Protein 7SSX (pdb70)

B-factor: mean 29.66, std 14.67, range [0.82, 51.42]

Secondary structure (DSSP, 8-state):
--EEEEEETTEEEEEEHHHHHT-SSSTTTSTTTTTTTEETTTTEEEE-S-HHHHHHHHHHHHTTS-----TTS-HHHHHHHHHHHT--HHHHHHHHHHHT----------SSHHHHHHHHHHH-TTS-HHHHHHHHHHHHHHHHHHHHHHHHH-TTT--HHHHHHHHHHHHHHHHHHHHHHT-S-GGGTTT-HHHHHHHHHHHHHHHHHHHHH--HHHHHHHHHTTTTGGGGGTT-HHHHHHHHHHHHTHHHHHHHHHHHHHHHHHHHHHHHHHHTT-TT----STGGGHHHHHHHHHS----SS---SHHHHHHHHHHHHHHHHHHHTTHHHHHHHHHHHHHT--/--EEEEEETTEEEEEEHHHHHT-SSSTTTSTTTTTTTEETTTTEEEE-S-HHHHHHHHHHHHTTS-----TTS-HHHHHHHHHHHT--HHHHHHHHHHHT----------SSHHHHHHHHHHH-TTS-HHHHHHHHHHHHHHHHHHHHHHHHH-TTT--HHHHHHHHHHHHHHHHHHHHHHT-S-GGGTTT-HHHHHHHHHHHHHHHHHHHHH--HHHHHHHHHTTTTGGGGGTT-HHHHHHHHHHHHTHHHHHHHHHHHHHHHHHHHHHHHHHHTT-TT----STGGGHHHHHHHHHS----SS---SHHHHHHHHHHHHHHHHHHHTTHHHHHHHHHHHHHT--/--EEEEEETTEEEEEEHHHHHT-SSSTTTSTTTTTTTEETTTTEEEE-S-HHHHHHHHHHHHTTS-----TTS-HHHHHHHHHHHT--HHHHHHHHHHHT----------SSHHHHHHHHHHH-TTS-HHHHHHHHHHHHHHHHHHHHHHHHH-TTT--HHHHHHHHHHHHHHHHHHHHHHT-S-GGGTTT-HHHHHHHHHHHHHHHHHHHHH--HHHHHHHHHTTTTGGGGGTT-HHHHHHHHHHHHTHHHHHHHHHHHHHHHHHHHHHHHHHHTT-TT----STGGGHHHHHHHHHS----SS---SHHHHHHHHHHHHHHHHHHHTTHHHHHHHHHHHHHT--/--EEEEEETTEEEEEEHHHHHT-SSSTTTSTTTTTTTEETTTTEEEE-S-HHHHHHHHHHHHTTS-----TTS-HHHHHHHHHHHT--HHHHHHHHHHHT----------SSHHHHHHHHHHH-TTS-HHHHHHHHHHHHHHHHHHHHHHHHH-TTT--HHHHHHHHHHHHHHHHHHHHHHT-S-GGGTTT-HHHHHHHHHHHHHHHHHHHHH--HHHHHHHHHTTTTGGGGGTT-HHHHHHHHHHHHTHHHHHHHHHHHHHHHHHHHHHHHHHHTT-TT----STGGGHHHHHHHHHS----SS---SHHHHHHHHHHHHHHHHHHHTTHHHHHHHHHHHHHT--

Organism: Aequorea victoria (NCBI:txid6100)

Nearest PDB structures (foldseek):
  7ssx-assembly1_A  TM=1.003E+00  e=5.949E-48  Homo sapiens
  7ej1-assembly1_B  TM=9.683E-01  e=1.414E-39  Homo sapiens
  7siz-assembly1_B  TM=9.405E-01  e=3.227E-36  Rattus norvegicus
  8vc3-assembly1_E  TM=9.563E-01  e=2.299E-24  Rattus norvegicus
  8sd3-assembly1_A  TM=9.510E-01  e=2.102E-16  Rattus norvegicus

Foldseek 3Di:
DDWAWEQAQNNIDIDDLVLLCLDLQWCSNPCPSQVVQADPPVSYGYHPADVVLVVQVSVCSVVVHDGEDPPPDDPVSNLVVCVVRRPDPVSSLNHVVVVPQNPPDDDDAAPDDPLRVLLCLDQPLVPDDSSVVVVVVLVVLLVVLVVLLVVVPDDVPCPVSVVSNVVSLVVLVVVLVSNQVSDRDNVCQVPDPLNVLSCLQNPLVVVCVCVVVVVVVVVVSSVSNPSSVCNCCSVDPLVVLVVQLCVVQVVLVVQLVVLLVVLLLVLLVQLCVQCVVPPPFPDDDSVRCSVVLNCLLVVVRPHPDDRDGDSNVVSSVVSNVVSCVSNPPSVVVSVVSSVCSVVSVD/DDWAWEQAQNNIDIDDLVLLCLDLQWCSNPCPSQVVQADPPVSYGYHPADVVLVVQVSVCSVVVHDGEDPPPDDPVSNLVVCVVRRPDPVSSLNHVVVVPQNPPDDDDAAPDDPLRVLLCLDQPLVPDDSSVVVVVVLVVLLVVLVVLLVVVPDDVPCPVSVVSNVVSLVVLVVVLVSNQVSDRDNVCQVPDPLNVLSCLQNPLVVVCVCVVVVVVVVVVSSVSNPSSVCNCCSVDPLVVLVVQLCVVQVVLVVQLVVLLVVLLLVLLVQLCVQCVVPPPFPDDDSVRCSVVLNCLLVVVRPHPDDRDDDSNVVSSVVSNVVSCVSNPPSVVVSVVSSVCSVVSVD/DDWAWEQAQNNIDIDDLVLLCLDLQWCSNPCPSQVVQADPPVSYGYHPADVVLVVQVSVCSVVVHDGEDPPPDDPVSNLVVCVVRRPDPVSSLNHVVVVPQNPPDDDDAAPDDPLRVLLCLDQPLVPDDSSVVVVVVLVVLLVVLVVLLVVVPDDVPCPVSVVSNVVSLVVLVVVLVSNQVSDRDNVCQVPDPLNVLSCLQNPLVVVCVCVVVVVVVVVVSSVSNPSSVCNCCSVDPLVVLVVQLCVVQVVLVVQLVVLLVVLLLVLLVQLCVQCVVPPPFPDDDSVRCSVVLNCLLVVVRPHPDDRDGDSNVVSSVVSNVVSCVSNPPSVVVSVVSSVCSVVSVD/DDWAWEQAQNNIDIDDLVLLCLDLQWCSNPCPSQVVQADPPVSYGYHPADVVLVVQVSVCSVVVHDGEDPPPDDPVSNLVVCVVRRPDPVSSLNHVVVVPQNPPDDDDAAPDDPLRVLLCLDQPLVPDDSSVVVVVVLVVLLVVLVVLLVVVPDDVPCPVSVVSNVVSLVVLVVVLVSNQVSDRDNVCQVPDPLNVLSCLQNPLVVVCVCVVVVVVVVVVSSVSNPSSVCNCCSVDPLVVLVVQLCVVQVVLVVQLVVLLVVLLLVLLVQLCVQCVVPPPFPDDDSVRCSVVLNCLLVVVRPHPDDRDDDSNVVSSVVSNVVSCVSNPPSVVVSVVSSVCSVVSVD

Radius of gyration: 39.03 Å; Cα contacts (8 Å, |Δi|>4): 1611; chains: 4; bounding box: 91×91×101 Å

Structure (mmCIF, N/CA/C/O backbone):
data_7SSX
#
_entry.id   7SSX
#
loop_
_entity.id
_entity.type
_entity.pdbx_description
1 polymer 'Potassium voltage-gated channel subfamily A member 3, Green fluorescent protein fusion'
2 non-polymer 'POTASSIUM ION'
#
loop_
_atom_site.group_PDB
_atom_site.id
_atom_site.type_symbol
_atom_site.label_atom_id
_atom_site.label_alt_id
_atom_site.label_comp_id
_atom_site.label_asym_id
_atom_site.label_entity_id
_atom_site.label_seq_id
_atom_site.pdbx_PDB_ins_code
_atom_site.Cartn_x
_atom_site.Cartn_y
_atom_site.Cartn_z
_atom_site.occupancy
_atom_site.B_iso_or_equiv
_atom_site.auth_seq_id
_atom_site.auth_comp_id
_atom_site.auth_asym_id
_atom_site.auth_atom_id
_atom_site.pdbx_PDB_model_num
ATOM 1 N N . GLY A 1 103 ? 130.970 160.086 193.329 1.00 43.45 103 GLY A N 1
ATOM 2 C CA . GLY A 1 103 ? 131.289 158.987 192.396 1.00 43.45 103 GLY A CA 1
ATOM 3 C C . GLY A 1 103 ? 131.511 157.679 193.132 1.00 43.45 103 GLY A C 1
ATOM 4 O O . GLY A 1 103 ? 132.595 157.511 193.723 1.00 43.45 103 GLY A O 1
ATOM 5 N N . GLU A 1 104 ? 130.520 156.784 193.097 1.00 49.79 104 GLU A N 1
ATOM 6 C CA . GLU A 1 104 ? 130.632 155.477 193.799 1.00 49.79 104 GLU A CA 1
ATOM 7 C C . GLU A 1 104 ? 130.599 154.352 192.761 1.00 49.79 104 GLU A C 1
ATOM 8 O O . GLU A 1 104 ? 129.722 154.383 191.881 1.00 49.79 104 GLU A O 1
ATOM 14 N N . ARG A 1 105 ? 131.531 153.403 192.863 1.00 47.11 105 ARG A N 1
ATOM 15 C CA . ARG A 1 105 ? 131.570 152.272 191.903 1.00 47.11 105 ARG A CA 1
ATOM 16 C C . ARG A 1 105 ? 130.288 151.446 192.063 1.00 47.11 105 ARG A C 1
ATOM 17 O O . ARG A 1 105 ? 129.918 151.153 193.214 1.00 47.11 105 ARG A O 1
ATOM 25 N N . VAL A 1 106 ? 129.654 151.072 190.949 1.00 36.90 106 VAL A N 1
ATOM 26 C CA . VAL A 1 106 ? 128.415 150.242 190.994 1.00 36.90 106 VAL A CA 1
ATOM 27 C C . VAL A 1 106 ? 128.708 148.913 190.290 1.00 36.90 106 VAL A C 1
ATOM 28 O O . VAL A 1 106 ? 129.321 148.947 189.207 1.00 36.90 106 VAL A O 1
ATOM 32 N N . VAL A 1 107 ? 128.312 147.788 190.896 1.00 35.17 107 VAL A N 1
ATOM 33 C CA . VAL A 1 107 ? 128.636 146.445 190.325 1.00 35.17 107 VAL A CA 1
ATOM 34 C C . VAL A 1 107 ? 127.421 145.876 189.584 1.00 35.17 107 VAL A C 1
ATOM 35 O O . VAL A 1 107 ? 126.335 145.825 190.189 1.00 35.17 107 VAL A O 1
ATOM 39 N N . ILE A 1 108 ? 127.599 145.475 188.321 1.00 29.75 108 ILE A N 1
ATOM 40 C CA . ILE A 1 108 ? 126.504 144.847 187.529 1.00 29.75 108 ILE A CA 1
ATOM 41 C C . ILE A 1 108 ? 126.945 143.421 187.196 1.00 29.75 108 ILE A C 1
ATOM 42 O O . ILE A 1 108 ? 128.069 143.261 186.700 1.00 29.75 108 ILE A O 1
ATOM 47 N N . ASN A 1 109 ? 126.092 142.429 187.455 1.00 28.89 109 ASN A N 1
ATOM 48 C CA . ASN A 1 109 ? 126.435 141.027 187.106 1.00 28.89 109 ASN A CA 1
ATOM 49 C C . ASN A 1 109 ? 125.609 140.612 185.888 1.00 28.89 109 ASN A C 1
ATOM 50 O O . ASN A 1 109 ? 124.370 140.616 185.991 1.00 28.89 109 ASN A O 1
ATOM 55 N N . ILE A 1 110 ? 126.253 140.267 184.777 1.00 23.58 110 ILE A N 1
ATOM 56 C CA . ILE A 1 110 ? 125.462 139.758 183.619 1.00 23.58 110 ILE A CA 1
ATOM 57 C C . ILE A 1 110 ? 125.583 138.235 183.602 1.00 23.58 110 ILE A C 1
ATOM 58 O O . ILE A 1 110 ? 126.469 137.727 182.895 1.00 23.58 110 ILE A O 1
ATOM 63 N N . SER A 1 111 ? 124.764 137.550 184.401 1.00 25.68 111 SER A N 1
ATOM 64 C CA . SER A 1 111 ? 124.757 136.064 184.450 1.00 25.68 111 SER A CA 1
ATOM 65 C C . SER A 1 111 ? 126.135 135.505 184.821 1.00 25.68 111 SER A C 1
ATOM 66 O O . SER A 1 111 ? 126.504 134.456 184.266 1.00 25.68 111 SER A O 1
ATOM 69 N N . GLY A 1 112 ? 126.865 136.171 185.721 1.00 25.38 112 GLY A N 1
ATOM 70 C CA . GLY A 1 112 ? 128.157 135.621 186.174 1.00 25.38 112 GLY A CA 1
ATOM 71 C C . GLY A 1 112 ? 129.299 136.535 185.788 1.00 25.38 112 GLY A C 1
ATOM 72 O O . GLY A 1 112 ? 130.263 136.635 186.568 1.00 25.38 112 GLY A O 1
ATOM 73 N N . LEU A 1 113 ? 129.188 137.185 184.629 1.00 21.87 113 LEU A N 1
ATOM 74 C CA . LEU A 1 113 ? 130.251 138.038 184.116 1.00 21.87 113 LEU A CA 1
ATOM 75 C C . LEU A 1 113 ? 130.096 139.425 184.716 1.00 21.87 113 LEU A C 1
ATOM 76 O O . LEU A 1 113 ? 129.233 140.192 184.297 1.00 21.87 113 LEU A O 1
ATOM 81 N N . ARG A 1 114 ? 130.932 139.723 185.720 1.00 26.93 114 ARG A N 1
ATOM 82 C CA . ARG A 1 114 ? 130.804 140.983 186.501 1.00 26.93 114 ARG A CA 1
ATOM 83 C C . ARG A 1 114 ? 131.416 142.200 185.802 1.00 26.93 114 ARG A C 1
ATOM 84 O O . ARG A 1 114 ? 132.536 142.078 185.277 1.00 26.93 114 ARG A O 1
ATOM 92 N N . PHE A 1 115 ? 130.706 143.333 185.824 1.00 23.90 115 PHE A N 1
ATOM 93 C CA . PHE A 1 115 ? 131.215 144.599 185.238 1.00 23.90 115 PHE A CA 1
ATOM 94 C C . PHE A 1 115 ? 131.141 145.676 186.324 1.00 23.90 115 PHE A C 1
ATOM 95 O O . PHE A 1 115 ? 130.107 145.749 187.006 1.00 23.90 115 PHE A O 1
ATOM 103 N N . GLU A 1 116 ? 132.196 146.476 186.486 1.00 36.17 116 GLU A N 1
ATOM 104 C CA . GLU A 1 116 ? 132.227 147.542 187.525 1.00 36.17 116 GLU A CA 1
ATOM 105 C C . GLU A 1 116 ? 132.406 148.901 186.842 1.00 36.17 116 GLU A C 1
ATOM 106 O O . GLU A 1 116 ? 133.325 149.015 186.018 1.00 36.17 116 GLU A O 1
ATOM 112 N N . THR A 1 117 ? 131.560 149.885 187.167 1.00 36.67 117 THR A N 1
ATOM 113 C CA . THR A 1 117 ? 131.724 151.254 186.601 1.00 36.67 117 THR A CA 1
ATOM 114 C C . THR A 1 117 ? 131.364 152.300 187.662 1.00 36.67 117 THR A C 1
ATOM 115 O O . THR A 1 117 ? 130.670 151.933 188.617 1.00 36.67 117 THR A O 1
ATOM 119 N N . GLN A 1 118 ? 131.843 153.540 187.518 1.00 43.92 118 GLN A N 1
ATOM 120 C CA . GLN A 1 118 ? 131.491 154.639 188.463 1.00 43.92 118 GLN A CA 1
ATOM 121 C C . GLN A 1 118 ? 130.074 155.156 188.183 1.00 43.92 118 GLN A C 1
ATOM 122 O O . GLN A 1 118 ? 129.596 154.968 187.049 1.00 43.92 118 GLN A O 1
ATOM 128 N N . LEU A 1 119 ? 129.437 155.793 189.172 1.00 42.06 119 LEU A N 1
ATOM 129 C CA . LEU A 1 119 ? 128.038 156.288 189.024 1.00 42.06 119 LEU A CA 1
ATOM 130 C C . LEU A 1 119 ? 127.941 157.363 187.938 1.00 42.06 119 LEU A C 1
ATOM 131 O O . LEU A 1 119 ? 126.918 157.384 187.222 1.00 42.06 119 LEU A O 1
ATOM 136 N N . LYS A 1 120 ? 128.957 158.219 187.815 1.00 44.14 120 LYS A N 1
ATOM 137 C CA . LYS A 1 120 ? 128.898 159.351 186.852 1.00 44.14 120 LYS A CA 1
ATOM 138 C C . LYS A 1 120 ? 128.709 158.821 185.429 1.00 44.14 120 LYS A C 1
ATOM 139 O O . LYS A 1 120 ? 127.953 159.452 184.666 1.00 44.14 120 LYS A O 1
ATOM 145 N N . THR A 1 121 ? 129.360 157.709 185.081 1.00 45.49 121 THR A N 1
ATOM 146 C CA . THR A 1 121 ? 129.290 157.203 183.686 1.00 45.49 121 THR A CA 1
ATOM 147 C C . THR A 1 121 ? 127.837 156.865 183.332 1.00 45.49 121 THR A C 1
ATOM 148 O O . THR A 1 121 ? 127.405 157.218 182.217 1.00 45.49 121 THR A O 1
ATOM 152 N N . LEU A 1 122 ? 127.110 156.223 184.249 1.00 44.17 122 LEU A N 1
ATOM 153 C CA . LEU A 1 122 ? 125.691 155.848 183.998 1.00 44.17 122 LEU A CA 1
ATOM 154 C C . LEU A 1 122 ? 124.834 157.108 183.846 1.00 44.17 122 LEU A C 1
ATOM 155 O O . LEU A 1 122 ? 123.917 157.091 183.005 1.00 44.17 122 LEU A O 1
ATOM 160 N N . CYS A 1 123 ? 125.121 158.154 184.623 1.00 45.65 123 CYS A N 1
ATOM 161 C CA . CYS A 1 123 ? 124.287 159.389 184.623 1.00 45.65 123 CYS A CA 1
ATOM 162 C C . CYS A 1 123 ? 124.254 160.081 183.254 1.00 45.65 123 CYS A C 1
ATOM 163 O O . CYS A 1 123 ? 123.179 160.613 182.908 1.00 45.65 123 CYS A O 1
ATOM 166 N N . GLN A 1 124 ? 125.402 160.148 182.571 1.00 47.78 124 GLN A N 1
ATOM 167 C CA . GLN A 1 124 ? 125.508 160.876 181.275 1.00 47.78 124 GLN A CA 1
ATOM 168 C C . GLN A 1 124 ? 124.245 160.669 180.438 1.00 47.78 124 GLN A C 1
ATOM 169 O O . GLN A 1 124 ? 123.754 161.660 179.868 1.00 47.78 124 GLN A O 1
ATOM 175 N N . PHE A 1 125 ? 123.745 159.435 180.363 1.00 47.93 125 PHE A N 1
ATOM 176 C CA . PHE A 1 125 ? 122.469 159.204 179.642 1.00 47.93 125 PHE A CA 1
ATOM 177 C C . PHE A 1 125 ? 121.393 158.857 180.673 1.00 47.93 125 PHE A C 1
ATOM 178 O O . PHE A 1 125 ? 121.514 157.811 181.329 1.00 47.93 125 PHE A O 1
ATOM 186 N N . PRO A 1 126 ? 120.336 159.683 180.834 1.00 48.25 126 PRO A N 1
ATOM 187 C CA . PRO A 1 126 ? 119.263 159.373 181.775 1.00 48.25 126 PRO A CA 1
ATOM 188 C C . PRO A 1 126 ? 118.151 158.476 181.209 1.00 48.25 126 PRO A C 1
ATOM 189 O O . PRO A 1 126 ? 117.565 157.736 181.978 1.00 48.25 126 PRO A O 1
ATOM 193 N N . GLU A 1 127 ? 117.894 158.538 179.899 1.00 48.76 127 GLU A N 1
ATOM 194 C CA . GLU A 1 127 ? 116.768 157.774 179.292 1.00 48.76 127 GLU A CA 1
ATOM 195 C C . GLU A 1 127 ? 117.000 156.264 179.411 1.00 48.76 127 GLU A C 1
ATOM 196 O O . GLU A 1 127 ? 116.015 155.514 179.286 1.00 48.76 127 GLU A O 1
ATOM 202 N N . THR A 1 128 ? 118.242 155.834 179.639 1.00 43.72 128 THR A N 1
ATOM 203 C CA . THR A 1 128 ? 118.554 154.379 179.672 1.00 43.72 128 THR A CA 1
ATOM 204 C C . THR A 1 128 ? 118.020 153.748 180.961 1.00 43.72 128 THR A C 1
ATOM 205 O O . THR A 1 128 ? 117.792 154.496 181.927 1.00 43.72 128 THR A O 1
ATOM 209 N N . LEU A 1 129 ? 117.841 152.423 180.968 1.00 42.49 129 LEU A N 1
ATOM 210 C CA . LEU A 1 129 ? 117.321 151.712 182.166 1.00 42.49 129 LEU A CA 1
ATOM 211 C C . LEU A 1 129 ? 118.284 151.982 183.323 1.00 42.49 129 LEU A C 1
ATOM 212 O O . LEU A 1 129 ? 117.802 152.221 184.443 1.00 42.49 129 LEU A O 1
ATOM 217 N N . LEU A 1 130 ? 119.587 151.964 183.050 1.00 42.73 130 LEU A N 1
ATOM 218 C CA . LEU A 1 130 ? 120.618 152.273 184.077 1.00 42.73 130 LEU A CA 1
ATOM 219 C C . LEU A 1 130 ? 120.582 153.765 184.437 1.00 42.73 130 LEU A C 1
ATOM 220 O O . LEU A 1 130 ? 120.895 154.095 185.590 1.00 42.73 130 LEU A O 1
ATOM 225 N N . GLY A 1 131 ? 120.281 154.641 183.473 1.00 45.31 131 GLY A N 1
ATOM 226 C CA . GLY A 1 131 ? 120.308 156.098 183.722 1.00 45.31 131 GLY A CA 1
ATOM 227 C C . GLY A 1 131 ? 119.315 156.585 184.769 1.00 45.31 131 GLY A C 1
ATOM 228 O O . GLY A 1 131 ? 119.719 157.433 185.588 1.00 45.31 131 GLY A O 1
ATOM 229 N N . ASP A 1 132 ? 118.074 156.085 184.768 1.00 48.37 132 ASP A N 1
ATOM 230 C CA . ASP A 1 132 ? 117.047 156.610 185.715 1.00 48.37 132 ASP A CA 1
ATOM 231 C C . ASP A 1 132 ? 117.142 155.833 187.037 1.00 48.37 132 ASP A C 1
ATOM 232 O O . ASP A 1 132 ? 117.242 154.594 186.959 1.00 48.37 132 ASP A O 1
ATOM 237 N N . PRO A 1 133 ? 117.126 156.460 188.246 1.00 46.59 133 PRO A N 1
ATOM 238 C CA . PRO A 1 133 ? 117.391 155.695 189.475 1.00 46.59 133 PRO A CA 1
ATOM 239 C C . PRO A 1 133 ? 116.224 154.861 189.971 1.00 46.59 133 PRO A C 1
ATOM 240 O O . PRO A 1 133 ? 116.347 154.260 191.043 1.00 46.59 133 PRO A O 1
ATOM 244 N N . LYS A 1 134 ? 115.103 154.808 189.258 1.00 47.17 134 LYS A N 1
ATOM 245 C CA . LYS A 1 134 ? 113.968 154.007 189.699 1.00 47.17 134 LYS A CA 1
ATOM 246 C C . LYS A 1 134 ? 113.615 152.853 188.778 1.00 47.17 134 LYS A C 1
ATOM 247 O O . LYS A 1 134 ? 113.110 151.839 189.271 1.00 47.17 134 LYS A O 1
ATOM 253 N N . ARG A 1 135 ? 114.055 152.901 187.517 1.00 49.25 135 ARG A N 1
ATOM 254 C CA . ARG A 1 135 ? 113.835 151.735 186.616 1.00 49.25 135 ARG A CA 1
ATOM 255 C C . ARG A 1 135 ? 114.884 150.656 186.928 1.00 49.25 135 ARG A C 1
ATOM 256 O O . ARG A 1 135 ? 114.499 149.472 186.998 1.00 49.25 135 ARG A O 1
ATOM 264 N N . ARG A 1 136 ? 116.148 151.043 187.120 1.00 50.88 136 ARG A N 1
ATOM 265 C CA . ARG A 1 136 ? 117.233 150.084 187.471 1.00 50.88 136 ARG A CA 1
ATOM 266 C C . ARG A 1 136 ? 117.166 149.686 188.947 1.00 50.88 136 ARG A C 1
ATOM 267 O O . ARG A 1 136 ? 117.789 148.670 189.301 1.00 50.88 136 ARG A O 1
ATOM 275 N N . MET A 1 137 ? 116.446 150.444 189.775 1.00 49.94 137 MET A N 1
ATOM 276 C CA . MET A 1 137 ? 116.438 150.168 191.237 1.00 49.94 137 MET A CA 1
ATOM 277 C C . MET A 1 137 ? 115.910 148.751 191.491 1.00 49.94 137 MET A C 1
ATOM 278 O O . MET A 1 137 ? 116.451 148.075 192.387 1.00 49.94 137 MET A O 1
ATOM 283 N N . ARG A 1 138 ? 114.904 148.316 190.728 1.00 48.59 138 ARG A N 1
ATOM 284 C CA . ARG A 1 138 ? 114.311 146.961 190.907 1.00 48.59 138 ARG A CA 1
ATOM 285 C C . ARG A 1 138 ? 115.371 145.884 190.640 1.00 48.59 138 ARG A C 1
ATOM 286 O O . ARG A 1 138 ? 115.427 144.911 191.419 1.00 48.59 138 ARG A O 1
ATOM 294 N N . TYR A 1 139 ? 116.215 146.057 189.617 1.00 44.40 139 TYR A N 1
ATOM 295 C CA . TYR A 1 139 ? 117.217 145.015 189.255 1.00 44.40 139 TYR A CA 1
ATOM 296 C C . TYR A 1 139 ? 118.286 144.886 190.346 1.00 44.40 139 TYR A C 1
ATOM 297 O O . TYR A 1 139 ? 118.939 143.828 190.413 1.00 44.40 139 TYR A O 1
ATOM 306 N N . PHE A 1 140 ? 118.452 145.919 191.172 1.00 44.73 140 PHE A N 1
ATOM 307 C CA . PHE A 1 140 ? 119.447 145.896 192.282 1.00 44.73 140 PHE A CA 1
ATOM 308 C C . PHE A 1 140 ? 119.131 144.835 193.340 1.00 44.73 140 PHE A C 1
ATOM 309 O O . PHE A 1 140 ? 117.942 144.627 193.643 1.00 44.73 140 PHE A O 1
ATOM 317 N N . ASP A 1 141 ? 120.169 144.199 193.896 1.00 43.37 141 ASP A N 1
ATOM 318 C CA . ASP A 1 141 ? 119.979 143.220 194.999 1.00 43.37 141 ASP A CA 1
ATOM 319 C C . ASP A 1 141 ? 120.704 143.767 196.231 1.00 43.37 141 ASP A C 1
ATOM 320 O O . ASP A 1 141 ? 121.924 143.995 196.139 1.00 43.37 141 ASP A O 1
ATOM 325 N N . PRO A 1 142 ? 120.020 143.977 197.375 1.00 43.37 142 PRO A N 1
ATOM 326 C CA . PRO A 1 142 ? 120.645 144.580 198.561 1.00 43.37 142 PRO A CA 1
ATOM 327 C C . PRO A 1 142 ? 121.768 143.789 199.249 1.00 43.37 142 PRO A C 1
ATOM 328 O O . PRO A 1 142 ? 122.730 144.405 199.661 1.00 43.37 142 PRO A O 1
ATOM 332 N N . LEU A 1 143 ? 121.625 142.469 199.370 1.00 43.92 143 LEU A N 1
ATOM 333 C CA . LEU A 1 143 ? 122.623 141.674 200.137 1.00 43.92 143 LEU A CA 1
ATOM 334 C C . LEU A 1 143 ? 124.011 141.755 199.491 1.00 43.92 143 LEU A C 1
ATOM 335 O O . LEU A 1 143 ? 124.988 141.962 200.236 1.00 43.92 143 LEU A O 1
ATOM 340 N N . ARG A 1 144 ? 124.097 141.615 198.166 1.00 48.10 144 ARG A N 1
ATOM 341 C CA . ARG A 1 144 ? 125.429 141.580 197.505 1.00 48.10 144 ARG A CA 1
ATOM 342 C C . ARG A 1 144 ? 125.798 142.965 196.966 1.00 48.10 144 ARG A C 1
ATOM 343 O O . ARG A 1 144 ? 126.913 143.097 196.423 1.00 48.10 144 ARG A O 1
ATOM 351 N N . ASN A 1 145 ? 124.899 143.946 197.098 1.00 45.95 145 ASN A N 1
ATOM 352 C CA . ASN A 1 145 ? 125.148 145.303 196.538 1.00 45.95 145 ASN A CA 1
ATOM 353 C C . ASN A 1 145 ? 125.457 145.177 195.042 1.00 45.95 145 ASN A C 1
ATOM 354 O O . ASN A 1 145 ? 126.374 145.874 194.571 1.00 45.95 145 ASN A O 1
ATOM 359 N N . GLU A 1 146 ? 124.718 144.321 194.329 1.00 44.29 146 GLU A N 1
ATOM 360 C CA . GLU A 1 146 ? 124.970 144.099 192.881 1.00 44.29 146 GLU A CA 1
ATOM 361 C C . GLU A 1 146 ? 123.637 144.079 192.131 1.00 44.29 146 GLU A C 1
ATOM 362 O O . GLU A 1 146 ? 122.604 143.873 192.783 1.00 44.29 146 GLU A O 1
ATOM 368 N N . TYR A 1 147 ? 123.672 144.366 190.830 1.00 42.46 147 TYR A N 1
ATOM 369 C CA . TYR A 1 147 ? 122.454 144.322 189.983 1.00 42.46 147 TYR A CA 1
ATOM 370 C C . TYR A 1 147 ? 122.523 143.000 189.221 1.00 42.46 147 TYR A C 1
ATOM 371 O O . TYR A 1 147 ? 123.616 142.699 188.716 1.00 42.46 147 TYR A O 1
ATOM 380 N N . PHE A 1 148 ? 121.442 142.228 189.135 1.00 38.10 148 PHE A N 1
ATOM 381 C CA . PHE A 1 148 ? 121.602 140.962 188.375 1.00 38.10 148 PHE A CA 1
ATOM 382 C C . PHE A 1 148 ? 120.725 140.969 187.126 1.00 38.10 148 PHE A C 1
ATOM 383 O O . PHE A 1 148 ? 119.509 141.195 187.243 1.00 38.10 148 PHE A O 1
ATOM 391 N N . PHE A 1 149 ? 121.326 140.687 185.972 1.00 35.50 149 PHE A N 1
ATOM 392 C CA . PHE A 1 149 ? 120.583 140.638 184.689 1.00 35.50 149 PHE A CA 1
ATOM 393 C C . PHE A 1 149 ? 120.891 139.283 184.050 1.00 35.50 149 PHE A C 1
ATOM 394 O O . PHE A 1 149 ? 122.072 139.021 183.772 1.00 35.50 149 PHE A O 1
ATOM 402 N N . ASP A 1 150 ? 119.866 138.448 183.830 1.00 36.75 150 ASP A N 1
ATOM 403 C CA . ASP A 1 150 ? 120.120 137.161 183.130 1.00 36.75 150 ASP A CA 1
ATOM 404 C C . ASP A 1 150 ? 120.080 137.446 181.627 1.00 36.75 150 ASP A C 1
ATOM 405 O O . ASP A 1 150 ? 119.115 137.009 180.973 1.00 36.75 150 ASP A O 1
ATOM 410 N N . ARG A 1 151 ? 121.046 138.208 181.102 1.00 37.22 151 ARG A N 1
ATOM 411 C CA . ARG A 1 151 ? 121.068 138.591 179.659 1.00 37.22 151 ARG A CA 1
ATOM 412 C C . ARG A 1 151 ? 122.320 138.013 178.988 1.00 37.22 151 ARG A C 1
ATOM 413 O O . ARG A 1 151 ? 122.997 137.195 179.639 1.00 37.22 151 ARG A O 1
ATOM 421 N N . ASN A 1 152 ? 122.621 138.409 177.740 1.00 31.03 152 ASN A N 1
ATOM 422 C CA . ASN A 1 152 ? 123.776 137.769 177.056 1.00 31.03 152 ASN A CA 1
ATOM 423 C C . ASN A 1 152 ? 125.054 138.514 177.438 1.00 31.03 152 ASN A C 1
ATOM 424 O O . ASN A 1 152 ? 125.075 139.752 177.320 1.00 31.03 152 ASN A O 1
ATOM 429 N N . ARG A 1 153 ? 126.075 137.773 177.885 1.00 25.85 153 ARG A N 1
ATOM 430 C CA . ARG A 1 153 ? 127.338 138.388 178.382 1.00 25.85 153 ARG A CA 1
ATOM 431 C C . ARG A 1 153 ? 128.097 139.176 177.302 1.00 25.85 153 ARG A C 1
ATOM 432 O O . ARG A 1 153 ? 128.512 140.316 177.613 1.00 25.85 153 ARG A O 1
ATOM 440 N N . PRO A 1 154 ? 128.294 138.690 176.055 1.00 27.24 154 PRO A N 1
ATOM 441 C CA . PRO A 1 154 ? 129.067 139.451 175.077 1.00 27.24 154 PRO A CA 1
ATOM 442 C C . PRO A 1 154 ? 128.411 140.804 174.782 1.00 27.24 154 PRO A C 1
ATOM 443 O O . PRO A 1 154 ? 129.121 141.790 174.659 1.00 27.24 154 PRO A O 1
ATOM 447 N N . SER A 1 155 ? 127.082 140.829 174.708 1.00 28.63 155 SER A N 1
ATOM 448 C CA . SER A 1 155 ? 126.372 142.077 174.337 1.00 28.63 155 SER A CA 1
ATOM 449 C C . SER A 1 155 ? 126.638 143.182 175.360 1.00 28.63 155 SER A C 1
ATOM 450 O O . SER A 1 155 ? 126.836 144.330 174.929 1.00 28.63 155 SER A O 1
ATOM 453 N N . PHE A 1 156 ? 126.670 142.856 176.653 1.00 25.74 156 PHE A N 1
ATOM 454 C CA . PHE A 1 156 ? 126.799 143.929 177.675 1.00 25.74 156 PHE A CA 1
ATOM 455 C C . PHE A 1 156 ? 128.117 144.683 177.507 1.00 25.74 156 PHE A C 1
ATOM 456 O O . PHE A 1 156 ? 128.130 145.892 177.769 1.00 25.74 156 PHE A O 1
ATOM 464 N N . ASP A 1 157 ? 129.194 143.999 177.124 1.00 26.67 157 ASP A N 1
ATOM 465 C CA . ASP A 1 157 ? 130.491 144.720 177.047 1.00 26.67 157 ASP A CA 1
ATOM 466 C C . ASP A 1 157 ? 130.340 145.865 176.040 1.00 26.67 157 ASP A C 1
ATOM 467 O O . ASP A 1 157 ? 130.794 146.985 176.348 1.00 26.67 157 ASP A O 1
ATOM 472 N N . ALA A 1 158 ? 129.687 145.608 174.904 1.00 26.68 158 ALA A N 1
ATOM 473 C CA . ALA A 1 158 ? 129.442 146.684 173.915 1.00 26.68 158 ALA A CA 1
ATOM 474 C C . ALA A 1 158 ? 128.530 147.760 174.515 1.00 26.68 158 ALA A C 1
ATOM 475 O O . ALA A 1 158 ? 128.799 148.954 174.284 1.00 26.68 158 ALA A O 1
ATOM 477 N N . ILE A 1 159 ? 127.497 147.354 175.258 1.00 27.84 159 ILE A N 1
ATOM 478 C CA . ILE A 1 159 ? 126.525 148.334 175.830 1.00 27.84 159 ILE A CA 1
ATOM 479 C C . ILE A 1 159 ? 127.274 149.258 176.794 1.00 27.84 159 ILE A C 1
ATOM 480 O O . ILE A 1 159 ? 127.056 150.477 176.716 1.00 27.84 159 ILE A O 1
ATOM 485 N N . LEU A 1 160 ? 128.166 148.707 177.623 1.00 28.47 160 LEU A N 1
ATOM 486 C CA . LEU A 1 160 ? 128.890 149.525 178.632 1.00 28.47 160 LEU A CA 1
ATOM 487 C C . LEU A 1 160 ? 129.745 150.561 177.903 1.00 28.47 160 LEU A C 1
ATOM 488 O O . LEU A 1 160 ? 129.807 151.707 178.371 1.00 28.47 160 LEU A O 1
ATOM 493 N N . TYR A 1 161 ? 130.375 150.191 176.791 1.00 33.93 161 TYR A N 1
ATOM 494 C CA . TYR A 1 161 ? 131.298 151.155 176.139 1.00 33.93 161 TYR A CA 1
ATOM 495 C C . TYR A 1 161 ? 130.491 152.319 175.558 1.00 33.93 161 TYR A C 1
ATOM 496 O O . TYR A 1 161 ? 131.070 153.394 175.377 1.00 33.93 161 TYR A O 1
ATOM 505 N N . TYR A 1 162 ? 129.189 152.130 175.334 1.00 40.70 162 TYR A N 1
ATOM 506 C CA . TYR A 1 162 ? 128.344 153.244 174.830 1.00 40.70 162 TYR A CA 1
ATOM 507 C C . TYR A 1 162 ? 128.350 154.399 175.837 1.00 40.70 162 TYR A C 1
ATOM 508 O O . TYR A 1 162 ? 128.527 155.551 175.409 1.00 40.70 162 TYR A O 1
ATOM 517 N N . TYR A 1 163 ? 128.184 154.101 177.129 1.00 40.67 163 TYR A N 1
ATOM 518 C CA . TYR A 1 163 ? 128.239 155.161 178.170 1.00 40.67 163 TYR A CA 1
ATOM 519 C C . TYR A 1 163 ? 129.651 155.742 178.255 1.00 40.67 163 TYR A C 1
ATOM 520 O O . TYR A 1 163 ? 129.786 156.974 178.319 1.00 40.67 163 TYR A O 1
ATOM 529 N N . GLN A 1 164 ? 130.669 154.881 178.234 1.00 37.22 164 GLN A N 1
ATOM 530 C CA . GLN A 1 164 ? 132.076 155.340 178.380 1.00 37.22 164 GLN A CA 1
ATOM 531 C C . GLN A 1 164 ? 132.475 156.222 177.195 1.00 37.22 164 GLN A C 1
ATOM 532 O O . GLN A 1 164 ? 133.210 157.201 177.417 1.00 37.22 164 GLN A O 1
ATOM 538 N N . SER A 1 165 ? 132.019 155.886 175.987 1.00 39.17 165 SER A N 1
ATOM 539 C CA . SER A 1 165 ? 132.437 156.624 174.766 1.00 39.17 165 SER A CA 1
ATOM 540 C C . SER A 1 165 ? 131.510 157.809 174.488 1.00 39.17 165 SER A C 1
ATOM 541 O O . SER A 1 165 ? 131.717 158.481 173.461 1.00 39.17 165 SER A O 1
ATOM 544 N N . GLY A 1 166 ? 130.529 158.052 175.356 1.00 37.65 166 GLY A N 1
ATOM 545 C CA . GLY A 1 166 ? 129.560 159.133 175.105 1.00 37.65 166 GLY A CA 1
ATOM 546 C C . GLY A 1 166 ? 128.755 158.935 173.834 1.00 37.65 166 GLY A C 1
ATOM 547 O O . GLY A 1 166 ? 128.559 159.930 173.112 1.00 37.65 166 GLY A O 1
ATOM 548 N N . GLY A 1 167 ? 128.317 157.709 173.534 1.00 40.22 167 GLY A N 1
ATOM 549 C CA . GLY A 1 167 ? 127.405 157.526 172.386 1.00 40.22 167 GLY A CA 1
ATOM 550 C C . GLY A 1 167 ? 127.922 156.639 171.266 1.00 40.22 167 GLY A C 1
ATOM 551 O O . GLY A 1 167 ? 127.129 156.377 170.343 1.00 40.22 167 GLY A O 1
ATOM 552 N N . ARG A 1 168 ? 129.170 156.169 171.317 1.00 41.95 168 ARG A N 1
ATOM 553 C CA . ARG A 1 168 ? 129.614 155.246 170.234 1.00 41.95 168 ARG A CA 1
ATOM 554 C C . ARG A 1 168 ? 128.917 153.896 170.433 1.00 41.95 168 ARG A C 1
ATOM 555 O O . ARG A 1 168 ? 128.925 153.398 171.572 1.00 41.95 168 ARG A O 1
ATOM 563 N N . ILE A 1 169 ? 128.367 153.317 169.362 1.00 39.78 169 ILE A N 1
ATOM 564 C CA . ILE A 1 169 ? 127.709 151.980 169.463 1.00 39.78 169 ILE A CA 1
ATOM 565 C C . ILE A 1 169 ? 128.292 151.046 168.395 1.00 39.78 169 ILE A C 1
ATOM 566 O O . ILE A 1 169 ? 128.318 151.448 167.219 1.00 39.78 169 ILE A O 1
ATOM 571 N N . ARG A 1 170 ? 128.782 149.865 168.793 1.00 41.39 170 ARG A N 1
ATOM 572 C CA . ARG A 1 170 ? 129.283 148.877 167.797 1.00 41.39 170 ARG A CA 1
ATOM 573 C C . ARG A 1 170 ? 128.728 147.490 168.140 1.00 41.39 170 ARG A C 1
ATOM 574 O O . ARG A 1 170 ? 128.367 147.285 169.309 1.00 41.39 170 ARG A O 1
ATOM 582 N N . ARG A 1 171 ? 128.689 146.573 167.170 1.00 38.44 171 ARG A N 1
ATOM 583 C CA . ARG A 1 171 ? 128.227 145.187 167.434 1.00 38.44 171 ARG A CA 1
ATOM 584 C C . ARG A 1 171 ? 129.439 144.253 167.415 1.00 38.44 171 ARG A C 1
ATOM 585 O O . ARG A 1 171 ? 130.186 144.298 166.419 1.00 38.44 171 ARG A O 1
ATOM 593 N N . PRO A 1 172 ? 129.697 143.431 168.456 1.00 38.41 172 PRO A N 1
ATOM 594 C CA . PRO A 1 172 ? 130.878 142.580 168.427 1.00 38.41 172 PRO A CA 1
ATOM 595 C C . PRO A 1 172 ? 130.800 141.565 167.279 1.00 38.41 172 PRO A C 1
ATOM 596 O O . PRO A 1 172 ? 129.731 141.025 167.071 1.00 38.41 172 PRO A O 1
ATOM 600 N N . VAL A 1 173 ? 131.899 141.344 166.556 1.00 38.57 173 VAL A N 1
ATOM 601 C CA . VAL A 1 173 ? 131.911 140.501 165.367 1.00 38.57 173 VAL A CA 1
ATOM 602 C C . VAL A 1 173 ? 131.389 139.105 165.680 1.00 38.57 173 VAL A C 1
ATOM 603 O O . VAL A 1 173 ? 131.049 138.342 164.769 1.00 38.57 173 VAL A O 1
ATOM 607 N N . ASN A 1 174 ? 131.319 138.743 166.960 1.00 38.70 174 ASN A N 1
ATOM 608 C CA . ASN A 1 174 ? 130.841 137.433 167.371 1.00 38.70 174 ASN A CA 1
ATOM 609 C C . ASN A 1 174 ? 129.397 137.439 167.873 1.00 38.70 174 ASN A C 1
ATOM 610 O O . ASN A 1 174 ? 128.992 136.494 168.553 1.00 38.70 174 ASN A O 1
ATOM 615 N N . VAL A 1 175 ? 128.616 138.472 167.576 1.00 37.03 175 VAL A N 1
ATOM 616 C CA . VAL A 1 175 ? 127.232 138.578 168.028 1.00 37.03 175 VAL A CA 1
ATOM 617 C C . VAL A 1 175 ? 126.342 138.787 166.811 1.00 37.03 175 VAL A C 1
ATOM 618 O O . VAL A 1 175 ? 126.579 139.716 166.038 1.00 37.03 175 VAL A O 1
ATOM 622 N N . PRO A 1 176 ? 125.301 137.950 166.549 1.00 39.19 176 PRO A N 1
ATOM 623 C CA . PRO A 1 176 ? 124.370 138.205 165.439 1.00 39.19 176 PRO A CA 1
ATOM 624 C C . PRO A 1 176 ? 123.659 139.557 165.575 1.00 39.19 176 PRO A C 1
ATOM 625 O O . PRO A 1 176 ? 123.446 139.994 166.690 1.00 39.19 176 PRO A O 1
ATOM 629 N N . ILE A 1 177 ? 123.286 140.167 164.447 1.00 39.73 177 ILE A N 1
ATOM 630 C CA . ILE A 1 177 ? 122.668 141.526 164.477 1.00 39.73 177 ILE A CA 1
ATOM 631 C C . ILE A 1 177 ? 121.361 141.479 165.274 1.00 39.73 177 ILE A C 1
ATOM 632 O O . ILE A 1 177 ? 121.140 142.394 166.085 1.00 39.73 177 ILE A O 1
ATOM 637 N N . ASP A 1 178 ? 120.543 140.444 165.070 1.00 40.54 178 ASP A N 1
ATOM 638 C CA . ASP A 1 178 ? 119.218 140.390 165.745 1.00 40.54 178 ASP A CA 1
ATOM 639 C C . ASP A 1 178 ? 119.392 140.313 167.267 1.00 40.54 178 ASP A C 1
ATOM 640 O O . ASP A 1 178 ? 118.647 141.014 167.976 1.00 40.54 178 ASP A O 1
ATOM 645 N N . ILE A 1 179 ? 120.331 139.493 167.746 1.00 38.31 179 ILE A N 1
ATOM 646 C CA . ILE A 1 179 ? 120.502 139.319 169.218 1.00 38.31 179 ILE A CA 1
ATOM 647 C C . ILE A 1 179 ? 120.937 140.659 169.810 1.00 38.31 179 ILE A C 1
ATOM 648 O O . ILE A 1 179 ? 120.377 141.064 170.842 1.00 38.31 179 ILE A O 1
ATOM 653 N N . PHE A 1 180 ? 121.873 141.333 169.142 1.00 35.76 180 PHE A N 1
ATOM 654 C CA . PHE A 1 180 ? 122.363 142.641 169.642 1.00 35.76 180 PHE A CA 1
ATOM 655 C C . PHE A 1 180 ? 121.212 143.647 169.615 1.00 35.76 180 PHE A C 1
ATOM 656 O O . PHE A 1 180 ? 121.088 144.431 170.565 1.00 35.76 180 PHE A O 1
ATOM 664 N N . SER A 1 181 ? 120.394 143.610 168.560 1.00 37.07 181 SER A N 1
ATOM 665 C CA . SER A 1 181 ? 119.265 144.567 168.429 1.00 37.07 181 SER A CA 1
ATOM 666 C C . SER A 1 181 ? 118.296 144.353 169.591 1.00 37.07 181 SER A C 1
ATOM 667 O O . SER A 1 181 ? 117.789 145.351 170.128 1.00 37.07 181 SER A O 1
ATOM 670 N N . GLU A 1 182 ? 118.039 143.111 170.005 1.00 37.89 182 GLU A N 1
ATOM 671 C CA . GLU A 1 182 ? 117.020 142.952 171.078 1.00 37.89 182 GLU A CA 1
ATOM 672 C C . GLU A 1 182 ? 117.628 143.379 172.417 1.00 37.89 182 GLU A C 1
ATOM 673 O O . GLU A 1 182 ? 116.895 143.977 173.237 1.00 37.89 182 GLU A O 1
ATOM 679 N N . GLU A 1 183 ? 118.934 143.159 172.595 1.00 37.24 183 GLU A N 1
ATOM 680 C CA . GLU A 1 183 ? 119.612 143.615 173.835 1.00 37.24 183 GLU A CA 1
ATOM 681 C C . GLU A 1 183 ? 119.559 145.140 173.865 1.00 37.24 183 GLU A C 1
ATOM 682 O O . GLU A 1 183 ? 119.274 145.706 174.942 1.00 37.24 183 GLU A O 1
ATOM 688 N N . ILE A 1 184 ? 119.801 145.812 172.735 1.00 38.52 184 ILE A N 1
ATOM 689 C CA . ILE A 1 184 ? 119.723 147.305 172.699 1.00 38.52 184 ILE A CA 1
ATOM 690 C C . ILE A 1 184 ? 118.321 147.753 173.122 1.00 38.52 184 ILE A C 1
ATOM 691 O O . ILE A 1 184 ? 118.222 148.679 173.954 1.00 38.52 184 ILE A O 1
ATOM 696 N N . ARG A 1 185 ? 117.284 147.089 172.616 1.00 41.82 185 ARG A N 1
ATOM 697 C CA . ARG A 1 185 ? 115.891 147.469 172.968 1.00 41.82 185 ARG A CA 1
ATOM 698 C C . ARG A 1 185 ? 115.663 147.257 174.470 1.00 41.82 185 ARG A C 1
ATOM 699 O O . ARG A 1 185 ? 115.007 148.114 175.084 1.00 41.82 185 ARG A O 1
ATOM 707 N N . PHE A 1 186 ? 116.196 146.169 175.033 1.00 40.31 186 PHE A N 1
ATOM 708 C CA . PHE A 1 186 ? 116.007 145.865 176.477 1.00 40.31 186 PHE A CA 1
ATOM 709 C C . PHE A 1 186 ? 116.643 146.962 177.335 1.00 40.31 186 PHE A C 1
ATOM 710 O O . PHE A 1 186 ? 116.037 147.351 178.350 1.00 40.31 186 PHE A O 1
ATOM 718 N N . TYR A 1 187 ? 117.822 147.447 176.940 1.00 39.56 187 TYR A N 1
ATOM 719 C CA . TYR A 1 187 ? 118.537 148.459 177.764 1.00 39.56 187 TYR A CA 1
ATOM 720 C C . TYR A 1 187 ? 117.938 149.844 177.506 1.00 39.56 187 TYR A C 1
ATOM 721 O O . TYR A 1 187 ? 118.362 150.801 178.184 1.00 39.56 187 TYR A O 1
ATOM 730 N N . GLN A 1 188 ? 116.999 149.942 176.557 1.00 40.55 188 GLN A N 1
ATOM 731 C CA . GLN A 1 188 ? 116.291 151.225 176.293 1.00 40.55 188 GLN A CA 1
ATOM 732 C C . GLN A 1 188 ? 117.293 152.334 175.966 1.00 40.55 188 GLN A C 1
ATOM 733 O O . GLN A 1 188 ? 117.137 153.445 176.506 1.00 40.55 188 GLN A O 1
ATOM 739 N N . LEU A 1 189 ? 118.284 152.036 175.123 1.00 39.03 189 LEU A N 1
ATOM 740 C CA . LEU A 1 189 ? 119.262 153.076 174.714 1.00 39.03 189 LEU A CA 1
ATOM 741 C C . LEU A 1 189 ? 118.528 154.197 173.967 1.00 39.03 189 LEU A C 1
ATOM 742 O O . LEU A 1 189 ? 118.848 155.371 174.229 1.00 39.03 189 LEU A O 1
ATOM 747 N N . GLY A 1 190 ? 117.575 153.858 173.090 1.00 39.49 190 GLY A N 1
ATOM 748 C CA . GLY A 1 190 ? 116.771 154.896 172.411 1.00 39.49 190 GLY A CA 1
ATOM 749 C C . GLY A 1 190 ? 116.719 154.717 170.903 1.00 39.49 190 GLY A C 1
ATOM 750 O O . GLY A 1 190 ? 117.597 154.013 170.371 1.00 39.49 190 GLY A O 1
ATOM 751 N N . GLU A 1 191 ? 115.734 155.335 170.236 1.00 47.57 191 GLU A N 1
ATOM 752 C CA . GLU A 1 191 ? 115.624 155.248 168.785 1.00 47.57 191 GLU A CA 1
ATOM 753 C C . GLU A 1 191 ? 116.787 155.954 168.109 1.00 47.57 191 GLU A C 1
ATOM 754 O O . GLU A 1 191 ? 117.185 155.582 166.999 1.00 47.57 191 GLU A O 1
ATOM 760 N N . GLU A 1 192 ? 117.465 156.849 168.833 1.00 49.24 192 GLU A N 1
ATOM 761 C CA . GLU A 1 192 ? 118.676 157.532 168.289 1.00 49.24 192 GLU A CA 1
ATOM 762 C C . GLU A 1 192 ? 119.883 156.580 168.299 1.00 49.24 192 GLU A C 1
ATOM 763 O O . GLU A 1 192 ? 120.566 156.476 167.249 1.00 49.24 192 GLU A O 1
ATOM 769 N N . ALA A 1 193 ? 120.160 155.922 169.426 1.00 44.18 193 ALA A N 1
ATOM 770 C CA . ALA A 1 193 ? 121.265 154.936 169.474 1.00 44.18 193 ALA A CA 1
ATOM 771 C C . ALA A 1 193 ? 120.968 153.793 168.498 1.00 44.18 193 ALA A C 1
ATOM 772 O O . ALA A 1 193 ? 121.910 153.318 167.821 1.00 44.18 193 ALA A O 1
ATOM 774 N N . MET A 1 194 ? 119.706 153.363 168.439 1.00 46.70 194 MET A N 1
ATOM 775 C CA . MET A 1 194 ? 119.313 152.266 167.518 1.00 46.70 194 MET A CA 1
ATOM 776 C C . MET A 1 194 ? 119.568 152.730 166.084 1.00 46.70 194 MET A C 1
ATOM 777 O O . MET A 1 194 ? 120.067 151.924 165.284 1.00 46.70 194 MET A O 1
ATOM 782 N N . GLU A 1 195 ? 119.249 153.991 165.784 1.00 45.89 195 GLU A N 1
ATOM 783 C CA . GLU A 1 195 ? 119.478 154.547 164.424 1.00 45.89 195 GLU A CA 1
ATOM 784 C C . GLU A 1 195 ? 120.978 154.556 164.113 1.00 45.89 195 GLU A C 1
ATOM 785 O O . GLU A 1 195 ? 121.341 154.196 162.980 1.00 45.89 195 GLU A O 1
ATOM 791 N N . LYS A 1 196 ? 121.810 154.930 165.090 1.00 44.78 196 LYS A N 1
ATOM 792 C CA . LYS A 1 196 ? 123.281 154.915 164.869 1.00 44.78 196 LYS A CA 1
ATOM 793 C C . LYS A 1 196 ? 123.729 153.480 164.567 1.00 44.78 196 LYS A C 1
ATOM 794 O O . LYS A 1 196 ? 124.531 153.286 163.620 1.00 44.78 196 LYS A O 1
ATOM 800 N N . PHE A 1 197 ? 123.230 152.507 165.333 1.00 44.40 197 PHE A N 1
ATOM 801 C CA . PHE A 1 197 ? 123.586 151.083 165.099 1.00 44.40 197 PHE A CA 1
ATOM 802 C C . PHE A 1 197 ? 123.178 150.685 163.678 1.00 44.40 197 PHE A C 1
ATOM 803 O O . PHE A 1 197 ? 123.973 150.015 162.993 1.00 44.40 197 PHE A O 1
ATOM 811 N N . ARG A 1 198 ? 121.978 151.088 163.250 1.00 48.19 198 ARG A N 1
ATOM 812 C CA . ARG A 1 198 ? 121.470 150.720 161.902 1.00 48.19 198 ARG A CA 1
ATOM 813 C C . ARG A 1 198 ? 122.373 151.338 160.832 1.00 48.19 198 ARG A C 1
ATOM 814 O O . ARG A 1 198 ? 122.652 150.657 159.828 1.00 48.19 198 ARG A O 1
ATOM 822 N N . GLU A 1 199 ? 122.805 152.581 161.045 1.00 43.61 199 GLU A N 1
ATOM 823 C CA . GLU A 1 199 ? 123.710 153.260 160.084 1.00 43.61 199 GLU A CA 1
ATOM 824 C C . GLU A 1 199 ? 125.025 152.480 160.012 1.00 43.61 199 GLU A C 1
ATOM 825 O O . GLU A 1 199 ? 125.548 152.308 158.895 1.00 43.61 199 GLU A O 1
ATOM 831 N N . ASP A 1 200 ? 125.528 152.019 161.163 1.00 44.76 200 ASP A N 1
ATOM 832 C CA . ASP A 1 200 ? 126.796 151.239 161.179 1.00 44.76 200 ASP A CA 1
ATOM 833 C C . ASP A 1 200 ? 126.623 149.949 160.368 1.00 44.76 200 ASP A C 1
ATOM 834 O O . ASP A 1 200 ? 127.583 149.564 159.685 1.00 44.76 200 ASP A O 1
ATOM 839 N N . GLU A 1 201 ? 125.457 149.307 160.449 1.00 45.33 201 GLU A N 1
ATOM 840 C CA . GLU A 1 201 ? 125.161 148.066 159.686 1.00 45.33 201 GLU A CA 1
ATOM 841 C C . GLU A 1 201 ? 125.142 148.386 158.189 1.00 45.33 201 GLU A C 1
ATOM 842 O O . GLU A 1 201 ? 125.677 147.574 157.410 1.00 45.33 201 GLU A O 1
ATOM 848 N N . GLY A 1 202 ? 124.646 149.569 157.823 1.00 42.64 202 GLY A N 1
ATOM 849 C CA . GLY A 1 202 ? 124.615 149.973 156.405 1.00 42.64 202 GLY A CA 1
ATOM 850 C C . GLY A 1 202 ? 123.248 149.708 155.811 1.00 42.64 202 GLY A C 1
ATOM 851 O O . GLY A 1 202 ? 123.170 148.980 154.803 1.00 42.64 202 GLY A O 1
ATOM 852 N N . PHE A 1 203 ? 122.206 150.257 156.446 1.00 49.37 203 PHE A N 1
ATOM 853 C CA . PHE A 1 203 ? 120.818 150.148 155.928 1.00 49.37 203 PHE A CA 1
ATOM 854 C C . PHE A 1 203 ? 120.157 151.504 156.185 1.00 49.37 203 PHE A C 1
ATOM 855 O O . PHE A 1 203 ? 119.260 151.571 157.045 1.00 49.37 203 PHE A O 1
ATOM 863 N N . LEU A 1 204 ? 120.588 152.546 155.469 1.00 47.28 204 LEU A N 1
ATOM 864 C CA . LEU A 1 204 ? 120.080 153.922 155.729 1.00 47.28 204 LEU A CA 1
ATOM 865 C C . LEU A 1 204 ? 118.831 154.215 154.894 1.00 47.28 204 LEU A C 1
ATOM 866 O O . LEU A 1 204 ? 118.327 155.351 154.982 1.00 47.28 204 LEU A O 1
ATOM 871 N N . ARG A 1 205 ? 118.355 153.241 154.114 1.00 49.44 205 ARG A N 1
ATOM 872 C CA . ARG A 1 205 ? 117.198 153.484 153.210 1.00 49.44 205 ARG A CA 1
ATOM 873 C C . ARG A 1 205 ? 115.885 153.340 153.989 1.00 49.44 205 ARG A C 1
ATOM 874 O O . ARG A 1 205 ? 115.143 152.376 153.721 1.00 49.44 205 ARG A O 1
ATOM 882 N N . GLU A 1 206 ? 115.609 154.271 154.910 1.00 49.81 206 GLU A N 1
ATOM 883 C CA . GLU A 1 206 ? 114.350 154.236 155.705 1.00 49.81 206 GLU A CA 1
ATOM 884 C C . GLU A 1 206 ? 113.381 155.310 155.196 1.00 49.81 206 GLU A C 1
ATOM 885 O O . GLU A 1 206 ? 112.322 155.484 155.830 1.00 49.81 206 GLU A O 1
ATOM 891 N N . GLU A 1 207 ? 113.725 156.002 154.105 1.00 48.82 207 GLU A N 1
ATOM 892 C CA . GLU A 1 207 ? 112.882 157.124 153.601 1.00 48.82 207 GLU A CA 1
ATOM 893 C C . GLU A 1 207 ? 111.498 156.620 153.172 1.00 48.82 207 GLU A C 1
ATOM 894 O O . GLU A 1 207 ? 111.418 155.494 152.639 1.00 48.82 207 GLU A O 1
ATOM 900 N N . GLU A 1 208 ? 110.451 157.424 153.399 1.00 51.42 208 GLU A N 1
ATOM 901 C CA . GLU A 1 208 ? 109.102 157.048 153.003 1.00 51.42 208 GLU A CA 1
ATOM 902 C C . GLU A 1 208 ? 108.487 158.204 152.226 1.00 51.42 208 GLU A C 1
ATOM 903 O O . GLU A 1 208 ? 108.225 159.274 152.784 1.00 51.42 208 GLU A O 1
ATOM 909 N N . ARG A 1 209 ? 108.252 157.978 150.921 1.00 48.52 209 ARG A N 1
ATOM 910 C CA . ARG A 1 209 ? 107.859 159.076 150.037 1.00 48.52 209 ARG A CA 1
ATOM 911 C C . ARG A 1 209 ? 106.378 159.415 150.217 1.00 48.52 209 ARG A C 1
ATOM 912 O O . ARG A 1 209 ? 105.562 158.508 150.425 1.00 48.52 209 ARG A O 1
ATOM 920 N N . PRO A 1 210 ? 106.011 160.696 150.168 1.00 44.01 210 PRO A N 1
ATOM 921 C CA . PRO A 1 210 ? 104.701 161.133 150.666 1.00 44.01 210 PRO A CA 1
ATOM 922 C C . PRO A 1 210 ? 103.539 160.770 149.750 1.00 44.01 210 PRO A C 1
ATOM 923 O O . PRO A 1 210 ? 103.656 159.994 148.804 1.00 44.01 210 PRO A O 1
ATOM 927 N N . LEU A 1 211 ? 102.394 161.418 149.990 1.00 43.32 211 LEU A N 1
ATOM 928 C CA . LEU A 1 211 ? 101.193 161.187 149.143 1.00 43.32 211 LEU A CA 1
ATOM 929 C C . LEU A 1 211 ? 100.475 162.533 148.987 1.00 43.32 211 LEU A C 1
ATOM 930 O O . LEU A 1 211 ? 100.694 163.408 149.846 1.00 43.32 211 LEU A O 1
ATOM 935 N N . PRO A 1 212 ? 99.641 162.759 147.946 1.00 43.41 212 PRO A N 1
ATOM 936 C CA . PRO A 1 212 ? 98.879 164.007 147.821 1.00 43.41 212 PRO A CA 1
ATOM 937 C C . PRO A 1 212 ? 97.864 164.231 148.954 1.00 43.41 212 PRO A C 1
ATOM 938 O O . PRO A 1 212 ? 97.192 163.284 149.322 1.00 43.41 212 PRO A O 1
ATOM 942 N N . ARG A 1 213 ? 97.777 165.462 149.468 1.00 45.53 213 ARG A N 1
ATOM 943 C CA . ARG A 1 213 ? 96.852 165.818 150.585 1.00 45.53 213 ARG A CA 1
ATOM 944 C C . ARG A 1 213 ? 95.428 166.109 150.092 1.00 45.53 213 ARG A C 1
ATOM 945 O O . ARG A 1 213 ? 94.972 167.245 150.309 1.00 45.53 213 ARG A O 1
ATOM 953 N N . ARG A 1 214 ? 94.748 165.136 149.475 1.00 47.68 214 ARG A N 1
ATOM 954 C CA . ARG A 1 214 ? 93.330 165.305 149.050 1.00 47.68 214 ARG A CA 1
ATOM 955 C C . ARG A 1 214 ? 92.769 163.909 148.774 1.00 47.68 214 ARG A C 1
ATOM 956 O O . ARG A 1 214 ? 93.586 162.990 148.643 1.00 47.68 214 ARG A O 1
ATOM 964 N N . ASP A 1 215 ? 91.445 163.734 148.762 1.00 45.00 215 ASP A N 1
ATOM 965 C CA . ASP A 1 215 ? 90.864 162.415 148.385 1.00 45.00 215 ASP A CA 1
ATOM 966 C C . ASP A 1 215 ? 91.071 162.115 146.896 1.00 45.00 215 ASP A C 1
ATOM 967 O O . ASP A 1 215 ? 91.497 160.988 146.579 1.00 45.00 215 ASP A O 1
ATOM 972 N N . PHE A 1 216 ? 90.774 163.076 146.016 1.00 46.29 216 PHE A N 1
ATOM 973 C CA . PHE A 1 216 ? 90.855 162.792 144.559 1.00 46.29 216 PHE A CA 1
ATOM 974 C C . PHE A 1 216 ? 92.305 162.590 144.121 1.00 46.29 216 PHE A C 1
ATOM 975 O O . PHE A 1 216 ? 92.583 161.593 143.430 1.00 46.29 216 PHE A O 1
ATOM 983 N N . GLN A 1 217 ? 93.165 163.579 144.404 1.00 45.24 217 GLN A N 1
ATOM 984 C CA . GLN A 1 217 ? 94.584 163.551 143.945 1.00 45.24 217 GLN A CA 1
ATOM 985 C C . GLN A 1 217 ? 95.300 162.281 144.400 1.00 45.24 217 GLN A C 1
ATOM 986 O O . GLN A 1 217 ? 96.057 161.715 143.590 1.00 45.24 217 GLN A O 1
ATOM 992 N N . ARG A 1 218 ? 95.084 161.865 145.650 1.00 46.15 218 ARG A N 1
ATOM 993 C CA . ARG A 1 218 ? 95.837 160.700 146.181 1.00 46.15 218 ARG A CA 1
ATOM 994 C C . ARG A 1 218 ? 95.537 159.486 145.300 1.00 46.15 218 ARG A C 1
ATOM 995 O O . ARG A 1 218 ? 96.490 158.777 144.945 1.00 46.15 218 ARG A O 1
ATOM 1003 N N . GLN A 1 219 ? 94.271 159.301 144.916 1.00 46.22 219 GLN A N 1
ATOM 1004 C CA . GLN A 1 219 ? 93.883 158.132 144.086 1.00 46.22 219 GLN A CA 1
ATOM 1005 C C . GLN A 1 219 ? 94.602 158.197 142.732 1.00 46.22 219 GLN A C 1
ATOM 1006 O O . GLN A 1 219 ? 95.134 157.156 142.302 1.00 46.22 219 GLN A O 1
ATOM 1012 N N . VAL A 1 220 ? 94.630 159.374 142.097 1.00 39.87 220 VAL A N 1
ATOM 1013 C CA . VAL A 1 220 ? 95.250 159.498 140.742 1.00 39.87 220 VAL A CA 1
ATOM 1014 C C . VAL A 1 220 ? 96.756 159.222 140.838 1.00 39.87 220 VAL A C 1
ATOM 1015 O O . VAL A 1 220 ? 97.269 158.437 140.010 1.00 39.87 220 VAL A O 1
ATOM 1019 N N . TRP A 1 221 ? 97.424 159.804 141.838 1.00 39.88 221 TRP A N 1
ATOM 1020 C CA . TRP A 1 221 ? 98.877 159.560 142.027 1.00 39.88 221 TRP A CA 1
ATOM 1021 C C . TRP A 1 221 ? 99.096 158.086 142.351 1.00 39.88 221 TRP A C 1
ATOM 1022 O O . TRP A 1 221 ? 100.023 157.492 141.784 1.00 39.88 221 TRP A O 1
ATOM 1033 N N . LEU A 1 222 ? 98.248 157.521 143.211 1.00 40.72 222 LEU A N 1
ATOM 1034 C CA . LEU A 1 222 ? 98.448 156.114 143.640 1.00 40.72 222 LEU A CA 1
ATOM 1035 C C . LEU A 1 222 ? 98.334 155.202 142.418 1.00 40.72 222 LEU A C 1
ATOM 1036 O O . LEU A 1 222 ? 99.163 154.292 142.293 1.00 40.72 222 LEU A O 1
ATOM 1041 N N . LEU A 1 223 ? 97.346 155.436 141.552 1.00 41.47 223 LEU A N 1
ATOM 1042 C CA . LEU A 1 223 ? 97.156 154.496 140.417 1.00 41.47 223 LEU A CA 1
ATOM 1043 C C . LEU A 1 223 ? 98.375 154.550 139.488 1.00 41.47 223 LEU A C 1
ATOM 1044 O O . LEU A 1 223 ? 98.892 153.471 139.136 1.00 41.47 223 LEU A O 1
ATOM 1049 N N . PHE A 1 224 ? 98.815 155.756 139.111 1.00 39.90 224 PHE A N 1
ATOM 1050 C CA . PHE A 1 224 ? 99.942 155.866 138.147 1.00 39.90 224 PHE A CA 1
ATOM 1051 C C . PHE A 1 224 ? 101.277 155.474 138.791 1.00 39.90 224 PHE A C 1
ATOM 1052 O O . PHE A 1 224 ? 102.013 154.665 138.197 1.00 39.90 224 PHE A O 1
ATOM 1060 N N . GLU A 1 225 ? 101.573 156.027 139.969 1.00 39.61 225 GLU A N 1
ATOM 1061 C CA . GLU A 1 225 ? 102.861 155.740 140.654 1.00 39.61 225 GLU A CA 1
ATOM 1062 C C . GLU A 1 225 ? 102.911 154.311 141.210 1.00 39.61 225 GLU A C 1
ATOM 1063 O O . GLU A 1 225 ? 103.964 153.667 141.052 1.00 39.61 225 GLU A O 1
ATOM 1069 N N . TYR A 1 226 ? 101.829 153.833 141.837 1.00 38.01 226 TYR A N 1
ATOM 1070 C CA . TYR A 1 226 ? 101.865 152.502 142.512 1.00 38.01 226 TYR A CA 1
ATOM 1071 C C . TYR A 1 226 ? 101.067 151.430 141.733 1.00 38.01 226 TYR A C 1
ATOM 1072 O O . TYR A 1 226 ? 99.828 151.422 141.876 1.00 38.01 226 TYR A O 1
ATOM 1081 N N . PRO A 1 227 ? 101.688 150.515 140.935 1.00 39.25 227 PRO A N 1
ATOM 1082 C CA . PRO A 1 227 ? 100.949 149.458 140.234 1.00 39.25 227 PRO A CA 1
ATOM 1083 C C . PRO A 1 227 ? 100.581 148.277 141.105 1.00 39.25 227 PRO A C 1
ATOM 1084 O O . PRO A 1 227 ? 99.752 147.464 140.683 1.00 39.25 227 PRO A O 1
ATOM 1088 N N . GLU A 1 228 ? 101.164 148.144 142.295 1.00 39.16 228 GLU A N 1
ATOM 1089 C CA . GLU A 1 228 ? 100.906 146.979 143.131 1.00 39.16 228 GLU A CA 1
ATOM 1090 C C . GLU A 1 228 ? 99.630 147.103 143.941 1.00 39.16 228 GLU A C 1
ATOM 1091 O O . GLU A 1 228 ? 99.297 146.178 144.686 1.00 39.16 228 GLU A O 1
ATOM 1097 N N . SER A 1 229 ? 98.912 148.214 143.811 1.00 39.22 229 SER A N 1
ATOM 1098 C CA . SER A 1 229 ? 97.740 148.459 144.639 1.00 39.22 229 SER A CA 1
ATOM 1099 C C . SER A 1 229 ? 96.528 147.676 144.157 1.00 39.22 229 SER A C 1
ATOM 1100 O O . SER A 1 229 ? 96.001 146.819 144.873 1.00 39.22 229 SER A O 1
ATOM 1103 N N . SER A 1 230 ? 96.088 147.947 142.938 1.00 39.35 230 SER A N 1
ATOM 1104 C CA . SER A 1 230 ? 94.749 147.613 142.488 1.00 39.35 230 SER A CA 1
ATOM 1105 C C . SER A 1 230 ? 94.825 146.785 141.213 1.00 39.35 230 SER A C 1
ATOM 1106 O O . SER A 1 230 ? 95.885 146.290 140.830 1.00 39.35 230 SER A O 1
ATOM 1109 N N . GLY A 1 231 ? 93.673 146.606 140.575 1.00 38.93 231 GLY A N 1
ATOM 1110 C CA . GLY A 1 231 ? 93.576 145.940 139.293 1.00 38.93 231 GLY A CA 1
ATOM 1111 C C . GLY A 1 231 ? 93.744 146.872 138.104 1.00 38.93 231 GLY A C 1
ATOM 1112 O O . GLY A 1 231 ? 94.505 146.585 137.170 1.00 38.93 231 GLY A O 1
ATOM 1113 N N . PRO A 1 232 ? 92.988 147.981 138.089 1.00 38.25 232 PRO A N 1
ATOM 1114 C CA . PRO A 1 232 ? 93.272 149.063 137.131 1.00 38.25 232 PRO A CA 1
ATOM 1115 C C . PRO A 1 232 ? 94.710 149.563 137.109 1.00 38.25 232 PRO A C 1
ATOM 1116 O O . PRO A 1 232 ? 95.178 149.979 136.044 1.00 38.25 232 PRO A O 1
ATOM 1120 N N . ALA A 1 233 ? 95.428 149.521 138.231 1.00 37.70 233 ALA A N 1
ATOM 1121 C CA . ALA A 1 233 ? 96.833 149.909 138.225 1.00 37.70 233 ALA A CA 1
ATOM 1122 C C . ALA A 1 233 ? 97.678 148.952 137.386 1.00 37.70 233 ALA A C 1
ATOM 1123 O O . ALA A 1 233 ? 98.517 149.391 136.589 1.00 37.70 233 ALA A O 1
ATOM 1125 N N . ARG A 1 234 ? 97.443 147.646 137.516 1.00 36.91 234 ARG A N 1
ATOM 1126 C CA . ARG A 1 234 ? 98.154 146.697 136.670 1.00 36.91 234 ARG A CA 1
ATOM 1127 C C . ARG A 1 234 ? 97.700 146.784 135.219 1.00 36.91 234 ARG A C 1
ATOM 1128 O O . ARG A 1 234 ? 98.495 146.519 134.305 1.00 36.91 234 ARG A O 1
ATOM 1136 N N . GLY A 1 235 ? 96.444 147.173 134.989 1.00 32.23 235 GLY A N 1
ATOM 1137 C CA . GLY A 1 235 ? 95.995 147.408 133.627 1.00 32.23 235 GLY A CA 1
ATOM 1138 C C . GLY A 1 235 ? 96.710 148.571 132.969 1.00 32.23 235 GLY A C 1
ATOM 1139 O O . GLY A 1 235 ? 97.114 148.485 131.806 1.00 32.23 235 GLY A O 1
ATOM 1140 N N . ILE A 1 236 ? 96.909 149.658 133.719 1.00 31.55 236 ILE A N 1
ATOM 1141 C CA . ILE A 1 236 ? 97.646 150.811 133.206 1.00 31.55 236 ILE A CA 1
ATOM 1142 C C . ILE A 1 236 ? 99.104 150.445 132.947 1.00 31.55 236 ILE A C 1
ATOM 1143 O O . ILE A 1 236 ? 99.685 150.843 131.929 1.00 31.55 236 ILE A O 1
ATOM 1148 N N . ALA A 1 237 ? 99.692 149.622 133.820 1.00 31.33 237 ALA A N 1
ATOM 1149 C CA . ALA A 1 237 ? 101.076 149.189 133.626 1.00 31.33 237 ALA A CA 1
ATOM 1150 C C . ALA A 1 237 ? 101.251 148.337 132.368 1.00 31.33 237 ALA A C 1
ATOM 1151 O O . ALA A 1 237 ? 102.188 148.561 131.587 1.00 31.33 237 ALA A O 1
ATOM 1153 N N . ILE A 1 238 ? 100.349 147.381 132.131 1.00 29.34 238 ILE A N 1
ATOM 1154 C CA . ILE A 1 238 ? 100.493 146.511 130.963 1.00 29.34 238 ILE A CA 1
ATOM 1155 C C . ILE A 1 238 ? 100.203 147.271 129.668 1.00 29.34 238 ILE A C 1
ATOM 1156 O O . ILE A 1 238 ? 100.906 147.090 128.659 1.00 29.34 238 ILE A O 1
ATOM 1161 N N . VAL A 1 239 ? 99.209 148.171 129.686 1.00 25.40 239 VAL A N 1
ATOM 1162 C CA . VAL A 1 239 ? 98.936 149.013 128.521 1.00 25.40 239 VAL A CA 1
ATOM 1163 C C . VAL A 1 239 ? 100.122 149.916 128.201 1.00 25.40 239 VAL A C 1
ATOM 1164 O O . VAL A 1 239 ? 100.495 150.060 127.028 1.00 25.40 239 VAL A O 1
ATOM 1168 N N . SER A 1 240 ? 100.786 150.454 129.224 1.00 25.38 240 SER A N 1
ATOM 1169 C CA . SER A 1 240 ? 101.945 151.310 129.005 1.00 25.38 240 SER A CA 1
ATOM 1170 C C . SER A 1 240 ? 103.119 150.556 128.394 1.00 25.38 240 SER A C 1
ATOM 1171 O O . SER A 1 240 ? 103.752 151.059 127.455 1.00 25.38 240 SER A O 1
ATOM 1174 N N . VAL A 1 241 ? 103.405 149.345 128.883 1.00 20.33 241 VAL A N 1
ATOM 1175 C CA . VAL A 1 241 ? 104.515 148.570 128.324 1.00 20.33 241 VAL A CA 1
ATOM 1176 C C . VAL A 1 241 ? 104.228 148.164 126.880 1.00 20.33 241 VAL A C 1
ATOM 1177 O O . VAL A 1 241 ? 105.124 148.193 126.023 1.00 20.33 241 VAL A O 1
ATOM 1181 N N . LEU A 1 242 ? 102.967 147.854 126.564 1.00 21.72 242 LEU A N 1
ATOM 1182 C CA . LEU A 1 242 ? 102.628 147.494 125.188 1.00 21.72 242 LEU A CA 1
ATOM 1183 C C . LEU A 1 242 ? 102.752 148.680 124.236 1.00 21.72 242 LEU A C 1
ATOM 1184 O O . LEU A 1 242 ? 103.185 148.515 123.086 1.00 21.72 242 LEU A O 1
ATOM 1189 N N . VAL A 1 243 ? 102.394 149.881 124.693 1.00 18.45 243 VAL A N 1
ATOM 1190 C CA . VAL A 1 243 ? 102.493 151.049 123.825 1.00 18.45 243 VAL A CA 1
ATOM 1191 C C . VAL A 1 243 ? 103.955 151.406 123.560 1.00 18.45 243 VAL A C 1
ATOM 1192 O O . VAL A 1 243 ? 104.326 151.749 122.425 1.00 18.45 243 VAL A O 1
ATOM 1196 N N . ILE A 1 244 ? 104.819 151.255 124.576 1.00 16.11 244 ILE A N 1
ATOM 1197 C CA . ILE A 1 244 ? 106.255 151.496 124.389 1.00 16.11 244 ILE A CA 1
ATOM 1198 C C . ILE A 1 244 ? 106.851 150.505 123.394 1.00 16.11 244 ILE A C 1
ATOM 1199 O O . ILE A 1 244 ? 107.623 150.889 122.498 1.00 16.11 244 ILE A O 1
ATOM 1204 N N . LEU A 1 245 ? 106.449 149.233 123.483 1.00 13.47 245 LEU A N 1
ATOM 1205 C CA . LEU A 1 245 ? 106.980 148.218 122.573 1.00 13.47 245 LEU A CA 1
ATOM 1206 C C . LEU A 1 245 ? 106.534 148.433 121.128 1.00 13.47 245 LEU A C 1
ATOM 1207 O O . LEU A 1 245 ? 107.333 148.247 120.196 1.00 13.47 245 LEU A O 1
ATOM 1212 N N . ILE A 1 246 ? 105.283 148.850 120.903 1.00 13.92 246 ILE A N 1
ATOM 1213 C CA . ILE A 1 246 ? 104.917 149.074 119.508 1.00 13.92 246 ILE A CA 1
ATOM 1214 C C . ILE A 1 246 ? 105.536 150.352 118.964 1.00 13.92 246 ILE A C 1
ATOM 1215 O O . ILE A 1 246 ? 105.744 150.446 117.756 1.00 13.92 246 ILE A O 1
ATOM 1220 N N . SER A 1 247 ? 105.897 151.323 119.811 1.00 13.48 247 SER A N 1
ATOM 1221 C CA . SER A 1 247 ? 106.607 152.486 119.283 1.00 13.48 247 SER A CA 1
ATOM 1222 C C . SER A 1 247 ? 108.027 152.131 118.852 1.00 13.48 247 SER A C 1
ATOM 1223 O O . SER A 1 247 ? 108.524 152.661 117.849 1.00 13.48 247 SER A O 1
ATOM 1226 N N . ILE A 1 248 ? 108.681 151.213 119.569 1.00 9.81 248 ILE A N 1
ATOM 1227 C CA . ILE A 1 248 ? 109.999 150.732 119.135 1.00 9.81 248 ILE A CA 1
ATOM 1228 C C . ILE A 1 248 ? 109.910 149.996 117.792 1.00 9.81 248 ILE A C 1
ATOM 1229 O O . ILE A 1 248 ? 110.742 150.205 116.884 1.00 9.81 248 ILE A O 1
ATOM 1234 N N . VAL A 1 249 ? 108.892 149.144 117.639 1.00 11.93 249 VAL A N 1
ATOM 1235 C CA . VAL A 1 249 ? 108.684 148.423 116.383 1.00 11.93 249 VAL A CA 1
ATOM 1236 C C . VAL A 1 249 ? 108.414 149.383 115.222 1.00 11.93 249 VAL A C 1
ATOM 1237 O O . VAL A 1 249 ? 108.936 149.195 114.119 1.00 11.93 249 VAL A O 1
ATOM 1241 N N . ILE A 1 250 ? 107.640 150.447 115.464 1.00 14.66 250 ILE A N 1
ATOM 1242 C CA . ILE A 1 250 ? 107.357 151.457 114.438 1.00 14.66 250 ILE A CA 1
ATOM 1243 C C . ILE A 1 250 ? 108.618 152.208 114.021 1.00 14.66 250 ILE A C 1
ATOM 1244 O O . ILE A 1 250 ? 108.811 152.489 112.838 1.00 14.66 250 ILE A O 1
ATOM 1249 N N . PHE A 1 251 ? 109.505 152.515 114.970 1.00 10.52 251 PHE A N 1
ATOM 1250 C CA . PHE A 1 251 ? 110.789 153.166 114.677 1.00 10.52 251 PHE A CA 1
ATOM 1251 C C . PHE A 1 251 ? 111.650 152.352 113.688 1.00 10.52 251 PHE A C 1
ATOM 1252 O O . PHE A 1 251 ? 112.057 152.840 112.610 1.00 10.52 251 PHE A O 1
ATOM 1260 N N . CYS A 1 252 ? 111.843 151.062 113.989 1.00 11.57 252 CYS A N 1
ATOM 1261 C CA . CYS A 1 252 ? 112.657 150.222 113.101 1.00 11.57 252 CYS A CA 1
ATOM 1262 C C . CYS A 1 252 ? 111.965 149.923 111.757 1.00 11.57 252 CYS A C 1
ATOM 1263 O O . CYS A 1 252 ? 112.609 149.928 110.690 1.00 11.57 252 CYS A O 1
ATOM 1266 N N . LEU A 1 253 ? 110.656 149.669 111.770 1.00 18.01 253 LEU A N 1
ATOM 1267 C CA . LEU A 1 253 ? 109.951 149.438 110.513 1.00 18.01 253 LEU A CA 1
ATOM 1268 C C . LEU A 1 253 ? 109.868 150.679 109.642 1.00 18.01 253 LEU A C 1
ATOM 1269 O O . LEU A 1 253 ? 109.786 150.542 108.421 1.00 18.01 253 LEU A O 1
ATOM 1274 N N . GLU A 1 254 ? 109.844 151.871 110.244 1.00 24.61 254 GLU A N 1
ATOM 1275 C CA . GLU A 1 254 ? 109.974 153.109 109.491 1.00 24.61 254 GLU A CA 1
ATOM 1276 C C . GLU A 1 254 ? 111.248 153.107 108.684 1.00 24.61 254 GLU A C 1
ATOM 1277 O O . GLU A 1 254 ? 111.246 153.482 107.510 1.00 24.61 254 GLU A O 1
ATOM 1283 N N . THR A 1 255 ? 112.345 152.668 109.289 1.00 21.81 255 THR A N 1
ATOM 1284 C CA . THR A 1 255 ? 113.585 152.800 108.529 1.00 21.81 255 THR A CA 1
ATOM 1285 C C . THR A 1 255 ? 113.869 151.664 107.543 1.00 21.81 255 THR A C 1
ATOM 1286 O O . THR A 1 255 ? 114.851 151.771 106.804 1.00 21.81 255 THR A O 1
ATOM 1290 N N . LEU A 1 256 ? 113.053 150.579 107.501 1.00 27.34 256 LEU A N 1
ATOM 1291 C CA . LEU A 1 256 ? 113.143 149.588 106.392 1.00 27.34 256 LEU A CA 1
ATOM 1292 C C . LEU A 1 256 ? 113.069 150.198 104.985 1.00 27.34 256 LEU A C 1
ATOM 1293 O O . LEU A 1 256 ? 112.456 151.254 104.822 1.00 27.34 256 LEU A O 1
ATOM 1298 N N . PRO A 1 257 ? 113.658 149.597 103.944 1.00 38.67 257 PRO A N 1
ATOM 1299 C CA . PRO A 1 257 ? 113.659 150.245 102.626 1.00 38.67 257 PRO A CA 1
ATOM 1300 C C . PRO A 1 257 ? 112.520 149.854 101.696 1.00 38.67 257 PRO A C 1
ATOM 1301 O O . PRO A 1 257 ? 112.353 150.501 100.657 1.00 38.67 257 PRO A O 1
ATOM 1305 N N . GLU A 1 258 ? 111.747 148.821 102.026 1.00 45.97 258 GLU A N 1
ATOM 1306 C CA . GLU A 1 258 ? 110.567 148.483 101.250 1.00 45.97 258 GLU A CA 1
ATOM 1307 C C . GLU A 1 258 ? 109.471 149.523 101.387 1.00 45.97 258 GLU A C 1
ATOM 1308 O O . GLU A 1 258 ? 108.675 149.689 100.462 1.00 45.97 258 GLU A O 1
ATOM 1314 N N . PHE A 1 259 ? 109.415 150.229 102.511 1.00 41.30 259 PHE A N 1
ATOM 1315 C CA . PHE A 1 259 ? 108.401 151.242 102.754 1.00 41.30 259 PHE A CA 1
ATOM 1316 C C . PHE A 1 259 ? 108.807 152.614 102.251 1.00 41.30 259 PHE A C 1
ATOM 1317 O O . PHE A 1 259 ? 107.993 153.314 101.646 1.00 41.30 259 PHE A O 1
ATOM 1325 N N . ARG A 1 260 ? 110.059 152.998 102.453 1.00 44.49 260 ARG A N 1
ATOM 1326 C CA . ARG A 1 260 ? 110.517 154.352 102.191 1.00 44.49 260 ARG A CA 1
ATOM 1327 C C . ARG A 1 260 ? 110.846 154.609 100.728 1.00 44.49 260 ARG A C 1
ATOM 1328 O O . ARG A 1 260 ? 111.343 155.692 100.400 1.00 44.49 260 ARG A O 1
ATOM 1336 N N . ASP A 1 293 ? 99.066 157.633 105.601 1.00 42.61 293 ASP A N 1
ATOM 1337 C CA . ASP A 1 293 ? 100.175 156.785 106.019 1.00 42.61 293 ASP A CA 1
ATOM 1338 C C . ASP A 1 293 ? 99.800 156.075 107.312 1.00 42.61 293 ASP A C 1
ATOM 1339 O O . ASP A 1 293 ? 99.369 156.736 108.261 1.00 42.61 293 ASP A O 1
ATOM 1344 N N . PRO A 1 294 ? 99.915 154.747 107.390 1.00 38.95 294 PRO A N 1
ATOM 1345 C CA . PRO A 1 294 ? 99.663 154.071 108.673 1.00 38.95 294 PRO A CA 1
ATOM 1346 C C . PRO A 1 294 ? 100.701 154.373 109.741 1.00 38.95 294 PRO A C 1
ATOM 1347 O O . PRO A 1 294 ? 100.351 154.375 110.929 1.00 38.95 294 PRO A O 1
ATOM 1351 N N . PHE A 1 295 ? 101.950 154.650 109.355 1.00 35.85 295 PHE A N 1
ATOM 1352 C CA . PHE A 1 295 ? 103.008 154.852 110.337 1.00 35.85 295 PHE A CA 1
ATOM 1353 C C . PHE A 1 295 ? 102.810 156.146 111.109 1.00 35.85 295 PHE A C 1
ATOM 1354 O O . PHE A 1 295 ? 103.032 156.185 112.323 1.00 35.85 295 PHE A O 1
ATOM 1362 N N . PHE A 1 296 ? 102.362 157.201 110.431 1.00 37.22 296 PHE A N 1
ATOM 1363 C CA . PHE A 1 296 ? 102.084 158.462 111.105 1.00 37.22 296 PHE A CA 1
ATOM 1364 C C . PHE A 1 296 ? 100.901 158.343 112.054 1.00 37.22 296 PHE A C 1
ATOM 1365 O O . PHE A 1 296 ? 100.907 158.963 113.120 1.00 37.22 296 PHE A O 1
ATOM 1373 N N . VAL A 1 297 ? 99.911 157.516 111.717 1.00 34.36 297 VAL A N 1
ATOM 1374 C CA . VAL A 1 297 ? 98.753 157.338 112.587 1.00 34.36 297 VAL A CA 1
ATOM 1375 C C . VAL A 1 297 ? 99.132 156.558 113.841 1.00 34.36 297 VAL A C 1
ATOM 1376 O O . VAL A 1 297 ? 98.746 156.933 114.957 1.00 34.36 297 VAL A O 1
ATOM 1380 N N . VAL A 1 298 ? 99.915 155.483 113.689 1.00 33.02 298 VAL A N 1
ATOM 1381 C CA . VAL A 1 298 ? 100.354 154.720 114.859 1.00 33.02 298 VAL A CA 1
ATOM 1382 C C . VAL A 1 298 ? 101.289 155.552 115.732 1.00 33.02 298 VAL A C 1
ATOM 1383 O O . VAL A 1 298 ? 101.185 155.538 116.968 1.00 33.02 298 VAL A O 1
ATOM 1387 N N . GLU A 1 299 ? 102.168 156.338 115.110 1.00 33.65 299 GLU A N 1
ATOM 1388 C CA . GLU A 1 299 ? 103.088 157.166 115.875 1.00 33.65 299 GLU A CA 1
ATOM 1389 C C . GLU A 1 299 ? 102.359 158.285 116.610 1.00 33.65 299 GLU A C 1
ATOM 1390 O O . GLU A 1 299 ? 102.672 158.574 117.771 1.00 33.65 299 GLU A O 1
ATOM 1396 N N . THR A 1 300 ? 101.342 158.884 115.985 1.00 32.23 300 THR A N 1
ATOM 1397 C CA . THR A 1 300 ? 100.610 159.930 116.683 1.00 32.23 300 THR A CA 1
ATOM 1398 C C . THR A 1 300 ? 99.703 159.367 117.772 1.00 32.23 300 THR A C 1
ATOM 1399 O O . THR A 1 300 ? 99.509 160.042 118.784 1.00 32.23 300 THR A O 1
ATOM 1403 N N . LEU A 1 301 ? 99.235 158.119 117.658 1.00 31.94 301 LEU A N 1
ATOM 1404 C CA . LEU A 1 301 ? 98.503 157.525 118.776 1.00 31.94 301 LEU A CA 1
ATOM 1405 C C . LEU A 1 301 ? 99.425 157.243 119.956 1.00 31.94 301 LEU A C 1
ATOM 1406 O O . LEU A 1 301 ? 99.042 157.460 121.118 1.00 31.94 301 LEU A O 1
ATOM 1411 N N . CYS A 1 302 ? 100.651 156.786 119.676 1.00 29.34 302 CYS A N 1
ATOM 1412 C CA . CYS A 1 302 ? 101.619 156.560 120.746 1.00 29.34 302 CYS A CA 1
ATOM 1413 C C . CYS A 1 302 ? 102.000 157.862 121.441 1.00 29.34 302 CYS A C 1
ATOM 1414 O O . CYS A 1 302 ? 102.131 157.905 122.671 1.00 29.34 302 CYS A O 1
ATOM 1417 N N . ILE A 1 303 ? 102.138 158.945 120.674 1.00 29.86 303 ILE A N 1
ATOM 1418 C CA . ILE A 1 303 ? 102.480 160.237 121.263 1.00 29.86 303 ILE A CA 1
ATOM 1419 C C . ILE A 1 303 ? 101.322 160.800 122.088 1.00 29.86 303 ILE A C 1
ATOM 1420 O O . ILE A 1 303 ? 101.550 161.408 123.148 1.00 29.86 303 ILE A O 1
ATOM 1425 N N . ILE A 1 304 ? 100.073 160.576 121.653 1.00 31.23 304 ILE A N 1
ATOM 1426 C CA . ILE A 1 304 ? 98.913 160.968 122.458 1.00 31.23 304 ILE A CA 1
ATOM 1427 C C . ILE A 1 304 ? 98.906 160.248 123.804 1.00 31.23 304 ILE A C 1
ATOM 1428 O O . ILE A 1 304 ? 98.695 160.881 124.847 1.00 31.23 304 ILE A O 1
ATOM 1433 N N . TRP A 1 305 ? 99.194 158.939 123.818 1.00 29.91 305 TRP A N 1
ATOM 1434 C CA . TRP A 1 305 ? 99.211 158.223 125.098 1.00 29.91 305 TRP A CA 1
ATOM 1435 C C . TRP A 1 305 ? 100.349 158.686 126.008 1.00 29.91 305 TRP A C 1
ATOM 1436 O O . TRP A 1 305 ? 100.157 158.818 127.229 1.00 29.91 305 TRP A O 1
ATOM 1447 N N . PHE A 1 306 ? 101.529 158.948 125.436 1.00 26.48 306 PHE A N 1
ATOM 1448 C CA . PHE A 1 306 ? 102.657 159.413 126.243 1.00 26.48 306 PHE A CA 1
ATOM 1449 C C . PHE A 1 306 ? 102.373 160.773 126.874 1.00 26.48 306 PHE A C 1
ATOM 1450 O O . PHE A 1 306 ? 102.607 160.970 128.074 1.00 26.48 306 PHE A O 1
ATOM 1458 N N . SER A 1 307 ? 101.827 161.711 126.092 1.00 30.09 307 SER A N 1
ATOM 1459 C CA . SER A 1 307 ? 101.528 163.041 126.617 1.00 30.09 307 SER A CA 1
ATOM 1460 C C . SER A 1 307 ? 100.387 163.007 127.621 1.00 30.09 307 SER A C 1
ATOM 1461 O O . SER A 1 307 ? 100.383 163.781 128.588 1.00 30.09 307 SER A O 1
ATOM 1464 N N . PHE A 1 308 ? 99.427 162.101 127.425 1.00 32.94 308 PHE A N 1
ATOM 1465 C CA . PHE A 1 308 ? 98.316 161.981 128.358 1.00 32.94 308 PHE A CA 1
ATOM 1466 C C . PHE A 1 308 ? 98.784 161.509 129.723 1.00 32.94 308 PHE A C 1
ATOM 1467 O O . PHE A 1 308 ? 98.420 162.106 130.746 1.00 32.94 308 PHE A O 1
ATOM 1475 N N . GLU A 1 309 ? 99.610 160.458 129.769 1.00 35.61 309 GLU A N 1
ATOM 1476 C CA . GLU A 1 309 ? 100.025 159.986 131.085 1.00 35.61 309 GLU A CA 1
ATOM 1477 C C . GLU A 1 309 ? 101.059 160.916 131.706 1.00 35.61 309 GLU A C 1
ATOM 1478 O O . GLU A 1 309 ? 101.160 160.988 132.934 1.00 35.61 309 GLU A O 1
ATOM 1484 N N . LEU A 1 310 ? 101.790 161.688 130.891 1.00 34.04 310 LEU A N 1
ATOM 1485 C CA . LEU A 1 310 ? 102.693 162.671 131.481 1.00 34.04 310 LEU A CA 1
ATOM 1486 C C . LEU A 1 310 ? 101.924 163.807 132.139 1.00 34.04 310 LEU A C 1
ATOM 1487 O O . LEU A 1 310 ? 102.288 164.249 133.235 1.00 34.04 310 LEU A O 1
ATOM 1492 N N . LEU A 1 311 ? 100.835 164.265 131.514 1.00 37.02 311 LEU A N 1
ATOM 1493 C CA . LEU A 1 311 ? 100.034 165.324 132.124 1.00 37.02 311 LEU A CA 1
ATOM 1494 C C . LEU A 1 311 ? 99.319 164.835 133.377 1.00 37.02 311 LEU A C 1
ATOM 1495 O O . LEU A 1 311 ? 99.275 165.547 134.389 1.00 37.02 311 LEU A O 1
ATOM 1500 N N . VAL A 1 312 ? 98.760 163.621 133.331 1.00 35.18 312 VAL A N 1
ATOM 1501 C CA . VAL A 1 312 ? 98.096 163.057 134.505 1.00 35.18 312 VAL A CA 1
ATOM 1502 C C . VAL A 1 312 ? 99.069 162.819 135.656 1.00 35.18 312 VAL A C 1
ATOM 1503 O O . VAL A 1 312 ? 98.736 163.103 136.809 1.00 35.18 312 VAL A O 1
ATOM 1507 N N . ARG A 1 313 ? 100.291 162.385 135.337 1.00 37.94 313 ARG A N 1
ATOM 1508 C CA . ARG A 1 313 ? 101.330 162.176 136.383 1.00 37.94 313 ARG A CA 1
ATOM 1509 C C . ARG A 1 313 ? 101.725 163.532 136.974 1.00 37.94 313 ARG A C 1
ATOM 1510 O O . ARG A 1 313 ? 101.915 163.603 138.204 1.00 37.94 313 ARG A O 1
ATOM 1518 N N . PHE A 1 314 ? 101.837 164.568 136.138 1.00 38.71 314 PHE A N 1
ATOM 1519 C CA . PHE A 1 314 ? 102.288 165.874 136.608 1.00 38.71 314 PHE A CA 1
ATOM 1520 C C . PHE A 1 314 ? 101.249 166.544 137.491 1.00 38.71 314 PHE A C 1
ATOM 1521 O O . PHE A 1 314 ? 101.588 167.086 138.546 1.00 38.71 314 PHE A O 1
ATOM 1529 N N . PHE A 1 315 ? 99.980 166.527 137.080 1.00 40.91 315 PHE A N 1
ATOM 1530 C CA . PHE A 1 315 ? 98.982 167.308 137.805 1.00 40.91 315 PHE A CA 1
ATOM 1531 C C . PHE A 1 315 ? 98.479 166.594 139.053 1.00 40.91 315 PHE A C 1
ATOM 1532 O O . PHE A 1 315 ? 97.761 167.197 139.854 1.00 40.91 315 PHE A O 1
ATOM 1540 N N . ALA A 1 316 ? 98.953 165.367 139.271 1.00 37.68 316 ALA A N 1
ATOM 1541 C CA . ALA A 1 316 ? 98.533 164.604 140.466 1.00 37.68 316 ALA A CA 1
ATOM 1542 C C . ALA A 1 316 ? 99.749 164.308 141.344 1.00 37.68 316 ALA A C 1
ATOM 1543 O O . ALA A 1 316 ? 99.736 163.272 142.017 1.00 37.68 316 ALA A O 1
ATOM 1545 N N . CYS A 1 317 ? 100.745 165.194 141.367 1.00 41.81 317 CYS A N 1
ATOM 1546 C CA . CYS A 1 317 ? 101.970 164.859 142.139 1.00 41.81 317 CYS A CA 1
ATOM 1547 C C . CYS A 1 317 ? 102.017 165.707 143.412 1.00 41.81 317 CYS A C 1
ATOM 1548 O O . CYS A 1 317 ? 101.784 166.927 143.321 1.00 41.81 317 CYS A O 1
ATOM 1551 N N . PRO A 1 318 ? 102.258 165.105 144.596 1.00 41.43 318 PRO A N 1
ATOM 1552 C CA . PRO A 1 318 ? 102.245 165.845 145.857 1.00 41.43 318 PRO A CA 1
ATOM 1553 C C . PRO A 1 318 ? 103.148 167.087 145.824 1.00 41.43 318 PRO A C 1
ATOM 1554 O O . PRO A 1 318 ? 102.718 168.121 146.296 1.00 41.43 318 PRO A O 1
ATOM 1558 N N . SER A 1 319 ? 104.358 166.963 145.273 1.00 39.96 319 SER A N 1
ATOM 1559 C CA . SER A 1 319 ? 105.276 168.096 145.267 1.00 39.96 319 SER A CA 1
ATOM 1560 C C . SER A 1 319 ? 105.771 168.319 143.848 1.00 39.96 319 SER A C 1
ATOM 1561 O O . SER A 1 319 ? 106.418 167.442 143.267 1.00 39.96 319 SER A O 1
ATOM 1564 N N . LYS A 1 320 ? 105.493 169.502 143.296 1.00 40.07 320 LYS A N 1
ATOM 1565 C CA . LYS A 1 320 ? 105.940 169.832 141.917 1.00 40.07 320 LYS A CA 1
ATOM 1566 C C . LYS A 1 320 ? 107.450 170.088 141.923 1.00 40.07 320 LYS A C 1
ATOM 1567 O O . LYS A 1 320 ? 108.077 169.944 140.856 1.00 40.07 320 LYS A O 1
ATOM 1573 N N . ALA A 1 321 ? 108.022 170.425 143.082 1.00 39.78 321 ALA A N 1
ATOM 1574 C CA . ALA A 1 321 ? 109.435 170.778 143.120 1.00 39.78 321 ALA A CA 1
ATOM 1575 C C . ALA A 1 321 ? 110.326 169.571 142.874 1.00 39.78 321 ALA A C 1
ATOM 1576 O O . ALA A 1 321 ? 111.477 169.725 142.454 1.00 39.78 321 ALA A O 1
ATOM 1578 N N . THR A 1 322 ? 109.809 168.376 143.134 1.00 39.46 322 THR A N 1
ATOM 1579 C CA . THR A 1 322 ? 110.519 167.123 142.939 1.00 39.46 322 THR A CA 1
ATOM 1580 C C . THR A 1 322 ? 110.373 166.604 141.511 1.00 39.46 322 THR A C 1
ATOM 1581 O O . THR A 1 322 ? 111.203 165.807 141.061 1.00 39.46 322 THR A O 1
ATOM 1585 N N . PHE A 1 323 ? 109.374 167.093 140.772 1.00 41.33 323 PHE A N 1
ATOM 1586 C CA . PHE A 1 323 ? 109.051 166.530 139.465 1.00 41.33 323 PHE A CA 1
ATOM 1587 C C . PHE A 1 323 ? 110.118 166.859 138.431 1.00 41.33 323 PHE A C 1
ATOM 1588 O O . PHE A 1 323 ? 110.405 166.045 137.549 1.00 41.33 323 PHE A O 1
ATOM 1596 N N . SER A 1 324 ? 110.723 168.037 138.514 1.00 42.15 324 SER A N 1
ATOM 1597 C CA . SER A 1 324 ? 111.851 168.317 137.631 1.00 42.15 324 SER A CA 1
ATOM 1598 C C . SER A 1 324 ? 113.184 167.984 138.295 1.00 42.15 324 SER A C 1
ATOM 1599 O O . SER A 1 324 ? 114.138 168.757 138.257 1.00 42.15 324 SER A O 1
ATOM 1602 N N . ARG A 1 325 ? 113.254 166.814 138.920 1.00 43.98 325 ARG A N 1
ATOM 1603 C CA . ARG A 1 325 ? 114.516 166.237 139.354 1.00 43.98 325 ARG A CA 1
ATOM 1604 C C . ARG A 1 325 ? 114.575 164.731 139.184 1.00 43.98 325 ARG A C 1
ATOM 1605 O O . ARG A 1 325 ? 115.667 164.162 139.291 1.00 43.98 325 ARG A O 1
ATOM 1613 N N . ASN A 1 326 ? 113.450 164.067 138.948 1.00 38.59 326 ASN A N 1
ATOM 1614 C CA . ASN A 1 326 ? 113.470 162.653 138.624 1.00 38.59 326 ASN A CA 1
ATOM 1615 C C . ASN A 1 326 ? 114.034 162.465 137.225 1.00 38.59 326 ASN A C 1
ATOM 1616 O O . ASN A 1 326 ? 113.795 163.277 136.332 1.00 38.59 326 ASN A O 1
ATOM 1621 N N . ILE A 1 327 ? 114.812 161.400 137.043 1.00 33.64 327 ILE A N 1
ATOM 1622 C CA . ILE A 1 327 ? 115.409 161.139 135.739 1.00 33.64 327 ILE A CA 1
ATOM 1623 C C . ILE A 1 327 ? 114.357 160.636 134.765 1.00 33.64 327 ILE A C 1
ATOM 1624 O O . ILE A 1 327 ? 114.413 160.944 133.570 1.00 33.64 327 ILE A O 1
ATOM 1629 N N . MET A 1 328 ? 113.362 159.905 135.265 1.00 34.24 328 MET A N 1
ATOM 1630 C CA . MET A 1 328 ? 112.375 159.282 134.397 1.00 34.24 328 MET A CA 1
ATOM 1631 C C . MET A 1 328 ? 111.399 160.289 133.808 1.00 34.24 328 MET A C 1
ATOM 1632 O O . MET A 1 328 ? 110.949 160.115 132.668 1.00 34.24 328 MET A O 1
ATOM 1637 N N . ASN A 1 329 ? 111.087 161.362 134.531 1.00 35.79 329 ASN A N 1
ATOM 1638 C CA . ASN A 1 329 ? 110.235 162.395 133.957 1.00 35.79 329 ASN A CA 1
ATOM 1639 C C . ASN A 1 329 ? 110.958 163.191 132.879 1.00 35.79 329 ASN A C 1
ATOM 1640 O O . ASN A 1 329 ? 110.343 163.582 131.875 1.00 35.79 329 ASN A O 1
ATOM 1645 N N . LEU A 1 330 ? 112.262 163.402 133.045 1.00 30.53 330 LEU A N 1
ATOM 1646 C CA . LEU A 1 330 ? 113.063 163.981 131.974 1.00 30.53 330 LEU A CA 1
ATOM 1647 C C . LEU A 1 330 ? 113.114 163.068 130.755 1.00 30.53 330 LEU A C 1
ATOM 1648 O O . LEU A 1 330 ? 113.065 163.551 129.619 1.00 30.53 330 LEU A O 1
ATOM 1653 N N . ILE A 1 331 ? 113.183 161.750 130.973 1.00 25.61 331 ILE A N 1
ATOM 1654 C CA . ILE A 1 331 ? 113.161 160.801 129.861 1.00 25.61 331 ILE A CA 1
ATOM 1655 C C . ILE A 1 331 ? 111.830 160.867 129.117 1.00 25.61 331 ILE A C 1
ATOM 1656 O O . ILE A 1 331 ? 111.799 160.836 127.884 1.00 25.61 331 ILE A O 1
ATOM 1661 N N . ASP A 1 332 ? 110.719 161.028 129.839 1.00 29.89 332 ASP A N 1
ATOM 1662 C CA . ASP A 1 332 ? 109.412 161.114 129.180 1.00 29.89 332 ASP A CA 1
ATOM 1663 C C . ASP A 1 332 ? 109.261 162.408 128.381 1.00 29.89 332 ASP A C 1
ATOM 1664 O O . ASP A 1 332 ? 108.664 162.416 127.290 1.00 29.89 332 ASP A O 1
ATOM 1669 N N . ILE A 1 333 ? 109.840 163.501 128.881 1.00 28.94 333 ILE A N 1
ATOM 1670 C CA . ILE A 1 333 ? 109.793 164.766 128.150 1.00 28.94 333 ILE A CA 1
ATOM 1671 C C . ILE A 1 333 ? 110.620 164.684 126.865 1.00 28.94 333 ILE A C 1
ATOM 1672 O O . ILE A 1 333 ? 110.163 165.093 125.786 1.00 28.94 333 ILE A O 1
ATOM 1677 N N . VAL A 1 334 ? 111.831 164.123 126.948 1.00 28.82 334 VAL A N 1
ATOM 1678 C CA . VAL A 1 334 ? 112.643 163.932 125.743 1.00 28.82 334 VAL A CA 1
ATOM 1679 C C . VAL A 1 334 ? 112.022 162.898 124.796 1.00 28.82 334 VAL A C 1
ATOM 1680 O O . VAL A 1 334 ? 112.231 162.961 123.579 1.00 28.82 334 VAL A O 1
ATOM 1684 N N . ALA A 1 335 ? 111.200 161.987 125.306 1.00 27.45 335 ALA A N 1
ATOM 1685 C CA . ALA A 1 335 ? 110.492 161.069 124.425 1.00 27.45 335 ALA A CA 1
ATOM 1686 C C . ALA A 1 335 ? 109.382 161.750 123.647 1.00 27.45 335 ALA A C 1
ATOM 1687 O O . ALA A 1 335 ? 109.060 161.305 122.544 1.00 27.45 335 ALA A O 1
ATOM 1689 N N . ILE A 1 336 ? 108.771 162.806 124.186 1.00 31.95 336 ILE A N 1
ATOM 1690 C CA . ILE A 1 336 ? 107.697 163.407 123.389 1.00 31.95 336 ILE A CA 1
ATOM 1691 C C . ILE A 1 336 ? 108.113 164.686 122.649 1.00 31.95 336 ILE A C 1
ATOM 1692 O O . ILE A 1 336 ? 107.316 165.217 121.873 1.00 31.95 336 ILE A O 1
ATOM 1697 N N . ILE A 1 337 ? 109.323 165.223 122.867 1.00 33.01 337 ILE A N 1
ATOM 1698 C CA . ILE A 1 337 ? 109.691 166.507 122.231 1.00 33.01 337 ILE A CA 1
ATOM 1699 C C . ILE A 1 337 ? 109.858 166.462 120.705 1.00 33.01 337 ILE A C 1
ATOM 1700 O O . ILE A 1 337 ? 109.249 167.309 120.022 1.00 33.01 337 ILE A O 1
ATOM 1705 N N . PRO A 1 338 ? 110.673 165.557 120.104 1.00 31.69 338 PRO A N 1
ATOM 1706 C CA . PRO A 1 338 ? 111.000 165.741 118.676 1.00 31.69 338 PRO A CA 1
ATOM 1707 C C . PRO A 1 338 ? 109.840 165.566 117.714 1.00 31.69 338 PRO A C 1
ATOM 1708 O O . PRO A 1 338 ? 109.890 166.140 116.621 1.00 31.69 338 PRO A O 1
ATOM 1712 N N . TYR A 1 339 ? 108.787 164.848 118.102 1.00 32.13 339 TYR A N 1
ATOM 1713 C CA . TYR A 1 339 ? 107.563 164.819 117.306 1.00 32.13 339 TYR A CA 1
ATOM 1714 C C . TYR A 1 339 ? 106.957 166.208 117.193 1.00 32.13 339 TYR A C 1
ATOM 1715 O O . TYR A 1 339 ? 106.553 166.640 116.106 1.00 32.13 339 TYR A O 1
ATOM 1724 N N . PHE A 1 340 ? 106.907 166.932 118.310 1.00 34.76 340 PHE A N 1
ATOM 1725 C CA . PHE A 1 340 ? 106.276 168.244 118.307 1.00 34.76 340 PHE A CA 1
ATOM 1726 C C . PHE A 1 340 ? 107.137 169.276 117.595 1.00 34.76 340 PHE A C 1
ATOM 1727 O O . PHE A 1 340 ? 106.603 170.133 116.883 1.00 34.76 340 PHE A O 1
ATOM 1735 N N . ILE A 1 341 ? 108.465 169.194 117.726 1.00 34.70 341 ILE A N 1
ATOM 1736 C CA . ILE A 1 341 ? 109.253 170.173 116.970 1.00 34.70 341 ILE A CA 1
ATOM 1737 C C . ILE A 1 341 ? 109.288 169.838 115.473 1.00 34.70 341 ILE A C 1
ATOM 1738 O O . ILE A 1 341 ? 109.364 170.753 114.642 1.00 34.70 341 ILE A O 1
ATOM 1743 N N . THR A 1 342 ? 109.168 168.558 115.091 1.00 37.82 342 THR A N 1
ATOM 1744 C CA . THR A 1 342 ? 109.060 168.220 113.676 1.00 37.82 342 THR A CA 1
ATOM 1745 C C . THR A 1 342 ? 107.743 168.697 113.087 1.00 37.82 342 THR A C 1
ATOM 1746 O O . THR A 1 342 ? 107.740 169.289 112.002 1.00 37.82 342 THR A O 1
ATOM 1750 N N . LEU A 1 343 ? 106.637 168.513 113.815 1.00 39.53 343 LEU A N 1
ATOM 1751 C CA . LEU A 1 343 ? 105.346 169.021 113.357 1.00 39.53 343 LEU A CA 1
ATOM 1752 C C . LEU A 1 343 ? 105.337 170.544 113.285 1.00 39.53 343 LEU A C 1
ATOM 1753 O O . LEU A 1 343 ? 104.776 171.122 112.344 1.00 39.53 343 LEU A O 1
ATOM 1758 N N . GLY A 1 344 ? 106.002 171.207 114.236 1.00 40.06 344 GLY A N 1
ATOM 1759 C CA . GLY A 1 344 ? 106.042 172.660 114.231 1.00 40.06 344 GLY A CA 1
ATOM 1760 C C . GLY A 1 344 ? 106.820 173.237 113.062 1.00 40.06 344 GLY A C 1
ATOM 1761 O O . GLY A 1 344 ? 106.289 174.052 112.302 1.00 40.06 344 GLY A O 1
ATOM 1762 N N . THR A 1 345 ? 108.072 172.803 112.877 1.00 44.19 345 THR A N 1
ATOM 1763 C CA . THR A 1 345 ? 108.835 173.312 111.741 1.00 44.19 345 THR A CA 1
ATOM 1764 C C . THR A 1 345 ? 108.377 172.738 110.407 1.00 44.19 345 THR A C 1
ATOM 1765 O O . THR A 1 345 ? 108.811 173.238 109.364 1.00 44.19 345 THR A O 1
ATOM 1769 N N . GLU A 1 346 ? 107.518 171.719 110.403 1.00 46.43 346 GLU A N 1
ATOM 1770 C CA . GLU A 1 346 ? 107.040 171.164 109.148 1.00 46.43 346 GLU A CA 1
ATOM 1771 C C . GLU A 1 346 ? 105.689 171.745 108.745 1.00 46.43 346 GLU A C 1
ATOM 1772 O O . GLU A 1 346 ? 105.307 171.655 107.575 1.00 46.43 346 GLU A O 1
ATOM 1778 N N . LEU A 1 347 ? 104.962 172.367 109.677 1.00 46.47 347 LEU A N 1
ATOM 1779 C CA . LEU A 1 347 ? 103.709 173.031 109.337 1.00 46.47 347 LEU A CA 1
ATOM 1780 C C . LEU A 1 347 ? 103.741 174.539 109.642 1.00 46.47 347 LEU A C 1
ATOM 1781 O O . LEU A 1 347 ? 102.705 175.211 109.573 1.00 46.47 347 LEU A O 1
ATOM 1786 N N . ALA A 1 348 ? 104.913 175.094 109.940 1.00 43.59 348 ALA A N 1
ATOM 1787 C CA . ALA A 1 348 ? 105.031 176.523 110.235 1.00 43.59 348 ALA A CA 1
ATOM 1788 C C . ALA A 1 348 ? 105.035 177.316 108.932 1.00 43.59 348 ALA A C 1
ATOM 1789 O O . ALA A 1 348 ? 106.093 177.653 108.394 1.00 43.59 348 ALA A O 1
ATOM 1791 N N . LEU A 1 360 ? 120.129 169.548 107.601 1.00 42.86 360 LEU A N 1
ATOM 1792 C CA . LEU A 1 360 ? 120.041 168.130 107.176 1.00 42.86 360 LEU A CA 1
ATOM 1793 C C . LEU A 1 360 ? 120.678 167.369 108.339 1.00 42.86 360 LEU A C 1
ATOM 1794 O O . LEU A 1 360 ? 120.076 166.377 108.823 1.00 42.86 360 LEU A O 1
ATOM 1799 N N . ALA A 1 361 ? 121.846 167.845 108.783 1.00 43.23 361 ALA A N 1
ATOM 1800 C CA . ALA A 1 361 ? 122.547 167.207 109.921 1.00 43.23 361 ALA A CA 1
ATOM 1801 C C . ALA A 1 361 ? 121.706 167.383 111.188 1.00 43.23 361 ALA A C 1
ATOM 1802 O O . ALA A 1 361 ? 121.725 166.475 112.023 1.00 43.23 361 ALA A O 1
ATOM 1804 N N . ILE A 1 362 ? 121.027 168.524 111.335 1.00 43.92 362 ILE A N 1
ATOM 1805 C CA . ILE A 1 362 ? 120.118 168.721 112.506 1.00 43.92 362 ILE A CA 1
ATOM 1806 C C . ILE A 1 362 ? 118.957 167.727 112.403 1.00 43.92 362 ILE A C 1
ATOM 1807 O O . ILE A 1 362 ? 118.519 167.234 113.450 1.00 43.92 362 ILE A O 1
ATOM 1812 N N . LEU A 1 363 ? 118.457 167.468 111.192 1.00 44.76 363 LEU A N 1
ATOM 1813 C CA . LEU A 1 363 ? 117.395 166.442 111.017 1.00 44.76 363 LEU A CA 1
ATOM 1814 C C . LEU A 1 363 ? 117.948 165.070 111.410 1.00 44.76 363 LEU A C 1
ATOM 1815 O O . LEU A 1 363 ? 117.195 164.288 112.017 1.00 44.76 363 LEU A O 1
ATOM 1820 N N . ARG A 1 364 ? 119.206 164.788 111.058 1.00 45.88 364 ARG A N 1
ATOM 1821 C CA . ARG A 1 364 ? 119.830 163.498 111.445 1.00 45.88 364 ARG A CA 1
ATOM 1822 C C . ARG A 1 364 ? 119.872 163.437 112.971 1.00 45.88 364 ARG A C 1
ATOM 1823 O O . ARG A 1 364 ? 119.548 162.372 113.530 1.00 45.88 364 ARG A O 1
ATOM 1831 N N . VAL A 1 365 ? 120.216 164.557 113.611 1.00 41.82 365 VAL A N 1
ATOM 1832 C CA . VAL A 1 365 ? 120.291 164.609 115.099 1.00 41.82 365 VAL A CA 1
ATOM 1833 C C . VAL A 1 365 ? 118.896 164.313 115.655 1.00 41.82 365 VAL A C 1
ATOM 1834 O O . VAL A 1 365 ? 118.806 163.498 116.578 1.00 41.82 365 VAL A O 1
ATOM 1838 N N . ILE A 1 366 ? 117.853 164.903 115.066 1.00 38.39 366 ILE A N 1
ATOM 1839 C CA . ILE A 1 366 ? 116.464 164.704 115.574 1.00 38.39 366 ILE A CA 1
ATOM 1840 C C . ILE A 1 366 ? 116.108 163.223 115.430 1.00 38.39 366 ILE A C 1
ATOM 1841 O O . ILE A 1 366 ? 115.555 162.654 116.385 1.00 38.39 366 ILE A O 1
ATOM 1846 N N . ARG A 1 367 ? 116.464 162.618 114.296 1.00 38.56 367 ARG A N 1
ATOM 1847 C CA . ARG A 1 367 ? 116.130 161.190 114.058 1.00 38.56 367 ARG A CA 1
ATOM 1848 C C . ARG A 1 367 ? 116.857 160.313 115.083 1.00 38.56 367 ARG A C 1
ATOM 1849 O O . ARG A 1 367 ? 116.241 159.352 115.575 1.00 38.56 367 ARG A O 1
ATOM 1857 N N . LEU A 1 368 ? 118.119 160.629 115.381 1.00 31.23 368 LEU A N 1
ATOM 1858 C CA . LEU A 1 368 ? 118.884 159.854 116.393 1.00 31.23 368 LEU A CA 1
ATOM 1859 C C . LEU A 1 368 ? 118.238 160.025 117.773 1.00 31.23 368 LEU A C 1
ATOM 1860 O O . LEU A 1 368 ? 118.125 159.021 118.490 1.00 31.23 368 LEU A O 1
ATOM 1865 N N . VAL A 1 369 ? 117.817 161.243 118.120 1.00 26.61 369 VAL A N 1
ATOM 1866 C CA . VAL A 1 369 ? 117.208 161.517 119.455 1.00 26.61 369 VAL A CA 1
ATOM 1867 C C . VAL A 1 369 ? 115.957 160.643 119.598 1.00 26.61 369 VAL A C 1
ATOM 1868 O O . VAL A 1 369 ? 115.643 160.240 120.733 1.00 26.61 369 VAL A O 1
ATOM 1872 N N . ARG A 1 370 ? 115.298 160.327 118.481 1.00 22.50 370 ARG A N 1
ATOM 1873 C CA . ARG A 1 370 ? 114.032 159.544 118.564 1.00 22.50 370 ARG A CA 1
ATOM 1874 C C . ARG A 1 370 ? 114.250 158.097 119.051 1.00 22.50 370 ARG A C 1
ATOM 1875 O O . ARG A 1 370 ? 113.263 157.344 119.026 1.00 22.50 370 ARG A O 1
ATOM 1883 N N . VAL A 1 371 ? 115.461 157.707 119.475 1.00 19.16 371 VAL A N 1
ATOM 1884 C CA . VAL A 1 371 ? 115.742 156.371 119.995 1.00 19.16 371 VAL A CA 1
ATOM 1885 C C . VAL A 1 371 ? 115.693 156.327 121.513 1.00 19.16 371 VAL A C 1
ATOM 1886 O O . VAL A 1 371 ? 115.825 155.256 122.099 1.00 19.16 371 VAL A O 1
ATOM 1890 N N . PHE A 1 372 ? 115.448 157.438 122.187 1.00 20.73 372 PHE A N 1
ATOM 1891 C CA . PHE A 1 372 ? 115.447 157.418 123.645 1.00 20.73 372 PHE A CA 1
ATOM 1892 C C . PHE A 1 372 ? 114.136 156.923 124.236 1.00 20.73 372 PHE A C 1
ATOM 1893 O O . PHE A 1 372 ? 113.926 157.069 125.438 1.00 20.73 372 PHE A O 1
ATOM 1901 N N . ARG A 1 373 ? 113.250 156.360 123.420 1.00 14.31 373 ARG A N 1
ATOM 1902 C CA . ARG A 1 373 ? 112.041 155.722 123.903 1.00 14.31 373 ARG A CA 1
ATOM 1903 C C . ARG A 1 373 ? 112.297 154.320 124.432 1.00 14.31 373 ARG A C 1
ATOM 1904 O O . ARG A 1 373 ? 111.366 153.695 124.935 1.00 14.31 373 ARG A O 1
ATOM 1912 N N . ILE A 1 374 ? 113.516 153.792 124.310 1.00 14.43 374 ILE A N 1
ATOM 1913 C CA . ILE A 1 374 ? 113.807 152.508 124.934 1.00 14.43 374 ILE A CA 1
ATOM 1914 C C . ILE A 1 374 ? 113.901 152.680 126.434 1.00 14.43 374 ILE A C 1
ATOM 1915 O O . ILE A 1 374 ? 113.587 151.763 127.193 1.00 14.43 374 ILE A O 1
ATOM 1920 N N . PHE A 1 375 ? 114.347 153.841 126.890 1.00 15.96 375 PHE A N 1
ATOM 1921 C CA . PHE A 1 375 ? 114.588 154.084 128.299 1.00 15.96 375 PHE A CA 1
ATOM 1922 C C . PHE A 1 375 ? 113.325 154.393 129.062 1.00 15.96 375 PHE A C 1
ATOM 1923 O O . PHE A 1 375 ? 113.397 154.652 130.259 1.00 15.9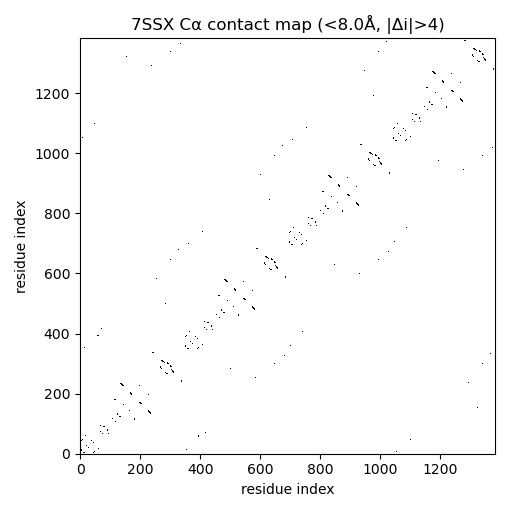6 375 PHE A O 1
ATOM 1931 N N . LYS A 1 376 ? 112.177 154.370 128.407 1.00 16.20 376 LYS A N 1
ATOM 1932 C CA . LYS A 1 376 ? 110.902 154.447 129.084 1.00 16.20 376 LYS A CA 1
ATOM 1933 C C . LYS A 1 376 ? 110.502 153.126 129.704 1.00 16.20 376 LYS A C 1
ATOM 1934 O O . LYS A 1 376 ? 109.539 153.084 130.462 1.00 16.20 376 LYS A O 1
ATOM 1940 N N . LEU A 1 377 ? 111.216 152.057 129.400 1.00 16.68 377 LEU A N 1
ATOM 1941 C CA . LEU A 1 377 ? 111.053 150.766 130.035 1.00 16.68 377 LEU A CA 1
ATOM 1942 C C . LEU A 1 377 ? 111.725 150.692 131.389 1.00 16.68 377 LEU A C 1
ATOM 1943 O O . LEU A 1 377 ? 111.607 149.669 132.057 1.00 16.68 377 LEU A O 1
ATOM 1948 N N . SER A 1 378 ? 112.451 151.727 131.803 1.00 17.19 378 SER A N 1
ATOM 1949 C CA . SER A 1 378 ? 113.151 151.657 133.076 1.00 17.19 378 SER A CA 1
ATOM 1950 C C . SER A 1 378 ? 112.208 151.904 134.234 1.00 17.19 378 SER A C 1
ATOM 1951 O O . SER A 1 378 ? 112.534 151.589 135.380 1.00 17.19 378 SER A O 1
ATOM 1954 N N . ARG A 1 379 ? 111.039 152.479 133.967 1.00 25.02 379 ARG A N 1
ATOM 1955 C CA . ARG A 1 379 ? 110.038 152.603 135.010 1.00 25.02 379 ARG A CA 1
ATOM 1956 C C . ARG A 1 379 ? 109.406 151.274 135.369 1.00 25.02 379 ARG A C 1
ATOM 1957 O O . ARG A 1 379 ? 109.026 151.077 136.523 1.00 25.02 379 ARG A O 1
ATOM 1965 N N . HIS A 1 380 ? 109.312 150.354 134.420 1.00 21.28 380 HIS A N 1
ATOM 1966 C CA . HIS A 1 380 ? 108.669 149.073 134.628 1.00 21.28 380 HIS A CA 1
ATOM 1967 C C . HIS A 1 380 ? 109.668 147.955 134.868 1.00 21.28 380 HIS A C 1
ATOM 1968 O O . HIS A 1 380 ? 109.261 146.826 135.137 1.00 21.28 380 HIS A O 1
ATOM 1975 N N . SER A 1 381 ? 110.961 148.241 134.809 1.00 15.96 381 SER A N 1
ATOM 1976 C CA . SER A 1 381 ? 111.990 147.224 134.958 1.00 15.96 381 SER A CA 1
ATOM 1977 C C . SER A 1 381 ? 112.904 147.637 136.091 1.00 15.96 381 SER A C 1
ATOM 1978 O O . SER A 1 381 ? 113.333 148.786 136.144 1.00 15.96 381 SER A O 1
ATOM 1981 N N . LYS A 1 382 ? 113.187 146.717 137.003 1.00 17.64 382 LYS A N 1
ATOM 1982 C CA . LYS A 1 382 ? 114.021 147.005 138.158 1.00 17.64 382 LYS A CA 1
ATOM 1983 C C . LYS A 1 382 ? 115.486 146.681 137.920 1.00 17.64 382 LYS A C 1
ATOM 1984 O O . LYS A 1 382 ? 116.354 147.290 138.545 1.00 17.64 382 LYS A O 1
ATOM 1990 N N . GLY A 1 383 ? 115.791 145.770 137.006 1.00 10.63 383 GLY A N 1
ATOM 1991 C CA . GLY A 1 383 ? 117.159 145.516 136.618 1.00 10.63 383 GLY A CA 1
ATOM 1992 C C . GLY A 1 383 ? 117.778 146.667 135.866 1.00 10.63 383 GLY A C 1
ATOM 1993 O O . GLY A 1 38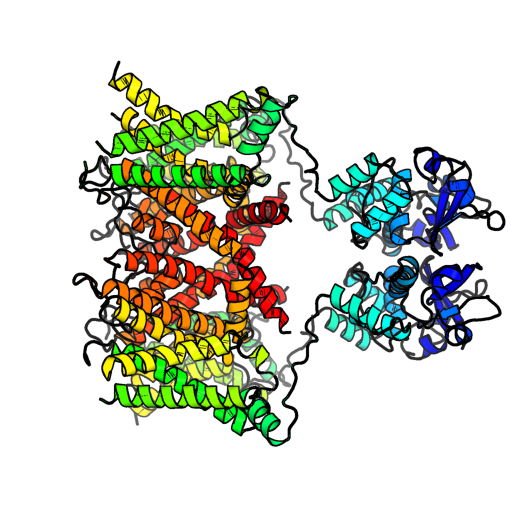3 ? 118.974 146.919 136.000 1.00 10.63 383 GLY A O 1
ATOM 1994 N N . LEU A 1 384 ? 116.974 147.417 135.116 1.00 7.99 384 LEU A N 1
ATOM 1995 C CA . LEU A 1 384 ? 117.487 148.581 134.402 1.00 7.99 384 LEU A CA 1
ATOM 1996 C C . LEU A 1 384 ? 117.774 149.748 135.338 1.00 7.99 384 LEU A C 1
ATOM 1997 O O . LEU A 1 384 ? 118.721 150.506 135.106 1.00 7.99 384 LEU A O 1
ATOM 2002 N N . GLN A 1 385 ? 117.006 149.890 136.414 1.00 7.18 385 GLN A N 1
ATOM 2003 C CA . GLN A 1 385 ? 117.290 150.911 137.414 1.00 7.18 385 GLN A CA 1
ATOM 2004 C C . GLN A 1 385 ? 118.563 150.604 138.194 1.00 7.18 385 GLN A C 1
ATOM 2005 O O . GLN A 1 385 ? 119.339 151.512 138.508 1.00 7.18 385 GLN A O 1
ATOM 2011 N N . ILE A 1 386 ? 118.799 149.331 138.507 1.00 6.19 386 ILE A N 1
ATOM 2012 C CA . ILE A 1 386 ? 120.053 148.890 139.113 1.00 6.19 386 ILE A CA 1
ATOM 2013 C C . ILE A 1 386 ? 121.227 149.075 138.156 1.00 6.19 386 ILE A C 1
ATOM 2014 O O . ILE A 1 386 ? 122.337 149.408 138.585 1.00 6.19 386 ILE A O 1
ATOM 2019 N N . LEU A 1 387 ? 121.003 148.906 136.853 1.00 5.02 387 LEU A N 1
ATOM 2020 C CA . LEU A 1 387 ? 122.059 149.167 135.878 1.00 5.02 387 LEU A CA 1
ATOM 2021 C C . LEU A 1 387 ? 122.415 150.648 135.802 1.00 5.02 387 LEU A C 1
ATOM 2022 O O . LEU A 1 387 ? 123.590 151.002 135.673 1.00 5.02 387 LEU A O 1
ATOM 2027 N N . GLY A 1 388 ? 121.423 151.528 135.892 1.00 4.25 388 GLY A N 1
ATOM 2028 C CA . GLY A 1 388 ? 121.712 152.954 135.936 1.00 4.25 388 GLY A CA 1
ATOM 2029 C C . GLY A 1 388 ? 122.439 153.396 137.193 1.00 4.25 388 GLY A C 1
ATOM 2030 O O . GLY A 1 388 ? 123.333 154.242 137.132 1.00 4.25 388 GLY A O 1
ATOM 2031 N N . GLN A 1 389 ? 122.076 152.829 138.348 1.00 6.24 389 GLN A N 1
ATOM 2032 C CA . GLN A 1 389 ? 122.802 153.125 139.585 1.00 6.24 389 GLN A CA 1
ATOM 2033 C C . GLN A 1 389 ? 124.245 152.636 139.539 1.00 6.24 389 GLN A C 1
ATOM 2034 O O . GLN A 1 389 ? 125.155 153.328 140.012 1.00 6.24 389 GLN A O 1
ATOM 2040 N N . THR A 1 390 ? 124.464 151.439 138.983 1.00 5.97 390 THR A N 1
ATOM 2041 C CA . THR A 1 390 ? 125.802 150.895 138.770 1.00 5.97 390 THR A CA 1
ATOM 2042 C C . THR A 1 390 ? 126.639 151.770 137.857 1.00 5.97 390 THR A C 1
ATOM 2043 O O . THR A 1 390 ? 127.820 151.993 138.120 1.00 5.97 390 THR A O 1
ATOM 2047 N N . LEU A 1 391 ? 126.059 152.249 136.758 1.00 4.05 391 LEU A N 1
ATOM 2048 C CA . LEU A 1 391 ? 126.825 153.050 135.813 1.00 4.05 391 LEU A CA 1
ATOM 2049 C C . LEU A 1 391 ? 127.101 154.441 136.336 1.00 4.05 391 LEU A C 1
ATOM 2050 O O . LEU A 1 391 ? 128.058 155.074 135.902 1.00 4.05 391 LEU A O 1
ATOM 2055 N N . LYS A 1 392 ? 126.271 154.942 137.247 1.00 5.60 392 LYS A N 1
ATOM 2056 C CA . LYS A 1 392 ? 126.568 156.268 137.850 1.00 5.60 392 LYS A CA 1
ATOM 2057 C C . LYS A 1 392 ? 127.698 156.098 138.863 1.00 5.60 392 LYS A C 1
ATOM 2058 O O . LYS A 1 392 ? 128.606 156.948 138.885 1.00 5.60 392 LYS A O 1
ATOM 2064 N N . ALA A 1 393 ? 127.645 155.030 139.661 1.00 8.26 393 ALA A N 1
ATOM 2065 C CA . ALA A 1 393 ? 128.651 154.849 140.697 1.00 8.26 393 ALA A CA 1
ATOM 2066 C C . ALA A 1 393 ? 130.027 154.494 140.161 1.00 8.26 393 ALA A C 1
ATOM 2067 O O . ALA A 1 393 ? 130.981 154.490 140.939 1.00 8.26 393 ALA A O 1
ATOM 2069 N N . SER A 1 394 ? 130.165 154.204 138.871 1.00 7.98 394 SER A N 1
ATOM 2070 C CA . SER A 1 394 ? 131.386 153.648 138.309 1.00 7.98 394 SER A CA 1
ATOM 2071 C C . SER A 1 394 ? 131.913 154.488 137.170 1.00 7.98 394 SER A C 1
ATOM 2072 O O . SER A 1 394 ? 132.348 153.956 136.167 1.00 7.98 394 SER A O 1
ATOM 2075 N N . MET A 1 395 ? 131.908 155.807 137.298 1.00 14.49 395 MET A N 1
ATOM 2076 C CA . MET A 1 395 ? 132.303 156.660 136.186 1.00 14.49 395 MET A CA 1
ATOM 2077 C C . MET A 1 395 ? 133.806 156.821 136.048 1.00 14.49 395 MET A C 1
ATOM 2078 O O . MET A 1 395 ? 134.272 157.134 134.956 1.00 14.49 395 MET A O 1
ATOM 2083 N N . ARG A 1 396 ? 134.571 156.659 137.123 1.00 15.56 396 ARG A N 1
ATOM 2084 C CA . ARG A 1 396 ? 136.024 156.718 137.028 1.00 15.56 396 ARG A CA 1
ATOM 2085 C C . ARG A 1 396 ? 136.592 155.470 136.360 1.00 15.56 396 ARG A C 1
ATOM 2086 O O . ARG A 1 396 ? 137.545 155.553 135.581 1.00 15.56 396 ARG A O 1
ATOM 2094 N N . GLU A 1 397 ? 135.977 154.317 136.604 1.00 9.61 397 GLU A N 1
ATOM 2095 C CA . GLU A 1 397 ? 136.426 153.059 136.021 1.00 9.61 397 GLU A CA 1
ATOM 2096 C C . GLU A 1 397 ? 136.119 152.970 134.530 1.00 9.61 397 GLU A C 1
ATOM 2097 O O . GLU A 1 397 ? 136.901 152.383 133.778 1.00 9.61 397 GLU A O 1
ATOM 2103 N N . LEU A 1 398 ? 135.021 153.570 134.073 1.00 5.30 398 LEU A N 1
ATOM 2104 C CA . LEU A 1 398 ? 134.733 153.613 132.642 1.00 5.30 398 LEU A CA 1
ATOM 2105 C C . LEU A 1 398 ? 135.697 154.529 131.900 1.00 5.30 398 LEU A C 1
ATOM 2106 O O . LEU A 1 398 ? 136.118 154.219 130.776 1.00 5.30 398 LEU A O 1
ATOM 2111 N N . GLY A 1 399 ? 136.057 155.658 132.507 1.00 4.15 399 GLY A N 1
ATOM 2112 C CA . GLY A 1 399 ? 137.070 156.518 131.931 1.00 4.15 399 GLY A CA 1
ATOM 2113 C C . GLY A 1 399 ? 138.438 155.880 131.874 1.00 4.15 399 GLY A C 1
ATOM 2114 O O . GLY A 1 399 ? 139.163 156.065 130.900 1.00 4.15 399 GLY A O 1
ATOM 2115 N N . LEU A 1 400 ? 138.794 155.088 132.884 1.00 1.98 400 LEU A N 1
ATOM 2116 C CA . LEU A 1 400 ? 140.053 154.350 132.840 1.00 1.98 400 LEU A CA 1
ATOM 2117 C C . LEU A 1 400 ? 140.052 153.265 131.775 1.00 1.98 400 LEU A C 1
ATOM 2118 O O . LEU A 1 400 ? 141.082 153.019 131.150 1.00 1.98 400 LEU A O 1
ATOM 2123 N N . LEU A 1 401 ? 138.924 152.590 131.573 1.00 3.82 401 LEU A N 1
ATOM 2124 C CA . LEU A 1 401 ? 138.809 151.589 130.517 1.00 3.82 401 LEU A CA 1
ATOM 2125 C C . LEU A 1 401 ? 139.030 152.195 129.136 1.00 3.82 401 LEU A C 1
ATOM 2126 O O . LEU A 1 401 ? 139.806 151.668 128.325 1.00 3.82 401 LEU A O 1
ATOM 2131 N N . ILE A 1 402 ? 138.390 153.332 128.870 1.00 3.74 402 ILE A N 1
ATOM 2132 C CA . ILE A 1 402 ? 138.533 153.979 127.571 1.00 3.74 402 ILE A CA 1
ATOM 2133 C C . ILE A 1 402 ? 139.935 154.562 127.388 1.00 3.74 402 ILE A C 1
ATOM 2134 O O . ILE A 1 402 ? 140.507 154.495 126.294 1.00 3.74 402 ILE A O 1
ATOM 2139 N N . PHE A 1 403 ? 140.547 155.064 128.462 1.00 2.48 403 PHE A N 1
ATOM 2140 C CA . PHE A 1 403 ? 141.898 155.608 128.375 1.00 2.48 403 PHE A CA 1
ATOM 2141 C C . PHE A 1 403 ? 142.950 154.529 128.128 1.00 2.48 403 PHE A C 1
ATOM 2142 O O . PHE A 1 403 ? 143.860 154.724 127.315 1.00 2.48 403 PHE A O 1
ATOM 2150 N N . PHE A 1 404 ? 142.849 153.388 128.817 1.00 1.11 404 PHE A N 1
ATOM 2151 C CA . PHE A 1 404 ? 143.780 152.283 128.596 1.00 1.11 404 PHE A CA 1
ATOM 2152 C C . PHE A 1 404 ? 143.657 151.713 127.186 1.00 1.11 404 PHE A C 1
ATOM 2153 O O . PHE A 1 404 ? 144.668 151.375 126.557 1.00 1.11 404 PHE A O 1
ATOM 2161 N N . LEU A 1 405 ? 142.433 151.634 126.656 1.00 5.09 405 LEU A N 1
ATOM 2162 C CA . LEU A 1 405 ? 142.256 151.159 125.288 1.00 5.09 405 LEU A CA 1
ATOM 2163 C C . LEU A 1 405 ? 142.810 152.138 124.260 1.00 5.09 405 LEU A C 1
ATOM 2164 O O . LEU A 1 405 ? 143.356 151.714 123.243 1.00 5.09 405 LEU A O 1
ATOM 2169 N N . PHE A 1 406 ? 142.727 153.437 124.548 1.00 7.50 406 PHE A N 1
ATOM 2170 C CA . PHE A 1 406 ? 143.309 154.456 123.634 1.00 7.50 406 PHE A CA 1
ATOM 2171 C C . PHE A 1 406 ? 144.829 154.281 123.591 1.00 7.50 406 PHE A C 1
ATOM 2172 O O . PHE A 1 406 ? 145.391 154.213 122.485 1.00 7.50 406 PHE A O 1
ATOM 2180 N N . ILE A 1 407 ? 145.466 154.212 124.760 1.00 14.02 407 ILE A N 1
ATOM 2181 C CA . ILE A 1 407 ? 146.925 154.072 124.846 1.00 14.02 407 ILE A CA 1
ATOM 2182 C C . ILE A 1 407 ? 147.396 152.838 124.085 1.00 14.02 407 ILE A C 1
ATOM 2183 O O . ILE A 1 407 ? 148.354 152.898 123.300 1.00 14.02 407 ILE A O 1
ATOM 2188 N N . GLY A 1 408 ? 146.702 151.711 124.271 1.00 5.76 408 GLY A N 1
ATOM 2189 C CA . GLY A 1 408 ? 147.060 150.497 123.558 1.00 5.76 408 GLY A CA 1
ATOM 2190 C C . GLY A 1 408 ? 146.846 150.548 122.060 1.00 5.76 408 GLY A C 1
ATOM 2191 O O . GLY A 1 408 ? 147.623 149.966 121.308 1.00 5.76 408 GLY A O 1
ATOM 2192 N N . VAL A 1 409 ? 145.808 151.245 121.601 1.00 28.44 409 VAL A N 1
ATOM 2193 C CA . VAL A 1 409 ? 145.546 151.349 120.168 1.00 28.44 409 VAL A CA 1
ATOM 2194 C C . VAL A 1 409 ? 146.620 152.172 119.469 1.00 28.44 409 VAL A C 1
ATOM 2195 O O . VAL A 1 409 ? 147.118 151.769 118.412 1.00 28.44 409 VAL A O 1
ATOM 2199 N N . ILE A 1 410 ? 147.042 153.294 120.069 1.00 6.64 410 ILE A N 1
ATOM 2200 C CA . ILE A 1 410 ? 148.112 154.106 119.474 1.00 6.64 410 ILE A CA 1
ATOM 2201 C C . ILE A 1 410 ? 149.427 153.338 119.439 1.00 6.64 410 ILE A C 1
ATOM 2202 O O . ILE A 1 410 ? 150.128 153.326 118.419 1.00 6.64 410 ILE A O 1
ATOM 2207 N N . LEU A 1 411 ? 149.732 152.616 120.519 1.00 9.54 411 LEU A N 1
ATOM 2208 C CA . LEU A 1 411 ? 150.985 151.875 120.630 1.00 9.54 411 LEU A CA 1
ATOM 2209 C C . LEU A 1 411 ? 151.079 150.727 119.633 1.00 9.54 411 LEU A C 1
ATOM 2210 O O . LEU A 1 411 ? 152.081 150.589 118.922 1.00 9.54 411 LEU A O 1
ATOM 2215 N N . PHE A 1 412 ? 150.042 149.899 119.544 1.00 1.75 412 PHE A N 1
ATOM 2216 C CA . PHE A 1 412 ? 150.136 148.740 118.670 1.00 1.75 412 PHE A CA 1
ATOM 2217 C C . PHE A 1 412 ? 149.902 149.076 117.207 1.00 1.75 412 PHE A C 1
ATOM 2218 O O . PHE A 1 412 ? 150.428 148.376 116.344 1.00 1.75 412 PHE A O 1
ATOM 2226 N N . SER A 1 413 ? 149.170 150.148 116.895 1.00 3.88 413 SER A N 1
ATOM 2227 C CA . SER A 1 413 ? 149.100 150.622 115.524 1.00 3.88 413 SER A CA 1
ATOM 2228 C C . SER A 1 413 ? 150.433 151.133 115.019 1.00 3.88 413 SER A C 1
ATOM 2229 O O . SER A 1 413 ? 150.812 150.820 113.883 1.00 3.88 413 SER A O 1
ATOM 2232 N N . SER A 1 414 ? 151.147 151.924 115.838 1.00 5.92 414 SER A N 1
ATOM 2233 C CA . SER A 1 414 ? 152.492 152.371 115.494 1.00 5.92 414 SER A CA 1
ATOM 2234 C C . SER A 1 414 ? 153.433 151.212 115.265 1.00 5.92 414 SER A C 1
ATOM 2235 O O . SER A 1 414 ? 154.180 151.209 114.281 1.00 5.92 414 SER A O 1
ATOM 2238 N N . ALA A 1 415 ? 153.390 150.209 116.145 1.00 5.91 415 ALA A N 1
ATOM 2239 C CA . ALA A 1 415 ? 154.301 149.077 116.027 1.00 5.91 415 ALA A CA 1
ATOM 2240 C C . ALA A 1 415 ? 154.024 148.227 114.792 1.00 5.91 415 ALA A C 1
ATOM 2241 O O . ALA A 1 415 ? 154.963 147.832 114.101 1.00 5.91 415 ALA A O 1
ATOM 2243 N N . VAL A 1 416 ? 152.762 147.927 114.482 1.00 6.09 416 VAL A N 1
ATOM 2244 C CA . VAL A 1 416 ? 152.487 146.990 113.345 1.00 6.09 416 VAL A CA 1
ATOM 2245 C C . VAL A 1 416 ? 152.866 147.630 112.002 1.00 6.09 416 VAL A C 1
ATOM 2246 O O . VAL A 1 416 ? 153.441 146.915 111.163 1.00 6.09 416 VAL A O 1
ATOM 2250 N N . TYR A 1 417 ? 152.605 148.926 111.813 1.00 14.06 417 TYR A N 1
ATOM 2251 C CA . TYR A 1 417 ? 152.855 149.570 110.495 1.00 14.06 417 TYR A CA 1
ATOM 2252 C C . TYR A 1 417 ? 154.339 149.515 110.140 1.00 14.06 417 TYR A C 1
ATOM 2253 O O . TYR A 1 417 ? 154.655 149.224 108.979 1.00 14.06 417 TYR A O 1
ATOM 2262 N N . PHE A 1 418 ? 155.215 149.775 111.109 1.00 17.90 418 PHE A N 1
ATOM 2263 C CA . PHE A 1 418 ? 156.671 149.824 110.819 1.00 17.90 418 PHE A CA 1
ATOM 2264 C C . PHE A 1 418 ? 157.175 148.458 110.346 1.00 17.90 418 PHE A C 1
ATOM 2265 O O . PHE A 1 418 ? 157.985 148.421 109.403 1.00 17.90 418 PHE A O 1
ATOM 2273 N N . ALA A 1 419 ? 156.714 147.376 110.976 1.00 13.80 419 ALA A N 1
ATOM 2274 C CA . ALA A 1 419 ? 157.113 146.010 110.563 1.00 13.80 419 ALA A CA 1
ATOM 2275 C C . ALA A 1 419 ? 156.606 145.700 109.150 1.00 13.80 419 ALA A C 1
ATOM 2276 O O . ALA A 1 419 ? 157.355 145.070 108.388 1.00 13.80 419 ALA A O 1
ATOM 2278 N N . GLU A 1 420 ? 155.386 146.124 108.814 1.00 20.83 420 GLU A N 1
ATOM 2279 C CA . GLU A 1 420 ? 154.777 145.773 107.500 1.00 20.83 420 GLU A CA 1
ATOM 2280 C C . GLU A 1 420 ? 155.128 146.797 106.417 1.00 20.83 420 GLU A C 1
ATOM 2281 O O . GLU A 1 420 ? 154.725 146.574 105.265 1.00 20.83 420 GLU A O 1
ATOM 2287 N N . ALA A 1 421 ? 155.866 147.854 106.754 1.00 34.88 421 ALA A N 1
ATOM 2288 C CA . ALA A 1 421 ? 156.153 148.917 105.763 1.00 34.88 421 ALA A CA 1
ATOM 2289 C C . ALA A 1 421 ? 157.101 148.392 104.683 1.00 34.88 421 ALA A C 1
ATOM 2290 O O . ALA A 1 421 ? 157.084 148.947 103.569 1.00 34.88 421 ALA A O 1
ATOM 2292 N N . ASP A 1 422 ? 157.892 147.363 104.996 1.00 41.77 422 ASP A N 1
ATOM 2293 C CA . ASP A 1 422 ? 158.909 146.867 104.029 1.00 41.77 422 ASP A CA 1
ATOM 2294 C C . ASP A 1 422 ? 158.316 145.784 103.118 1.00 41.77 422 ASP A C 1
ATOM 2295 O O . ASP A 1 422 ? 159.045 145.302 102.230 1.00 41.77 422 ASP A O 1
ATOM 2300 N N . ASP A 1 423 ? 157.052 145.412 103.334 1.00 41.04 423 ASP A N 1
ATOM 2301 C CA . ASP A 1 423 ? 156.397 144.384 102.483 1.00 41.04 423 ASP A CA 1
ATOM 2302 C C . ASP A 1 423 ? 155.338 145.052 101.603 1.00 41.04 423 ASP A C 1
ATOM 2303 O O . ASP A 1 423 ? 154.442 145.715 102.153 1.00 41.04 423 ASP A O 1
ATOM 2308 N N . PRO A 1 424 ? 155.405 144.904 100.263 1.00 37.97 424 PRO A N 1
ATOM 2309 C CA . PRO A 1 424 ? 154.396 145.467 99.359 1.00 37.97 424 PRO A CA 1
ATOM 2310 C C . PRO A 1 424 ? 153.016 144.838 99.594 1.00 37.97 424 PRO A C 1
ATOM 2311 O O . PRO A 1 424 ? 152.034 145.553 99.522 1.00 37.97 424 PRO A O 1
ATOM 2315 N N . THR A 1 425 ? 152.977 143.533 99.872 1.00 35.82 425 THR A N 1
ATOM 2316 C CA . THR A 1 425 ? 151.692 142.805 100.060 1.00 35.82 425 THR A CA 1
ATOM 2317 C C . THR A 1 425 ? 150.934 143.354 101.275 1.00 35.82 425 THR A C 1
ATOM 2318 O O . THR A 1 425 ? 149.696 143.209 101.298 1.00 35.82 425 THR A O 1
ATOM 2322 N N . SER A 1 426 ? 151.633 143.967 102.235 1.00 33.38 426 SER A N 1
ATOM 2323 C CA . SER A 1 426 ? 150.982 144.434 103.488 1.00 33.38 426 SER A CA 1
ATOM 2324 C C . SER A 1 426 ? 149.874 145.445 103.194 1.00 33.38 426 SER A C 1
ATOM 2325 O O . SER A 1 426 ? 150.050 146.270 102.278 1.00 33.38 426 SER A O 1
ATOM 2328 N N . GLY A 1 427 ? 148.777 145.379 103.954 1.00 27.32 427 GLY A N 1
ATOM 2329 C CA . GLY A 1 427 ? 147.634 146.288 103.738 1.00 27.32 427 GLY A CA 1
ATOM 2330 C C . GLY A 1 427 ? 147.755 147.579 104.531 1.00 27.32 427 GLY A C 1
ATOM 2331 O O . GLY A 1 427 ? 147.280 148.616 104.029 1.00 27.32 427 GLY A O 1
ATOM 2332 N N . PHE A 1 428 ? 148.359 147.527 105.723 1.00 18.02 428 PHE A N 1
ATOM 2333 C CA . PHE A 1 428 ? 148.568 148.757 106.531 1.00 18.02 428 PHE A CA 1
ATOM 2334 C C . PHE A 1 428 ? 149.350 149.782 105.703 1.00 18.02 428 PHE A C 1
ATOM 2335 O O . PHE A 1 428 ? 150.425 149.428 105.184 1.00 18.02 428 PHE A O 1
ATOM 2343 N N . SER A 1 429 ? 148.831 151.012 105.597 1.00 20.92 429 SER A N 1
ATOM 2344 C CA . SER A 1 429 ? 149.493 152.075 104.791 1.00 20.92 429 SER A CA 1
ATOM 2345 C C . SER A 1 429 ? 149.800 153.299 105.659 1.00 20.92 429 SER A C 1
ATOM 2346 O O . SER A 1 429 ? 150.677 154.092 105.261 1.00 20.92 429 SER A O 1
ATOM 2349 N N . SER A 1 430 ? 149.082 153.469 106.773 1.00 17.03 430 SER A N 1
ATOM 2350 C CA . SER A 1 430 ? 149.344 154.557 107.695 1.00 17.03 430 SER A CA 1
ATOM 2351 C C . SER A 1 430 ? 149.281 153.984 109.096 1.00 17.03 430 SER A C 1
ATOM 2352 O O . SER A 1 430 ? 149.007 152.802 109.284 1.00 17.03 430 SER A O 1
ATOM 2355 N N . ILE A 1 431 ? 149.556 154.824 110.085 1.00 7.32 431 ILE A N 1
ATOM 2356 C CA . ILE A 1 431 ? 149.229 154.505 111.471 1.00 7.32 431 ILE A CA 1
ATOM 2357 C C . ILE A 1 431 ? 147.737 154.742 111.693 1.00 7.32 431 ILE A C 1
ATOM 2358 O O . ILE A 1 431 ? 147.116 153.890 112.331 1.00 7.32 431 ILE A O 1
ATOM 2363 N N . PRO A 1 432 ? 147.074 155.838 111.244 1.00 10.01 432 PRO A N 1
ATOM 2364 C CA . PRO A 1 432 ? 145.610 155.927 111.365 1.00 10.01 432 PRO A CA 1
ATOM 2365 C C . PRO A 1 432 ? 144.953 154.645 110.826 1.00 10.01 432 PRO A C 1
ATOM 2366 O O . PRO A 1 432 ? 143.903 154.285 111.325 1.00 10.01 432 PRO A O 1
ATOM 2370 N N . ASP A 1 433 ? 145.569 153.995 109.831 1.00 14.09 433 ASP A N 1
ATOM 2371 C CA . ASP A 1 433 ? 144.969 152.795 109.177 1.00 14.09 433 ASP A CA 1
ATOM 2372 C C . ASP A 1 433 ? 144.819 151.604 110.132 1.00 14.09 433 ASP A C 1
ATOM 2373 O O . ASP A 1 433 ? 143.763 150.946 110.074 1.00 14.09 433 ASP A O 1
ATOM 2378 N N . ALA A 1 434 ? 145.816 151.328 110.976 1.00 9.61 434 ALA A N 1
ATOM 2379 C CA . ALA A 1 434 ? 145.760 150.109 111.816 1.00 9.61 434 ALA A CA 1
ATOM 2380 C C . ALA A 1 434 ? 144.967 150.336 113.108 1.00 9.61 434 ALA A C 1
ATOM 2381 O O . ALA A 1 434 ? 145.008 149.443 113.969 1.00 9.61 434 ALA A O 1
ATOM 2383 N N . PHE A 1 435 ? 144.275 151.471 113.240 1.00 4.76 435 PHE A N 1
ATOM 2384 C CA . PHE A 1 435 ? 143.519 151.753 114.454 1.00 4.76 435 PHE A CA 1
ATOM 2385 C C . PHE A 1 435 ? 142.387 150.757 114.641 1.00 4.76 435 PHE A C 1
ATOM 2386 O O . PHE A 1 435 ? 142.171 150.245 115.743 1.00 4.76 435 PHE A O 1
ATOM 2394 N N . TRP A 1 436 ? 141.689 150.467 113.537 1.00 0.82 436 TRP A N 1
ATOM 2395 C CA . TRP A 1 436 ? 140.583 149.474 113.552 1.00 0.82 436 TRP A CA 1
ATOM 2396 C C . TRP A 1 436 ? 141.165 148.096 113.856 1.00 0.82 436 TRP A C 1
ATOM 2397 O O . TRP A 1 436 ? 140.607 147.400 114.719 1.00 0.82 436 TRP A O 1
ATOM 2408 N N . TRP A 1 437 ? 142.244 147.726 113.166 1.00 28.44 437 TRP A N 1
ATOM 2409 C CA . TRP A 1 437 ? 142.840 146.380 113.353 1.00 28.44 437 TRP A CA 1
ATOM 2410 C C . TRP A 1 437 ? 143.206 146.205 114.827 1.00 28.44 437 TRP A C 1
ATOM 2411 O O . TRP A 1 437 ? 143.001 145.106 115.338 1.00 28.44 437 TRP A O 1
ATOM 2422 N N . ALA A 1 438 ? 143.688 147.252 115.497 1.00 7.63 438 ALA A N 1
ATOM 2423 C CA . ALA A 1 438 ? 144.134 147.065 116.893 1.00 7.63 438 ALA A CA 1
ATOM 2424 C C . ALA A 1 438 ? 142.922 147.051 117.828 1.00 7.63 438 ALA A C 1
ATOM 2425 O O . ALA A 1 438 ? 142.981 146.327 118.826 1.00 7.63 438 ALA A O 1
ATOM 2427 N N . VAL A 1 439 ? 141.863 147.800 117.520 1.00 28.44 439 VAL A N 1
ATOM 2428 C CA . VAL A 1 439 ? 140.646 147.738 118.337 1.00 28.44 439 VAL A CA 1
ATOM 2429 C C . VAL A 1 439 ? 140.041 146.335 118.327 1.00 28.44 439 VAL A C 1
ATOM 2430 O O . VAL A 1 439 ? 139.783 145.747 119.385 1.00 28.44 439 VAL A O 1
ATOM 2434 N N . VAL A 1 440 ? 139.810 145.770 117.137 1.00 6.86 440 VAL A N 1
ATOM 2435 C CA . VAL A 1 440 ? 139.208 144.438 117.076 1.00 6.86 440 VAL A CA 1
ATOM 2436 C C . VAL A 1 440 ? 140.149 143.311 117.482 1.00 6.86 440 VAL A C 1
ATOM 2437 O O . VAL A 1 440 ? 139.682 142.218 117.764 1.00 6.86 440 VAL A O 1
ATOM 2441 N N . THR A 1 441 ? 141.461 143.518 117.508 1.00 4.04 441 THR A N 1
ATOM 2442 C CA . THR A 1 441 ? 142.359 142.491 118.022 1.00 4.04 441 THR A CA 1
ATOM 2443 C C . THR A 1 441 ? 142.467 142.546 119.537 1.00 4.04 441 THR A C 1
ATOM 2444 O O . THR A 1 441 ? 142.532 141.507 120.185 1.00 4.04 441 THR A O 1
ATOM 2448 N N . MET A 1 442 ? 142.449 143.743 120.123 1.00 6.02 442 MET A N 1
ATOM 2449 C CA . MET A 1 442 ? 142.542 143.879 121.568 1.00 6.02 442 MET A CA 1
ATOM 2450 C C . MET A 1 442 ? 141.266 143.447 122.263 1.00 6.02 442 MET A C 1
ATOM 2451 O O . MET A 1 442 ? 141.318 142.855 123.340 1.00 6.02 442 MET A O 1
ATOM 2456 N N . THR A 1 443 ? 140.100 143.622 121.652 1.00 28.44 443 THR A N 1
ATOM 2457 C CA . THR A 1 443 ? 138.780 143.267 122.229 1.00 28.44 443 THR A CA 1
ATOM 2458 C C . THR A 1 443 ? 138.430 141.821 121.929 1.00 28.44 443 THR A C 1
ATOM 2459 O O . THR A 1 443 ? 137.550 141.329 122.632 1.00 28.44 443 THR A O 1
ATOM 2463 N N . THR A 1 444 ? 139.083 141.169 120.958 1.00 28.44 444 THR A N 1
ATOM 2464 C CA . THR A 1 444 ? 138.906 139.747 120.561 1.00 28.44 444 THR A CA 1
ATOM 2465 C C . THR A 1 444 ? 137.730 139.556 119.623 1.00 28.44 444 THR A C 1
ATOM 2466 O O . THR A 1 444 ? 137.406 138.434 119.376 1.00 28.44 444 THR A O 1
ATOM 2470 N N . VAL A 1 445 ? 137.089 140.602 119.136 1.00 3.19 445 VAL A N 1
ATOM 2471 C CA . VAL A 1 445 ? 136.013 140.435 118.126 1.00 3.19 445 VAL A CA 1
ATOM 2472 C C . VAL A 1 445 ? 136.786 139.831 116.972 1.00 3.19 445 VAL A C 1
ATOM 2473 O O . VAL A 1 445 ? 136.327 138.877 116.379 1.00 3.19 445 VAL A O 1
ATOM 2477 N N . GLY A 1 446 ? 137.982 140.333 116.755 1.00 10.56 446 GLY A N 1
ATOM 2478 C CA . GLY A 1 446 ? 138.907 139.757 115.789 1.00 10.56 446 GLY A CA 1
ATOM 2479 C C . GLY A 1 446 ? 138.395 139.687 114.414 1.00 10.56 446 GLY A C 1
ATOM 2480 O O . GLY A 1 446 ? 138.575 138.661 113.804 1.00 10.56 446 GLY A O 1
ATOM 2481 N N . TYR A 1 447 ? 137.756 140.754 113.938 1.00 13.83 447 TYR A N 1
ATOM 2482 C CA . TYR A 1 447 ? 137.296 140.817 112.530 1.00 13.83 447 TYR A CA 1
ATOM 2483 C C . TYR A 1 447 ? 138.542 140.711 111.663 1.00 13.83 447 TYR A C 1
ATOM 2484 O O . TYR A 1 447 ? 138.634 139.812 110.804 1.00 13.83 447 TYR A O 1
ATOM 2493 N N . GLY A 1 448 ? 139.462 141.653 111.882 1.00 18.81 448 GLY A N 1
ATOM 2494 C CA . GLY A 1 448 ? 140.689 141.722 111.072 1.00 18.81 448 GLY A CA 1
ATOM 2495 C C . GLY A 1 448 ? 140.484 142.699 109.936 1.00 18.81 448 GLY A C 1
ATOM 2496 O O . GLY A 1 448 ? 139.921 142.285 108.903 1.00 18.81 448 GLY A O 1
ATOM 2497 N N . ASP A 1 449 ? 140.910 143.953 110.111 1.00 28.37 449 ASP A N 1
ATOM 2498 C CA . ASP A 1 449 ? 140.831 144.912 108.980 1.00 28.37 449 ASP A CA 1
ATOM 2499 C C . ASP A 1 449 ? 141.750 144.353 107.900 1.00 28.37 449 ASP A C 1
ATOM 2500 O O . ASP A 1 449 ? 141.331 144.325 106.728 1.00 28.37 449 ASP A O 1
ATOM 2505 N N . MET A 1 450 ? 142.936 143.890 108.301 1.00 29.98 450 MET A N 1
ATOM 2506 C CA . MET A 1 450 ? 143.897 143.256 107.363 1.00 29.98 450 MET A CA 1
ATOM 2507 C C . MET A 1 450 ? 144.588 142.135 108.143 1.00 29.98 450 MET A C 1
ATOM 2508 O O . MET A 1 450 ? 144.545 142.179 109.383 1.00 29.98 450 MET A O 1
ATOM 2513 N N . HIS A 1 451 ? 145.200 141.189 107.425 1.00 27.11 451 HIS A N 1
ATOM 2514 C CA . HIS A 1 451 ? 145.930 140.069 108.073 1.00 27.11 451 HIS A CA 1
ATOM 2515 C C . HIS A 1 451 ? 147.440 140.353 107.994 1.00 27.11 451 HIS A C 1
ATOM 2516 O O . HIS A 1 451 ? 147.909 140.585 106.864 1.00 27.11 451 HIS A O 1
ATOM 2523 N N . PRO A 1 452 ? 148.234 140.372 109.100 1.00 19.80 452 PRO A N 1
ATOM 2524 C CA . PRO A 1 452 ? 149.649 140.730 109.004 1.00 19.80 452 PRO A CA 1
ATOM 2525 C C . PRO A 1 452 ? 150.342 139.765 108.033 1.00 19.80 452 PRO A C 1
ATOM 2526 O O . PRO A 1 452 ? 149.981 138.609 108.020 1.00 19.80 452 PRO A O 1
ATOM 2530 N N . VAL A 1 453 ? 151.280 140.262 107.221 1.00 19.90 453 VAL A N 1
ATOM 2531 C CA . VAL A 1 453 ? 151.921 139.402 106.180 1.00 19.90 453 VAL A CA 1
ATOM 2532 C C . VAL A 1 453 ? 153.384 139.115 106.534 1.00 19.90 453 VAL A C 1
ATOM 2533 O O . VAL A 1 453 ? 153.980 138.268 105.848 1.00 19.90 453 VAL A O 1
ATOM 2537 N N . THR A 1 454 ? 153.950 139.781 107.546 1.00 17.85 454 THR A N 1
ATOM 2538 C CA . THR A 1 454 ? 155.401 139.566 107.812 1.00 17.85 454 THR A CA 1
ATOM 2539 C C . THR A 1 454 ? 155.587 138.836 109.148 1.00 17.85 454 THR A C 1
ATOM 2540 O O . THR A 1 454 ? 154.567 138.505 109.765 1.00 17.85 454 THR A O 1
ATOM 2544 N N . ILE A 1 455 ? 156.832 138.603 109.581 1.00 13.67 455 ILE A N 1
ATOM 2545 C CA . ILE A 1 455 ? 157.075 137.871 110.817 1.00 13.67 455 ILE A CA 1
ATOM 2546 C C . ILE A 1 455 ? 157.035 138.798 112.024 1.00 13.67 455 ILE A C 1
ATOM 2547 O O . ILE A 1 455 ? 156.454 138.457 113.062 1.00 13.67 455 ILE A O 1
ATOM 2552 N N . GLY A 1 456 ? 157.618 139.992 111.896 1.00 11.88 456 GLY A N 1
ATOM 2553 C CA . GLY A 1 456 ? 157.527 140.973 112.957 1.00 11.88 456 GLY A CA 1
ATOM 2554 C C . GLY A 1 456 ? 156.119 141.464 113.187 1.00 11.88 456 GLY A C 1
ATOM 2555 O O . GLY A 1 456 ? 155.739 141.739 114.328 1.00 11.88 456 GLY A O 1
ATOM 2556 N N . GLY A 1 457 ? 155.320 141.476 112.112 1.00 9.86 457 GLY A N 1
ATOM 2557 C CA . GLY A 1 457 ? 153.910 141.899 112.211 1.00 9.86 457 GLY A CA 1
ATOM 2558 C C . GLY A 1 457 ? 153.070 140.866 112.936 1.00 9.86 457 GLY A C 1
ATOM 2559 O O . GLY A 1 457 ? 152.062 141.257 113.548 1.00 9.86 457 GLY A O 1
ATOM 2560 N N . LYS A 1 458 ? 153.464 139.593 112.877 1.00 4.13 458 LYS A N 1
ATOM 2561 C CA . LYS A 1 458 ? 152.751 138.542 113.585 1.00 4.13 458 LYS A CA 1
ATOM 2562 C C . LYS A 1 458 ? 153.204 138.408 115.028 1.00 4.13 458 LYS A C 1
ATOM 2563 O O . LYS A 1 458 ? 152.402 138.033 115.890 1.00 4.13 458 LYS A O 1
ATOM 2569 N N . ILE A 1 459 ? 154.443 138.788 115.330 1.00 6.76 459 ILE A N 1
ATOM 2570 C CA . ILE A 1 459 ? 154.864 138.897 116.727 1.00 6.76 459 ILE A CA 1
ATOM 2571 C C . ILE A 1 459 ? 154.164 140.065 117.426 1.00 6.76 459 ILE A C 1
ATOM 2572 O O . ILE A 1 459 ? 153.691 139.938 118.568 1.00 6.76 459 ILE A O 1
ATOM 2577 N N . VAL A 1 460 ? 154.028 141.199 116.734 1.00 4.86 460 VAL A N 1
ATOM 2578 C CA . VAL A 1 460 ? 153.285 142.336 117.279 1.00 4.86 460 VAL A CA 1
ATOM 2579 C C . VAL A 1 460 ? 151.799 142.005 117.445 1.00 4.86 460 VAL A C 1
ATOM 2580 O O . VAL A 1 460 ? 151.181 142.386 118.444 1.00 4.86 460 VAL A O 1
ATOM 2584 N N . GLY A 1 461 ? 151.212 141.267 116.501 1.00 4.52 461 GLY A N 1
ATOM 2585 C CA . GLY A 1 461 ? 149.824 140.853 116.634 1.00 4.52 461 GLY A CA 1
ATOM 2586 C C . GLY A 1 461 ? 149.556 139.909 117.786 1.00 4.52 461 GLY A C 1
ATOM 2587 O O . GLY A 1 461 ? 148.509 140.007 118.431 1.00 4.52 461 GLY A O 1
ATOM 2588 N N . SER A 1 462 ? 150.498 139.003 118.074 1.00 3.55 462 SER A N 1
ATOM 2589 C CA . SER A 1 462 ? 150.407 138.133 119.247 1.00 3.55 462 SER A CA 1
ATOM 2590 C C . SER A 1 462 ? 150.403 138.933 120.545 1.00 3.55 462 SER A C 1
ATOM 2591 O O . SER A 1 462 ? 149.592 138.682 121.454 1.00 3.55 462 SER A O 1
ATOM 2594 N N . LEU A 1 463 ? 151.299 139.919 120.640 1.00 3.86 463 LEU A N 1
ATOM 2595 C CA . LEU A 1 463 ? 151.331 140.764 121.829 1.00 3.86 463 LEU A CA 1
ATOM 2596 C C . LEU A 1 463 ? 150.085 141.637 121.970 1.00 3.86 463 LEU A C 1
ATOM 2597 O O . LEU A 1 463 ? 149.645 141.875 123.093 1.00 3.86 463 LEU A O 1
ATOM 2602 N N . CYS A 1 464 ? 149.510 142.114 120.859 1.00 1.43 464 CYS A N 1
ATOM 2603 C CA . CYS A 1 464 ? 148.270 142.895 120.893 1.00 1.43 464 CYS A CA 1
ATOM 2604 C C . CYS A 1 464 ? 147.105 142.080 121.432 1.00 1.43 464 CYS A C 1
ATOM 2605 O O . CYS A 1 464 ? 146.310 142.566 122.250 1.00 1.43 464 CYS A O 1
ATOM 2608 N N . ALA A 1 465 ? 146.999 140.827 120.986 1.00 4.90 465 ALA A N 1
ATOM 2609 C CA . ALA A 1 465 ? 145.939 139.943 121.448 1.00 4.90 465 ALA A CA 1
ATOM 2610 C C . ALA A 1 465 ? 146.047 139.621 122.928 1.00 4.90 465 ALA A C 1
ATOM 2611 O O . ALA A 1 465 ? 145.021 139.441 123.581 1.00 4.90 465 ALA A O 1
ATOM 2613 N N . ILE A 1 466 ? 147.263 139.527 123.475 1.00 5.38 466 ILE A N 1
ATOM 2614 C CA . ILE A 1 466 ? 147.416 139.302 124.921 1.00 5.38 466 ILE A CA 1
ATOM 2615 C C . ILE A 1 466 ? 147.135 140.580 125.721 1.00 5.38 466 ILE A C 1
ATOM 2616 O O . ILE A 1 466 ? 146.440 140.563 126.751 1.00 5.38 466 ILE A O 1
ATOM 2621 N N . ALA A 1 467 ? 147.695 141.704 125.268 1.00 5.73 467 ALA A N 1
ATOM 2622 C CA . ALA A 1 467 ? 147.616 142.970 125.977 1.00 5.73 467 ALA A CA 1
ATOM 2623 C C . ALA A 1 467 ? 146.210 143.504 126.079 1.00 5.73 467 ALA A C 1
ATOM 2624 O O . ALA A 1 467 ? 145.905 144.196 127.048 1.00 5.73 467 ALA A O 1
ATOM 2626 N N . GLY A 1 468 ? 145.341 143.189 125.123 1.00 7.22 468 GLY A N 1
ATOM 2627 C CA . GLY A 1 468 ? 143.963 143.631 125.245 1.00 7.22 468 GLY A CA 1
ATOM 2628 C C . GLY A 1 468 ? 143.206 142.931 126.354 1.00 7.22 468 GLY A C 1
ATOM 2629 O O . GLY A 1 468 ? 142.426 143.553 127.070 1.00 7.22 468 GLY A O 1
ATOM 2630 N N . VAL A 1 469 ? 143.415 141.624 126.490 1.00 11.45 469 VAL A N 1
ATOM 2631 C CA . VAL A 1 469 ? 142.842 140.846 127.592 1.00 11.45 469 VAL A CA 1
ATOM 2632 C C . VAL A 1 469 ? 143.296 141.401 128.936 1.00 11.45 469 VAL A C 1
ATOM 2633 O O . VAL A 1 469 ? 142.489 141.587 129.856 1.00 11.45 469 VAL A O 1
ATOM 2637 N N . LEU A 1 470 ? 144.589 141.705 129.054 1.00 11.01 470 LEU A N 1
ATOM 2638 C CA . LEU A 1 470 ? 145.105 142.267 130.300 1.00 11.01 470 LEU A CA 1
ATOM 2639 C C . LEU A 1 470 ? 144.508 143.637 130.602 1.00 11.01 470 LEU A C 1
ATOM 2640 O O . LEU A 1 470 ? 143.984 143.858 131.692 1.00 11.01 470 LEU A O 1
ATOM 2645 N N . THR A 1 471 ? 144.591 144.572 129.650 1.00 11.24 471 THR A N 1
ATOM 2646 C CA . THR A 1 471 ? 144.014 145.913 129.724 1.00 11.24 471 THR A CA 1
ATOM 2647 C C . THR A 1 471 ? 142.527 145.940 130.056 1.00 11.24 471 THR A C 1
ATOM 2648 O O . THR A 1 471 ? 142.127 146.709 130.932 1.00 11.24 471 THR A O 1
ATOM 2652 N N . ILE A 1 472 ? 141.706 145.120 129.411 1.00 10.29 472 ILE A N 1
ATOM 2653 C CA . ILE A 1 472 ? 140.272 145.142 129.657 1.00 10.29 472 ILE A CA 1
ATOM 2654 C C . ILE A 1 472 ? 139.933 144.500 130.992 1.00 10.29 472 ILE A C 1
ATOM 2655 O O . ILE A 1 472 ? 139.118 145.028 131.741 1.00 10.29 472 ILE A O 1
ATOM 2660 N N . ALA A 1 473 ? 140.606 143.414 131.361 1.00 10.16 473 ALA A N 1
ATOM 2661 C CA . ALA A 1 473 ? 140.276 142.696 132.582 1.00 10.16 473 ALA A CA 1
ATOM 2662 C C . ALA A 1 473 ? 140.576 143.452 133.868 1.00 10.16 473 ALA A C 1
ATOM 2663 O O . ALA A 1 473 ? 140.165 142.968 134.918 1.00 10.16 473 ALA A O 1
ATOM 2665 N N . LEU A 1 474 ? 141.264 144.591 133.846 1.00 5.00 474 LEU A N 1
ATOM 2666 C CA . LEU A 1 474 ? 141.661 145.243 135.089 1.00 5.00 474 LEU A CA 1
ATOM 2667 C C . LEU A 1 474 ? 140.579 146.114 135.739 1.00 5.00 474 LEU A C 1
ATOM 2668 O O . LEU A 1 474 ? 140.325 145.904 136.925 1.00 5.00 474 LEU A O 1
ATOM 2673 N N . PRO A 1 475 ? 139.899 147.061 135.072 1.00 6.44 475 PRO A N 1
ATOM 2674 C CA . PRO A 1 475 ? 138.900 147.858 135.793 1.00 6.44 475 PRO A CA 1
ATOM 2675 C C . PRO A 1 475 ? 137.495 147.269 135.855 1.00 6.44 475 PRO A C 1
ATOM 2676 O O . PRO A 1 475 ? 136.599 147.939 136.362 1.00 6.44 475 PRO A O 1
ATOM 2680 N N . VAL A 1 476 ? 137.259 146.066 135.347 1.00 6.89 476 VAL A N 1
ATOM 2681 C CA . VAL A 1 476 ? 135.936 145.439 135.267 1.00 6.89 476 VAL A CA 1
ATOM 2682 C C . VAL A 1 476 ? 135.469 144.769 136.569 1.00 6.89 476 VAL A C 1
ATOM 2683 O O . VAL A 1 476 ? 134.263 144.852 136.862 1.00 6.89 476 VAL A O 1
ATOM 2687 N N . PRO A 1 477 ? 136.319 144.106 137.387 1.00 6.15 477 PRO A N 1
ATOM 2688 C CA . PRO A 1 477 ? 135.839 143.652 138.709 1.00 6.15 477 PRO A CA 1
ATOM 2689 C C . PRO A 1 477 ? 135.293 144.729 139.647 1.00 6.15 477 PRO A C 1
ATOM 2690 O O . PRO A 1 477 ? 134.437 144.415 140.479 1.00 6.15 477 PRO A O 1
ATOM 2694 N N . VAL A 1 478 ? 135.706 145.989 139.513 1.00 7.07 478 VAL A N 1
ATOM 2695 C CA . VAL A 1 478 ? 135.139 147.049 140.340 1.00 7.07 478 VAL A CA 1
ATOM 2696 C C . VAL A 1 478 ? 133.704 147.358 139.916 1.00 7.07 478 VAL A C 1
ATOM 2697 O O . VAL A 1 478 ? 132.822 147.568 140.758 1.00 7.07 478 VAL A O 1
ATOM 2701 N N . ILE A 1 479 ? 133.438 147.343 138.611 1.00 4.25 479 ILE A N 1
ATOM 2702 C CA . ILE A 1 479 ? 132.088 147.558 138.111 1.00 4.25 479 ILE A CA 1
ATOM 2703 C C . ILE A 1 479 ? 131.178 146.386 138.465 1.00 4.25 479 ILE A C 1
ATOM 2704 O O . ILE A 1 479 ? 130.012 146.585 138.823 1.00 4.25 479 ILE A O 1
ATOM 2709 N N . VAL A 1 480 ? 131.686 145.152 138.425 1.00 7.94 480 VAL A N 1
ATOM 2710 C CA . VAL A 1 480 ? 130.802 144.054 138.820 1.00 7.94 480 VAL A CA 1
ATOM 2711 C C . VAL A 1 480 ? 130.606 143.983 140.331 1.00 7.94 480 VAL A C 1
ATOM 2712 O O . VAL A 1 480 ? 129.572 143.483 140.783 1.00 7.94 480 VAL A O 1
ATOM 2716 N N . SER A 1 481 ? 131.517 144.536 141.133 1.00 10.55 481 SER A N 1
ATOM 2717 C CA . SER A 1 481 ? 131.258 144.628 142.563 1.00 10.55 481 SER A CA 1
ATOM 2718 C C . SER A 1 481 ? 130.207 145.679 142.880 1.00 10.55 481 SER A C 1
ATOM 2719 O O . SER A 1 481 ? 129.369 145.468 143.764 1.00 10.55 481 SER A O 1
ATOM 2722 N N . ASN A 1 482 ? 130.237 146.816 142.177 1.00 7.94 482 ASN A N 1
ATOM 2723 C CA . ASN A 1 482 ? 129.155 147.794 142.284 1.00 7.94 482 ASN A CA 1
ATOM 2724 C C . ASN A 1 482 ? 127.807 147.204 141.887 1.00 7.94 482 ASN A C 1
ATOM 2725 O O . ASN A 1 482 ? 126.792 147.479 142.534 1.00 7.94 482 ASN A O 1
ATOM 2730 N N . PHE A 1 483 ? 127.777 146.383 140.834 1.00 5.91 483 PHE A N 1
ATOM 2731 C CA . PHE A 1 483 ? 126.523 145.744 140.442 1.00 5.91 483 PHE A CA 1
ATOM 2732 C C . PHE A 1 483 ? 126.014 144.799 141.512 1.00 5.91 483 PHE A C 1
ATOM 2733 O O . PHE A 1 483 ? 124.825 144.828 141.838 1.00 5.91 483 PHE A O 1
ATOM 2741 N N . ASN A 1 484 ? 126.891 143.943 142.052 1.00 14.56 484 ASN A N 1
ATOM 2742 C CA . ASN A 1 484 ? 126.486 142.986 143.078 1.00 14.56 484 ASN A CA 1
ATOM 2743 C C . ASN A 1 484 ? 125.979 143.685 144.329 1.00 14.56 484 ASN A C 1
ATOM 2744 O O . ASN A 1 484 ? 124.996 143.241 144.934 1.00 14.56 484 ASN A O 1
ATOM 2749 N N . TYR A 1 485 ? 126.613 144.801 144.702 1.00 15.16 485 TYR A N 1
ATOM 2750 C CA . TYR A 1 485 ? 126.164 145.605 145.832 1.00 15.16 485 TYR A CA 1
ATOM 2751 C C . TYR A 1 485 ? 124.755 146.142 145.621 1.00 15.16 485 TYR A C 1
ATOM 2752 O O . TYR A 1 485 ? 123.854 145.854 146.414 1.00 15.16 485 TYR A O 1
ATOM 2761 N N . PHE A 1 486 ? 124.534 146.908 144.543 1.00 10.06 486 PHE A N 1
ATOM 2762 C CA . PHE A 1 486 ? 123.209 147.491 144.302 1.00 10.06 486 PHE A CA 1
ATOM 2763 C C . PHE A 1 486 ? 122.138 146.456 144.004 1.00 10.06 486 PHE A C 1
ATOM 2764 O O . PHE A 1 486 ? 120.958 146.752 144.174 1.00 10.06 486 PHE A O 1
ATOM 2772 N N . TYR A 1 487 ? 122.518 145.260 143.570 1.00 13.30 487 TYR A N 1
ATOM 2773 C CA . TYR A 1 487 ? 121.558 144.238 143.188 1.00 13.30 487 TYR A CA 1
ATOM 2774 C C . TYR A 1 487 ? 121.104 143.425 144.390 1.00 13.30 487 TYR A C 1
ATOM 2775 O O . TYR A 1 487 ? 119.910 143.175 144.561 1.00 13.30 487 TYR A O 1
ATOM 2784 N N . HIS A 1 488 ? 122.039 142.998 145.237 1.00 22.67 488 HIS A N 1
ATOM 2785 C CA . HIS A 1 488 ? 121.666 142.296 146.453 1.00 22.67 488 HIS A CA 1
ATOM 2786 C C . HIS A 1 488 ? 121.267 143.238 147.578 1.00 22.67 488 HIS A C 1
ATOM 2787 O O . HIS A 1 488 ? 120.878 142.763 148.644 1.00 22.67 488 HIS A O 1
ATOM 2794 N N . ARG A 1 489 ? 121.265 144.547 147.308 1.00 32.62 489 ARG A N 1
ATOM 2795 C CA . ARG A 1 489 ? 120.762 145.517 148.316 1.00 32.62 489 ARG A CA 1
ATOM 2796 C C . ARG A 1 489 ? 119.252 145.329 148.448 1.00 32.62 489 ARG A C 1
ATOM 2797 O O . ARG A 1 489 ? 118.700 145.681 149.509 1.00 32.62 489 ARG A O 1
ATOM 2805 N N . GLU A 1 490 ? 118.613 144.768 147.418 1.00 39.81 490 GLU A N 1
ATOM 2806 C CA . GLU A 1 490 ? 117.164 144.650 147.417 1.00 39.81 490 GLU A CA 1
ATOM 2807 C C . GLU A 1 490 ? 116.656 143.709 148.500 1.00 39.81 490 GLU A C 1
ATOM 2808 O O . GLU A 1 490 ? 115.612 143.980 149.101 1.00 39.81 490 GLU A O 1
ATOM 2814 N N . THR A 1 491 ? 117.390 142.616 148.733 1.00 42.58 491 THR A N 1
ATOM 2815 C CA . THR A 1 491 ? 117.009 141.648 149.796 1.00 42.58 491 THR A CA 1
ATOM 2816 C C . THR A 1 491 ? 117.222 142.303 151.165 1.00 42.58 491 THR A C 1
ATOM 2817 O O . THR A 1 491 ? 118.333 142.761 151.434 1.00 42.58 491 THR A O 1
ATOM 2821 N N . GLY B 1 103 ? 159.912 141.912 193.325 1.00 43.45 103 GLY B N 1
ATOM 2822 C CA . GLY B 1 103 ? 158.817 141.587 192.390 1.00 43.45 103 GLY B CA 1
ATOM 2823 C C . GLY B 1 103 ? 157.507 141.363 193.123 1.00 43.45 103 GLY B C 1
ATOM 2824 O O . GLY B 1 103 ? 157.341 140.280 193.716 1.00 43.45 103 GLY B O 1
ATOM 2825 N N . GLU B 1 104 ? 156.609 142.351 193.082 1.00 49.79 104 GLU B N 1
ATOM 2826 C CA . GLU B 1 104 ? 155.301 142.237 193.781 1.00 49.79 104 GLU B CA 1
ATOM 2827 C C . GLU B 1 104 ? 154.179 142.264 192.740 1.00 49.79 104 GLU B C 1
ATOM 2828 O O . GLU B 1 104 ? 154.209 143.138 191.857 1.00 49.79 104 GLU B O 1
ATOM 2834 N N . ARG B 1 105 ? 153.232 141.329 192.842 1.00 47.11 105 ARG B N 1
ATOM 2835 C CA . ARG B 1 105 ? 152.104 141.284 191.879 1.00 47.11 105 ARG B CA 1
ATOM 2836 C C . ARG B 1 105 ? 151.274 142.564 192.033 1.00 47.11 105 ARG B C 1
ATOM 2837 O O . ARG B 1 105 ? 150.976 142.937 193.182 1.00 47.11 105 ARG B O 1
ATOM 2845 N N . VAL B 1 106 ? 150.901 143.194 190.916 1.00 36.90 106 VAL B N 1
ATOM 2846 C CA . VAL B 1 106 ? 150.067 144.430 190.955 1.00 36.90 106 VAL B CA 1
ATOM 2847 C C . VAL B 1 106 ? 148.741 144.131 190.248 1.00 36.90 106 VAL B C 1
ATOM 2848 O O . VAL B 1 106 ? 148.780 143.515 189.167 1.00 36.90 106 VAL B O 1
ATOM 2852 N N . VAL B 1 107 ? 147.613 144.526 190.850 1.00 35.17 107 VAL B N 1
ATOM 2853 C CA . VAL B 1 107 ? 146.273 144.196 190.276 1.00 35.17 107 VAL B CA 1
ATOM 2854 C C . VAL B 1 107 ? 145.702 145.407 189.530 1.00 35.17 107 VAL B C 1
ATOM 2855 O O . VAL B 1 107 ? 145.646 146.495 190.131 1.00 35.17 107 VAL B O 1
ATOM 2859 N N . ILE B 1 108 ? 145.305 145.224 188.266 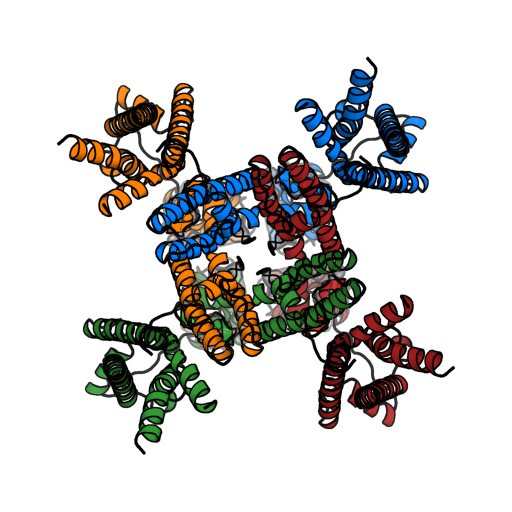1.00 29.75 108 ILE B N 1
ATOM 2860 C CA . ILE B 1 108 ? 144.676 146.315 187.469 1.00 29.75 108 ILE B CA 1
ATOM 2861 C C . ILE B 1 108 ? 143.252 145.869 187.133 1.00 29.75 108 ILE B C 1
ATOM 2862 O O . ILE B 1 108 ? 143.097 144.743 186.640 1.00 29.75 108 ILE B O 1
ATOM 2867 N N . ASN B 1 109 ? 142.257 146.720 187.387 1.00 28.89 109 ASN B N 1
ATOM 2868 C CA . ASN B 1 109 ? 140.857 146.371 187.035 1.00 28.89 109 ASN B CA 1
ATOM 2869 C C . ASN B 1 109 ? 140.443 147.193 185.814 1.00 28.89 109 ASN B C 1
ATOM 2870 O O . ASN B 1 109 ? 140.443 148.432 185.913 1.00 28.89 109 ASN B O 1
ATOM 2875 N N . ILE B 1 110 ? 140.103 146.544 184.704 1.00 23.58 110 ILE B N 1
ATOM 2876 C CA . ILE B 1 110 ? 139.595 147.330 183.542 1.00 23.58 110 ILE B CA 1
ATOM 2877 C C . ILE B 1 110 ? 138.072 147.205 183.521 1.00 23.58 110 ILE B C 1
ATOM 2878 O O . ILE B 1 110 ? 137.569 146.315 182.815 1.00 23.58 110 ILE B O 1
ATOM 2883 N N . SER B 1 111 ? 137.383 148.024 184.316 1.00 25.68 111 SER B N 1
ATOM 2884 C CA . SER B 1 111 ? 135.897 148.027 184.361 1.00 25.68 111 SER B CA 1
ATOM 2885 C C . SER B 1 111 ? 135.341 146.648 184.734 1.00 25.68 111 SER B C 1
ATOM 2886 O O . SER B 1 111 ? 134.294 146.274 184.177 1.00 25.68 111 SER B O 1
ATOM 2889 N N . GLY B 1 112 ? 136.006 145.923 185.638 1.00 25.38 112 GLY B N 1
ATOM 2890 C CA . GLY B 1 112 ? 135.459 144.631 186.093 1.00 25.38 112 GLY B CA 1
ATOM 2891 C C . GLY B 1 112 ? 136.377 143.490 185.713 1.00 25.38 112 GLY B C 1
ATOM 2892 O O . GLY B 1 112 ? 136.478 142.529 186.496 1.00 25.38 112 GLY B O 1
ATOM 2893 N N . LEU B 1 113 ? 137.030 143.600 184.556 1.00 21.87 113 LEU B N 1
ATOM 2894 C CA . LEU B 1 113 ? 137.888 142.538 184.048 1.00 21.87 113 LEU B CA 1
ATOM 2895 C C . LEU B 1 113 ? 139.273 142.699 184.652 1.00 21.87 113 LEU B C 1
ATOM 2896 O O . LEU B 1 113 ? 140.038 143.563 184.232 1.00 21.87 113 LEU B O 1
ATOM 2901 N N . ARG B 1 114 ? 139.570 141.867 185.659 1.00 26.93 114 ARG B N 1
ATOM 2902 C CA . ARG B 1 114 ? 140.828 142.001 186.443 1.00 26.93 114 ARG B CA 1
ATOM 2903 C C . ARG B 1 114 ? 142.049 141.390 185.749 1.00 26.93 114 ARG B C 1
ATOM 2904 O O . ARG B 1 114 ? 141.931 140.268 185.227 1.00 26.93 114 ARG B O 1
ATOM 2912 N N . PHE B 1 115 ? 143.179 142.104 185.772 1.00 23.90 115 PHE B N 1
ATOM 2913 C CA . PHE B 1 115 ? 144.448 141.597 185.191 1.00 23.90 115 PHE B CA 1
ATOM 2914 C C . PHE B 1 115 ? 145.522 141.677 186.280 1.00 23.90 115 PHE B C 1
ATOM 2915 O O . PHE B 1 115 ? 145.590 142.713 186.959 1.00 23.90 115 PHE B O 1
ATOM 2923 N N . GLU B 1 116 ? 146.325 140.625 186.448 1.00 36.17 116 GLU B N 1
ATOM 2924 C CA . GLU B 1 116 ? 147.388 140.600 187.490 1.00 36.17 116 GLU B CA 1
ATOM 2925 C C . GLU B 1 116 ? 148.750 140.423 186.811 1.00 36.17 116 GLU B C 1
ATOM 2926 O O . GLU B 1 116 ? 148.869 139.502 185.990 1.00 36.17 116 GLU B O 1
ATOM 2932 N N . THR B 1 117 ? 149.730 141.273 187.136 1.00 36.67 117 THR B N 1
ATOM 2933 C CA . THR B 1 117 ? 151.101 141.112 186.574 1.00 36.67 117 THR B CA 1
ATOM 2934 C C . THR B 1 117 ? 152.143 141.478 187.637 1.00 36.67 117 THR B C 1
ATOM 2935 O O . THR B 1 117 ? 151.771 142.173 188.589 1.00 36.67 117 THR B O 1
ATOM 2939 N N . GLN B 1 118 ? 153.385 141.002 187.498 1.00 43.92 118 GLN B N 1
ATOM 2940 C CA . GLN B 1 118 ? 154.480 141.360 188.445 1.00 43.92 118 GLN B CA 1
ATOM 2941 C C . GLN B 1 118 ? 154.994 142.778 188.162 1.00 43.92 118 GLN B C 1
ATOM 2942 O O . GLN B 1 118 ? 154.808 143.252 187.026 1.00 43.92 118 GLN B O 1
ATOM 2948 N N . LEU B 1 119 ? 155.626 143.420 189.151 1.00 42.06 119 LEU B N 1
ATOM 2949 C CA . LEU B 1 119 ? 156.117 144.820 189.000 1.00 42.06 119 LEU B CA 1
ATOM 2950 C C . LEU B 1 119 ? 157.195 144.917 187.917 1.00 42.06 119 LEU B C 1
ATOM 2951 O O . LEU B 1 119 ? 157.215 145.938 187.198 1.00 42.06 119 LEU B O 1
ATOM 2956 N N . LYS B 1 120 ? 158.054 143.903 187.800 1.00 44.14 120 LYS B N 1
ATOM 2957 C CA . LYS B 1 120 ? 159.189 143.962 186.840 1.00 44.14 120 LYS B CA 1
ATOM 2958 C C . LYS B 1 120 ? 158.662 144.146 185.414 1.00 44.14 120 LYS B C 1
ATOM 2959 O O . LYS B 1 120 ? 159.293 144.901 184.651 1.00 44.14 120 LYS B O 1
ATOM 2965 N N . THR B 1 121 ? 157.553 143.490 185.065 1.00 45.49 121 THR B N 1
ATOM 2966 C CA . THR B 1 121 ? 157.051 143.555 183.669 1.00 45.49 121 THR B CA 1
ATOM 2967 C C . THR B 1 121 ? 156.710 145.006 183.309 1.00 45.49 121 THR B C 1
ATOM 2968 O O . THR B 1 121 ? 157.064 145.435 182.194 1.00 45.49 121 THR B O 1
ATOM 2972 N N . LEU B 1 122 ? 156.063 145.733 184.223 1.00 44.17 122 LEU B N 1
ATOM 2973 C CA . LEU B 1 122 ? 155.684 147.150 183.966 1.00 44.17 122 LEU B CA 1
ATOM 2974 C C . LEU B 1 122 ? 156.942 148.011 183.815 1.00 44.17 122 LEU B C 1
ATOM 2975 O O . LEU B 1 122 ? 156.925 148.925 182.971 1.00 44.17 122 LEU B O 1
ATOM 2980 N N . CYS B 1 123 ? 157.987 147.729 184.596 1.00 45.65 123 CYS B N 1
ATOM 2981 C CA . CYS B 1 123 ? 159.219 148.567 184.597 1.00 45.65 123 CYS B CA 1
ATOM 2982 C C . CYS B 1 123 ? 159.915 148.598 183.230 1.00 45.65 123 CYS B C 1
ATOM 2983 O O . CYS B 1 123 ? 160.445 149.673 182.882 1.00 45.65 123 CYS B O 1
ATOM 2986 N N . GLN B 1 124 ? 159.987 147.448 182.550 1.00 47.78 124 GLN B N 1
ATOM 2987 C CA . GLN B 1 124 ? 160.719 147.340 181.257 1.00 47.78 124 GLN B CA 1
ATOM 2988 C C . GLN B 1 124 ? 160.511 148.600 180.415 1.00 47.78 124 GLN B C 1
ATOM 2989 O O . GLN B 1 124 ? 161.502 149.093 179.847 1.00 47.78 124 GLN B O 1
ATOM 2995 N N . PHE B 1 125 ? 159.276 149.096 180.336 1.00 47.93 125 PHE B N 1
ATOM 2996 C CA . PHE B 1 125 ? 159.043 150.370 179.610 1.00 47.93 125 PHE B CA 1
ATOM 2997 C C . PHE B 1 125 ? 158.690 151.448 180.637 1.00 47.93 125 PHE B C 1
ATOM 2998 O O . PHE B 1 125 ? 157.642 151.325 181.290 1.00 47.93 125 PHE B O 1
ATOM 3006 N N . PRO B 1 126 ? 159.512 152.507 180.797 1.00 48.25 126 PRO B N 1
ATOM 3007 C CA . PRO B 1 126 ? 159.196 153.582 181.734 1.00 48.25 126 PRO B CA 1
ATOM 3008 C C . PRO B 1 126 ? 158.298 154.690 181.162 1.00 48.25 126 PRO B C 1
ATOM 3009 O O . PRO B 1 126 ? 157.554 155.276 181.927 1.00 48.25 126 PRO B O 1
ATOM 3013 N N . GLU B 1 127 ? 158.363 154.943 179.852 1.00 48.76 127 GLU B N 1
ATOM 3014 C CA . GLU B 1 127 ? 157.597 156.065 179.239 1.00 48.76 127 GLU B CA 1
ATOM 3015 C C . GLU B 1 127 ? 156.087 155.829 179.355 1.00 48.76 127 GLU B C 1
ATOM 3016 O O . GLU B 1 127 ? 155.335 156.811 179.225 1.00 48.76 127 GLU B O 1
ATOM 3022 N N . THR B 1 128 ? 155.660 154.586 179.585 1.00 43.72 128 THR B N 1
ATOM 3023 C CA . THR B 1 128 ? 154.206 154.270 179.615 1.00 43.72 128 THR B CA 1
ATOM 3024 C C . THR B 1 128 ? 153.570 154.806 180.901 1.00 43.72 128 THR B C 1
ATOM 3025 O O . THR B 1 128 ? 154.315 155.039 181.868 1.00 43.72 128 THR B O 1
ATOM 3029 N N . LEU B 1 129 ? 152.245 154.981 180.904 1.00 42.49 129 LEU B N 1
ATOM 3030 C CA . LEU B 1 129 ? 151.529 155.503 182.098 1.00 42.49 129 LEU B CA 1
ATOM 3031 C C . LEU B 1 129 ? 151.798 154.544 183.259 1.00 42.49 129 LEU B C 1
ATOM 3032 O O . LEU B 1 129 ? 152.033 155.030 184.378 1.00 42.49 129 LEU B O 1
ATOM 3037 N N . LEU B 1 130 ? 151.785 153.240 182.989 1.00 42.73 130 LEU B N 1
ATOM 3038 C CA . LEU B 1 130 ? 152.094 152.213 184.020 1.00 42.73 130 LEU B CA 1
ATOM 3039 C C . LEU B 1 130 ? 153.585 152.254 184.384 1.00 42.73 130 LEU B C 1
ATOM 3040 O O . LEU B 1 130 ? 153.913 151.946 185.539 1.00 42.73 130 LEU B O 1
ATOM 3045 N N . GLY B 1 131 ? 154.463 152.555 183.422 1.00 45.31 131 GLY B N 1
ATOM 3046 C CA . GLY B 1 131 ? 155.919 152.533 183.675 1.00 45.31 131 GLY B CA 1
ATOM 3047 C C . GLY B 1 131 ? 156.400 153.531 184.720 1.00 45.31 131 GLY B C 1
ATOM 3048 O O . GLY B 1 131 ? 157.247 153.132 185.543 1.00 45.31 131 GLY B O 1
ATOM 3049 N N . ASP B 1 132 ? 155.897 154.770 184.714 1.00 48.37 132 ASP B N 1
ATOM 3050 C CA . ASP B 1 132 ? 156.416 155.802 185.660 1.00 48.37 132 ASP B CA 1
ATOM 3051 C C . ASP B 1 132 ? 155.636 155.708 186.980 1.00 48.37 132 ASP B C 1
ATOM 3052 O O . ASP B 1 132 ? 154.397 155.604 186.899 1.00 48.37 132 ASP B O 1
ATOM 3057 N N . PRO B 1 133 ? 156.259 155.730 188.191 1.00 46.59 133 PRO B N 1
ATOM 3058 C CA . PRO B 1 133 ? 155.491 155.466 189.418 1.00 46.59 133 PRO B CA 1
ATOM 3059 C C . PRO B 1 133 ? 154.653 156.632 189.908 1.00 46.59 133 PRO B C 1
ATOM 3060 O O . PRO B 1 133 ? 154.049 156.510 190.979 1.00 46.59 133 PRO B O 1
ATOM 3064 N N . LYS B 1 134 ? 154.598 157.751 189.192 1.00 47.17 134 LYS B N 1
ATOM 3065 C CA . LYS B 1 134 ? 153.793 158.885 189.627 1.00 47.17 134 LYS B CA 1
ATOM 3066 C C . LYS B 1 134 ? 152.640 159.232 188.702 1.00 47.17 134 LYS B C 1
ATOM 3067 O O . LYS B 1 134 ? 151.623 159.735 189.191 1.00 47.17 134 LYS B O 1
ATOM 3073 N N . ARG B 1 135 ? 152.693 158.788 187.443 1.00 49.25 135 ARG B N 1
ATOM 3074 C CA . ARG B 1 135 ? 151.529 159.002 186.538 1.00 49.25 135 ARG B CA 1
ATOM 3075 C C . ARG B 1 135 ? 150.452 157.951 186.850 1.00 49.25 135 ARG B C 1
ATOM 3076 O O . ARG B 1 135 ? 149.267 158.332 186.915 1.00 49.25 135 ARG B O 1
ATOM 3084 N N . ARG B 1 136 ? 150.842 156.688 187.047 1.00 50.88 136 ARG B N 1
ATOM 3085 C CA . ARG B 1 136 ? 149.886 155.601 187.398 1.00 50.88 136 ARG B CA 1
ATOM 3086 C C . ARG B 1 136 ? 149.483 155.672 188.873 1.00 50.88 136 ARG B C 1
ATOM 3087 O O . ARG B 1 136 ? 148.468 155.047 189.226 1.00 50.88 136 ARG B O 1
ATOM 3095 N N . MET B 1 137 ? 150.237 156.396 189.701 1.00 49.94 137 MET B N 1
ATOM 3096 C CA . MET B 1 137 ? 149.957 156.408 191.162 1.00 49.94 137 MET B CA 1
ATOM 3097 C C . MET B 1 137 ? 148.538 156.932 191.411 1.00 49.94 137 MET B C 1
ATOM 3098 O O . MET B 1 137 ? 147.861 156.392 192.306 1.00 49.94 137 MET B O 1
ATOM 3103 N N . ARG B 1 138 ? 148.102 157.935 190.643 1.00 48.59 138 ARG B N 1
ATOM 3104 C CA . ARG B 1 138 ? 146.744 158.524 190.817 1.00 48.59 138 ARG B CA 1
ATOM 3105 C C . ARG B 1 138 ? 145.671 157.460 190.550 1.00 48.59 138 ARG B C 1
ATOM 3106 O O . ARG B 1 138 ? 144.696 157.404 191.326 1.00 48.59 138 ARG B O 1
ATOM 3114 N N . TYR B 1 139 ? 145.850 156.614 189.530 1.00 44.40 139 TYR B N 1
ATOM 3115 C CA . TYR B 1 139 ? 144.812 155.608 189.168 1.00 44.40 139 TYR B CA 1
ATOM 3116 C C . TYR B 1 139 ? 144.683 154.541 190.262 1.00 44.40 139 TYR B C 1
ATOM 3117 O O . TYR B 1 139 ? 143.627 153.886 190.328 1.00 44.40 139 TYR B O 1
ATOM 3126 N N . PHE B 1 140 ? 145.714 154.381 191.091 1.00 44.73 140 PHE B N 1
ATOM 3127 C CA . PHE B 1 140 ? 145.691 153.389 192.204 1.00 44.73 140 PHE B CA 1
ATOM 3128 C C . PHE B 1 140 ? 144.626 153.705 193.258 1.00 44.73 140 PHE B C 1
ATOM 3129 O O . PHE B 1 140 ? 144.414 154.894 193.557 1.00 44.73 140 PHE B O 1
ATOM 3137 N N . ASP B 1 141 ? 143.992 152.667 193.815 1.00 43.37 141 ASP B N 1
ATOM 3138 C CA . ASP B 1 141 ? 143.009 152.857 194.915 1.00 43.37 141 ASP B CA 1
ATOM 3139 C C . ASP B 1 141 ? 143.555 152.138 196.151 1.00 43.37 141 ASP B C 1
ATOM 3140 O O . ASP B 1 141 ? 143.786 150.918 196.063 1.00 43.37 141 ASP B O 1
ATOM 3145 N N . PRO B 1 142 ? 143.759 152.826 197.293 1.00 43.37 142 PRO B N 1
ATOM 3146 C CA . PRO B 1 142 ? 144.361 152.206 198.483 1.00 43.37 142 PRO B CA 1
ATOM 3147 C C . PRO B 1 142 ? 143.571 151.083 199.172 1.00 43.37 142 PRO B C 1
ATOM 3148 O O . PRO B 1 142 ? 144.189 150.124 199.589 1.00 43.37 142 PRO B O 1
ATOM 3152 N N . LEU B 1 143 ? 142.251 151.222 199.289 1.00 43.92 143 LEU B N 1
ATOM 3153 C CA . LEU B 1 143 ? 141.456 150.224 200.057 1.00 43.92 143 LEU B CA 1
ATOM 3154 C C . LEU B 1 143 ? 141.543 148.834 199.415 1.00 43.92 143 LEU B C 1
ATOM 3155 O O . LEU B 1 143 ? 141.751 147.860 200.164 1.00 43.92 143 LEU B O 1
ATOM 3160 N N . ARG B 1 144 ? 141.407 148.744 198.090 1.00 48.10 144 ARG B N 1
ATOM 3161 C CA . ARG B 1 144 ? 141.378 147.410 197.433 1.00 48.10 144 ARG B CA 1
ATOM 3162 C C . ARG B 1 144 ? 142.766 147.043 196.899 1.00 48.10 144 ARG B C 1
ATOM 3163 O O . ARG B 1 144 ? 142.903 145.927 196.359 1.00 48.10 144 ARG B O 1
ATOM 3171 N N . ASN B 1 145 ? 143.744 147.946 197.031 1.00 45.95 145 ASN B N 1
ATOM 3172 C CA . ASN B 1 145 ? 145.103 147.699 196.475 1.00 45.95 145 ASN B CA 1
ATOM 3173 C C . ASN B 1 145 ? 144.982 147.385 194.980 1.00 45.95 145 ASN B C 1
ATOM 3174 O O . ASN B 1 145 ? 145.683 146.469 194.514 1.00 45.95 145 ASN B O 1
ATOM 3179 N N . GLU B 1 146 ? 144.126 148.120 194.262 1.00 44.29 146 GLU B N 1
ATOM 3180 C CA . GLU B 1 146 ? 143.909 147.863 192.814 1.00 44.29 146 GLU B CA 1
ATOM 3181 C C . GLU B 1 146 ? 143.887 149.193 192.060 1.00 44.29 146 GLU B C 1
ATOM 3182 O O . GLU B 1 146 ? 143.676 150.228 192.709 1.00 44.29 146 GLU B O 1
ATOM 3188 N N . TYR B 1 147 ? 144.177 149.155 190.760 1.00 42.46 147 TYR B N 1
ATOM 3189 C CA . TYR B 1 147 ? 144.132 150.371 189.910 1.00 42.46 147 TYR B CA 1
ATOM 3190 C C . TYR B 1 147 ? 142.813 150.296 189.144 1.00 42.46 147 TYR B C 1
ATOM 3191 O O . TYR B 1 147 ? 142.516 149.200 188.642 1.00 42.46 147 TYR B O 1
ATOM 3200 N N . PHE B 1 148 ? 142.038 151.374 189.053 1.00 38.10 148 PHE B N 1
ATOM 3201 C CA . PHE B 1 148 ? 140.774 151.208 188.290 1.00 38.10 148 PHE B CA 1
ATOM 3202 C C . PHE B 1 148 ? 140.782 152.081 187.038 1.00 38.10 148 PHE B C 1
ATOM 3203 O O . PHE B 1 148 ? 141.004 153.298 187.152 1.00 38.10 148 PHE B O 1
ATOM 3211 N N . PHE B 1 149 ? 140.505 151.476 185.885 1.00 35.50 149 PHE B N 1
ATOM 3212 C CA . PHE B 1 149 ? 140.457 152.215 184.600 1.00 35.50 149 PHE B CA 1
ATOM 3213 C C . PHE B 1 149 ? 139.105 151.901 183.958 1.00 35.50 149 PHE B C 1
ATOM 3214 O O . PHE B 1 149 ? 138.847 150.719 183.683 1.00 35.50 149 PHE B O 1
ATOM 3222 N N . ASP B 1 150 ? 138.268 152.923 183.733 1.00 36.75 150 ASP B N 1
ATOM 3223 C CA . ASP B 1 150 ? 136.983 152.663 183.030 1.00 36.75 150 ASP B CA 1
ATOM 3224 C C . ASP B 1 150 ? 137.272 152.700 181.528 1.00 36.75 150 ASP B C 1
ATOM 3225 O O . ASP B 1 150 ? 136.834 153.661 180.869 1.00 36.75 150 ASP B O 1
ATOM 3230 N N . ARG B 1 151 ? 138.039 151.734 181.008 1.00 37.22 151 ARG B N 1
ATOM 3231 C CA . ARG B 1 151 ? 138.426 151.709 179.566 1.00 37.22 151 ARG B CA 1
ATOM 3232 C C . ARG B 1 151 ? 137.853 150.453 178.897 1.00 37.22 151 ARG B C 1
ATOM 3233 O O . ARG B 1 151 ? 137.036 149.776 179.548 1.00 37.22 151 ARG B O 1
ATOM 3241 N N . ASN B 1 152 ? 138.254 150.150 177.651 1.00 31.03 152 ASN B N 1
ATOM 3242 C CA . ASN B 1 152 ? 137.619 148.991 176.968 1.00 31.03 152 ASN B CA 1
ATOM 3243 C C . ASN B 1 152 ? 138.367 147.716 177.356 1.00 31.03 152 ASN B C 1
ATOM 3244 O O . ASN B 1 152 ? 139.605 147.699 177.242 1.00 31.03 152 ASN B O 1
ATOM 3249 N N . ARG B 1 153 ? 137.628 146.694 177.804 1.00 25.85 153 ARG B N 1
ATOM 3250 C CA . ARG B 1 153 ? 138.245 145.435 178.307 1.00 25.85 153 ARG B CA 1
ATOM 3251 C C . ARG B 1 153 ? 139.038 144.675 177.231 1.00 25.85 153 ARG B C 1
ATOM 3252 O O . ARG B 1 153 ? 140.179 144.264 177.547 1.00 25.85 153 ARG B O 1
ATOM 3260 N N . PRO B 1 154 ? 138.556 144.473 175.983 1.00 27.24 154 PRO B N 1
ATOM 3261 C CA . PRO B 1 154 ? 139.322 143.699 175.010 1.00 27.24 154 PRO B CA 1
ATOM 3262 C C . PRO B 1 154 ? 140.674 144.358 174.717 1.00 27.24 154 PRO B C 1
ATOM 3263 O O . PRO B 1 154 ? 141.663 143.651 174.599 1.00 27.24 154 PRO B O 1
ATOM 3267 N N . SER B 1 155 ? 140.696 145.687 174.639 1.00 28.63 155 SER B N 1
ATOM 3268 C CA . SER B 1 155 ? 141.942 146.400 174.269 1.00 28.63 155 SER B CA 1
ATOM 3269 C C . SER B 1 155 ? 143.045 146.140 175.296 1.00 28.63 155 SER B C 1
ATOM 3270 O O . SER B 1 155 ? 144.195 145.944 174.869 1.00 28.63 155 SER B O 1
ATOM 3273 N N . PHE B 1 156 ? 142.716 146.111 176.588 1.00 25.74 156 PHE B N 1
ATOM 3274 C CA . PHE B 1 156 ? 143.786 145.988 177.614 1.00 25.74 156 PHE B CA 1
ATOM 3275 C C . PHE B 1 156 ? 144.545 144.672 177.452 1.00 25.74 156 PHE B C 1
ATOM 3276 O O . PHE B 1 156 ? 145.753 144.663 177.717 1.00 25.74 156 PHE B O 1
ATOM 3284 N N . 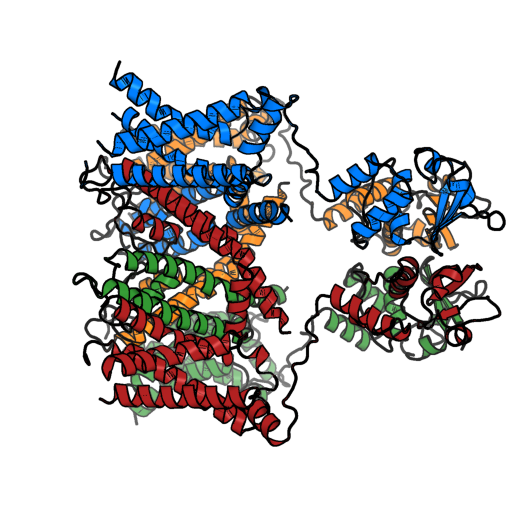ASP B 1 157 ? 143.865 143.592 177.070 1.00 26.67 157 ASP B N 1
ATOM 3285 C CA . ASP B 1 157 ? 144.590 142.297 176.999 1.00 26.67 157 ASP B CA 1
ATOM 3286 C C . ASP B 1 157 ? 145.737 142.448 175.994 1.00 26.67 157 ASP B C 1
ATOM 3287 O O . ASP B 1 157 ? 146.858 141.998 176.307 1.00 26.67 157 ASP B O 1
ATOM 3292 N N . ALA B 1 158 ? 145.482 143.097 174.856 1.00 26.68 158 ALA B N 1
ATOM 3293 C CA . ALA B 1 158 ? 146.560 143.342 173.869 1.00 26.68 158 ALA B CA 1
ATOM 3294 C C . ALA B 1 158 ? 147.631 144.259 174.469 1.00 26.68 158 ALA B C 1
ATOM 3295 O O . ALA B 1 158 ? 148.827 143.993 174.242 1.00 26.68 158 ALA B O 1
ATOM 3297 N N . ILE B 1 159 ? 147.220 145.293 175.208 1.00 27.84 159 ILE B N 1
ATOM 3298 C CA . ILE B 1 159 ? 148.196 146.270 175.780 1.00 27.84 159 ILE B CA 1
ATOM 3299 C C . ILE B 1 159 ? 149.119 145.527 176.749 1.00 27.84 159 ILE B C 1
ATOM 3300 O O . ILE B 1 159 ? 150.338 145.748 176.673 1.00 27.84 159 ILE B O 1
ATOM 3305 N N . LEU B 1 160 ? 148.569 144.635 177.579 1.00 28.47 160 LEU B N 1
ATOM 3306 C CA . LEU B 1 160 ? 149.386 143.917 178.592 1.00 28.47 160 LEU B CA 1
ATOM 3307 C C . LEU B 1 160 ? 150.426 143.063 177.869 1.00 28.47 160 LEU B C 1
ATOM 3308 O O . LEU B 1 160 ? 151.571 143.005 178.340 1.00 28.47 160 LEU B O 1
ATOM 3313 N N . TYR B 1 161 ? 150.061 142.428 176.758 1.00 33.93 161 TYR B N 1
ATOM 3314 C CA . TYR B 1 161 ? 151.030 141.506 176.111 1.00 33.93 161 TYR B CA 1
ATOM 3315 C C . TYR B 1 161 ? 152.193 142.315 175.531 1.00 33.93 161 TYR B C 1
ATOM 3316 O O . TYR B 1 161 ? 153.270 141.739 175.355 1.00 33.93 161 TYR B O 1
ATOM 3325 N N . TYR B 1 162 ? 152.001 143.616 175.302 1.00 40.70 162 TYR B N 1
ATOM 3326 C CA . TYR B 1 162 ? 153.114 144.463 174.799 1.00 40.70 162 TYR B CA 1
ATOM 3327 C C . TYR B 1 162 ? 154.266 144.463 175.809 1.00 40.70 162 TYR B C 1
ATOM 3328 O O . TYR B 1 162 ? 155.420 144.288 175.385 1.00 40.70 162 TYR B O 1
ATOM 3337 N N . TYR B 1 163 ? 153.964 144.632 177.100 1.00 40.67 163 TYR B N 1
ATOM 3338 C CA . TYR B 1 163 ? 155.021 144.583 178.144 1.00 40.67 163 TYR B CA 1
ATOM 3339 C C . TYR B 1 163 ? 155.606 143.173 178.235 1.00 40.67 163 TYR B C 1
ATOM 3340 O O . TYR B 1 163 ? 156.838 143.042 178.303 1.00 40.67 163 TYR B O 1
ATOM 3349 N N . GLN B 1 164 ? 154.748 142.153 178.214 1.00 37.22 164 GLN B N 1
ATOM 3350 C CA . GLN B 1 164 ? 155.211 140.747 178.366 1.00 37.22 164 GLN B CA 1
ATOM 3351 C C . GLN B 1 164 ? 156.098 140.348 177.185 1.00 37.22 164 GLN B C 1
ATOM 3352 O O . GLN B 1 164 ? 157.078 139.616 177.411 1.00 37.22 164 GLN B O 1
ATOM 3358 N N . SER B 1 165 ? 155.764 140.799 175.974 1.00 39.17 165 SER B N 1
ATOM 3359 C CA . SER B 1 165 ? 156.506 140.380 174.757 1.00 39.17 165 SER B CA 1
ATOM 3360 C C . SER B 1 165 ? 157.689 141.309 174.479 1.00 39.17 165 SER B C 1
ATOM 3361 O O . SER B 1 165 ? 158.365 141.101 173.455 1.00 39.17 165 SER B O 1
ATOM 3364 N N . GLY B 1 166 ? 157.927 142.293 175.345 1.00 37.65 166 GLY B N 1
ATOM 3365 C CA . GLY B 1 166 ? 159.006 143.265 175.094 1.00 37.65 166 GLY B CA 1
ATOM 3366 C C . GLY B 1 166 ? 158.809 144.066 173.820 1.00 37.65 166 GLY B C 1
ATOM 3367 O O . GLY B 1 166 ? 159.805 144.262 173.100 1.00 37.65 166 GLY B O 1
ATOM 3368 N N . GLY B 1 167 ? 157.582 144.499 173.515 1.00 40.22 167 GLY B N 1
ATOM 3369 C CA . GLY B 1 167 ? 157.400 145.407 172.364 1.00 40.22 167 GLY B CA 1
ATOM 3370 C C . GLY B 1 167 ? 156.518 144.884 171.243 1.00 40.22 167 GLY B C 1
ATOM 3371 O O . GLY B 1 167 ? 156.256 145.674 170.317 1.00 40.22 167 GLY B O 1
ATOM 3372 N N . ARG B 1 168 ? 156.051 143.635 171.297 1.00 41.95 168 ARG B N 1
ATOM 3373 C CA . ARG B 1 168 ? 155.132 143.185 170.212 1.00 41.95 168 ARG B CA 1
ATOM 3374 C C . ARG B 1 168 ? 153.780 143.879 170.406 1.00 41.95 168 ARG B C 1
ATOM 3375 O O . ARG B 1 168 ? 153.279 143.872 171.543 1.00 41.95 168 ARG B O 1
ATOM 3383 N N . ILE B 1 169 ? 153.202 144.424 169.331 1.00 39.78 169 ILE B N 1
ATOM 3384 C CA . ILE B 1 169 ? 151.863 145.078 169.427 1.00 39.78 169 ILE B CA 1
ATOM 3385 C C . ILE B 1 169 ? 150.934 144.489 168.358 1.00 39.78 169 ILE B C 1
ATOM 3386 O O . ILE B 1 169 ? 151.339 144.461 167.183 1.00 39.78 169 ILE B O 1
ATOM 3391 N N . ARG B 1 170 ? 149.753 143.997 168.754 1.00 41.39 170 ARG B N 1
ATOM 3392 C CA . ARG B 1 170 ? 148.769 143.490 167.757 1.00 41.39 170 ARG B CA 1
ATOM 3393 C C . ARG B 1 170 ? 147.380 144.042 168.094 1.00 41.39 170 ARG B C 1
ATOM 3394 O O . ARG B 1 170 ? 147.170 144.405 169.262 1.00 41.39 170 ARG B O 1
ATOM 3402 N N . ARG B 1 171 ? 146.465 144.075 167.122 1.00 38.44 171 ARG B N 1
ATOM 3403 C CA . ARG B 1 171 ? 145.077 144.534 167.380 1.00 38.44 171 ARG B CA 1
ATOM 3404 C C . ARG B 1 171 ? 144.147 143.319 167.362 1.00 38.44 171 ARG B C 1
ATOM 3405 O O . ARG B 1 171 ? 144.197 142.569 166.369 1.00 38.44 171 ARG B O 1
ATOM 3413 N N . PRO B 1 172 ? 143.323 143.061 168.402 1.00 38.41 172 PRO B N 1
ATOM 3414 C CA . PRO B 1 172 ? 142.475 141.878 168.374 1.00 38.41 172 PRO B CA 1
ATOM 3415 C C . PRO B 1 172 ? 141.463 141.949 167.223 1.00 38.41 172 PRO B C 1
ATOM 3416 O O . PRO B 1 172 ? 140.921 143.016 167.010 1.00 38.41 172 PRO B O 1
ATOM 3420 N N . VAL B 1 173 ? 141.248 140.848 166.503 1.00 38.57 173 VAL B N 1
ATOM 3421 C CA . VAL B 1 173 ? 140.408 140.830 165.311 1.00 38.57 173 VAL B CA 1
ATOM 3422 C C . VAL B 1 173 ? 139.010 141.348 165.619 1.00 38.57 173 VAL B C 1
ATOM 3423 O O . VAL B 1 173 ? 138.248 141.683 164.705 1.00 38.57 173 VAL B O 1
ATOM 3427 N N . ASN B 1 174 ? 138.644 141.421 166.898 1.00 38.70 174 ASN B N 1
ATOM 3428 C CA . ASN B 1 174 ? 137.331 141.896 167.304 1.00 38.70 174 ASN B CA 1
ATOM 3429 C C . ASN B 1 174 ? 137.331 143.342 167.801 1.00 38.70 174 ASN B C 1
ATOM 3430 O O . ASN B 1 174 ? 136.383 143.746 168.477 1.00 38.70 174 ASN B O 1
ATOM 3435 N N . VAL B 1 175 ? 138.363 144.125 167.505 1.00 37.03 175 VAL B N 1
ATOM 3436 C CA . VAL B 1 175 ? 138.464 145.511 167.953 1.00 37.03 175 VAL B CA 1
ATOM 3437 C C . VAL B 1 175 ? 138.673 146.398 166.734 1.00 37.03 175 VAL B C 1
ATOM 3438 O O . VAL B 1 175 ? 139.605 146.161 165.964 1.00 37.03 175 VAL B O 1
ATOM 3442 N N . PRO B 1 176 ? 137.834 147.435 166.467 1.00 39.19 176 PRO B N 1
ATOM 3443 C CA . PRO B 1 176 ? 138.089 148.364 165.355 1.00 39.19 176 PRO B CA 1
ATOM 3444 C C . PRO B 1 176 ? 139.439 149.079 165.492 1.00 39.19 176 PRO B C 1
ATOM 3445 O O . PRO B 1 176 ? 139.872 149.297 166.608 1.00 39.19 176 PRO B O 1
ATOM 3449 N N . ILE B 1 177 ? 140.051 149.451 164.365 1.00 39.73 177 ILE B N 1
ATOM 3450 C CA . ILE B 1 177 ? 141.408 150.073 164.397 1.00 39.73 177 ILE B CA 1
ATOM 3451 C C . ILE B 1 177 ? 141.355 151.382 165.190 1.00 39.73 177 ILE B C 1
ATOM 3452 O O . ILE B 1 177 ? 142.267 151.608 166.003 1.00 39.73 177 ILE B O 1
ATOM 3457 N N . ASP B 1 178 ? 140.318 152.196 164.980 1.00 40.54 178 ASP B N 1
ATOM 3458 C CA . ASP B 1 178 ? 140.258 153.523 165.651 1.00 40.54 178 ASP B CA 1
ATOM 3459 C C . ASP B 1 178 ? 140.177 153.354 167.174 1.00 40.54 178 ASP B C 1
ATOM 3460 O O . ASP B 1 178 ? 140.874 154.103 167.882 1.00 40.54 178 ASP B O 1
ATOM 3465 N N . ILE B 1 179 ? 139.359 152.414 167.653 1.00 38.31 179 ILE B N 1
ATOM 3466 C CA . ILE B 1 179 ? 139.181 152.246 169.125 1.00 38.31 179 ILE B CA 1
ATOM 3467 C C . ILE B 1 179 ? 140.521 151.817 169.722 1.00 38.31 179 ILE B C 1
ATOM 3468 O O . ILE B 1 179 ? 140.921 152.381 170.754 1.00 38.31 179 ILE B O 1
ATOM 3473 N N . PHE B 1 180 ? 141.200 150.881 169.059 1.00 35.76 180 PHE B N 1
ATOM 3474 C CA . PHE B 1 180 ? 142.508 150.397 169.564 1.00 35.76 180 PHE B CA 1
ATOM 3475 C C . PHE B 1 180 ? 143.510 151.550 169.536 1.00 35.76 180 PHE B C 1
ATOM 3476 O O . PHE B 1 180 ? 144.291 151.680 170.488 1.00 35.76 180 PHE B O 1
ATOM 3484 N N . SER B 1 181 ? 143.474 152.365 168.479 1.00 37.07 181 SER B N 1
ATOM 3485 C CA . SER B 1 181 ? 144.428 153.497 168.347 1.00 37.07 181 SER B CA 1
ATOM 3486 C C . SER B 1 181 ? 144.208 154.468 169.506 1.00 37.07 181 SER B C 1
ATOM 3487 O O . SER B 1 181 ? 145.203 154.980 170.044 1.00 37.07 181 SER B O 1
ATOM 3490 N N . GLU B 1 182 ? 142.964 154.723 169.915 1.00 37.89 182 GLU B N 1
ATOM 3491 C CA . GLU B 1 182 ? 142.799 155.745 170.985 1.00 37.89 182 GLU B CA 1
ATOM 3492 C C . GLU B 1 182 ? 143.224 155.142 172.327 1.00 37.89 182 GLU B C 1
ATOM 3493 O O . GLU B 1 182 ? 143.817 155.879 173.146 1.00 37.89 182 GLU B O 1
ATOM 3499 N N . GLU B 1 183 ? 143.007 153.836 172.508 1.00 37.24 183 GLU B N 1
ATOM 3500 C CA . GLU B 1 183 ? 143.462 153.163 173.751 1.00 37.24 183 GLU B CA 1
ATOM 3501 C C . GLU B 1 183 ? 144.986 153.220 173.785 1.00 37.24 183 GLU B C 1
ATOM 3502 O O . GLU B 1 183 ? 145.549 153.510 174.863 1.00 37.24 183 GLU B O 1
ATOM 3508 N N . ILE B 1 184 ? 145.662 152.977 172.658 1.00 38.52 184 ILE B N 1
ATOM 3509 C CA . ILE B 1 184 ? 147.155 153.059 172.626 1.00 38.52 184 ILE B CA 1
ATOM 3510 C C . ILE B 1 184 ? 147.598 154.464 173.046 1.00 38.52 184 ILE B C 1
ATOM 3511 O O . ILE B 1 184 ? 148.521 154.568 173.880 1.00 38.52 184 ILE B O 1
ATOM 3516 N N . ARG B 1 185 ? 146.932 155.498 172.535 1.00 41.82 185 ARG B N 1
ATOM 3517 C CA . ARG B 1 185 ? 147.307 156.893 172.884 1.00 41.82 185 ARG B CA 1
ATOM 3518 C C . ARG B 1 185 ? 147.090 157.125 174.385 1.00 41.82 185 ARG B C 1
ATOM 3519 O O . ARG B 1 185 ? 147.944 157.785 174.999 1.00 41.82 185 ARG B O 1
ATOM 3527 N N . PHE B 1 186 ? 146.002 156.590 174.946 1.00 40.31 186 PHE B N 1
ATOM 3528 C CA . PHE B 1 186 ? 145.694 156.782 176.389 1.00 40.31 186 PHE B CA 1
ATOM 3529 C C . PHE B 1 186 ? 146.790 156.152 177.252 1.00 40.31 186 PHE B C 1
ATOM 3530 O O . PHE B 1 186 ? 147.175 156.762 178.266 1.00 40.31 186 PHE B O 1
ATOM 3538 N N . TYR B 1 187 ? 147.280 154.973 176.862 1.00 39.56 187 TYR B N 1
ATOM 3539 C CA . TYR B 1 187 ? 148.292 154.264 177.691 1.00 39.56 187 TYR B CA 1
ATOM 3540 C C . TYR B 1 187 ? 149.675 154.866 177.435 1.00 39.56 187 TYR B C 1
ATOM 3541 O O . TYR B 1 187 ? 150.632 154.447 178.117 1.00 39.56 187 TYR B O 1
ATOM 3550 N N . GLN B 1 188 ? 149.773 155.803 176.483 1.00 40.55 188 GLN B N 1
ATOM 3551 C CA . GLN B 1 188 ? 151.055 156.514 176.221 1.00 40.55 188 GLN B CA 1
ATOM 3552 C C . GLN B 1 188 ? 152.168 155.514 175.900 1.00 40.55 188 GLN B C 1
ATOM 3553 O O . GLN B 1 188 ? 153.277 155.675 176.442 1.00 40.55 188 GLN B O 1
ATOM 3559 N N . LEU B 1 189 ? 151.875 154.520 175.059 1.00 39.03 189 LEU B N 1
ATOM 3560 C CA . LEU B 1 189 ? 152.919 153.544 174.656 1.00 39.03 189 LEU B CA 1
ATOM 3561 C C . LEU B 1 189 ? 154.040 154.279 173.910 1.00 39.03 189 LEU B C 1
ATOM 3562 O O . LEU B 1 189 ? 155.214 153.963 174.176 1.00 39.03 189 LEU B O 1
ATOM 3567 N N . GLY B 1 190 ? 153.701 155.228 173.029 1.00 39.49 190 GLY B N 1
ATOM 3568 C CA . GLY B 1 190 ? 154.738 156.033 172.350 1.00 39.49 190 GLY B CA 1
ATOM 3569 C C . GLY B 1 190 ? 154.563 156.080 170.842 1.00 39.49 190 GLY B C 1
ATOM 3570 O O . GLY B 1 190 ? 153.863 155.199 170.310 1.00 39.49 190 GLY B O 1
ATOM 3571 N N . GLU B 1 191 ? 155.180 157.065 170.173 1.00 47.57 191 GLU B N 1
ATOM 3572 C CA . GLU B 1 191 ? 155.097 157.171 168.722 1.00 47.57 191 GLU B CA 1
ATOM 3573 C C . GLU B 1 191 ? 155.808 156.008 168.051 1.00 47.57 191 GLU B C 1
ATOM 3574 O O . GLU B 1 191 ? 155.440 155.605 166.941 1.00 47.57 191 GLU B O 1
ATOM 3580 N N . GLU B 1 192 ? 156.703 155.334 168.780 1.00 49.24 192 GLU B N 1
ATOM 3581 C CA . GLU B 1 192 ? 157.391 154.124 168.241 1.00 49.24 192 GLU B CA 1
ATOM 3582 C C . GLU B 1 192 ? 156.443 152.914 168.252 1.00 49.24 192 GLU B C 1
ATOM 3583 O O . GLU B 1 192 ? 156.344 152.228 167.204 1.00 49.24 192 GLU B O 1
ATOM 3589 N N . ALA B 1 193 ? 155.783 152.639 169.378 1.00 44.18 193 ALA B N 1
ATOM 3590 C CA . ALA B 1 193 ? 154.800 151.531 169.427 1.00 44.18 193 ALA B CA 1
ATOM 3591 C C . ALA B 1 193 ? 153.659 151.821 168.447 1.00 44.18 193 ALA B C 1
ATOM 3592 O O . ALA B 1 193 ? 153.188 150.876 167.771 1.00 44.18 193 ALA B O 1
ATOM 3594 N N . MET B 1 194 ? 153.225 153.082 168.383 1.00 46.70 194 MET B N 1
ATOM 3595 C CA . MET B 1 194 ? 152.129 153.469 167.458 1.00 46.70 194 MET B CA 1
ATOM 3596 C C . MET B 1 194 ? 152.598 153.211 166.026 1.00 46.70 194 MET B C 1
ATOM 3597 O O . MET B 1 194 ? 151.796 152.707 165.225 1.00 46.70 194 MET B O 1
ATOM 3602 N N . GLU B 1 195 ? 153.859 153.533 165.728 1.00 45.89 195 GLU B N 1
ATOM 3603 C CA . GLU B 1 195 ? 154.419 153.302 164.370 1.00 45.89 195 GLU B CA 1
ATOM 3604 C C . GLU B 1 195 ? 154.434 151.801 164.064 1.00 45.89 195 GLU B C 1
ATOM 3605 O O . GLU B 1 195 ? 154.078 151.433 162.931 1.00 45.89 195 GLU B O 1
ATOM 3611 N N . LYS B 1 196 ? 154.808 150.973 165.044 1.00 44.78 196 LYS B N 1
ATOM 3612 C CA . LYS B 1 196 ? 154.798 149.501 164.828 1.00 44.78 196 LYS B CA 1
ATOM 3613 C C . LYS B 1 196 ? 153.365 149.048 164.523 1.00 44.78 196 LYS B C 1
ATOM 3614 O O . LYS B 1 196 ? 153.176 148.243 163.578 1.00 44.78 196 LYS B O 1
ATOM 3620 N N . PHE B 1 197 ? 152.388 149.546 165.285 1.00 44.40 197 PHE B N 1
ATOM 3621 C CA . PHE B 1 197 ? 150.966 149.185 165.048 1.00 44.40 197 PHE B CA 1
ATOM 3622 C C . PHE B 1 197 ? 150.571 149.588 163.625 1.00 44.40 197 PHE B C 1
ATOM 3623 O O . PHE B 1 197 ? 149.905 148.789 162.940 1.00 44.40 197 PHE B O 1
ATOM 3631 N N . ARG B 1 198 ? 150.971 150.788 163.194 1.00 48.19 198 ARG B N 1
ATOM 3632 C CA . ARG B 1 198 ? 150.605 151.291 161.844 1.00 48.19 198 ARG B CA 1
ATOM 3633 C C . ARG B 1 198 ? 151.229 150.386 160.778 1.00 48.19 198 ARG B C 1
ATOM 3634 O O . ARG B 1 198 ? 150.552 150.102 159.773 1.00 48.19 198 ARG B O 1
ATOM 3642 N N . GLU B 1 199 ? 152.473 149.959 160.996 1.00 43.61 199 GLU B N 1
ATOM 3643 C CA . GLU B 1 199 ? 153.157 149.053 160.039 1.00 43.61 199 GLU B CA 1
ATOM 3644 C C . GLU B 1 199 ? 152.381 147.735 159.969 1.00 43.61 199 GLU B C 1
ATOM 3645 O O . GLU B 1 199 ? 152.214 147.209 158.853 1.00 43.61 199 GLU B O 1
ATOM 3651 N N . ASP B 1 200 ? 151.919 147.234 161.120 1.00 44.76 200 ASP B N 1
ATOM 3652 C CA . ASP B 1 200 ? 151.142 145.964 161.138 1.00 44.76 200 ASP B CA 1
ATOM 3653 C C . ASP B 1 200 ? 149.854 146.131 160.323 1.00 44.76 200 ASP B C 1
ATOM 3654 O O . ASP B 1 200 ? 149.474 145.168 159.642 1.00 44.76 200 ASP B O 1
ATOM 3659 N N . GLU B 1 201 ? 149.208 147.295 160.399 1.00 45.33 201 GLU B N 1
ATOM 3660 C CA . GLU B 1 201 ? 147.969 147.585 159.631 1.00 45.33 201 GLU B CA 1
ATOM 3661 C C . GLU B 1 201 ? 148.293 147.601 158.135 1.00 45.33 201 GLU B C 1
ATOM 3662 O O . GLU B 1 201 ? 147.484 147.061 157.355 1.00 45.33 201 GLU B O 1
ATOM 3668 N N . GLY B 1 202 ? 149.475 148.099 157.771 1.00 42.64 202 GLY B N 1
ATOM 3669 C CA . GLY B 1 202 ? 149.883 148.127 156.354 1.00 42.64 202 GLY B CA 1
ATOM 3670 C C . GLY B 1 202 ? 149.616 149.492 155.755 1.00 42.64 202 GLY B C 1
ATOM 3671 O O . GLY B 1 202 ? 148.890 149.565 154.745 1.00 42.64 202 GLY B O 1
ATOM 3672 N N . PHE B 1 203 ? 150.160 150.537 156.389 1.00 49.37 203 PHE B N 1
ATOM 3673 C CA . PHE B 1 203 ? 150.048 151.923 155.866 1.00 49.37 203 PHE B CA 1
ATOM 3674 C C . PHE B 1 203 ? 151.401 152.589 156.125 1.00 49.37 203 PHE B C 1
ATOM 3675 O O . PHE B 1 203 ? 151.463 153.489 156.983 1.00 49.37 203 PHE B O 1
ATOM 3683 N N . LEU B 1 204 ? 152.447 152.159 155.413 1.00 47.28 204 LEU B N 1
ATOM 3684 C CA . LEU B 1 204 ? 153.820 152.672 155.676 1.00 47.28 204 LEU B CA 1
ATOM 3685 C C . LEU B 1 204 ? 154.112 153.919 154.838 1.00 47.28 204 LEU B C 1
ATOM 3686 O O . LEU B 1 204 ? 155.246 154.427 154.927 1.00 47.28 204 LEU B O 1
ATOM 3691 N N . ARG B 1 205 ? 153.139 154.390 154.054 1.00 49.44 205 ARG B N 1
ATOM 3692 C CA . ARG B 1 205 ? 153.381 155.545 153.147 1.00 49.44 205 ARG B CA 1
ATOM 3693 C C . ARG B 1 205 ? 153.231 156.860 153.921 1.00 49.44 205 ARG B C 1
ATOM 3694 O O . ARG B 1 205 ? 152.265 157.598 153.649 1.00 49.44 205 ARG B O 1
ATOM 3702 N N . GLU B 1 206 ? 154.158 157.142 154.844 1.00 49.81 206 GLU B N 1
ATOM 3703 C CA . GLU B 1 206 ? 154.118 158.403 155.635 1.00 49.81 206 GLU B CA 1
ATOM 3704 C C . GLU B 1 206 ? 155.190 159.374 155.127 1.00 49.81 206 GLU B C 1
ATOM 3705 O O . GLU B 1 206 ? 155.359 160.435 155.758 1.00 49.81 206 GLU B O 1
ATOM 3711 N N . GLU B 1 207 ? 155.886 159.028 154.038 1.00 48.82 207 GLU B N 1
ATOM 3712 C CA . GLU B 1 207 ? 157.007 159.873 153.535 1.00 48.82 207 GLU B CA 1
ATOM 3713 C C . GLU B 1 207 ? 156.500 161.254 153.101 1.00 48.82 207 GLU B C 1
ATOM 3714 O O . GLU B 1 207 ? 155.375 161.329 152.564 1.00 48.82 207 GLU B O 1
ATOM 3720 N N . GLU B 1 208 ? 157.300 162.304 153.327 1.00 51.42 208 GLU B N 1
ATOM 3721 C CA . GLU B 1 208 ? 156.921 163.651 152.926 1.00 51.42 208 GLU B CA 1
ATOM 3722 C C . GLU B 1 208 ? 158.078 164.267 152.150 1.00 51.42 208 GLU B C 1
ATOM 3723 O O . GLU B 1 208 ? 159.145 164.534 152.710 1.00 51.42 208 GLU B O 1
ATOM 3729 N N . ARG B 1 209 ? 157.855 164.498 150.844 1.00 48.52 209 ARG B N 1
ATOM 3730 C CA . ARG B 1 209 ? 158.954 164.891 149.962 1.00 48.52 209 ARG B CA 1
ATOM 3731 C C . ARG B 1 209 ? 159.288 166.374 150.138 1.00 48.52 209 ARG B C 1
ATOM 3732 O O . ARG B 1 209 ? 158.378 167.188 150.341 1.00 48.52 209 ARG B O 1
ATOM 3740 N N . PRO B 1 210 ? 160.568 166.745 150.092 1.00 44.01 210 PRO B N 1
ATOM 3741 C CA . PRO B 1 210 ? 161.000 168.057 150.587 1.00 44.01 210 PRO B CA 1
ATOM 3742 C C . PRO B 1 210 ? 160.636 169.216 149.667 1.00 44.01 210 PRO B C 1
ATOM 3743 O O . PRO B 1 210 ? 159.863 169.093 148.719 1.00 44.01 210 PRO B O 1
ATOM 3747 N N . LEU B 1 211 ? 161.280 170.363 149.905 1.00 43.32 211 LEU B N 1
ATOM 3748 C CA . LEU B 1 211 ? 161.048 171.561 149.054 1.00 43.32 211 LEU B CA 1
ATOM 3749 C C . LEU B 1 211 ? 162.392 172.283 148.899 1.00 43.32 211 LEU B C 1
ATOM 3750 O O . LEU B 1 211 ? 163.265 172.069 149.761 1.00 43.32 211 LEU B O 1
ATOM 3755 N N . PRO B 1 212 ? 162.618 173.114 147.856 1.00 43.41 212 PRO B N 1
ATOM 3756 C CA . PRO B 1 212 ? 163.864 173.879 147.733 1.00 43.41 212 PRO B CA 1
ATOM 3757 C C . PRO B 1 212 ? 164.082 174.899 148.863 1.00 43.41 212 PRO B C 1
ATOM 3758 O O . PRO B 1 212 ? 163.132 175.569 149.227 1.00 43.41 212 PRO B O 1
ATOM 3762 N N . ARG B 1 213 ? 165.312 174.991 149.380 1.00 45.53 213 ARG B N 1
ATOM 3763 C CA . ARG B 1 213 ? 165.662 175.920 150.496 1.00 45.53 213 ARG B CA 1
ATOM 3764 C C . ARG B 1 213 ? 165.950 177.343 149.999 1.00 45.53 213 ARG B C 1
ATOM 3765 O O . ARG B 1 213 ? 167.084 177.803 150.218 1.00 45.53 213 ARG B O 1
ATOM 3773 N N . ARG B 1 214 ? 164.976 178.019 149.378 1.00 47.68 214 ARG B N 1
ATOM 3774 C CA . ARG B 1 214 ? 165.142 179.436 148.949 1.00 47.68 214 ARG B CA 1
ATOM 3775 C C . ARG B 1 214 ? 163.746 179.992 148.667 1.00 47.68 214 ARG B C 1
ATOM 3776 O O . ARG B 1 214 ? 162.829 179.172 148.536 1.00 47.68 214 ARG B O 1
ATOM 3784 N N . ASP B 1 215 ? 163.567 181.315 148.651 1.00 45.00 215 ASP B N 1
ATOM 3785 C CA . ASP B 1 215 ? 162.247 181.891 148.268 1.00 45.00 215 ASP B CA 1
ATOM 3786 C C . ASP B 1 215 ? 161.952 181.679 146.779 1.00 45.00 215 ASP B C 1
ATOM 3787 O O . ASP B 1 215 ? 160.827 181.249 146.460 1.00 45.00 215 ASP B O 1
ATOM 3792 N N . PHE B 1 216 ? 162.914 181.976 145.901 1.00 46.29 216 PHE B N 1
ATOM 3793 C CA . PHE B 1 216 ? 162.635 181.890 144.444 1.00 46.29 216 PHE B CA 1
ATOM 3794 C C . PHE B 1 216 ? 162.438 180.438 144.009 1.00 46.29 216 PHE B C 1
ATOM 3795 O O . PHE B 1 216 ? 161.444 180.155 143.316 1.00 46.29 216 PHE B O 1
ATOM 3803 N N . GLN B 1 217 ? 163.429 179.582 144.298 1.00 45.24 217 GLN B N 1
ATOM 3804 C CA . GLN B 1 217 ? 163.406 178.162 143.843 1.00 45.24 217 GLN B CA 1
ATOM 3805 C C . GLN B 1 217 ? 162.137 177.443 144.296 1.00 45.24 217 GLN B C 1
ATOM 3806 O O . GLN B 1 217 ? 161.576 176.682 143.487 1.00 45.24 217 GLN B O 1
ATOM 3812 N N . ARG B 1 218 ? 161.717 177.662 145.545 1.00 46.15 218 ARG B N 1
ATOM 3813 C CA . ARG B 1 218 ? 160.553 176.907 146.074 1.00 46.15 218 ARG B CA 1
ATOM 3814 C C . ARG B 1 218 ? 159.341 177.201 145.189 1.00 46.15 218 ARG B C 1
ATOM 3815 O O . ARG B 1 218 ? 158.635 176.244 144.835 1.00 46.15 218 ARG B O 1
ATOM 3823 N N . GLN B 1 219 ? 159.153 178.465 144.801 1.00 46.22 219 GLN B N 1
ATOM 3824 C CA . GLN B 1 219 ? 157.985 178.847 143.967 1.00 46.22 219 GLN B CA 1
ATOM 3825 C C . GLN B 1 219 ? 158.056 178.124 142.615 1.00 46.22 219 GLN B C 1
ATOM 3826 O O . GLN B 1 219 ? 157.018 177.588 142.184 1.00 46.22 219 GLN B O 1
ATOM 3832 N N . VAL B 1 220 ? 159.235 178.098 141.983 1.00 39.87 220 VAL B N 1
ATOM 3833 C CA . VAL B 1 220 ? 159.364 177.474 140.630 1.00 39.87 220 VAL B CA 1
ATOM 3834 C C . VAL B 1 220 ? 159.093 175.968 140.730 1.00 39.87 220 VAL B C 1
ATOM 3835 O O . VAL B 1 220 ? 158.311 175.450 139.902 1.00 39.87 220 VAL B O 1
ATOM 3839 N N . TRP B 1 221 ? 159.674 175.304 141.734 1.00 39.88 221 TRP B N 1
ATOM 3840 C CA . TRP B 1 221 ? 159.434 173.851 141.926 1.00 39.88 221 TRP B CA 1
ATOM 3841 C C . TRP B 1 221 ? 157.959 173.629 142.247 1.00 39.88 221 TRP B C 1
ATOM 3842 O O . TRP B 1 221 ? 157.370 172.698 141.681 1.00 39.88 221 TRP B O 1
ATOM 3853 N N . LEU B 1 222 ? 157.389 174.478 143.103 1.00 40.72 222 LEU B N 1
ATOM 3854 C CA . LEU B 1 222 ? 155.982 174.275 143.529 1.00 40.72 222 LEU B CA 1
ATOM 3855 C C . LEU B 1 222 ? 155.073 174.382 142.304 1.00 40.72 222 LEU B C 1
ATOM 3856 O O . LEU B 1 222 ? 154.166 173.550 142.179 1.00 40.72 222 LEU B O 1
ATOM 3861 N N . LEU B 1 223 ? 155.306 175.368 141.435 1.00 41.47 223 LEU B N 1
ATOM 3862 C CA . LEU B 1 223 ? 154.369 175.552 140.297 1.00 41.47 223 LEU B CA 1
ATOM 3863 C C . LEU B 1 223 ? 154.429 174.331 139.372 1.00 41.47 223 LEU B C 1
ATOM 3864 O O . LEU B 1 223 ? 153.353 173.809 139.019 1.00 41.47 223 LEU B O 1
ATOM 3869 N N . PHE B 1 224 ? 155.638 173.893 139.000 1.00 39.90 224 PHE B N 1
ATOM 3870 C CA . PHE B 1 224 ? 155.754 172.764 138.039 1.00 39.90 224 PHE B CA 1
ATOM 3871 C C . PHE B 1 224 ? 155.364 171.429 138.686 1.00 39.90 224 PHE B C 1
ATOM 3872 O O . PHE B 1 224 ? 154.559 170.689 138.092 1.00 39.90 224 PHE B O 1
ATOM 3880 N N . GLU B 1 225 ? 155.914 171.138 139.867 1.00 39.61 225 GLU B N 1
ATOM 3881 C CA . GLU B 1 225 ? 155.629 169.852 140.555 1.00 39.61 225 GLU B CA 1
ATOM 3882 C C . GLU B 1 225 ? 154.199 169.799 141.107 1.00 39.61 225 GLU B C 1
ATOM 3883 O O . GLU B 1 225 ? 153.558 168.744 140.950 1.00 39.61 225 GLU B O 1
ATOM 3889 N N . TYR B 1 226 ? 153.716 170.881 141.729 1.00 38.01 226 TYR B N 1
ATOM 3890 C CA . TYR B 1 226 ? 152.383 170.844 142.401 1.00 38.01 226 TYR B CA 1
ATOM 3891 C C . TYR B 1 226 ? 151.311 171.636 141.616 1.00 38.01 226 TYR B C 1
ATOM 3892 O O . TYR B 1 226 ? 151.299 172.875 141.756 1.00 38.01 226 TYR B O 1
ATOM 3901 N N . PRO B 1 227 ? 150.400 171.010 140.818 1.00 39.25 227 PRO B N 1
ATOM 3902 C CA . PRO B 1 227 ? 149.343 171.744 140.111 1.00 39.25 227 PRO B CA 1
ATOM 3903 C C . PRO B 1 227 ? 148.158 172.111 140.978 1.00 39.25 227 PRO B C 1
ATOM 3904 O O . PRO B 1 227 ? 147.344 172.936 140.551 1.00 39.25 227 PRO B O 1
ATOM 3908 N N . GLU B 1 228 ? 148.024 171.531 142.169 1.00 39.16 228 GLU B N 1
ATOM 3909 C CA . GLU B 1 228 ? 146.856 171.788 143.001 1.00 39.16 228 GLU B CA 1
ATOM 3910 C C . GLU B 1 228 ? 146.974 173.067 143.808 1.00 39.16 228 GLU B C 1
ATOM 3911 O O . GLU B 1 228 ? 146.046 173.399 144.549 1.00 39.16 228 GLU B O 1
ATOM 3917 N N . SER B 1 229 ? 148.083 173.788 143.679 1.00 39.22 229 SER B N 1
ATOM 3918 C CA . SER B 1 229 ? 148.322 174.963 144.504 1.00 39.22 229 SER B CA 1
ATOM 3919 C C . SER B 1 229 ? 147.537 176.171 144.016 1.00 39.22 229 SER B C 1
ATOM 3920 O O . SER B 1 229 ? 146.676 176.698 144.728 1.00 39.22 229 SER B O 1
ATOM 3923 N N . SER B 1 230 ? 147.810 176.608 142.797 1.00 39.35 230 SER B N 1
ATOM 3924 C CA . SER B 1 230 ? 147.473 177.945 142.342 1.00 39.35 230 SER B CA 1
ATOM 3925 C C . SER B 1 230 ? 146.649 177.863 141.065 1.00 39.35 230 SER B C 1
ATOM 3926 O O . SER B 1 230 ? 146.158 176.800 140.684 1.00 39.35 230 SER B O 1
ATOM 3929 N N . GLY B 1 231 ? 146.468 179.012 140.423 1.00 38.93 231 GLY B N 1
ATOM 3930 C CA . GLY B 1 231 ? 145.806 179.103 139.139 1.00 38.93 231 GLY B CA 1
ATOM 3931 C C . GLY B 1 231 ? 146.741 178.935 137.953 1.00 38.93 231 GLY B C 1
ATOM 3932 O O . GLY B 1 231 ? 146.459 178.170 137.020 1.00 38.93 231 GLY B O 1
ATOM 3933 N N . PRO B 1 232 ? 147.848 179.694 137.939 1.00 38.25 232 PRO B N 1
ATOM 3934 C CA . PRO B 1 232 ? 148.934 179.410 136.985 1.00 38.25 232 PRO B CA 1
ATOM 3935 C C . PRO B 1 232 ? 149.438 177.974 136.968 1.00 38.25 232 PRO B C 1
ATOM 3936 O O . PRO B 1 232 ? 149.858 177.504 135.906 1.00 38.25 232 PRO B O 1
ATOM 3940 N N . ALA B 1 233 ? 149.395 177.259 138.092 1.00 37.70 233 ALA B N 1
ATOM 3941 C CA . ALA B 1 233 ? 149.787 175.855 138.092 1.00 37.70 233 ALA B CA 1
ATOM 3942 C C . ALA B 1 233 ? 148.835 175.005 137.252 1.00 37.70 233 ALA B C 1
ATOM 3943 O O . ALA B 1 233 ? 149.279 174.165 136.459 1.00 37.70 233 ALA B O 1
ATOM 3945 N N . ARG B 1 234 ? 147.528 175.236 137.378 1.00 36.91 234 ARG B N 1
ATOM 3946 C CA . ARG B 1 234 ? 146.583 174.520 136.532 1.00 36.91 234 ARG B CA 1
ATOM 3947 C C . ARG B 1 234 ? 146.673 174.970 135.079 1.00 36.91 234 ARG B C 1
ATOM 3948 O O . ARG B 1 234 ? 146.413 174.171 134.167 1.00 36.91 234 ARG B O 1
ATOM 3956 N N . GLY B 1 235 ? 147.059 176.226 134.847 1.00 32.23 235 GLY B N 1
ATOM 3957 C CA . GLY B 1 235 ? 147.296 176.672 133.484 1.00 32.23 235 GLY B CA 1
ATOM 3958 C C . GLY B 1 235 ? 148.463 175.959 132.832 1.00 32.23 235 GLY B C 1
ATOM 3959 O O . GLY B 1 235 ? 148.382 175.551 131.669 1.00 32.23 235 GLY B O 1
ATOM 3960 N N . ILE B 1 236 ? 149.549 175.765 133.585 1.00 31.55 236 ILE B N 1
ATOM 3961 C CA . ILE B 1 236 ? 150.706 175.030 133.078 1.00 31.55 236 ILE B CA 1
ATOM 3962 C C . ILE B 1 236 ? 150.345 173.570 132.822 1.00 31.55 236 ILE B C 1
ATOM 3963 O O . ILE B 1 236 ? 150.747 172.987 131.807 1.00 31.55 236 ILE B O 1
ATOM 3968 N N . ALA B 1 237 ? 149.521 172.982 133.694 1.00 31.33 237 ALA B N 1
ATOM 3969 C CA . ALA B 1 237 ? 149.093 171.596 133.503 1.00 31.33 237 ALA B CA 1
ATOM 3970 C C . ALA B 1 237 ? 148.245 171.415 132.243 1.00 31.33 237 ALA B C 1
ATOM 3971 O O . ALA B 1 237 ? 148.474 170.476 131.466 1.00 31.33 237 ALA B O 1
ATOM 3973 N N . ILE B 1 238 ? 147.287 172.314 132.001 1.00 29.34 238 ILE B N 1
ATOM 3974 C CA . ILE B 1 238 ? 146.420 172.163 130.831 1.00 29.34 238 ILE B CA 1
ATOM 3975 C C . ILE B 1 238 ? 147.183 172.452 129.537 1.00 29.34 238 ILE B C 1
ATOM 3976 O O . ILE B 1 238 ? 147.007 171.745 128.530 1.00 29.34 238 ILE B O 1
ATOM 3981 N N . VAL B 1 239 ? 148.080 173.449 129.555 1.00 25.40 239 VAL B N 1
ATOM 3982 C CA . VAL B 1 239 ? 148.924 173.721 128.391 1.00 25.40 239 VAL B CA 1
ATOM 3983 C C . VAL B 1 239 ? 149.832 172.536 128.077 1.00 25.40 239 VAL B C 1
ATOM 3984 O O . VAL B 1 239 ? 149.980 172.160 126.906 1.00 25.40 239 VAL B O 1
ATOM 3988 N N . SER B 1 240 ? 150.369 171.877 129.104 1.00 25.38 240 SER B N 1
ATOM 3989 C CA . SER B 1 240 ? 151.229 170.720 128.891 1.00 25.38 240 SER B CA 1
ATOM 3990 C C . SER B 1 240 ? 150.480 169.542 128.281 1.00 25.38 240 SER B C 1
ATOM 3991 O O . SER B 1 240 ? 150.988 168.908 127.345 1.00 25.38 240 SER B O 1
ATOM 3994 N N . VAL B 1 241 ? 149.269 169.254 128.768 1.00 20.33 241 VAL B N 1
ATOM 3995 C CA . VAL B 1 241 ? 148.499 168.140 128.210 1.00 20.33 241 VAL B CA 1
ATOM 3996 C C . VAL B 1 241 ? 148.096 168.421 126.764 1.00 20.33 241 VAL B C 1
ATOM 3997 O O . VAL B 1 241 ? 148.130 167.523 125.909 1.00 20.33 241 VAL B O 1
ATOM 4001 N N . LEU B 1 242 ? 147.783 169.680 126.443 1.00 21.72 242 LEU B N 1
ATOM 4002 C CA . LEU B 1 242 ? 147.426 170.014 125.065 1.00 21.72 242 LEU B CA 1
ATOM 4003 C C . LEU B 1 242 ? 148.615 169.891 124.117 1.00 21.72 242 LEU B C 1
ATOM 4004 O O . LEU B 1 242 ? 148.454 169.454 122.968 1.00 21.72 242 LEU B O 1
ATOM 4009 N N . VAL B 1 243 ? 149.813 170.254 124.576 1.00 18.45 243 VAL B N 1
ATOM 4010 C CA . VAL B 1 243 ? 150.984 170.156 123.712 1.00 18.45 243 VAL B CA 1
ATOM 4011 C C . VAL B 1 243 ? 151.346 168.694 123.452 1.00 18.45 243 VAL B C 1
ATOM 4012 O O . VAL B 1 243 ? 151.693 168.321 122.319 1.00 18.45 243 VAL B O 1
ATOM 4016 N N . ILE B 1 244 ? 151.195 167.833 124.470 1.00 16.11 244 ILE B N 1
ATOM 4017 C CA . ILE B 1 244 ? 151.441 166.397 124.288 1.00 16.11 244 ILE B CA 1
ATOM 4018 C C . ILE B 1 244 ? 150.454 165.795 123.292 1.00 16.11 244 ILE B C 1
ATOM 4019 O O . ILE B 1 244 ? 150.843 165.022 122.399 1.00 16.11 244 ILE B O 1
ATOM 4024 N N . LEU B 1 245 ? 149.181 166.194 123.376 1.00 13.47 245 LEU B N 1
ATOM 4025 C CA . LEU B 1 245 ? 148.170 165.657 122.465 1.00 13.47 245 LEU B CA 1
ATOM 4026 C C . LEU B 1 245 ? 148.388 166.099 121.019 1.00 13.47 245 LEU B C 1
ATOM 4027 O O . LEU B 1 245 ? 148.207 165.297 120.089 1.00 13.47 245 LEU B O 1
ATOM 4032 N N . ILE B 1 246 ? 148.802 167.351 120.792 1.00 13.92 246 ILE B N 1
ATOM 4033 C CA . ILE B 1 246 ? 149.028 167.713 119.396 1.00 13.92 246 ILE B CA 1
ATOM 4034 C C . ILE B 1 246 ? 150.310 167.096 118.858 1.00 13.92 246 ILE B C 1
ATOM 4035 O O . ILE B 1 246 ? 150.408 166.885 117.651 1.00 13.92 246 ILE B O 1
ATOM 4040 N N . SER B 1 247 ? 151.279 166.741 119.709 1.00 13.48 247 SER B N 1
ATOM 4041 C CA . SER B 1 247 ? 152.446 166.033 119.186 1.00 13.48 247 SER B CA 1
ATOM 4042 C C . SER B 1 247 ? 152.096 164.610 118.758 1.00 13.48 247 SER B C 1
ATOM 4043 O O . SER B 1 247 ? 152.631 164.112 117.758 1.00 13.48 247 SER B O 1
ATOM 4046 N N . ILE B 1 248 ? 151.178 163.956 119.474 1.00 9.81 248 ILE B N 1
ATOM 4047 C CA . ILE B 1 248 ? 150.702 162.635 119.043 1.00 9.81 248 ILE B CA 1
ATOM 4048 C C . ILE B 1 248 ? 149.970 162.718 117.698 1.00 9.81 248 ILE B C 1
ATOM 4049 O O . ILE B 1 248 ? 150.184 161.884 116.793 1.00 9.81 248 ILE B O 1
ATOM 4054 N N . VAL B 1 249 ? 149.115 163.733 117.539 1.00 11.93 249 VAL B N 1
ATOM 4055 C CA . VAL B 1 249 ? 148.397 163.935 116.281 1.00 11.93 249 VAL B CA 1
ATOM 4056 C C . VAL B 1 249 ? 149.360 164.205 115.122 1.00 11.93 249 VAL B C 1
ATOM 4057 O O . VAL B 1 249 ? 149.176 163.679 114.020 1.00 11.93 249 VAL B O 1
ATOM 4061 N N . ILE B 1 250 ? 150.421 164.982 115.364 1.00 14.66 250 ILE B N 1
ATOM 4062 C CA . ILE B 1 250 ? 151.433 165.265 114.340 1.00 14.66 250 ILE B CA 1
ATOM 4063 C C . ILE B 1 250 ? 152.189 164.005 113.929 1.00 14.66 250 ILE B C 1
ATOM 4064 O O . ILE B 1 250 ? 152.473 163.810 112.747 1.00 14.66 250 ILE B O 1
ATOM 4069 N N . PHE B 1 251 ? 152.496 163.122 114.882 1.00 10.52 251 PHE B N 1
ATOM 4070 C CA . PHE B 1 251 ? 153.151 161.839 114.594 1.00 10.52 251 PHE B CA 1
ATOM 4071 C C . PHE B 1 251 ? 152.343 160.973 113.606 1.00 10.52 251 PHE B C 1
ATOM 4072 O O . PHE B 1 251 ? 152.835 160.564 112.530 1.00 10.52 251 PHE B O 1
ATOM 4080 N N . CYS B 1 252 ? 151.052 160.777 113.903 1.00 11.57 252 CYS B N 1
ATOM 4081 C CA . CYS B 1 252 ? 150.217 159.958 113.016 1.00 11.57 252 CYS B CA 1
ATOM 4082 C C . CYS B 1 252 ? 149.920 160.645 111.669 1.00 11.57 252 CYS B C 1
ATOM 4083 O O . CYS B 1 252 ? 149.930 159.998 110.604 1.00 11.57 252 CYS B O 1
ATOM 4086 N N . LEU B 1 253 ? 149.662 161.953 111.677 1.00 18.01 253 LEU B N 1
ATOM 4087 C CA . LEU B 1 253 ? 149.432 162.654 110.417 1.00 18.01 253 LEU B CA 1
ATOM 4088 C C . LEU B 1 253 ? 150.676 162.738 109.550 1.00 18.01 253 LEU B C 1
ATOM 4089 O O . LEU B 1 253 ? 150.542 162.816 108.328 1.00 18.01 253 LEU B O 1
ATOM 4094 N N . GLU B 1 254 ? 151.866 162.767 110.155 1.00 24.61 254 GLU B N 1
ATOM 4095 C CA . GLU B 1 254 ? 153.106 162.639 109.406 1.00 24.61 254 GLU B CA 1
ATOM 4096 C C . GLU B 1 254 ? 153.110 161.362 108.602 1.00 24.61 254 GLU B C 1
ATOM 4097 O O . GLU B 1 254 ? 153.489 161.362 107.429 1.00 24.61 254 GLU B O 1
ATOM 4103 N N . THR B 1 255 ? 152.673 160.266 109.209 1.00 21.81 255 THR B N 1
ATOM 4104 C CA . THR B 1 255 ? 152.811 159.024 108.454 1.00 21.81 255 THR B CA 1
ATOM 4105 C C . THR B 1 255 ? 151.678 158.734 107.465 1.00 21.81 255 THR B C 1
ATOM 4106 O O . THR B 1 255 ? 151.790 157.750 106.729 1.00 21.81 255 THR B O 1
ATOM 4110 N N . LEU B 1 256 ? 150.591 159.546 107.418 1.00 27.34 256 LEU B N 1
ATOM 4111 C CA . LEU B 1 256 ? 149.603 159.450 106.306 1.00 27.34 256 LEU B CA 1
ATOM 4112 C C . LEU B 1 256 ? 150.217 159.522 104.901 1.00 27.34 256 LEU B C 1
ATOM 4113 O O . LEU B 1 256 ? 151.272 160.137 104.739 1.00 27.34 256 LEU B O 1
ATOM 4118 N N . PRO B 1 257 ? 149.621 158.928 103.860 1.00 38.67 257 PRO B N 1
ATOM 4119 C CA . PRO B 1 257 ? 150.272 158.925 102.544 1.00 38.67 257 PRO B CA 1
ATOM 4120 C C . PRO B 1 257 ? 149.881 160.060 101.609 1.00 38.67 257 PRO B C 1
ATOM 4121 O O . PRO B 1 257 ? 150.530 160.226 100.572 1.00 38.67 257 PRO B O 1
ATOM 4125 N N . GLU B 1 258 ? 148.844 160.831 101.934 1.00 45.97 258 GLU B N 1
ATOM 4126 C CA . GLU B 1 258 ? 148.505 162.008 101.154 1.00 45.97 258 GLU B CA 1
ATOM 4127 C C . GLU B 1 258 ? 149.541 163.107 101.290 1.00 45.97 258 GLU B C 1
ATOM 4128 O O . GLU B 1 258 ? 149.708 163.901 100.363 1.00 45.97 258 GLU B O 1
ATOM 4134 N N . PHE B 1 259 ? 150.244 163.168 102.416 1.00 41.30 259 PHE B N 1
ATOM 4135 C CA . PHE B 1 259 ? 151.253 164.186 102.659 1.00 41.30 259 PHE B CA 1
ATOM 4136 C C . PHE B 1 259 ? 152.628 163.783 102.161 1.00 41.30 259 PHE B C 1
ATOM 4137 O O . PHE B 1 259 ? 153.327 164.597 101.555 1.00 41.30 259 PHE B O 1
ATOM 4145 N N . ARG B 1 260 ? 153.015 162.533 102.368 1.00 44.49 260 ARG B N 1
ATOM 4146 C CA . ARG B 1 260 ? 154.371 162.078 102.111 1.00 44.49 260 ARG B CA 1
ATOM 4147 C C . ARG B 1 260 ? 154.633 161.745 100.649 1.00 44.49 260 ARG B C 1
ATOM 4148 O O . ARG B 1 260 ? 155.719 161.251 100.326 1.00 44.49 260 ARG B O 1
ATOM 4156 N N . ASP B 1 293 ? 157.609 173.549 105.496 1.00 42.61 293 ASP B N 1
ATOM 4157 C CA . ASP B 1 293 ? 156.763 172.438 105.915 1.00 42.61 293 ASP B CA 1
ATOM 4158 C C . ASP B 1 293 ? 156.048 172.815 107.205 1.00 42.61 293 ASP B C 1
ATOM 4159 O O . ASP B 1 293 ? 156.705 173.251 108.154 1.00 42.61 293 ASP B O 1
ATOM 4164 N N . PRO B 1 294 ? 154.720 172.696 107.279 1.00 38.95 294 PRO B N 1
ATOM 4165 C CA . PRO B 1 294 ? 154.040 172.950 108.560 1.00 38.95 294 PRO B CA 1
ATOM 4166 C C . PRO B 1 294 ? 154.342 171.916 109.632 1.00 38.95 294 PRO B C 1
ATOM 4167 O O . PRO B 1 294 ? 154.340 172.270 110.819 1.00 38.95 294 PRO B O 1
ATOM 4171 N N . PHE B 1 295 ? 154.624 170.667 109.250 1.00 35.85 295 PHE B N 1
ATOM 4172 C CA . PHE B 1 295 ? 154.826 169.612 110.236 1.00 35.85 295 PHE B CA 1
ATOM 4173 C C . PHE B 1 295 ? 156.117 169.816 111.011 1.00 35.85 295 PHE B C 1
ATOM 4174 O O . PHE B 1 295 ? 156.154 169.598 112.226 1.00 35.85 295 PHE B O 1
ATOM 4182 N N . PHE B 1 296 ? 157.173 170.266 110.334 1.00 37.22 296 PHE B N 1
ATOM 4183 C CA . PHE B 1 296 ? 158.431 170.549 111.011 1.00 37.22 296 PHE B CA 1
ATOM 4184 C C . PHE B 1 296 ? 158.306 171.735 111.956 1.00 37.22 296 PHE B C 1
ATOM 4185 O O . PHE B 1 296 ? 158.923 171.734 113.024 1.00 37.22 296 PHE B O 1
ATOM 4193 N N . VAL B 1 297 ? 157.477 172.721 111.614 1.00 34.36 297 VAL B N 1
ATOM 4194 C CA . VAL B 1 297 ? 157.293 173.881 112.480 1.00 34.36 297 VAL B CA 1
ATOM 4195 C C . VAL B 1 297 ? 156.511 173.504 113.733 1.00 34.36 297 VAL B C 1
ATOM 4196 O O . VAL B 1 297 ? 156.882 173.894 114.849 1.00 34.36 297 VAL B O 1
ATOM 4200 N N . VAL B 1 298 ? 155.439 172.717 113.580 1.00 33.02 298 VAL B N 1
ATOM 4201 C CA . VAL B 1 298 ? 154.674 172.279 114.750 1.00 33.02 298 VAL B CA 1
ATOM 4202 C C . VAL B 1 298 ? 155.506 171.349 115.628 1.00 33.02 298 VAL B C 1
ATOM 4203 O O . VAL B 1 298 ? 155.488 171.457 116.863 1.00 33.02 298 VAL B O 1
ATOM 4207 N N . GLU B 1 299 ? 156.296 170.471 115.010 1.00 33.65 299 GLU B N 1
ATOM 4208 C CA . GLU B 1 299 ? 157.125 169.556 115.780 1.00 33.65 299 GLU B CA 1
ATOM 4209 C C . GLU B 1 299 ? 158.240 170.290 116.516 1.00 33.65 299 GLU B C 1
ATOM 4210 O O . GLU B 1 299 ? 158.526 169.981 117.679 1.00 33.65 299 GLU B O 1
ATOM 4216 N N . THR B 1 300 ? 158.837 171.307 115.890 1.00 32.23 300 THR B N 1
ATOM 4217 C CA . THR B 1 300 ? 159.879 172.044 116.589 1.00 32.23 300 THR B CA 1
ATOM 4218 C C . THR B 1 300 ? 159.311 172.953 117.674 1.00 32.23 300 THR B C 1
ATOM 4219 O O . THR B 1 300 ? 159.982 173.152 118.687 1.00 32.23 300 THR B O 1
ATOM 4223 N N . LEU B 1 301 ? 158.062 173.417 117.555 1.00 31.94 301 LEU B N 1
ATOM 4224 C CA . LEU B 1 301 ? 157.462 174.150 118.669 1.00 31.94 301 LEU B CA 1
ATOM 4225 C C . LEU B 1 301 ? 157.180 173.231 119.851 1.00 31.94 301 LEU B C 1
ATOM 4226 O O . LEU B 1 301 ? 157.392 173.618 121.012 1.00 31.94 301 LEU B O 1
ATOM 4231 N N . CYS B 1 302 ? 156.727 172.003 119.573 1.00 29.34 302 CYS B N 1
ATOM 4232 C CA . CYS B 1 302 ? 156.501 171.037 120.645 1.00 29.34 302 CYS B CA 1
ATOM 4233 C C . CYS B 1 302 ? 157.802 170.662 121.345 1.00 29.34 302 CYS B C 1
ATOM 4234 O O . CYS B 1 302 ? 157.842 170.535 122.576 1.00 29.34 302 CYS B O 1
ATOM 4237 N N . ILE B 1 303 ? 158.888 170.525 120.582 1.00 29.86 303 ILE B N 1
ATOM 4238 C CA . ILE B 1 303 ? 160.179 170.189 121.175 1.00 29.86 303 ILE B CA 1
ATOM 4239 C C . ILE B 1 303 ? 160.736 171.351 121.998 1.00 29.86 303 ILE B C 1
ATOM 4240 O O . ILE B 1 303 ? 161.342 171.128 123.061 1.00 29.86 303 ILE B O 1
ATOM 4245 N N . ILE B 1 304 ? 160.510 172.598 121.559 1.00 31.23 304 ILE B N 1
ATOM 4246 C CA . ILE B 1 304 ? 160.896 173.761 122.362 1.00 31.23 304 ILE B CA 1
ATOM 4247 C C . ILE B 1 304 ? 160.172 173.770 123.706 1.00 31.23 304 ILE B C 1
ATOM 4248 O O . ILE B 1 304 ? 160.802 173.986 124.750 1.00 31.23 304 ILE B O 1
ATOM 4253 N N . TRP B 1 305 ? 158.864 173.478 123.717 1.00 29.91 305 TRP B N 1
ATOM 4254 C CA . TRP B 1 305 ? 158.145 173.463 124.995 1.00 29.91 305 TRP B CA 1
ATOM 4255 C C . TRP B 1 305 ? 158.609 172.329 125.909 1.00 29.91 305 TRP B C 1
ATOM 4256 O O . TRP B 1 305 ? 158.737 172.525 127.130 1.00 29.91 305 TRP B O 1
ATOM 4267 N N . PHE B 1 306 ? 158.876 171.148 125.342 1.00 26.48 306 PHE B N 1
ATOM 4268 C CA . PHE B 1 306 ? 159.342 170.024 126.153 1.00 26.48 306 PHE B CA 1
ATOM 4269 C C . PHE B 1 306 ? 160.699 170.314 126.787 1.00 26.48 306 PHE B C 1
ATOM 4270 O O . PHE B 1 306 ? 160.894 170.084 127.988 1.00 26.48 306 PHE B O 1
ATOM 4278 N N . SER B 1 307 ? 161.638 170.860 126.006 1.00 30.09 307 SER B N 1
ATOM 4279 C CA . SER B 1 307 ? 162.965 171.165 126.534 1.00 30.09 307 SER B CA 1
ATOM 4280 C C . SER B 1 307 ? 162.925 172.309 127.535 1.00 30.09 307 SER B C 1
ATOM 4281 O O . SER B 1 307 ? 163.696 172.318 128.504 1.00 30.09 307 SER B O 1
ATOM 4284 N N . PHE B 1 308 ? 162.017 173.265 127.333 1.00 32.94 308 PHE B N 1
ATOM 4285 C CA . PHE B 1 308 ? 161.891 174.379 128.263 1.00 32.94 308 PHE B CA 1
ATOM 4286 C C . PHE B 1 308 ? 161.417 173.913 129.628 1.00 32.94 308 PHE B C 1
ATOM 4287 O O . PHE B 1 308 ? 162.010 174.282 130.651 1.00 32.94 308 PHE B O 1
ATOM 4295 N N . GLU B 1 309 ? 160.368 173.085 129.673 1.00 35.61 309 GLU B N 1
ATOM 4296 C CA . GLU B 1 309 ? 159.893 172.672 130.989 1.00 35.61 309 GLU B CA 1
ATOM 4297 C C . GLU B 1 309 ? 160.825 171.643 131.616 1.00 35.61 309 GLU B C 1
ATOM 4298 O O . GLU B 1 309 ? 160.894 171.545 132.844 1.00 35.61 309 GLU B O 1
ATOM 4304 N N . LEU B 1 310 ? 161.601 170.912 130.805 1.00 34.04 310 LEU B N 1
ATOM 4305 C CA . LEU B 1 310 ? 162.585 170.013 131.400 1.00 34.04 310 LEU B CA 1
ATOM 4306 C C . LEU B 1 310 ? 163.717 170.788 132.059 1.00 34.04 310 LEU B C 1
ATOM 4307 O O . LEU B 1 310 ? 164.157 170.428 133.158 1.00 34.04 310 LEU B O 1
ATOM 4312 N N . LEU B 1 311 ? 164.174 171.876 131.432 1.00 37.02 311 LEU B N 1
ATOM 4313 C CA . LEU B 1 311 ? 165.229 172.682 132.043 1.00 37.02 311 LEU B CA 1
ATOM 4314 C C . LEU B 1 311 ? 164.734 173.399 133.292 1.00 37.02 311 LEU B C 1
ATOM 4315 O O . LEU B 1 311 ? 165.443 173.448 134.306 1.00 37.02 311 LEU B O 1
ATOM 4320 N N . VAL B 1 312 ? 163.518 173.954 133.241 1.00 35.18 312 VAL B N 1
ATOM 4321 C CA . VAL B 1 312 ? 162.949 174.620 134.412 1.00 35.18 312 VAL B CA 1
ATOM 4322 C C . VAL B 1 312 ? 162.711 173.650 135.565 1.00 35.18 312 VAL B C 1
ATOM 4323 O O . VAL B 1 312 ? 162.991 173.987 136.718 1.00 35.18 312 VAL B O 1
ATOM 4327 N N . ARG B 1 313 ? 162.281 172.426 135.248 1.00 37.94 313 ARG B N 1
ATOM 4328 C CA . ARG B 1 313 ? 162.073 171.389 136.297 1.00 37.94 313 ARG B CA 1
ATOM 4329 C C . ARG B 1 313 ? 163.428 171.000 136.893 1.00 37.94 313 ARG B C 1
ATOM 4330 O O . ARG B 1 313 ? 163.496 170.814 138.124 1.00 37.94 313 ARG B O 1
ATOM 4338 N N . PHE B 1 314 ? 164.467 170.889 136.060 1.00 38.71 314 PHE B N 1
ATOM 4339 C CA . PHE B 1 314 ? 165.773 170.443 136.535 1.00 38.71 314 PHE B CA 1
ATOM 4340 C C . PHE B 1 314 ? 166.437 171.487 137.417 1.00 38.71 314 PHE B C 1
ATOM 4341 O O . PHE B 1 314 ? 166.977 171.152 138.474 1.00 38.71 314 PHE B O 1
ATOM 4349 N N . PHE B 1 315 ? 166.418 172.754 137.002 1.00 40.91 315 PHE B N 1
ATOM 4350 C CA . PHE B 1 315 ? 167.194 173.757 137.726 1.00 40.91 315 PHE B CA 1
ATOM 4351 C C . PHE B 1 315 ? 166.475 174.261 138.971 1.00 40.91 315 PHE B C 1
ATOM 4352 O O . PHE B 1 315 ? 167.073 174.983 139.771 1.00 40.91 315 PHE B O 1
ATOM 4360 N N . ALA B 1 316 ? 165.248 173.784 139.187 1.00 37.68 316 ALA B N 1
ATOM 4361 C CA . ALA B 1 316 ? 164.481 174.206 140.378 1.00 37.68 316 ALA B CA 1
ATOM 4362 C C . ALA B 1 316 ? 164.186 172.991 141.259 1.00 37.68 316 ALA B C 1
ATOM 4363 O O . ALA B 1 316 ? 163.148 173.003 141.929 1.00 37.68 316 ALA B O 1
ATOM 4365 N N . CYS B 1 317 ? 165.075 171.998 141.288 1.00 41.81 317 CYS B N 1
ATOM 4366 C CA . CYS B 1 317 ? 164.741 170.774 142.062 1.00 41.81 317 CYS B CA 1
ATOM 4367 C C . CYS B 1 317 ? 165.586 170.734 143.338 1.00 41.81 317 CYS B C 1
ATOM 4368 O O . CYS B 1 317 ? 166.806 170.970 143.249 1.00 41.81 317 CYS B O 1
ATOM 4371 N N . PRO B 1 318 ? 164.981 170.494 144.521 1.00 41.43 318 PRO B N 1
ATOM 4372 C CA . PRO B 1 318 ? 165.718 170.513 145.784 1.00 41.43 318 PRO B CA 1
ATOM 4373 C C . PRO B 1 318 ? 166.963 169.614 145.757 1.00 41.43 318 PRO B C 1
ATOM 4374 O O . PRO B 1 318 ? 167.994 170.048 146.231 1.00 41.43 318 PRO B O 1
ATOM 4378 N N . SER B 1 319 ? 166.844 168.402 145.209 1.00 39.96 319 SER B N 1
ATOM 4379 C CA . SER B 1 319 ? 167.979 167.487 145.209 1.00 39.96 319 SER B CA 1
ATOM 4380 C C . SER B 1 319 ? 168.208 166.989 143.792 1.00 39.96 319 SER B C 1
ATOM 4381 O O . SER B 1 319 ? 167.334 166.337 143.211 1.00 39.96 319 SER B O 1
ATOM 4384 N N . LYS B 1 320 ? 169.392 167.269 143.243 1.00 40.07 320 LYS B N 1
ATOM 4385 C CA . LYS B 1 320 ? 169.727 166.818 141.866 1.00 40.07 320 LYS B CA 1
ATOM 4386 C C . LYS B 1 320 ? 169.987 165.309 141.877 1.00 40.07 320 LYS B C 1
ATOM 4387 O O . LYS B 1 320 ? 169.848 164.679 140.812 1.00 40.07 320 LYS B O 1
ATOM 4393 N N . ALA B 1 321 ? 170.323 164.742 143.039 1.00 39.78 321 ALA B N 1
ATOM 4394 C CA . ALA B 1 321 ? 170.680 163.330 143.082 1.00 39.78 321 ALA B CA 1
ATOM 4395 C C . ALA B 1 321 ? 169.476 162.435 142.835 1.00 39.78 321 ALA B C 1
ATOM 4396 O O . ALA B 1 321 ? 169.635 161.283 142.419 1.00 39.78 321 ALA B O 1
ATOM 4398 N N . THR B 1 322 ? 168.279 162.949 143.090 1.00 39.46 322 THR B N 1
ATOM 4399 C CA . THR B 1 322 ? 167.029 162.234 142.894 1.00 39.46 322 THR B CA 1
ATOM 4400 C C . THR B 1 322 ? 166.513 162.375 141.464 1.00 39.46 322 THR B C 1
ATOM 4401 O O . THR B 1 322 ? 165.720 161.541 141.014 1.00 39.46 322 THR B O 1
ATOM 4405 N N . PHE B 1 323 ? 167.001 163.373 140.723 1.00 41.33 323 PHE B N 1
ATOM 4406 C CA . PHE B 1 323 ? 166.441 163.690 139.414 1.00 41.33 323 PHE B CA 1
ATOM 4407 C C . PHE B 1 323 ? 166.776 162.621 138.384 1.00 41.33 323 PHE B C 1
ATOM 4408 O O . PHE B 1 323 ? 165.965 162.329 137.501 1.00 41.33 323 PHE B O 1
ATOM 4416 N N . SER B 1 324 ? 167.955 162.020 138.472 1.00 42.15 324 SER B N 1
ATOM 4417 C CA . SER B 1 324 ? 168.241 160.890 137.593 1.00 42.15 324 SER B CA 1
ATOM 4418 C C . SER B 1 324 ? 167.910 159.558 138.260 1.00 42.15 324 SER B C 1
ATOM 4419 O O . SER B 1 324 ? 168.686 158.606 138.227 1.00 42.15 324 SER B O 1
ATOM 4422 N N . ARG B 1 325 ? 166.739 159.487 138.882 1.00 43.98 325 ARG B N 1
ATOM 4423 C CA . ARG B 1 325 ? 166.164 158.224 139.318 1.00 43.98 325 ARG B CA 1
ATOM 4424 C C . ARG B 1 325 ? 164.659 158.160 139.144 1.00 43.98 325 ARG B C 1
ATOM 4425 O O . ARG B 1 325 ? 164.093 157.067 139.253 1.00 43.98 325 ARG B O 1
ATOM 4433 N N . ASN B 1 326 ? 163.992 159.283 138.903 1.00 38.59 326 ASN B N 1
ATOM 4434 C CA . ASN B 1 326 ? 162.579 159.257 138.575 1.00 38.59 326 ASN B CA 1
ATOM 4435 C C . ASN B 1 326 ? 162.397 158.689 137.177 1.00 38.59 326 ASN B C 1
ATOM 4436 O O . ASN B 1 326 ? 163.211 158.927 136.286 1.00 38.59 326 ASN B O 1
ATOM 4441 N N . ILE B 1 327 ? 161.335 157.907 136.995 1.00 33.64 327 ILE B N 1
ATOM 4442 C CA . ILE B 1 327 ? 161.079 157.305 135.692 1.00 33.64 327 ILE B CA 1
ATOM 4443 C C . ILE B 1 327 ? 160.576 158.353 134.713 1.00 33.64 327 ILE B C 1
ATOM 4444 O O . ILE B 1 327 ? 160.887 158.294 133.519 1.00 33.64 327 ILE B O 1
ATOM 4449 N N . MET B 1 328 ? 159.840 159.347 135.208 1.00 34.24 328 MET B N 1
ATOM 4450 C CA . MET B 1 328 ? 159.217 160.330 134.336 1.00 34.24 328 MET B CA 1
ATOM 4451 C C . MET B 1 328 ? 160.223 161.307 133.747 1.00 34.24 328 MET B C 1
ATOM 4452 O O . MET B 1 328 ? 160.051 161.753 132.605 1.00 34.24 328 MET B O 1
ATOM 4457 N N . ASN B 1 329 ? 161.293 161.624 134.472 1.00 35.79 329 ASN B N 1
ATOM 4458 C CA . ASN B 1 329 ? 162.325 162.478 133.898 1.00 35.79 329 ASN B CA 1
ATOM 4459 C C . ASN B 1 329 ? 163.126 161.754 132.824 1.00 35.79 329 ASN B C 1
ATOM 4460 O O . ASN B 1 329 ? 163.518 162.367 131.820 1.00 35.79 329 ASN B O 1
ATOM 4465 N N . LEU B 1 330 ? 163.340 160.451 132.995 1.00 30.53 330 LEU B N 1
ATOM 4466 C CA . LEU B 1 330 ? 163.925 159.649 131.928 1.00 30.53 330 LEU B CA 1
ATOM 4467 C C . LEU B 1 330 ? 163.015 159.591 130.706 1.00 30.53 330 LEU B C 1
ATOM 4468 O O . LEU B 1 330 ? 163.501 159.638 129.572 1.00 30.53 330 LEU B O 1
ATOM 4473 N N . ILE B 1 331 ? 161.697 159.519 130.921 1.00 25.61 331 ILE B N 1
ATOM 4474 C CA . ILE B 1 331 ? 160.751 159.535 129.806 1.00 25.61 331 ILE B CA 1
ATOM 4475 C C . ILE B 1 331 ? 160.815 160.864 129.059 1.00 25.61 331 ILE B C 1
ATOM 4476 O O . ILE B 1 331 ? 160.787 160.891 127.825 1.00 25.61 331 ILE B O 1
ATOM 4481 N N . ASP B 1 332 ? 160.971 161.978 129.778 1.00 29.89 332 ASP B N 1
ATOM 4482 C CA . ASP B 1 332 ? 161.055 163.283 129.115 1.00 29.89 332 ASP B CA 1
ATOM 4483 C C . ASP B 1 332 ? 162.350 163.435 128.319 1.00 29.89 332 ASP B C 1
ATOM 4484 O O . ASP B 1 332 ? 162.360 164.029 127.226 1.00 29.89 332 ASP B O 1
ATOM 4489 N N . ILE B 1 333 ? 163.444 162.861 128.824 1.00 28.94 333 ILE B N 1
ATOM 4490 C CA . ILE B 1 333 ? 164.711 162.910 128.096 1.00 28.94 333 ILE B CA 1
ATOM 4491 C C . ILE B 1 333 ? 164.635 162.079 126.814 1.00 28.94 333 ILE B C 1
ATOM 4492 O O . ILE B 1 333 ? 165.045 162.534 125.734 1.00 28.94 333 ILE B O 1
ATOM 4497 N N . VAL B 1 334 ? 164.077 160.866 126.899 1.00 28.82 334 VAL B N 1
ATOM 4498 C CA . VAL B 1 334 ? 163.892 160.050 125.696 1.00 28.82 334 VAL B CA 1
ATOM 4499 C C . VAL B 1 334 ? 162.859 160.665 124.744 1.00 28.82 334 VAL B C 1
ATOM 4500 O O . VAL B 1 334 ? 162.926 160.453 123.528 1.00 28.82 334 VAL B O 1
ATOM 4504 N N . ALA B 1 335 ? 161.944 161.486 125.249 1.00 27.45 335 ALA B N 1
ATOM 4505 C CA . ALA B 1 335 ? 161.026 162.189 124.363 1.00 27.45 335 ALA B CA 1
ATOM 4506 C C . ALA B 1 335 ? 161.706 163.298 123.584 1.00 27.45 335 ALA B C 1
ATOM 4507 O O . ALA B 1 335 ? 161.263 163.616 122.479 1.00 27.45 335 ALA B O 1
ATOM 4509 N N . ILE B 1 336 ? 162.759 163.914 124.124 1.00 31.95 336 ILE B N 1
ATOM 4510 C CA . ILE B 1 336 ? 163.359 164.987 123.325 1.00 31.95 336 ILE B CA 1
ATOM 4511 C C . ILE B 1 336 ? 164.641 164.573 122.590 1.00 31.95 336 ILE B C 1
ATOM 4512 O O . ILE B 1 336 ? 165.172 165.369 121.813 1.00 31.95 336 ILE B O 1
ATOM 4517 N N . ILE B 1 337 ? 165.181 163.365 122.813 1.00 33.01 337 ILE B N 1
ATOM 4518 C CA . ILE B 1 337 ? 166.468 162.999 122.182 1.00 33.01 337 ILE B CA 1
ATOM 4519 C C . ILE B 1 337 ? 166.428 162.828 120.656 1.00 33.01 337 ILE B C 1
ATOM 4520 O O . ILE B 1 337 ? 167.275 163.437 119.974 1.00 33.01 337 ILE B O 1
ATOM 4525 N N . PRO B 1 338 ? 165.527 162.008 120.055 1.00 31.69 338 PRO B N 1
ATOM 4526 C CA . PRO B 1 338 ? 165.716 161.678 118.629 1.00 31.69 338 PRO B CA 1
ATOM 4527 C C . PRO B 1 338 ? 165.540 162.834 117.663 1.00 31.69 338 PRO B C 1
ATOM 4528 O O . PRO B 1 338 ? 166.117 162.783 116.572 1.00 31.69 338 PRO B O 1
ATOM 4532 N N . TYR B 1 339 ? 164.818 163.886 118.046 1.00 32.13 339 TYR B N 1
ATOM 4533 C CA . TYR B 1 339 ? 164.787 165.108 117.246 1.00 32.13 339 TYR B CA 1
ATOM 4534 C C . TYR B 1 339 ? 166.175 165.718 117.135 1.00 32.13 339 TYR B C 1
ATOM 4535 O O . TYR B 1 339 ? 166.609 166.120 116.048 1.00 32.13 339 TYR B O 1
ATOM 4544 N N . PHE B 1 340 ? 166.895 165.773 118.254 1.00 34.76 340 PHE B N 1
ATOM 4545 C CA . PHE B 1 340 ? 168.206 166.408 118.253 1.00 34.76 340 PHE B CA 1
ATOM 4546 C C . PHE B 1 340 ? 169.242 165.548 117.546 1.00 34.76 340 PHE B C 1
ATOM 4547 O O . PHE B 1 340 ? 170.099 166.082 116.835 1.00 34.76 340 PHE B O 1
ATOM 4555 N N . ILE B 1 341 ? 169.164 164.220 117.681 1.00 34.70 341 ILE B N 1
ATOM 4556 C CA . ILE B 1 341 ? 170.147 163.433 116.930 1.00 34.70 341 ILE B CA 1
ATOM 4557 C C . ILE B 1 341 ? 169.816 163.392 115.432 1.00 34.70 341 ILE B C 1
ATOM 4558 O O . ILE B 1 341 ? 170.734 163.317 114.604 1.00 34.70 341 ILE B O 1
ATOM 4563 N N . THR B 1 342 ? 168.537 163.507 115.046 1.00 37.82 342 THR B N 1
ATOM 4564 C CA . THR B 1 342 ? 168.203 163.610 113.630 1.00 37.82 342 THR B CA 1
ATOM 4565 C C . THR B 1 342 ? 168.677 164.927 113.038 1.00 37.82 342 THR B C 1
ATOM 4566 O O . THR B 1 342 ? 169.272 164.928 111.955 1.00 37.82 342 THR B O 1
ATOM 4570 N N . LEU B 1 343 ? 168.488 166.034 113.763 1.00 39.53 343 LEU B N 1
ATOM 4571 C CA . LEU B 1 343 ? 168.994 167.326 113.302 1.00 39.53 343 LEU B CA 1
ATOM 4572 C C . LEU B 1 343 ? 170.517 167.339 113.234 1.00 39.53 343 LEU B C 1
ATOM 4573 O O . LEU B 1 343 ? 171.096 167.899 112.293 1.00 39.53 343 LEU B O 1
ATOM 4578 N N . GLY B 1 344 ? 171.179 166.679 114.189 1.00 40.06 344 GLY B N 1
ATOM 4579 C CA . GLY B 1 344 ? 172.632 166.643 114.188 1.00 40.06 344 GLY B CA 1
ATOM 4580 C C . GLY B 1 344 ? 173.215 165.863 113.023 1.00 40.06 344 GLY B C 1
ATOM 4581 O O . GLY B 1 344 ? 174.030 166.394 112.264 1.00 40.06 344 GLY B O 1
ATOM 4582 N N . THR B 1 345 ? 172.785 164.609 112.841 1.00 44.19 345 THR B N 1
ATOM 4583 C CA . THR B 1 345 ? 173.299 163.845 111.708 1.00 44.19 345 THR B CA 1
ATOM 4584 C C . THR B 1 345 ? 172.728 164.297 110.371 1.00 44.19 345 THR B C 1
ATOM 4585 O O . THR B 1 345 ? 173.232 163.861 109.331 1.00 44.19 345 THR B O 1
ATOM 4589 N N . GLU B 1 346 ? 171.706 165.153 110.362 1.00 46.43 346 GLU B N 1
ATOM 4590 C CA . GLU B 1 346 ? 171.153 165.625 109.104 1.00 46.43 346 GLU B CA 1
ATOM 4591 C C . GLU B 1 346 ? 171.731 166.977 108.699 1.00 46.43 346 GLU B C 1
ATOM 4592 O O . GLU B 1 346 ? 171.644 167.355 107.527 1.00 46.43 346 GLU B O 1
ATOM 4598 N N . LEU B 1 347 ? 172.349 167.709 109.630 1.00 46.47 347 LEU B N 1
ATOM 4599 C CA . LEU B 1 347 ? 173.010 168.963 109.288 1.00 46.47 347 LEU B CA 1
ATOM 4600 C C . LEU B 1 347 ? 174.517 168.936 109.598 1.00 46.47 347 LEU B C 1
ATOM 4601 O O . LEU B 1 347 ? 175.186 169.974 109.527 1.00 46.47 347 LEU B O 1
ATOM 4606 N N . ALA B 1 348 ? 175.075 167.767 109.901 1.00 43.59 348 ALA B N 1
ATOM 4607 C CA . ALA B 1 348 ? 176.503 167.654 110.200 1.00 43.59 348 ALA B CA 1
ATOM 4608 C C . ALA B 1 348 ? 177.300 167.648 108.899 1.00 43.59 348 ALA B C 1
ATOM 4609 O O . ALA B 1 348 ? 177.642 166.590 108.365 1.00 43.59 348 ALA B O 1
ATOM 4611 N N . LEU B 1 360 ? 169.581 152.527 107.591 1.00 42.86 360 LEU B N 1
ATOM 4612 C CA . LEU B 1 360 ? 168.163 152.610 107.162 1.00 42.86 360 LEU B CA 1
ATOM 4613 C C . LEU B 1 360 ? 167.401 151.974 108.325 1.00 42.86 360 LEU B C 1
ATOM 4614 O O . LEU B 1 360 ? 166.406 152.574 108.804 1.00 42.86 360 LEU B O 1
ATOM 4619 N N . ALA B 1 361 ? 167.879 150.809 108.774 1.00 43.23 361 ALA B N 1
ATOM 4620 C CA . ALA B 1 361 ? 167.240 150.109 109.912 1.00 43.23 361 ALA B CA 1
ATOM 4621 C C . ALA B 1 361 ? 167.410 150.954 111.177 1.00 43.23 361 ALA B C 1
ATOM 4622 O O . ALA B 1 361 ? 166.500 150.935 112.010 1.00 43.23 361 ALA B O 1
ATOM 4624 N N . ILE B 1 362 ? 168.549 151.637 111.325 1.00 43.92 362 ILE B N 1
ATOM 4625 C CA . ILE B 1 362 ? 168.740 152.550 112.494 1.00 43.92 362 ILE B CA 1
ATOM 4626 C C . ILE B 1 362 ? 167.743 153.708 112.385 1.00 43.92 362 ILE B C 1
ATOM 4627 O O . ILE B 1 362 ? 167.246 154.148 113.429 1.00 43.92 362 ILE B O 1
ATOM 4632 N N . LEU B 1 363 ? 167.486 154.204 111.172 1.00 44.76 363 LEU B N 1
ATOM 4633 C CA . LEU B 1 363 ? 166.457 155.262 110.991 1.00 44.76 363 LEU B CA 1
ATOM 4634 C C . LEU B 1 363 ? 165.086 154.706 111.382 1.00 44.76 363 LEU B C 1
ATOM 4635 O O . LEU B 1 363 ? 164.300 155.459 111.984 1.00 44.76 363 LEU B O 1
ATOM 4640 N N . ARG B 1 364 ? 164.808 153.446 111.032 1.00 45.88 364 ARG B N 1
ATOM 4641 C CA . ARG B 1 364 ? 163.519 152.820 111.418 1.00 45.88 364 ARG B CA 1
ATOM 4642 C C . ARG B 1 364 ? 163.454 152.782 112.944 1.00 45.88 364 ARG B C 1
ATOM 4643 O O . ARG B 1 364 ? 162.386 153.104 113.499 1.00 45.88 364 ARG B O 1
ATOM 4651 N N . VAL B 1 365 ? 164.573 152.443 113.588 1.00 41.82 365 VAL B N 1
ATOM 4652 C CA . VAL B 1 365 ? 164.621 152.373 115.076 1.00 41.82 365 VAL B CA 1
ATOM 4653 C C . VAL B 1 365 ? 164.320 153.768 115.627 1.00 41.82 365 VAL B C 1
ATOM 4654 O O . VAL B 1 365 ? 163.502 153.859 116.548 1.00 41.82 365 VAL B O 1
ATOM 4658 N N . ILE B 1 366 ? 164.908 154.811 115.037 1.00 38.39 366 ILE B N 1
ATOM 4659 C CA . ILE B 1 366 ? 164.703 156.201 115.540 1.00 38.39 366 ILE B CA 1
ATOM 4660 C C . ILE B 1 366 ? 163.222 156.552 115.391 1.00 38.39 366 ILE B C 1
ATOM 4661 O O . ILE B 1 366 ? 162.649 157.107 116.343 1.00 38.39 366 ILE B O 1
ATOM 4666 N N . ARG B 1 367 ? 162.621 156.191 114.256 1.00 38.56 367 ARG B N 1
ATOM 4667 C CA . ARG B 1 367 ? 161.193 156.520 114.013 1.00 38.56 367 ARG B CA 1
ATOM 4668 C C . ARG B 1 367 ? 160.315 155.794 115.038 1.00 38.56 367 ARG B C 1
ATOM 4669 O O . ARG B 1 367 ? 159.351 156.408 115.526 1.00 38.56 367 ARG B O 1
ATOM 4677 N N . LEU B 1 368 ? 160.634 154.534 115.341 1.00 31.23 368 LEU B N 1
ATOM 4678 C CA . LEU B 1 368 ? 159.858 153.769 116.353 1.00 31.23 368 LEU B CA 1
ATOM 4679 C C . LEU B 1 368 ? 160.024 154.420 117.731 1.00 31.23 368 LEU B C 1
ATOM 4680 O O . LEU B 1 368 ? 159.017 154.532 118.445 1.00 31.23 368 LEU B O 1
ATOM 4685 N N . VAL B 1 369 ? 161.239 154.846 118.080 1.00 26.61 369 VAL B N 1
ATOM 4686 C CA . VAL B 1 369 ? 161.508 155.459 119.414 1.00 26.61 369 VAL B CA 1
ATOM 4687 C C . VAL B 1 369 ? 160.630 156.708 119.551 1.00 26.61 369 VAL B C 1
ATOM 4688 O O . VAL B 1 369 ? 160.223 157.024 120.684 1.00 26.61 369 VAL B O 1
ATOM 4692 N N . ARG B 1 370 ? 160.315 157.363 118.431 1.00 22.50 370 ARG B N 1
ATOM 4693 C CA . ARG B 1 370 ? 159.528 158.627 118.509 1.00 22.50 370 ARG B CA 1
ATOM 4694 C C . ARG B 1 370 ? 158.080 158.406 118.992 1.00 22.50 370 ARG B C 1
ATOM 4695 O O . ARG B 1 370 ? 157.324 159.391 118.962 1.00 22.50 370 ARG B O 1
ATOM 4703 N N . VAL B 1 371 ? 157.693 157.195 119.419 1.00 19.16 371 VAL B N 1
ATOM 4704 C CA . VAL B 1 371 ? 156.356 156.912 119.936 1.00 19.16 371 VAL B CA 1
ATOM 4705 C C . VAL B 1 371 ? 156.308 156.965 121.453 1.00 19.16 371 VAL B C 1
ATOM 4706 O O . VAL B 1 371 ? 155.235 156.831 122.037 1.00 19.16 371 VAL B O 1
ATOM 4710 N N . PHE B 1 372 ? 157.416 157.215 122.130 1.00 20.73 372 PHE B N 1
ATOM 4711 C CA . PHE B 1 372 ? 157.392 157.220 123.588 1.00 20.73 372 PHE B CA 1
ATOM 4712 C C . PHE B 1 372 ? 156.892 158.532 124.173 1.00 20.73 372 PHE B C 1
ATOM 4713 O O . PHE B 1 372 ? 157.034 158.746 125.375 1.00 20.73 372 PHE B O 1
ATOM 4721 N N . ARG B 1 373 ? 156.328 159.414 123.353 1.00 14.31 373 ARG B N 1
ATOM 4722 C CA . ARG B 1 373 ? 155.685 160.622 123.831 1.00 14.31 373 ARG B CA 1
ATOM 4723 C C . ARG B 1 373 ? 154.283 160.364 124.357 1.00 14.31 373 ARG B C 1
ATOM 4724 O O . ARG B 1 373 ? 153.653 161.294 124.855 1.00 14.31 373 ARG B O 1
ATOM 4732 N N . ILE B 1 374 ? 153.758 159.143 124.237 1.00 14.43 374 ILE B N 1
ATOM 4733 C CA . ILE B 1 374 ? 152.474 158.850 124.858 1.00 14.43 374 ILE B CA 1
ATOM 4734 C C . ILE B 1 374 ? 152.642 158.761 126.359 1.00 14.43 374 ILE B C 1
ATOM 4735 O O . ILE B 1 374 ? 151.722 159.074 127.115 1.00 14.43 374 ILE B O 1
ATOM 4740 N N . PHE B 1 375 ? 153.803 158.319 126.820 1.00 15.96 375 PHE B N 1
ATOM 4741 C CA . PHE B 1 375 ? 154.043 158.083 128.230 1.00 15.96 375 PHE B CA 1
ATOM 4742 C C . PHE B 1 375 ? 154.346 159.349 128.990 1.00 15.96 375 PHE B C 1
ATOM 4743 O O . PHE B 1 375 ? 154.602 159.282 130.188 1.00 15.96 375 PHE B O 1
ATOM 4751 N N . LYS B 1 376 ? 154.321 160.495 128.332 1.00 16.20 376 LYS B N 1
ATOM 4752 C CA . LYS B 1 376 ? 154.392 161.773 129.005 1.00 16.20 376 LYS B CA 1
ATOM 4753 C C . LYS B 1 376 ? 153.069 162.171 129.620 1.00 16.20 376 LYS B C 1
ATOM 4754 O O . LYS B 1 376 ? 153.022 163.136 130.375 1.00 16.20 376 LYS B O 1
ATOM 4760 N N . LEU B 1 377 ? 152.002 161.452 129.315 1.00 16.68 377 LEU B N 1
ATOM 4761 C CA . LEU B 1 377 ? 150.709 161.613 129.946 1.00 16.68 377 LEU B CA 1
ATOM 4762 C C . LEU B 1 377 ? 150.633 160.945 131.302 1.00 16.68 377 LEU B C 1
ATOM 4763 O O . LEU B 1 377 ? 149.608 161.062 131.967 1.00 16.68 377 LEU B O 1
ATOM 4768 N N . SER B 1 378 ? 151.669 160.224 131.721 1.00 17.19 378 SER B N 1
ATOM 4769 C CA . SER B 1 378 ? 151.598 159.527 132.996 1.00 17.19 378 SER B CA 1
ATOM 4770 C C . SER B 1 378 ? 151.839 160.474 134.152 1.00 17.19 378 SER B C 1
ATOM 4771 O O . SER B 1 378 ? 151.522 160.151 135.298 1.00 17.19 378 SER B O 1
ATOM 4774 N N . ARG B 1 379 ? 152.411 161.644 133.883 1.00 25.02 379 ARG B N 1
ATOM 4775 C CA . ARG B 1 379 ? 152.529 162.649 134.923 1.00 25.02 379 ARG B CA 1
ATOM 4776 C C . ARG B 1 379 ? 151.197 163.278 135.277 1.00 25.02 379 ARG B C 1
ATOM 4777 O O . ARG B 1 379 ? 150.996 163.661 136.429 1.00 25.02 379 ARG B O 1
ATOM 4785 N N . HIS B 1 380 ? 150.280 163.366 134.325 1.00 21.28 380 HIS B N 1
ATOM 4786 C CA . HIS B 1 380 ? 148.996 164.006 134.527 1.00 21.28 380 HIS B CA 1
ATOM 4787 C C . HIS B 1 380 ? 147.881 163.004 134.767 1.00 21.28 380 HIS B C 1
ATOM 4788 O O . HIS B 1 380 ? 146.750 163.409 135.032 1.00 21.28 380 HIS B O 1
ATOM 4795 N N . SER B 1 381 ? 148.171 161.712 134.713 1.00 15.96 381 SER B N 1
ATOM 4796 C CA . SER B 1 381 ? 147.156 160.681 134.862 1.00 15.96 381 SER B CA 1
ATOM 4797 C C . SER B 1 381 ? 147.569 159.771 135.999 1.00 15.96 381 SER B C 1
ATOM 4798 O O . SER B 1 381 ? 148.719 159.346 136.056 1.00 15.96 381 SER B O 1
ATOM 4801 N N . LYS B 1 382 ? 146.647 159.488 136.909 1.00 17.64 382 LYS B N 1
ATOM 4802 C CA . LYS B 1 382 ? 146.934 158.658 138.067 1.00 17.64 382 LYS B CA 1
ATOM 4803 C C . LYS B 1 382 ? 146.615 157.192 137.833 1.00 17.64 382 LYS B C 1
ATOM 4804 O O . LYS B 1 382 ? 147.225 156.327 138.462 1.00 17.64 382 LYS B O 1
ATOM 4810 N N . GLY B 1 383 ? 145.708 156.881 136.917 1.00 10.63 383 GLY B N 1
ATOM 4811 C CA . GLY B 1 383 ? 145.459 155.511 136.533 1.00 10.63 383 GLY B CA 1
ATOM 4812 C C . GLY B 1 383 ? 146.614 154.894 135.786 1.00 10.63 383 GLY B C 1
ATOM 4813 O O . GLY B 1 383 ? 146.869 153.699 135.924 1.00 10.63 383 GLY B O 1
ATOM 4814 N N . LEU B 1 384 ? 147.364 155.698 135.035 1.00 7.99 384 LEU B N 1
ATOM 4815 C CA . LEU B 1 384 ? 148.531 155.186 134.326 1.00 7.99 384 LEU B CA 1
ATOM 4816 C C . LEU B 1 384 ? 149.696 154.905 135.266 1.00 7.99 384 LEU B C 1
ATOM 4817 O O . LEU B 1 384 ? 150.458 153.960 135.039 1.00 7.99 384 LEU B O 1
ATOM 4822 N N . GLN B 1 385 ? 149.833 155.677 136.340 1.00 7.18 385 GLN B N 1
ATOM 4823 C CA . GLN B 1 385 ? 150.852 155.399 137.344 1.00 7.18 385 GLN B CA 1
ATOM 4824 C C . GLN B 1 385 ? 150.547 154.127 138.127 1.00 7.18 385 GLN B C 1
ATOM 4825 O O . GLN B 1 385 ? 151.456 153.355 138.446 1.00 7.18 385 GLN B O 1
ATOM 4831 N N . ILE B 1 386 ? 149.274 153.888 138.437 1.00 6.19 386 ILE B N 1
ATOM 4832 C CA . ILE B 1 386 ? 148.835 152.635 139.046 1.00 6.19 386 ILE B CA 1
ATOM 4833 C C . ILE B 1 386 ? 149.026 151.459 138.093 1.00 6.19 386 ILE B C 1
ATOM 4834 O O . ILE B 1 386 ? 149.361 150.351 138.526 1.00 6.19 386 ILE B O 1
ATOM 4839 N N . LEU B 1 387 ? 148.860 151.678 136.788 1.00 5.02 387 LEU B N 1
ATOM 4840 C CA . LEU B 1 387 ? 149.127 150.620 135.817 1.00 5.02 387 LEU B CA 1
ATOM 4841 C C . LEU B 1 387 ? 150.609 150.268 135.747 1.00 5.02 387 LEU B C 1
ATOM 4842 O O . LEU B 1 387 ? 150.967 149.094 135.622 1.00 5.02 387 LEU B O 1
ATOM 4847 N N . GLY B 1 388 ? 151.486 151.263 135.836 1.00 4.25 388 GLY B N 1
ATOM 4848 C CA . GLY B 1 388 ? 152.912 150.979 135.885 1.00 4.25 388 GLY B CA 1
ATOM 4849 C C . GLY B 1 388 ? 153.353 150.257 137.145 1.00 4.25 388 GLY B C 1
ATOM 4850 O O . GLY B 1 388 ? 154.202 149.365 137.089 1.00 4.25 388 GLY B O 1
ATOM 4851 N N . GLN B 1 389 ? 152.782 150.621 138.298 1.00 6.24 389 GLN B N 1
ATOM 4852 C CA . GLN B 1 389 ? 153.077 149.900 139.538 1.00 6.24 389 GLN B CA 1
ATOM 4853 C C . GLN B 1 389 ? 152.592 148.455 139.494 1.00 6.24 389 GLN B C 1
ATOM 4854 O O . GLN B 1 389 ? 153.285 147.549 139.972 1.00 6.24 389 GLN B O 1
ATOM 4860 N N . THR B 1 390 ? 151.397 148.231 138.936 1.00 5.97 390 THR B N 1
ATOM 4861 C CA . THR B 1 390 ? 150.858 146.891 138.725 1.00 5.97 390 THR B CA 1
ATOM 4862 C C . THR B 1 390 ? 151.738 146.054 137.817 1.00 5.97 390 THR B C 1
ATOM 4863 O O . THR B 1 390 ? 151.964 144.874 138.084 1.00 5.97 390 THR B O 1
ATOM 4867 N N . LEU B 1 391 ? 152.218 146.632 136.718 1.00 4.05 391 LEU B N 1
ATOM 4868 C CA . LEU B 1 391 ? 153.024 145.866 135.777 1.00 4.05 391 LEU B CA 1
ATOM 4869 C C . LEU B 1 391 ? 154.414 145.595 136.305 1.00 4.05 391 LEU B C 1
ATOM 4870 O O . LEU B 1 391 ? 155.051 144.639 135.876 1.00 4.05 391 LEU B O 1
ATOM 4875 N N . LYS B 1 392 ? 154.910 146.429 137.215 1.00 5.60 392 LYS B N 1
ATOM 4876 C CA . LYS B 1 392 ? 156.236 146.138 137.822 1.00 5.60 392 LYS B CA 1
ATOM 4877 C C . LYS B 1 392 ? 156.066 145.011 138.838 1.00 5.60 392 LYS B C 1
ATOM 4878 O O . LYS B 1 392 ? 156.919 144.105 138.865 1.00 5.60 392 LYS B O 1
ATOM 4884 N N . ALA B 1 393 ? 154.996 145.063 139.633 1.00 8.26 393 ALA B N 1
ATOM 4885 C CA . ALA B 1 393 ? 154.815 144.059 140.672 1.00 8.26 393 ALA B CA 1
ATOM 4886 C C . ALA B 1 393 ? 154.465 142.681 140.139 1.00 8.26 393 ALA B C 1
ATOM 4887 O O . ALA B 1 393 ? 154.462 141.729 140.920 1.00 8.26 393 ALA B O 1
ATOM 4889 N N . SER B 1 394 ? 154.179 142.538 138.848 1.00 7.98 394 SER B N 1
ATOM 4890 C CA . SER B 1 394 ? 153.629 141.314 138.288 1.00 7.98 394 SER B CA 1
ATOM 4891 C C . SER B 1 394 ? 154.473 140.786 137.153 1.00 7.98 394 SER B C 1
ATOM 4892 O O . SER B 1 394 ? 153.945 140.346 136.150 1.00 7.98 394 SER B O 1
ATOM 4895 N N . MET B 1 395 ? 155.792 140.795 137.285 1.00 14.49 395 MET B N 1
ATOM 4896 C CA . MET B 1 395 ? 156.649 140.399 136.177 1.00 14.49 395 MET B CA 1
ATOM 4897 C C . MET B 1 395 ? 156.815 138.897 136.043 1.00 14.49 395 MET B C 1
ATOM 4898 O O . MET B 1 395 ? 157.133 138.428 134.954 1.00 14.49 395 MET B O 1
ATOM 4903 N N . ARG B 1 396 ? 156.652 138.134 137.120 1.00 15.56 396 ARG B N 1
ATOM 4904 C CA . ARG B 1 396 ? 156.716 136.681 137.030 1.00 15.56 396 ARG B CA 1
ATOM 4905 C C . ARG B 1 396 ? 155.472 136.107 136.360 1.00 15.56 396 ARG B C 1
ATOM 4906 O O . ARG B 1 396 ? 155.560 135.152 135.584 1.00 15.56 396 ARG B O 1
ATOM 4914 N N . GLU B 1 397 ? 154.316 136.720 136.599 1.00 9.61 397 GLU B N 1
ATOM 4915 C CA . GLU B 1 397 ? 153.061 136.265 136.014 1.00 9.61 397 GLU B CA 1
ATOM 4916 C C . GLU B 1 397 ? 152.975 136.568 134.522 1.00 9.61 397 GLU B C 1
ATOM 4917 O O . GLU B 1 397 ? 152.393 135.782 133.770 1.00 9.61 397 GLU B O 1
ATOM 4923 N N . LEU B 1 398 ? 153.573 137.666 134.063 1.00 5.30 398 LEU B N 1
ATOM 4924 C CA . LEU B 1 398 ? 153.619 137.950 132.631 1.00 5.30 398 LEU B CA 1
ATOM 4925 C C . LEU B 1 398 ? 154.540 136.986 131.895 1.00 5.30 398 LEU B C 1
ATOM 4926 O O . LEU B 1 398 ? 154.235 136.561 130.771 1.00 5.30 398 LEU B O 1
ATOM 4931 N N . GLY B 1 399 ? 155.669 136.632 132.506 1.00 4.15 399 GLY B N 1
ATOM 4932 C CA . GLY B 1 399 ? 156.533 135.619 131.935 1.00 4.15 399 GLY B CA 1
ATOM 4933 C C . GLY B 1 399 ? 155.900 134.249 131.881 1.00 4.15 399 GLY B C 1
ATOM 4934 O O . GLY B 1 399 ? 156.089 133.522 130.909 1.00 4.15 399 GLY B O 1
ATOM 4935 N N . LEU B 1 400 ? 155.106 133.894 132.889 1.00 1.98 400 LEU B N 1
ATOM 4936 C CA . LEU B 1 400 ? 154.372 132.633 132.847 1.00 1.98 400 LEU B CA 1
ATOM 4937 C C . LEU B 1 400 ? 153.290 132.627 131.779 1.00 1.98 400 LEU B C 1
ATOM 4938 O O . LEU B 1 400 ? 153.048 131.595 131.157 1.00 1.98 400 LEU B O 1
ATOM 4943 N N . LEU B 1 401 ? 152.612 133.753 131.572 1.00 3.82 401 LEU B N 1
ATOM 4944 C CA . LEU B 1 401 ? 151.613 133.862 130.513 1.00 3.82 401 LEU B CA 1
ATOM 4945 C C . LEU B 1 401 ? 152.224 133.638 129.134 1.00 3.82 401 LEU B C 1
ATOM 4946 O O . LEU B 1 401 ? 151.701 132.858 128.324 1.00 3.82 401 LEU B O 1
ATOM 4951 N N . ILE B 1 402 ? 153.360 134.281 128.869 1.00 3.74 402 ILE B N 1
ATOM 4952 C CA . ILE B 1 402 ? 154.011 134.136 127.573 1.00 3.74 402 ILE B CA 1
ATOM 4953 C C . ILE B 1 402 ? 154.598 132.735 127.395 1.00 3.74 402 ILE B C 1
ATOM 4954 O O . ILE B 1 402 ? 154.536 132.160 126.303 1.00 3.74 402 ILE B O 1
ATOM 4959 N N . PHE B 1 403 ? 155.099 132.128 128.473 1.00 2.48 403 PHE B N 1
ATOM 4960 C CA . PHE B 1 403 ? 155.648 130.778 128.391 1.00 2.48 403 PHE B CA 1
ATOM 4961 C C . PHE B 1 403 ? 154.572 129.722 128.144 1.00 2.48 403 PHE B C 1
ATOM 4962 O O . PHE B 1 403 ? 154.772 128.811 127.335 1.00 2.48 403 PHE B O 1
ATOM 4970 N N . PHE B 1 404 ? 153.429 129.822 128.830 1.00 1.11 404 PHE B N 1
ATOM 4971 C CA . PHE B 1 404 ? 152.328 128.887 128.609 1.00 1.11 404 PHE B CA 1
ATOM 4972 C C . PHE B 1 404 ? 151.761 129.004 127.197 1.00 1.11 404 PHE B C 1
ATOM 4973 O O . PHE B 1 404 ? 151.428 127.990 126.570 1.00 1.11 404 PHE B O 1
ATOM 4981 N N . LEU B 1 405 ? 151.680 130.226 126.663 1.00 5.09 405 LEU B N 1
ATOM 4982 C CA . LEU B 1 405 ? 151.208 130.398 125.293 1.00 5.09 405 LEU B CA 1
ATOM 4983 C C . LEU B 1 405 ? 152.192 129.844 124.269 1.00 5.09 405 LEU B C 1
ATOM 4984 O O . LEU B 1 405 ? 151.772 129.294 123.253 1.00 5.09 405 LEU B O 1
ATOM 4989 N N . PHE B 1 406 ? 153.490 129.932 124.561 1.00 7.50 406 PHE B N 1
ATOM 4990 C CA . PHE B 1 406 ? 154.513 129.350 123.651 1.00 7.50 406 PHE B CA 1
ATOM 4991 C C . PHE B 1 406 ? 154.343 127.829 123.612 1.00 7.50 406 PHE B C 1
ATOM 4992 O O . PHE B 1 406 ? 154.279 127.264 122.508 1.00 7.50 406 PHE B O 1
ATOM 5000 N N . ILE B 1 407 ? 154.272 127.195 124.783 1.00 14.02 407 ILE B N 1
ATOM 5001 C CA . ILE B 1 407 ? 154.136 125.736 124.873 1.00 14.02 407 ILE B CA 1
ATOM 5002 C C . ILE B 1 407 ? 152.906 125.259 124.110 1.00 14.02 407 ILE B C 1
ATOM 5003 O O . ILE B 1 407 ? 152.971 124.299 123.328 1.00 14.02 407 ILE B O 1
ATOM 5008 N N . GLY B 1 408 ? 151.776 125.951 124.291 1.00 5.76 408 GLY B N 1
ATOM 5009 C CA . GLY B 1 408 ? 150.565 125.587 123.575 1.00 5.76 408 GLY B CA 1
ATOM 5010 C C . GLY B 1 408 ? 150.620 125.797 122.077 1.00 5.76 408 GLY B C 1
ATOM 5011 O O . GLY B 1 408 ? 150.042 125.016 121.326 1.00 5.76 408 GLY B O 1
ATOM 5012 N N . VAL B 1 409 ? 151.315 126.835 121.617 1.00 28.44 409 VAL B N 1
ATOM 5013 C CA . VAL B 1 409 ? 151.422 127.093 120.183 1.00 28.44 409 VAL B CA 1
ATOM 5014 C C . VAL B 1 409 ? 152.250 126.020 119.490 1.00 28.44 409 VAL B C 1
ATOM 5015 O O . VAL B 1 409 ? 151.852 125.517 118.433 1.00 28.44 409 VAL B O 1
ATOM 5019 N N . ILE B 1 410 ? 153.372 125.603 120.094 1.00 6.64 410 ILE B N 1
ATOM 5020 C CA . ILE B 1 410 ? 154.189 124.534 119.505 1.00 6.64 410 ILE B CA 1
ATOM 5021 C C . ILE B 1 410 ? 153.425 123.216 119.471 1.00 6.64 410 ILE B C 1
ATOM 5022 O O . ILE B 1 410 ? 153.418 122.512 118.453 1.00 6.64 410 ILE B O 1
ATOM 5027 N N . LEU B 1 411 ? 152.701 122.912 120.550 1.00 9.54 411 LEU B N 1
ATOM 5028 C CA . LEU B 1 411 ? 151.963 121.657 120.663 1.00 9.54 411 LEU B CA 1
ATOM 5029 C C . LEU B 1 411 ? 150.818 121.557 119.663 1.00 9.54 411 LEU B C 1
ATOM 5030 O O . LEU B 1 411 ? 150.685 120.552 118.955 1.00 9.54 411 LEU B O 1
ATOM 5035 N N . PHE B 1 412 ? 149.987 122.591 119.569 1.00 1.75 412 PHE B N 1
ATOM 5036 C CA . PHE B 1 412 ? 148.831 122.491 118.692 1.00 1.75 412 PHE B CA 1
ATOM 5037 C C . PHE B 1 412 ? 149.170 122.722 117.229 1.00 1.75 412 PHE B C 1
ATOM 5038 O O . PHE B 1 412 ? 148.474 122.191 116.366 1.00 1.75 412 PHE B O 1
ATOM 5046 N N . SER B 1 413 ? 150.241 123.456 116.918 1.00 3.88 413 SER B N 1
ATOM 5047 C CA . SER B 1 413 ? 150.719 123.523 115.548 1.00 3.88 413 SER B CA 1
ATOM 5048 C C . SER B 1 413 ? 151.235 122.191 115.048 1.00 3.88 413 SER B C 1
ATOM 5049 O O . SER B 1 413 ? 150.926 121.807 113.912 1.00 3.88 413 SER B O 1
ATOM 5052 N N . SER B 1 414 ? 152.026 121.481 115.871 1.00 5.92 414 SER B N 1
ATOM 5053 C CA . SER B 1 414 ? 152.478 120.137 115.533 1.00 5.92 414 SER B CA 1
ATOM 5054 C C . SER B 1 414 ? 151.322 119.191 115.303 1.00 5.92 414 SER B C 1
ATOM 5055 O O . SER B 1 414 ? 151.324 118.442 114.322 1.00 5.92 414 SER B O 1
ATOM 5058 N N . ALA B 1 415 ? 150.317 119.234 116.180 1.00 5.91 415 ALA B N 1
ATOM 5059 C CA . ALA B 1 415 ? 149.188 118.319 116.062 1.00 5.91 415 ALA B CA 1
ATOM 5060 C C . ALA B 1 415 ? 148.340 118.590 114.824 1.00 5.91 415 ALA B C 1
ATOM 5061 O O . ALA B 1 415 ? 147.950 117.648 114.134 1.00 5.91 415 ALA B O 1
ATOM 5063 N N . VAL B 1 416 ? 148.038 119.850 114.509 1.00 6.09 416 VAL B N 1
ATOM 5064 C CA . VAL B 1 416 ? 147.103 120.119 113.369 1.00 6.09 416 VAL B CA 1
ATOM 5065 C C . VAL B 1 416 ? 147.748 119.738 112.029 1.00 6.09 416 VAL B C 1
ATOM 5066 O O . VAL B 1 416 ? 147.037 119.159 111.189 1.00 6.09 416 VAL B O 1
ATOM 5070 N N . TYR B 1 417 ? 149.044 120.002 111.843 1.00 14.06 417 TYR B N 1
ATOM 5071 C CA . TYR B 1 417 ? 149.692 119.750 110.527 1.00 14.06 417 TYR B CA 1
ATOM 5072 C C . TYR B 1 417 ? 149.642 118.265 110.176 1.00 14.06 417 TYR B C 1
ATOM 5073 O O . TYR B 1 417 ? 149.356 117.945 109.015 1.00 14.06 417 TYR B O 1
ATOM 5082 N N . PHE B 1 418 ? 149.902 117.393 111.149 1.00 17.90 418 PHE B N 1
ATOM 5083 C CA . PHE B 1 418 ? 149.956 115.936 110.863 1.00 17.90 418 PHE B CA 1
ATOM 5084 C C . PHE B 1 418 ? 148.593 115.427 110.388 1.00 17.90 418 PHE B C 1
ATOM 5085 O O . PHE B 1 418 ? 148.561 114.614 109.447 1.00 17.90 418 PHE B O 1
ATOM 5093 N N . ALA B 1 419 ? 147.508 115.886 111.013 1.00 13.80 419 ALA B N 1
ATOM 5094 C CA . ALA B 1 419 ? 146.144 115.482 110.598 1.00 13.80 419 ALA B CA 1
ATOM 5095 C C . ALA B 1 419 ? 145.837 115.984 109.182 1.00 13.80 419 ALA B C 1
ATOM 5096 O O . ALA B 1 419 ? 145.211 115.231 108.421 1.00 13.80 419 ALA B O 1
ATOM 5098 N N . GLU B 1 420 ? 146.258 117.204 108.844 1.00 20.83 420 GLU B N 1
ATOM 5099 C CA . GLU B 1 420 ? 145.909 117.808 107.527 1.00 20.83 420 GLU B CA 1
ATOM 5100 C C . GLU B 1 420 ? 146.937 117.457 106.448 1.00 20.83 420 GLU B C 1
ATOM 5101 O O . GLU B 1 420 ? 146.716 117.856 105.294 1.00 20.83 420 GLU B O 1
ATOM 5107 N N . ALA B 1 421 ? 147.995 116.723 106.790 1.00 34.88 421 ALA B N 1
ATOM 5108 C CA . ALA B 1 421 ? 149.062 116.437 105.803 1.00 34.88 421 ALA B CA 1
ATOM 5109 C C . ALA B 1 421 ? 148.543 115.484 104.724 1.00 34.88 421 ALA B C 1
ATOM 5110 O O . ALA B 1 421 ? 149.101 115.499 103.612 1.00 34.88 421 ALA B O 1
ATOM 5112 N N . ASP B 1 422 ? 147.515 114.691 105.037 1.00 41.77 422 ASP B N 1
ATOM 5113 C CA . ASP B 1 422 ? 147.025 113.669 104.072 1.00 41.77 422 ASP B CA 1
ATOM 5114 C C . ASP B 1 422 ? 145.943 114.256 103.156 1.00 41.77 422 ASP B C 1
ATOM 5115 O O . ASP B 1 422 ? 145.465 113.523 102.269 1.00 41.77 422 ASP B O 1
ATOM 5120 N N . ASP B 1 423 ? 145.566 115.520 103.367 1.00 41.04 423 ASP B N 1
ATOM 5121 C CA . ASP B 1 423 ? 144.539 116.169 102.511 1.00 41.04 423 ASP B CA 1
ATOM 5122 C C . ASP B 1 423 ? 145.206 117.228 101.630 1.00 41.04 423 ASP B C 1
ATOM 5123 O O . ASP B 1 423 ? 145.865 118.127 102.179 1.00 41.04 423 ASP B O 1
ATOM 5128 N N . PRO B 1 424 ? 145.062 117.156 100.290 1.00 37.97 424 PRO B N 1
ATOM 5129 C CA . PRO B 1 424 ? 145.625 118.164 99.384 1.00 37.97 424 PRO B CA 1
ATOM 5130 C C . PRO B 1 424 ? 144.991 119.543 99.614 1.00 37.97 424 PRO B C 1
ATOM 5131 O O . PRO B 1 424 ? 145.703 120.527 99.541 1.00 37.97 424 PRO B O 1
ATOM 5135 N N . THR B 1 425 ? 143.685 119.579 99.888 1.00 35.82 425 THR B N 1
ATOM 5136 C CA . THR B 1 425 ? 142.953 120.862 100.070 1.00 35.82 425 THR B CA 1
ATOM 5137 C C . THR B 1 425 ? 143.496 121.626 101.284 1.00 35.82 425 THR B C 1
ATOM 5138 O O . THR B 1 425 ? 143.347 122.863 101.303 1.00 35.82 425 THR B O 1
ATOM 5142 N N . SER B 1 426 ? 144.108 120.931 102.248 1.00 33.38 426 SER B N 1
ATOM 5143 C CA . SER B 1 426 ? 144.570 121.587 103.500 1.00 33.38 426 SER B CA 1
ATOM 5144 C C . SER B 1 426 ? 145.578 122.698 103.206 1.00 33.38 426 SER B C 1
ATOM 5145 O O . SER B 1 426 ? 146.407 122.521 102.293 1.00 33.38 426 SER B O 1
ATOM 5148 N N . GLY B 1 427 ? 145.507 123.797 103.962 1.00 27.32 427 GLY B N 1
ATOM 5149 C CA . GLY B 1 427 ? 146.413 124.942 103.746 1.00 27.32 427 GLY B CA 1
ATOM 5150 C C . GLY B 1 427 ? 147.702 124.827 104.542 1.00 27.32 427 GLY B C 1
ATOM 5151 O O . GLY B 1 427 ? 148.739 125.303 104.042 1.00 27.32 427 GLY B O 1
ATOM 5152 N N . PHE B 1 428 ? 147.649 124.226 105.736 1.00 18.02 428 PHE B N 1
ATOM 5153 C CA . PHE B 1 428 ? 148.877 124.023 106.548 1.00 18.02 428 PHE B CA 1
ATOM 5154 C C . PHE B 1 428 ? 149.907 123.242 105.725 1.00 18.02 428 PHE B C 1
ATOM 5155 O O . PHE B 1 428 ? 149.558 122.164 105.209 1.00 18.02 428 PHE B O 1
ATOM 5163 N N . SER B 1 429 ? 151.136 123.764 105.621 1.00 20.92 429 SER B N 1
ATOM 5164 C CA . SER B 1 429 ? 152.203 123.103 104.820 1.00 20.92 429 SER B CA 1
ATOM 5165 C C . SER B 1 429 ? 153.425 122.802 105.692 1.00 20.92 429 SER B C 1
ATOM 5166 O O . SER B 1 429 ? 154.222 121.926 105.299 1.00 20.92 429 SER B O 1
ATOM 5169 N N . SER B 1 430 ? 153.590 123.524 106.805 1.00 17.03 430 SER B N 1
ATOM 5170 C CA . SER B 1 430 ? 154.676 123.268 107.731 1.00 17.03 430 SER B CA 1
ATOM 5171 C C . SER B 1 430 ? 154.099 123.333 109.130 1.00 17.03 430 SER B C 1
ATOM 5172 O O . SER B 1 430 ? 152.916 123.605 109.314 1.00 17.03 430 SER B O 1
ATOM 5175 N N . ILE B 1 431 ? 154.937 123.064 110.122 1.00 7.32 431 ILE B N 1
ATOM 5176 C CA . ILE B 1 431 ? 154.613 123.394 111.506 1.00 7.32 431 ILE B CA 1
ATOM 5177 C C . ILE B 1 431 ? 154.845 124.887 111.724 1.00 7.32 431 ILE B C 1
ATOM 5178 O O . ILE B 1 431 ? 153.990 125.508 112.358 1.00 7.32 431 ILE B O 1
ATOM 5183 N N . PRO B 1 432 ? 155.941 125.552 111.276 1.00 10.01 432 PRO B N 1
ATOM 5184 C CA . PRO B 1 432 ? 156.025 127.017 111.393 1.00 10.01 432 PRO B CA 1
ATOM 5185 C C . PRO B 1 432 ? 154.743 127.669 110.849 1.00 10.01 432 PRO B C 1
ATOM 5186 O O . PRO B 1 432 ? 154.378 128.719 111.344 1.00 10.01 432 PRO B O 1
ATOM 5190 N N . ASP B 1 433 ? 154.097 127.048 109.854 1.00 14.09 433 ASP B N 1
ATOM 5191 C CA . ASP B 1 433 ? 152.897 127.642 109.195 1.00 14.09 433 ASP B CA 1
ATOM 5192 C C . ASP B 1 433 ? 151.703 127.791 110.146 1.00 14.09 433 ASP B C 1
ATOM 5193 O O . ASP B 1 433 ? 151.042 128.845 110.083 1.00 14.09 433 ASP B O 1
ATOM 5198 N N . ALA B 1 434 ? 151.428 126.796 110.992 1.00 9.61 434 ALA B N 1
ATOM 5199 C CA . ALA B 1 434 ? 150.206 126.851 111.829 1.00 9.61 434 ALA B CA 1
ATOM 5200 C C . ALA B 1 434 ? 150.427 127.648 113.119 1.00 9.61 434 ALA B C 1
ATOM 5201 O O . ALA B 1 434 ? 149.532 127.607 113.977 1.00 9.61 434 ALA B O 1
ATOM 5203 N N . PHE B 1 435 ? 151.560 128.344 113.252 1.00 4.76 435 PHE B N 1
ATOM 5204 C CA . PHE B 1 435 ? 151.836 129.105 114.464 1.00 4.76 435 PHE B CA 1
ATOM 5205 C C . PHE B 1 435 ? 150.836 130.234 114.645 1.00 4.76 435 PHE B C 1
ATOM 5206 O O . PHE B 1 435 ? 150.321 130.452 115.745 1.00 4.76 435 PHE B O 1
ATOM 5214 N N . TRP B 1 436 ? 150.547 130.928 113.538 1.00 0.82 436 TRP B N 1
ATOM 5215 C CA . TRP B 1 436 ? 149.551 132.031 113.547 1.00 0.82 436 TRP B CA 1
ATOM 5216 C C . TRP B 1 436 ? 148.174 131.446 113.849 1.00 0.82 436 TRP B C 1
ATOM 5217 O O . TRP B 1 436 ? 147.474 132.004 114.709 1.00 0.82 436 TRP B O 1
ATOM 5228 N N . TRP B 1 437 ? 147.809 130.364 113.161 1.00 28.44 437 TRP B N 1
ATOM 5229 C CA . TRP B 1 437 ? 146.464 129.764 113.346 1.00 28.44 437 TRP B CA 1
ATOM 5230 C C . TRP B 1 437 ? 146.286 129.402 114.821 1.00 28.44 437 TRP B C 1
ATOM 5231 O O . TRP B 1 437 ? 145.185 129.605 115.328 1.00 28.44 437 TRP B O 1
ATOM 5242 N N . ALA B 1 438 ? 147.333 128.925 115.495 1.00 7.63 438 ALA B N 1
ATOM 5243 C CA . ALA B 1 438 ? 147.143 128.483 116.892 1.00 7.63 438 ALA B CA 1
ATOM 5244 C C . ALA B 1 438 ? 147.123 129.698 117.824 1.00 7.63 438 ALA B C 1
ATOM 5245 O O . ALA B 1 438 ? 146.396 129.639 118.820 1.00 7.63 438 ALA B O 1
ATOM 5247 N N . VAL B 1 439 ? 147.870 130.758 117.514 1.00 28.44 439 VAL B N 1
ATOM 5248 C CA . VAL B 1 439 ? 147.802 131.977 118.328 1.00 28.44 439 VAL B CA 1
ATOM 5249 C C . VAL B 1 439 ? 146.397 132.578 118.312 1.00 28.44 439 VAL B C 1
ATOM 5250 O O . VAL B 1 439 ? 145.805 132.837 119.368 1.00 28.44 439 VAL B O 1
ATOM 5254 N N . VAL B 1 440 ? 145.835 132.804 117.120 1.00 6.86 440 VAL B N 1
ATOM 5255 C CA . VAL B 1 440 ? 144.501 133.402 117.053 1.00 6.86 440 VAL B CA 1
ATOM 5256 C C . VAL B 1 440 ? 143.376 132.458 117.459 1.00 6.86 440 VAL B C 1
ATOM 5257 O O . VAL B 1 440 ? 142.281 132.923 117.737 1.00 6.86 440 VAL B O 1
ATOM 5261 N N . THR B 1 441 ? 143.587 131.147 117.489 1.00 4.04 441 THR B N 1
ATOM 5262 C CA . THR B 1 441 ? 142.561 130.248 118.003 1.00 4.04 441 THR B CA 1
ATOM 5263 C C . THR B 1 441 ? 142.612 130.144 119.519 1.00 4.04 441 THR B C 1
ATOM 5264 O O . THR B 1 441 ? 141.571 130.078 120.164 1.00 4.04 441 THR B O 1
ATOM 5268 N N . MET B 1 442 ? 143.807 130.168 120.108 1.00 6.02 442 MET B N 1
ATOM 5269 C CA . MET B 1 442 ? 143.940 130.079 121.554 1.00 6.02 442 MET B CA 1
ATOM 5270 C C . MET B 1 442 ? 143.502 131.356 122.244 1.00 6.02 442 MET B C 1
ATOM 5271 O O . MET B 1 442 ? 142.907 131.305 123.319 1.00 6.02 442 MET B O 1
ATOM 5276 N N . THR B 1 443 ? 143.675 132.521 121.630 1.00 28.44 443 THR B N 1
ATOM 5277 C CA . THR B 1 443 ? 143.314 133.841 122.202 1.00 28.44 443 THR B CA 1
ATOM 5278 C C . THR B 1 443 ? 141.868 134.186 121.897 1.00 28.44 443 THR B C 1
ATOM 5279 O O . THR B 1 443 ? 141.372 135.067 122.596 1.00 28.44 443 THR B O 1
ATOM 5283 N N . THR B 1 444 ? 141.221 133.528 120.926 1.00 28.44 444 THR B N 1
ATOM 5284 C CA . THR B 1 444 ? 139.800 133.700 120.524 1.00 28.44 444 THR B CA 1
ATOM 5285 C C . THR B 1 444 ? 139.608 134.873 119.582 1.00 28.44 444 THR B C 1
ATOM 5286 O O . THR B 1 444 ? 138.485 135.192 119.331 1.00 28.44 444 THR B O 1
ATOM 5290 N N . VAL B 1 445 ? 140.653 135.515 119.096 1.00 3.19 445 VAL B N 1
ATOM 5291 C CA . VAL B 1 445 ? 140.486 136.588 118.083 1.00 3.19 445 VAL B CA 1
ATOM 5292 C C . VAL B 1 445 ? 139.887 135.809 116.929 1.00 3.19 445 VAL B C 1
ATOM 5293 O O . VAL B 1 445 ? 138.934 136.264 116.332 1.00 3.19 445 VAL B O 1
ATOM 5297 N N . GLY B 1 446 ? 140.393 134.614 116.717 1.00 10.56 446 GLY B N 1
ATOM 5298 C CA . GLY B 1 446 ? 139.823 133.685 115.752 1.00 10.56 446 GLY B CA 1
ATOM 5299 C C . GLY B 1 446 ? 139.755 134.192 114.376 1.00 10.56 446 GLY B C 1
ATOM 5300 O O . GLY B 1 446 ? 138.731 134.008 113.763 1.00 10.56 446 GLY B O 1
ATOM 5301 N N . TYR B 1 447 ? 140.822 134.833 113.901 1.00 13.83 447 TYR B N 1
ATOM 5302 C CA . TYR B 1 447 ? 140.887 135.289 112.492 1.00 13.83 447 TYR B CA 1
ATOM 5303 C C . TYR B 1 447 ? 140.787 134.040 111.628 1.00 13.83 447 TYR B C 1
ATOM 5304 O O . TYR B 1 447 ? 139.891 133.943 110.767 1.00 13.83 447 TYR B O 1
ATOM 5313 N N . GLY B 1 448 ? 141.731 133.124 111.852 1.00 18.81 448 GLY B N 1
ATOM 5314 C CA . GLY B 1 448 ? 141.806 131.895 111.046 1.00 18.81 448 GLY B CA 1
ATOM 5315 C C . GLY B 1 448 ? 142.786 132.099 109.912 1.00 18.81 448 GLY B C 1
ATOM 5316 O O . GLY B 1 448 ? 142.373 132.658 108.876 1.00 18.81 448 GLY B O 1
ATOM 5317 N N . ASP B 1 449 ? 144.041 131.677 110.092 1.00 28.37 449 ASP B N 1
ATOM 5318 C CA . ASP B 1 449 ? 145.002 131.756 108.963 1.00 28.37 449 ASP B CA 1
ATOM 5319 C C . ASP B 1 449 ? 144.449 130.832 107.885 1.00 28.37 449 ASP B C 1
ATOM 5320 O O . ASP B 1 449 ? 144.423 131.248 106.711 1.00 28.37 449 ASP B O 1
ATOM 5325 N N . MET B 1 450 ? 143.989 129.646 108.288 1.00 29.98 450 MET B N 1
ATOM 5326 C CA . MET B 1 450 ? 143.360 128.680 107.351 1.00 29.98 450 MET B CA 1
ATOM 5327 C C . MET B 1 450 ? 142.239 127.988 108.130 1.00 29.98 450 MET B C 1
ATOM 5328 O O . MET B 1 450 ? 142.279 128.035 109.370 1.00 29.98 450 MET B O 1
ATOM 5333 N N . HIS B 1 451 ? 141.297 127.371 107.411 1.00 27.11 451 HIS B N 1
ATOM 5334 C CA . HIS B 1 451 ? 140.177 126.640 108.058 1.00 27.11 451 HIS B CA 1
ATOM 5335 C C . HIS B 1 451 ? 140.466 125.131 107.984 1.00 27.11 451 HIS B C 1
ATOM 5336 O O . HIS B 1 451 ? 140.702 124.659 106.856 1.00 27.11 451 HIS B O 1
ATOM 5343 N N . PRO B 1 452 ? 140.484 124.340 109.093 1.00 19.80 452 PRO B N 1
ATOM 5344 C CA . PRO B 1 452 ? 140.847 122.926 109.002 1.00 19.80 452 PRO B CA 1
ATOM 5345 C C . PRO B 1 452 ? 139.886 122.227 108.030 1.00 19.80 452 PRO B C 1
ATOM 5346 O O . PRO B 1 452 ? 138.729 122.584 108.013 1.00 19.80 452 PRO B O 1
ATOM 5350 N N . VAL B 1 453 ? 140.388 121.288 107.223 1.00 19.90 453 VAL B N 1
ATOM 5351 C CA . VAL B 1 453 ? 139.533 120.641 106.181 1.00 19.90 453 VAL B CA 1
ATOM 5352 C C . VAL B 1 453 ? 139.250 119.179 106.539 1.00 19.90 453 VAL B C 1
ATOM 5353 O O . VAL B 1 453 ? 138.406 118.578 105.852 1.00 19.90 453 VAL B O 1
ATOM 5357 N N . THR B 1 454 ? 139.915 118.618 107.554 1.00 17.85 454 THR B N 1
ATOM 5358 C CA . THR B 1 454 ? 139.703 117.167 107.824 1.00 17.85 454 THR B CA 1
ATOM 5359 C C . THR B 1 454 ? 138.970 116.983 109.158 1.00 17.85 454 THR B C 1
ATOM 5360 O O . THR B 1 454 ? 138.634 118.003 109.771 1.00 17.85 454 THR B O 1
ATOM 5364 N N . ILE B 1 455 ? 138.739 115.738 109.594 1.00 13.67 455 ILE B N 1
ATOM 5365 C CA . ILE B 1 455 ? 138.005 115.497 110.829 1.00 13.67 455 ILE B CA 1
ATOM 5366 C C . ILE B 1 455 ? 138.928 115.543 112.039 1.00 13.67 455 ILE B C 1
ATOM 5367 O O . ILE B 1 455 ? 138.583 116.126 113.074 1.00 13.67 455 ILE B O 1
ATOM 5372 N N . GLY B 1 456 ? 140.124 114.963 111.916 1.00 11.88 456 GLY B N 1
ATOM 5373 C CA . GLY B 1 456 ? 141.102 115.060 112.979 1.00 11.88 456 GLY B CA 1
ATOM 5374 C C . GLY B 1 456 ? 141.588 116.470 113.206 1.00 11.88 456 GLY B C 1
ATOM 5375 O O . GLY B 1 456 ? 141.859 116.855 114.347 1.00 11.88 456 GLY B O 1
ATOM 5376 N N . GLY B 1 457 ? 141.601 117.266 112.129 1.00 9.86 457 GLY B N 1
ATOM 5377 C CA . GLY B 1 457 ? 142.019 118.678 112.225 1.00 9.86 457 GLY B CA 1
ATOM 5378 C C . GLY B 1 457 ? 140.982 119.517 112.945 1.00 9.86 457 GLY B C 1
ATOM 5379 O O . GLY B 1 457 ? 141.368 120.528 113.555 1.00 9.86 457 GLY B O 1
ATOM 5380 N N . LYS B 1 458 ? 139.710 119.119 112.883 1.00 4.13 458 LYS B N 1
ATOM 5381 C CA . LYS B 1 458 ? 138.655 119.831 113.586 1.00 4.13 458 LYS B CA 1
ATOM 5382 C C . LYS B 1 458 ? 138.518 119.382 115.030 1.00 4.13 458 LYS B C 1
ATOM 5383 O O . LYS B 1 458 ? 138.139 120.185 115.889 1.00 4.13 458 LYS B O 1
ATOM 5389 N N . ILE B 1 459 ? 138.901 118.145 115.337 1.00 6.76 459 ILE B N 1
ATOM 5390 C CA . ILE B 1 459 ? 139.008 117.728 116.735 1.00 6.76 459 ILE B CA 1
ATOM 5391 C C . ILE B 1 459 ? 140.172 118.434 117.436 1.00 6.76 459 ILE B C 1
ATOM 5392 O O . ILE B 1 459 ? 140.040 118.910 118.576 1.00 6.76 459 ILE B O 1
ATOM 5397 N N . VAL B 1 460 ? 141.307 118.571 116.746 1.00 4.86 460 VAL B N 1
ATOM 5398 C CA . VAL B 1 460 ? 142.440 119.319 117.292 1.00 4.86 460 VAL B CA 1
ATOM 5399 C C . VAL B 1 460 ? 142.105 120.804 117.453 1.00 4.86 460 VAL B C 1
ATOM 5400 O O . VAL B 1 460 ? 142.481 121.427 118.451 1.00 4.86 460 VAL B O 1
ATOM 5404 N N . GLY B 1 461 ? 141.367 121.386 116.505 1.00 4.52 461 GLY B N 1
ATOM 5405 C CA . GLY B 1 461 ? 140.949 122.774 116.633 1.00 4.52 461 GLY B CA 1
ATOM 5406 C C . GLY B 1 461 ? 140.001 123.042 117.781 1.00 4.52 461 GLY B C 1
ATOM 5407 O O . GLY B 1 461 ? 140.094 124.091 118.424 1.00 4.52 461 GLY B O 1
ATOM 5408 N N . SER B 1 462 ? 139.097 122.098 118.070 1.00 3.55 462 SER B N 1
ATOM 5409 C CA . SER B 1 462 ? 138.223 122.190 119.240 1.00 3.55 462 SER B CA 1
ATOM 5410 C C . SER B 1 462 ? 139.020 122.200 120.540 1.00 3.55 462 SER B C 1
ATOM 5411 O O . SER B 1 462 ? 138.764 123.013 121.446 1.00 3.55 462 SER B O 1
ATOM 5414 N N . LEU B 1 463 ? 140.008 121.308 120.641 1.00 3.86 463 LEU B N 1
ATOM 5415 C CA . LEU B 1 463 ? 140.850 121.282 121.832 1.00 3.86 463 LEU B CA 1
ATOM 5416 C C . LEU B 1 463 ? 141.719 122.531 121.972 1.00 3.86 463 LEU B C 1
ATOM 5417 O O . LEU B 1 463 ? 141.952 122.975 123.094 1.00 3.86 463 LEU B O 1
ATOM 5422 N N . CYS B 1 464 ? 142.197 123.104 120.860 1.00 1.43 464 CYS B N 1
ATOM 5423 C CA . CYS B 1 464 ? 142.974 124.346 120.893 1.00 1.43 464 CYS B CA 1
ATOM 5424 C C . CYS B 1 464 ? 142.154 125.510 121.426 1.00 1.43 464 CYS B C 1
ATOM 5425 O O . CYS B 1 464 ? 142.636 126.309 122.243 1.00 1.43 464 CYS B O 1
ATOM 5428 N N . ALA B 1 465 ? 140.902 125.611 120.976 1.00 4.90 465 ALA B N 1
ATOM 5429 C CA . ALA B 1 465 ? 140.014 126.670 121.433 1.00 4.90 465 ALA B CA 1
ATOM 5430 C C . ALA B 1 465 ? 139.688 126.566 122.912 1.00 4.90 465 ALA B C 1
ATOM 5431 O O . ALA B 1 465 ? 139.503 127.593 123.562 1.00 4.90 465 ALA B O 1
ATOM 5433 N N . ILE B 1 466 ? 139.596 125.351 123.462 1.00 5.38 466 ILE B N 1
ATOM 5434 C CA . ILE B 1 466 ? 139.368 125.202 124.908 1.00 5.38 466 ILE B CA 1
ATOM 5435 C C . ILE B 1 466 ? 140.643 125.489 125.711 1.00 5.38 466 ILE B C 1
ATOM 5436 O O . ILE B 1 466 ? 140.621 126.187 126.739 1.00 5.38 466 ILE B O 1
ATOM 5441 N N . ALA B 1 467 ? 141.770 124.931 125.263 1.00 5.73 467 ALA B N 1
ATOM 5442 C CA . ALA B 1 467 ? 143.033 125.016 125.975 1.00 5.73 467 ALA B CA 1
ATOM 5443 C C . ALA B 1 467 ? 143.563 126.423 126.074 1.00 5.73 467 ALA B C 1
ATOM 5444 O O . ALA B 1 467 ? 144.251 126.733 127.044 1.00 5.73 467 ALA B O 1
ATOM 5446 N N . GLY B 1 468 ? 143.248 127.289 125.115 1.00 7.22 468 GLY B N 1
ATOM 5447 C CA . GLY B 1 468 ? 143.685 128.668 125.234 1.00 7.22 468 GLY B CA 1
ATOM 5448 C C . GLY B 1 468 ? 142.980 129.427 126.339 1.00 7.22 468 GLY B C 1
ATOM 5449 O O . GLY B 1 468 ? 143.598 130.210 127.054 1.00 7.22 468 GLY B O 1
ATOM 5450 N N . VAL B 1 469 ? 141.673 129.214 126.472 1.00 11.45 469 VAL B N 1
ATOM 5451 C CA . VAL B 1 469 ? 140.891 129.788 127.570 1.00 11.45 469 VAL B CA 1
ATOM 5452 C C . VAL B 1 469 ? 141.443 129.340 128.917 1.00 11.45 469 VAL B C 1
ATOM 5453 O O . VAL B 1 469 ? 141.624 130.150 129.835 1.00 11.45 469 VAL B O 1
ATOM 5457 N N . LEU B 1 470 ? 141.751 128.048 129.040 1.00 11.01 470 LEU B N 1
ATOM 5458 C CA . LEU B 1 470 ? 142.311 127.537 130.289 1.00 11.01 470 LEU B CA 1
ATOM 5459 C C . LEU B 1 470 ? 143.678 128.139 130.593 1.00 11.01 470 LEU B C 1
ATOM 5460 O O . LEU B 1 470 ? 143.895 128.667 131.682 1.00 11.01 470 LEU B O 1
ATOM 5465 N N . THR B 1 471 ? 144.616 128.056 129.644 1.00 11.24 471 THR B N 1
ATOM 5466 C CA . THR B 1 471 ? 145.955 128.637 129.720 1.00 11.24 471 THR B CA 1
ATOM 5467 C C . THR B 1 471 ? 145.977 130.125 130.047 1.00 11.24 471 THR B C 1
ATOM 5468 O O . THR B 1 471 ? 146.742 130.530 130.924 1.00 11.24 471 THR B O 1
ATOM 5472 N N . ILE B 1 472 ? 145.156 130.942 129.397 1.00 10.29 472 ILE B N 1
ATOM 5473 C CA . ILE B 1 472 ? 145.173 132.377 129.639 1.00 10.29 472 ILE B CA 1
ATOM 5474 C C . ILE B 1 472 ? 144.526 132.718 130.971 1.00 10.29 472 ILE B C 1
ATOM 5475 O O . ILE B 1 472 ? 145.050 133.537 131.720 1.00 10.29 472 ILE B O 1
ATOM 5480 N N . ALA B 1 473 ? 143.441 132.043 131.339 1.00 10.16 473 ALA B N 1
ATOM 5481 C CA . ALA B 1 473 ? 142.719 132.374 132.557 1.00 10.16 473 ALA B CA 1
ATOM 5482 C C . ALA B 1 473 ? 143.472 132.080 133.846 1.00 10.16 473 ALA B C 1
ATOM 5483 O O . ALA B 1 473 ? 142.984 132.493 134.894 1.00 10.16 473 ALA B O 1
ATOM 5485 N N . LEU B 1 474 ? 144.614 131.396 133.830 1.00 5.00 474 LEU B N 1
ATOM 5486 C CA . LEU B 1 474 ? 145.263 131.004 135.076 1.00 5.00 474 LEU B CA 1
ATOM 5487 C C . LEU B 1 474 ? 146.129 132.091 135.725 1.00 5.00 474 LEU B C 1
ATOM 5488 O O . LEU B 1 474 ? 145.915 132.348 136.909 1.00 5.00 474 LEU B O 1
ATOM 5493 N N . PRO B 1 475 ? 147.076 132.772 135.058 1.00 6.44 475 PRO B N 1
ATOM 5494 C CA . PRO B 1 475 ? 147.868 133.775 135.779 1.00 6.44 475 PRO B CA 1
ATOM 5495 C C . PRO B 1 475 ? 147.275 135.179 135.835 1.00 6.44 475 PRO B C 1
ATOM 5496 O O . PRO B 1 475 ? 147.941 136.078 136.341 1.00 6.44 475 PRO B O 1
ATOM 5500 N N . VAL B 1 476 ? 146.072 135.409 135.323 1.00 6.89 476 VAL B N 1
ATOM 5501 C CA . VAL B 1 476 ? 145.442 136.730 135.237 1.00 6.89 476 VAL B CA 1
ATOM 5502 C C . VAL B 1 476 ? 144.767 137.199 136.536 1.00 6.89 476 VAL B C 1
ATOM 5503 O O . VAL B 1 476 ? 144.845 138.406 136.826 1.00 6.89 476 VAL B O 1
ATOM 5507 N N . PRO B 1 477 ? 144.104 136.350 137.355 1.00 6.15 477 PRO B N 1
ATOM 5508 C CA . PRO B 1 477 ? 143.645 136.832 138.674 1.00 6.15 477 PRO B CA 1
ATOM 5509 C C . PRO B 1 477 ? 144.718 137.384 139.613 1.00 6.15 477 PRO B C 1
ATOM 5510 O O . PRO B 1 477 ? 144.399 138.242 140.442 1.00 6.15 477 PRO B O 1
ATOM 5514 N N . VAL B 1 478 ? 145.979 136.975 139.484 1.00 7.07 478 VAL B N 1
ATOM 5515 C CA . VAL B 1 478 ? 147.035 137.547 140.312 1.00 7.07 478 VAL B CA 1
ATOM 5516 C C . VAL B 1 478 ? 147.341 138.982 139.885 1.00 7.07 478 VAL B C 1
ATOM 5517 O O . VAL B 1 478 ? 147.546 139.867 140.725 1.00 7.07 478 VAL B O 1
ATOM 5521 N N . ILE B 1 479 ? 147.329 139.244 138.579 1.00 4.25 479 ILE B N 1
ATOM 5522 C CA . ILE B 1 479 ? 147.541 140.593 138.076 1.00 4.25 479 ILE B CA 1
ATOM 5523 C C . ILE B 1 479 ? 146.366 141.501 138.424 1.00 4.25 479 ILE B C 1
ATOM 5524 O O . ILE B 1 479 ? 146.560 142.668 138.779 1.00 4.25 479 ILE B O 1
ATOM 5529 N N . VAL B 1 480 ? 145.133 140.989 138.382 1.00 7.94 480 VAL B N 1
ATOM 5530 C CA . VAL B 1 480 ? 144.032 141.871 138.771 1.00 7.94 480 VAL B CA 1
ATOM 5531 C C . VAL B 1 480 ? 143.956 142.071 140.281 1.00 7.94 480 VAL B C 1
ATOM 5532 O O . VAL B 1 480 ? 143.451 143.105 140.729 1.00 7.94 480 VAL B O 1
ATOM 5536 N N . SER B 1 481 ? 144.509 141.164 141.088 1.00 10.55 481 SER B N 1
ATOM 5537 C CA . SER B 1 481 ? 144.596 141.427 142.517 1.00 10.55 481 SER B CA 1
ATOM 5538 C C . SER B 1 481 ? 145.643 142.483 142.834 1.00 10.55 481 SER B C 1
ATOM 5539 O O . SER B 1 481 ? 145.428 143.322 143.715 1.00 10.55 481 SER B O 1
ATOM 5542 N N . ASN B 1 482 ? 146.782 142.454 142.134 1.00 7.94 482 ASN B N 1
ATOM 5543 C CA . ASN B 1 482 ? 147.757 143.539 142.241 1.00 7.94 482 ASN B CA 1
ATOM 5544 C C . ASN B 1 482 ? 147.164 144.884 141.838 1.00 7.94 482 ASN B C 1
ATOM 5545 O O . ASN B 1 482 ? 147.434 145.902 142.483 1.00 7.94 482 ASN B O 1
ATOM 5550 N N . PHE B 1 483 ? 146.346 144.909 140.783 1.00 5.91 483 PHE B N 1
ATOM 5551 C CA . PHE B 1 483 ? 145.704 146.159 140.385 1.00 5.91 483 PHE B CA 1
ATOM 5552 C C . PHE B 1 483 ? 144.755 146.669 141.451 1.00 5.91 483 PHE B C 1
ATOM 5553 O O . PHE B 1 483 ? 144.779 147.859 141.773 1.00 5.91 483 PHE B O 1
ATOM 5561 N N . ASN B 1 484 ? 143.900 145.791 141.991 1.00 14.56 484 ASN B N 1
ATOM 5562 C CA . ASN B 1 484 ? 142.939 146.196 143.013 1.00 14.56 484 ASN B CA 1
ATOM 5563 C C . ASN B 1 484 ? 143.633 146.709 144.265 1.00 14.56 484 ASN B C 1
ATOM 5564 O O . ASN B 1 484 ? 143.184 147.692 144.866 1.00 14.56 484 ASN B O 1
ATOM 5569 N N . TYR B 1 485 ? 144.750 146.079 144.643 1.00 15.16 485 TYR B N 1
ATOM 5570 C CA . TYR B 1 485 ? 145.549 146.534 145.774 1.00 15.16 485 TYR B CA 1
ATOM 5571 C C . TYR B 1 485 ? 146.083 147.944 145.560 1.00 15.16 485 TYR B C 1
ATOM 5572 O O . TYR B 1 485 ? 145.790 148.846 146.349 1.00 15.16 485 TYR B O 1
ATOM 5581 N N . PHE B 1 486 ? 146.851 148.164 144.483 1.00 10.06 486 PHE B N 1
ATOM 5582 C CA . PHE B 1 486 ? 147.431 149.490 144.240 1.00 10.06 486 PHE B CA 1
ATOM 5583 C C . PHE B 1 486 ? 146.393 150.557 143.936 1.00 10.06 486 PHE B C 1
ATOM 5584 O O . PHE B 1 486 ? 146.685 151.738 144.103 1.00 10.06 486 PHE B O 1
ATOM 5592 N N . TYR B 1 487 ? 145.200 150.172 143.500 1.00 13.30 487 TYR B N 1
ATOM 5593 C CA . TYR B 1 487 ? 144.176 151.128 143.112 1.00 13.30 487 TYR B CA 1
ATOM 5594 C C . TYR B 1 487 ? 143.358 151.583 144.311 1.00 13.30 487 TYR B C 1
ATOM 5595 O O . TYR B 1 487 ? 143.104 152.777 144.477 1.00 13.30 487 TYR B O 1
ATOM 5604 N N . HIS B 1 488 ? 142.932 150.649 145.159 1.00 22.67 488 HIS B N 1
ATOM 5605 C CA . HIS B 1 488 ? 142.225 151.024 146.372 1.00 22.67 488 HIS B CA 1
ATOM 5606 C C . HIS B 1 488 ? 143.163 151.429 147.498 1.00 22.67 488 HIS B C 1
ATOM 5607 O O . HIS B 1 488 ? 142.684 151.820 148.562 1.00 22.67 488 HIS B O 1
ATOM 5614 N N . ARG B 1 489 ? 144.473 151.434 147.232 1.00 32.62 489 ARG B N 1
ATOM 5615 C CA . ARG B 1 489 ? 145.438 151.943 148.241 1.00 32.62 489 ARG B CA 1
ATOM 5616 C C . ARG B 1 489 ? 145.245 153.453 148.368 1.00 32.62 489 ARG B C 1
ATOM 5617 O O . ARG B 1 489 ? 145.593 154.009 149.429 1.00 32.62 489 ARG B O 1
ATOM 5625 N N . GLU B 1 490 ? 144.685 154.087 147.335 1.00 39.81 490 GLU B N 1
ATOM 5626 C CA . GLU B 1 490 ? 144.563 155.536 147.329 1.00 39.81 490 GLU B CA 1
ATOM 5627 C C . GLU B 1 490 ? 143.618 156.044 148.408 1.00 39.81 490 GLU B C 1
ATOM 5628 O O . GLU B 1 490 ? 143.884 157.091 149.007 1.00 39.81 490 GLU B O 1
ATOM 5634 N N . THR B 1 491 ? 142.526 155.308 148.640 1.00 42.58 491 THR B N 1
ATOM 5635 C CA . THR B 1 491 ? 141.554 155.689 149.699 1.00 42.58 491 THR B CA 1
ATOM 5636 C C . THR B 1 491 ? 142.206 155.482 151.071 1.00 42.58 491 THR B C 1
ATOM 5637 O O . THR B 1 491 ? 142.666 154.373 151.344 1.00 42.58 491 THR B O 1
ATOM 5641 N N . GLY C 1 103 ? 141.907 112.699 193.319 1.00 43.45 103 GLY C N 1
ATOM 5642 C CA . GLY C 1 103 ? 141.582 113.795 192.384 1.00 43.45 103 GLY C CA 1
ATOM 5643 C C . GLY C 1 103 ? 141.358 115.104 193.118 1.00 43.45 103 GLY C C 1
ATOM 5644 O O . GLY C 1 103 ? 140.275 115.270 193.711 1.00 43.45 103 GLY C O 1
ATOM 5645 N N . GLU C 1 104 ? 142.346 116.002 193.078 1.00 49.79 104 GLU C N 1
ATOM 5646 C CA . GLU C 1 104 ? 142.232 117.310 193.777 1.00 49.79 104 GLU C CA 1
ATOM 5647 C C . GLU C 1 104 ? 142.258 118.433 192.736 1.00 49.79 104 GLU C C 1
ATOM 5648 O O . GLU C 1 104 ? 143.133 118.403 191.853 1.00 49.79 104 GLU C O 1
ATOM 5654 N N . ARG C 1 105 ? 141.324 119.379 192.838 1.00 47.11 105 ARG C N 1
ATOM 5655 C CA . ARG C 1 105 ? 141.279 120.508 191.876 1.00 47.11 105 ARG C CA 1
ATOM 5656 C C . ARG C 1 105 ? 142.559 121.338 192.030 1.00 47.11 105 ARG C C 1
ATOM 5657 O O . ARG C 1 105 ? 142.931 121.635 193.179 1.00 47.11 105 ARG C O 1
ATOM 5665 N N . VAL C 1 106 ? 143.188 121.711 190.913 1.00 36.90 106 VAL C N 1
ATOM 5666 C CA . VAL C 1 106 ? 144.425 122.545 190.953 1.00 36.90 106 VAL C CA 1
ATOM 5667 C C . VAL C 1 106 ? 144.126 123.872 190.246 1.00 36.90 106 VAL C C 1
ATOM 5668 O O . VAL C 1 106 ? 143.510 123.833 189.165 1.00 36.90 106 VAL C O 1
ATOM 5672 N N . VAL C 1 107 ? 144.520 124.999 190.848 1.00 35.17 107 VAL C N 1
ATOM 5673 C CA . VAL C 1 107 ? 144.190 126.340 190.275 1.00 35.17 107 VAL C CA 1
ATOM 5674 C C . VAL C 1 107 ? 145.401 126.911 189.529 1.00 35.17 107 VAL C C 1
ATOM 5675 O O . VAL C 1 107 ? 146.489 126.967 190.131 1.00 35.17 107 VAL C O 1
ATOM 5679 N N . ILE C 1 108 ? 145.218 127.308 188.266 1.00 29.75 108 ILE C N 1
ATOM 5680 C CA . ILE C 1 108 ? 146.309 127.938 187.469 1.00 29.75 108 ILE C CA 1
ATOM 5681 C C . ILE C 1 108 ? 145.863 129.361 187.134 1.00 29.75 108 ILE C C 1
ATOM 5682 O O . ILE C 1 108 ? 144.737 129.517 186.641 1.00 29.75 108 ILE C O 1
ATOM 5687 N N . ASN C 1 109 ? 146.714 130.357 187.388 1.00 28.89 109 ASN C N 1
ATOM 5688 C CA . ASN C 1 109 ? 146.365 131.757 187.036 1.00 28.89 109 ASN C CA 1
ATOM 5689 C C . ASN C 1 109 ? 147.187 132.171 185.815 1.00 28.89 109 ASN C C 1
ATOM 5690 O O . ASN C 1 109 ? 148.426 132.171 185.914 1.00 28.89 109 ASN C O 1
ATOM 5695 N N . ILE C 1 110 ? 146.538 132.512 184.705 1.00 23.58 110 ILE C N 1
ATOM 5696 C CA . ILE C 1 110 ? 147.324 133.020 183.543 1.00 23.58 110 ILE C CA 1
ATOM 5697 C C . ILE C 1 110 ? 147.199 134.543 183.523 1.00 23.58 110 ILE C C 1
ATOM 5698 O O . ILE C 1 110 ? 146.309 135.046 182.817 1.00 23.58 110 ILE C O 1
ATOM 5703 N N . SER C 1 111 ? 148.018 135.232 184.318 1.00 25.68 111 SER C N 1
ATOM 5704 C CA . SER C 1 111 ? 148.021 136.718 184.363 1.00 25.68 111 SER C CA 1
ATOM 5705 C C . SER C 1 111 ? 146.642 137.274 184.737 1.00 25.68 111 SER C C 1
ATOM 5706 O O . SER C 1 111 ? 146.268 138.321 184.181 1.00 25.68 111 SER C O 1
ATOM 5709 N N . GLY C 1 112 ? 145.917 136.608 185.641 1.00 25.38 112 GLY C N 1
ATOM 5710 C CA . GLY C 1 112 ? 144.624 137.155 186.096 1.00 25.38 112 GLY C CA 1
ATOM 5711 C C . GLY C 1 112 ? 143.484 136.237 185.716 1.00 25.38 112 GLY C C 1
ATOM 5712 O O . GLY C 1 112 ? 142.522 136.136 186.499 1.00 25.38 112 GLY C O 1
ATOM 5713 N N . LEU C 1 113 ? 143.593 135.584 184.558 1.00 21.87 113 LEU C N 1
ATOM 5714 C CA . LEU C 1 113 ? 142.532 134.727 184.050 1.00 21.87 113 LEU C CA 1
ATOM 5715 C C . LEU C 1 113 ? 142.693 133.342 184.653 1.00 21.87 113 LEU C C 1
ATOM 5716 O O . LEU C 1 113 ? 143.557 132.576 184.233 1.00 21.87 113 LEU C O 1
ATOM 5721 N N . ARG C 1 114 ? 141.860 133.044 185.660 1.00 26.93 114 ARG C N 1
ATOM 5722 C CA . ARG C 1 114 ? 141.995 131.786 186.444 1.00 26.93 114 ARG C CA 1
ATOM 5723 C C . ARG C 1 114 ? 141.384 130.565 185.750 1.00 26.93 114 ARG C C 1
ATOM 5724 O O . ARG C 1 114 ? 140.262 130.683 185.228 1.00 26.93 114 ARG C O 1
ATOM 5732 N N . PHE C 1 115 ? 142.098 129.435 185.772 1.00 23.90 115 PHE C N 1
ATOM 5733 C CA . PHE C 1 115 ? 141.591 128.166 185.191 1.00 23.90 115 PHE C CA 1
ATOM 5734 C C . PHE C 1 115 ? 141.671 127.092 186.279 1.00 23.90 115 PHE C C 1
ATOM 5735 O O . PHE C 1 115 ? 142.708 127.023 186.959 1.00 23.90 115 PHE C O 1
ATOM 5743 N N . GLU C 1 116 ? 140.619 126.289 186.446 1.00 36.17 116 GLU C N 1
ATOM 5744 C CA . GLU C 1 116 ? 140.595 125.225 187.488 1.00 36.17 116 GLU C CA 1
ATOM 5745 C C . GLU C 1 116 ? 140.418 123.864 186.809 1.00 36.17 116 GLU C C 1
ATOM 5746 O O . GLU C 1 116 ? 139.497 123.745 185.988 1.00 36.17 116 GLU C O 1
ATOM 5752 N N . THR C 1 117 ? 141.268 122.883 187.134 1.00 36.67 117 THR C N 1
ATOM 5753 C CA . THR C 1 117 ? 141.106 121.512 186.572 1.00 36.67 117 THR C CA 1
ATOM 5754 C C . THR C 1 117 ? 141.472 120.470 187.634 1.00 36.67 117 THR C C 1
ATOM 5755 O O . THR C 1 117 ? 142.168 120.842 188.586 1.00 36.67 117 THR C O 1
ATOM 5759 N N . GLN C 1 118 ? 140.997 119.228 187.495 1.00 43.92 118 GLN C N 1
ATOM 5760 C CA . GLN C 1 118 ? 141.355 118.133 188.441 1.00 43.92 118 GLN C CA 1
ATOM 5761 C C . GLN C 1 118 ? 142.773 117.619 188.158 1.00 43.92 118 GLN C C 1
ATOM 5762 O O . GLN C 1 118 ? 143.247 117.806 187.023 1.00 43.92 118 GLN C O 1
ATOM 5768 N N . LEU C 1 119 ? 143.414 116.987 189.147 1.00 42.06 119 LEU C N 1
ATOM 5769 C CA . LEU C 1 119 ? 144.815 116.496 188.996 1.00 42.06 119 LEU C CA 1
ATOM 5770 C C . LEU C 1 119 ? 144.912 115.418 187.913 1.00 42.06 119 LEU C C 1
ATOM 5771 O O . LEU C 1 119 ? 145.933 115.399 187.194 1.00 42.06 119 LEU C O 1
ATOM 5776 N N . LYS C 1 120 ? 143.898 114.559 187.795 1.00 44.14 120 LYS C N 1
ATOM 5777 C CA . LYS C 1 120 ? 143.958 113.425 186.834 1.00 44.14 120 LYS C CA 1
ATOM 5778 C C . LYS C 1 120 ? 144.141 113.952 185.409 1.00 44.14 120 LYS C C 1
ATOM 5779 O O . LYS C 1 120 ? 144.897 113.321 184.646 1.00 44.14 120 LYS C O 1
ATOM 5785 N N . THR C 1 121 ? 143.486 115.061 185.061 1.00 45.49 121 THR C N 1
ATOM 5786 C CA . THR C 1 121 ? 143.550 115.564 183.664 1.00 45.49 121 THR C CA 1
ATOM 5787 C C . THR C 1 121 ? 145.001 115.905 183.305 1.00 45.49 121 THR C C 1
ATOM 5788 O O . THR C 1 121 ? 145.431 115.551 182.190 1.00 45.49 121 THR C O 1
ATOM 5792 N N . LEU C 1 122 ? 145.729 116.552 184.218 1.00 44.17 122 LEU C N 1
ATOM 5793 C CA . LEU C 1 122 ? 147.146 116.931 183.962 1.00 44.17 122 LEU C CA 1
ATOM 5794 C C . LEU C 1 122 ? 148.006 115.673 183.811 1.00 44.17 122 LEU C C 1
ATOM 5795 O O . LEU C 1 122 ? 148.921 115.691 182.967 1.00 44.17 122 LEU C O 1
ATOM 5800 N N . CYS C 1 123 ? 147.725 114.628 184.591 1.00 45.65 123 CYS C N 1
ATOM 5801 C CA . CYS C 1 123 ? 148.562 113.395 184.592 1.00 45.65 123 CYS C CA 1
ATOM 5802 C C . CYS C 1 123 ? 148.593 112.700 183.225 1.00 45.65 123 CYS C C 1
ATOM 5803 O O . CYS C 1 123 ? 149.669 112.171 182.877 1.00 45.65 123 CYS C O 1
ATOM 5806 N N . GLN C 1 124 ? 147.444 112.628 182.545 1.00 47.78 124 GLN C N 1
ATOM 5807 C CA . GLN C 1 124 ? 147.336 111.896 181.251 1.00 47.78 124 GLN C CA 1
ATOM 5808 C C . GLN C 1 124 ? 148.596 112.105 180.410 1.00 47.78 124 GLN C C 1
ATOM 5809 O O . GLN C 1 124 ? 149.088 111.114 179.841 1.00 47.78 124 GLN C O 1
ATOM 5815 N N . PHE C 1 125 ? 149.092 113.341 180.331 1.00 47.93 125 PHE C N 1
ATOM 5816 C CA . PHE C 1 125 ? 150.365 113.574 179.605 1.00 47.93 125 PHE C CA 1
ATOM 5817 C C . PHE C 1 125 ? 151.443 113.926 180.632 1.00 47.93 125 PHE C C 1
ATOM 5818 O O . PHE C 1 125 ? 151.321 114.974 181.286 1.00 47.93 125 PHE C O 1
ATOM 5826 N N . PRO C 1 126 ? 152.503 113.104 180.792 1.00 48.25 126 PRO C N 1
ATOM 5827 C CA . PRO C 1 126 ? 153.578 113.420 181.729 1.00 48.25 126 PRO C CA 1
ATOM 5828 C C . PRO C 1 126 ? 154.686 114.319 181.158 1.00 48.25 126 PRO C C 1
ATOM 5829 O O . PRO C 1 126 ? 155.272 115.062 181.923 1.00 48.25 126 PRO C O 1
ATOM 5833 N N . GLU C 1 127 ? 154.939 114.254 179.847 1.00 48.76 127 GLU C N 1
ATOM 5834 C CA . GLU C 1 127 ? 156.061 115.020 179.235 1.00 48.76 127 GLU C CA 1
ATOM 5835 C C . GLU C 1 127 ? 155.825 116.530 179.351 1.00 48.76 127 GLU C C 1
ATOM 5836 O O . GLU C 1 127 ? 156.807 117.282 179.222 1.00 48.76 127 GLU C O 1
ATOM 5842 N N . THR C 1 128 ? 154.582 116.957 179.582 1.00 43.72 128 THR C N 1
ATOM 5843 C CA . THR C 1 128 ? 154.266 118.411 179.612 1.00 43.72 128 THR C CA 1
ATOM 5844 C C . THR C 1 128 ? 154.801 119.046 180.898 1.00 43.72 128 THR C C 1
ATOM 5845 O O . THR C 1 128 ? 155.034 118.302 181.865 1.00 43.72 128 THR C O 1
ATOM 5849 N N . LEU C 1 129 ? 154.976 120.372 180.901 1.00 42.49 129 LEU C N 1
ATOM 5850 C CA . LEU C 1 129 ? 155.498 121.088 182.096 1.00 42.49 129 LEU C CA 1
ATOM 5851 C C . LEU C 1 129 ? 154.539 120.817 183.256 1.00 42.49 129 LEU C C 1
ATOM 5852 O O . LEU C 1 129 ? 155.025 120.583 184.376 1.00 42.49 129 LEU C O 1
ATOM 5857 N N . LEU C 1 130 ? 153.235 120.831 182.987 1.00 42.73 130 LEU C N 1
ATOM 5858 C CA . LEU C 1 130 ? 152.208 120.521 184.018 1.00 42.73 130 LEU C CA 1
ATOM 5859 C C . LEU C 1 130 ? 152.250 119.030 184.382 1.00 42.73 130 LEU C C 1
ATOM 5860 O O . LEU C 1 130 ? 151.941 118.702 185.536 1.00 42.73 130 LEU C O 1
ATOM 5865 N N . GLY C 1 131 ? 152.550 118.153 183.419 1.00 45.31 131 GLY C N 1
ATOM 5866 C CA . GLY C 1 131 ? 152.529 116.696 183.671 1.00 45.31 131 GLY C CA 1
ATOM 5867 C C . GLY C 1 131 ? 153.526 116.215 184.717 1.00 45.31 131 GLY C C 1
ATOM 5868 O O . GLY C 1 131 ? 153.127 115.368 185.539 1.00 45.31 131 GLY C O 1
ATOM 5869 N N . ASP C 1 132 ? 154.766 116.719 184.711 1.00 48.37 132 ASP C N 1
ATOM 5870 C CA . ASP C 1 132 ? 155.797 116.199 185.656 1.00 48.37 132 ASP C CA 1
ATOM 5871 C C . ASP C 1 132 ? 155.703 116.979 186.977 1.00 48.37 132 ASP C C 1
ATOM 5872 O O . ASP C 1 132 ? 155.599 118.218 186.896 1.00 48.37 132 ASP C O 1
ATOM 5877 N N . PRO C 1 133 ? 155.725 116.355 188.187 1.00 46.59 133 PRO C N 1
ATOM 5878 C CA . PRO C 1 133 ? 155.461 117.122 189.415 1.00 46.59 133 PRO C CA 1
ATOM 5879 C C . PRO C 1 133 ? 156.627 117.961 189.905 1.00 46.59 133 PRO C C 1
ATOM 5880 O O . PRO C 1 133 ? 156.505 118.564 190.976 1.00 46.59 133 PRO C O 1
ATOM 5884 N N . LYS C 1 134 ? 157.746 118.016 189.189 1.00 47.17 134 LYS C N 1
ATOM 5885 C CA . LYS C 1 134 ? 158.879 118.821 189.625 1.00 47.17 134 LYS C CA 1
ATOM 5886 C C . LYS C 1 134 ? 159.226 119.974 188.700 1.00 47.17 134 LYS C C 1
ATOM 5887 O O . LYS C 1 134 ? 159.730 120.991 189.189 1.00 47.17 134 LYS C O 1
ATOM 5893 N N . ARG C 1 135 ? 158.783 119.922 187.440 1.00 49.25 135 ARG C N 1
ATOM 5894 C CA . ARG C 1 135 ? 158.997 121.086 186.536 1.00 49.25 135 ARG C CA 1
ATOM 5895 C C . ARG C 1 135 ? 157.945 122.163 186.848 1.00 49.25 135 ARG C C 1
ATOM 5896 O O . ARG C 1 135 ? 158.327 123.348 186.914 1.00 49.25 135 ARG C O 1
ATOM 5904 N N . ARG C 1 136 ? 156.683 121.772 187.045 1.00 50.88 136 ARG C N 1
ATOM 5905 C CA . ARG C 1 136 ? 155.596 122.729 187.397 1.00 50.88 136 ARG C CA 1
ATOM 5906 C C . ARG C 1 136 ? 155.666 123.131 188.872 1.00 50.88 136 ARG C C 1
ATOM 5907 O O . ARG C 1 136 ? 155.041 124.146 189.225 1.00 50.88 136 ARG C O 1
ATOM 5915 N N . MET C 1 137 ? 156.391 122.377 189.699 1.00 49.94 137 MET C N 1
ATOM 5916 C CA . MET C 1 137 ? 156.402 122.656 191.161 1.00 49.94 137 MET C CA 1
ATOM 5917 C C . MET C 1 137 ? 156.927 124.076 191.410 1.00 49.94 137 MET C C 1
ATOM 5918 O O . MET C 1 137 ? 156.386 124.752 192.306 1.00 49.94 137 MET C O 1
ATOM 5923 N N . ARG C 1 138 ? 157.929 124.512 190.643 1.00 48.59 138 ARG C N 1
ATOM 5924 C CA . ARG C 1 138 ? 158.518 125.869 190.817 1.00 48.59 138 ARG C CA 1
ATOM 5925 C C . ARG C 1 138 ? 157.454 126.942 190.550 1.00 48.59 138 ARG C C 1
ATOM 5926 O O . ARG C 1 138 ? 157.398 127.917 191.327 1.00 48.59 138 ARG C O 1
ATOM 5934 N N . TYR C 1 139 ? 156.608 126.764 189.530 1.00 44.40 139 TYR C N 1
ATOM 5935 C CA . TYR C 1 139 ? 155.602 127.802 189.168 1.00 44.40 139 TYR C CA 1
ATOM 5936 C C . TYR C 1 139 ? 154.535 127.931 190.262 1.00 44.40 139 TYR C C 1
ATOM 5937 O O . TYR C 1 139 ? 153.879 128.987 190.328 1.00 44.40 139 TYR C O 1
ATOM 5946 N N . PHE C 1 140 ? 154.375 126.899 191.091 1.00 44.73 140 PHE C N 1
ATOM 5947 C CA . PHE C 1 140 ? 153.383 126.922 192.204 1.00 44.73 140 PHE C CA 1
ATOM 5948 C C . PHE C 1 140 ? 153.699 127.986 193.258 1.00 44.73 140 PHE C C 1
ATOM 5949 O O . PHE C 1 140 ? 154.888 128.199 193.557 1.00 44.73 140 PHE C O 1
ATOM 5957 N N . ASP C 1 141 ? 152.661 128.621 193.816 1.00 43.37 141 ASP C N 1
ATOM 5958 C CA . ASP C 1 141 ? 152.851 129.603 194.916 1.00 43.37 141 ASP C CA 1
ATOM 5959 C C . ASP C 1 141 ? 152.131 129.057 196.151 1.00 43.37 141 ASP C C 1
ATOM 5960 O O . ASP C 1 141 ? 150.912 128.825 196.063 1.00 43.37 141 ASP C O 1
ATOM 5965 N N . PRO C 1 142 ? 152.819 128.852 197.294 1.00 43.37 142 PRO C N 1
ATOM 5966 C CA . PRO C 1 142 ? 152.199 128.250 198.483 1.00 43.37 142 PRO C CA 1
ATOM 5967 C C . PRO C 1 142 ? 151.076 129.039 199.172 1.00 43.37 142 PRO C C 1
ATOM 5968 O O . PRO C 1 142 ? 150.117 128.421 199.589 1.00 43.37 142 PRO C O 1
ATOM 5972 N N . LEU C 1 143 ? 151.215 130.360 199.290 1.00 43.92 143 LEU C N 1
ATOM 5973 C CA . LEU C 1 143 ? 150.217 131.153 200.058 1.00 43.92 143 LEU C CA 1
ATOM 5974 C C . LEU C 1 143 ? 148.827 131.067 199.416 1.00 43.92 143 LEU C C 1
ATOM 5975 O O . LEU C 1 143 ? 147.853 130.858 200.164 1.00 43.92 143 LEU C O 1
ATOM 5980 N N . ARG C 1 144 ? 148.737 131.203 198.091 1.00 48.10 144 ARG C N 1
ATOM 5981 C CA . ARG C 1 144 ? 147.403 131.232 197.434 1.00 48.10 144 AR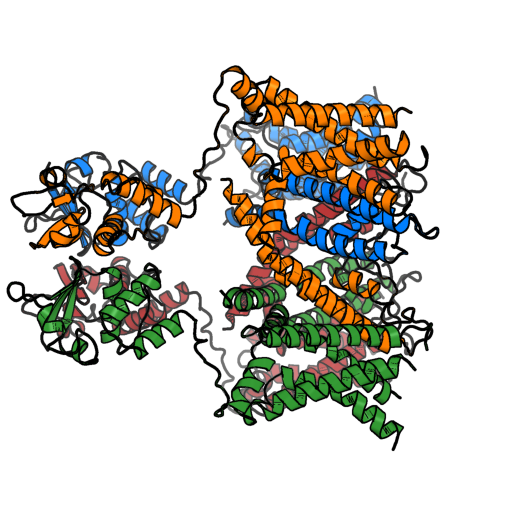G C CA 1
ATOM 5982 C C . ARG C 1 144 ? 147.037 129.845 196.899 1.00 48.10 144 ARG C C 1
ATOM 5983 O O . ARG C 1 144 ? 145.921 129.708 196.360 1.00 48.10 144 ARG C O 1
ATOM 5991 N N . ASN C 1 145 ? 147.939 128.867 197.031 1.00 45.95 145 ASN C N 1
ATOM 5992 C CA . ASN C 1 145 ? 147.693 127.508 196.475 1.00 45.95 145 ASN C CA 1
ATOM 5993 C C . ASN C 1 145 ? 147.379 127.629 194.980 1.00 45.95 145 ASN C C 1
ATOM 5994 O O . ASN C 1 145 ? 146.463 126.928 194.513 1.00 45.95 145 ASN C O 1
ATOM 5999 N N . GLU C 1 146 ? 148.113 128.486 194.262 1.00 44.29 146 GLU C N 1
ATOM 6000 C CA . GLU C 1 146 ? 147.856 128.703 192.815 1.00 44.29 146 GLU C CA 1
ATOM 6001 C C . GLU C 1 146 ? 149.187 128.726 192.061 1.00 44.29 146 GLU C C 1
ATOM 6002 O O . GLU C 1 146 ? 150.221 128.936 192.709 1.00 44.29 146 GLU C O 1
ATOM 6008 N N . TYR C 1 147 ? 149.149 128.435 190.760 1.00 42.46 147 TYR C N 1
ATOM 6009 C CA . TYR C 1 147 ? 150.365 128.481 189.910 1.00 42.46 147 TYR C CA 1
ATOM 6010 C C . TYR C 1 147 ? 150.289 129.801 189.145 1.00 42.46 147 TYR C C 1
ATOM 6011 O O . TYR C 1 147 ? 149.194 130.097 188.642 1.00 42.46 147 TYR C O 1
ATOM 6020 N N . PHE C 1 148 ? 151.368 130.576 189.054 1.00 38.10 148 PHE C N 1
ATOM 6021 C CA . PHE C 1 148 ? 151.202 131.840 188.291 1.00 38.10 148 PHE C CA 1
ATOM 6022 C C . PHE C 1 148 ? 152.075 131.832 187.040 1.00 38.10 148 PHE C C 1
ATOM 6023 O O . PHE C 1 148 ? 153.292 131.610 187.154 1.00 38.10 148 PHE C O 1
ATOM 6031 N N . PHE C 1 149 ? 151.470 132.110 185.887 1.00 35.50 149 PHE C N 1
ATOM 6032 C CA . PHE C 1 149 ? 152.209 132.158 184.601 1.00 35.50 149 PHE C CA 1
ATOM 6033 C C . PHE C 1 149 ? 151.895 133.510 183.960 1.00 35.50 149 PHE C C 1
ATOM 6034 O O . PHE C 1 149 ? 150.713 133.768 183.685 1.00 35.50 149 PHE C O 1
ATOM 6042 N N . ASP C 1 150 ? 152.917 134.348 183.735 1.00 36.75 150 ASP C N 1
ATOM 6043 C CA . ASP C 1 150 ? 152.657 135.632 183.033 1.00 36.75 150 ASP C CA 1
ATOM 6044 C C . ASP C 1 150 ? 152.694 135.344 181.530 1.00 36.75 150 ASP C C 1
ATOM 6045 O O . ASP C 1 150 ? 153.655 135.782 180.872 1.00 36.75 150 ASP C O 1
ATOM 6050 N N . ARG C 1 151 ? 151.728 134.577 181.010 1.00 37.22 151 ARG C N 1
ATOM 6051 C CA . ARG C 1 151 ? 151.703 134.191 179.568 1.00 37.22 151 ARG C CA 1
ATOM 6052 C C . ARG C 1 151 ? 150.448 134.763 178.899 1.00 37.22 151 ARG C C 1
ATOM 6053 O O . ARG C 1 151 ? 149.770 135.581 179.550 1.00 37.22 151 ARG C O 1
ATOM 6061 N N . ASN C 1 152 ? 150.144 134.363 177.653 1.00 31.03 152 ASN C N 1
ATOM 6062 C CA . ASN C 1 152 ? 148.985 134.998 176.971 1.00 31.03 152 ASN C CA 1
ATOM 6063 C C . ASN C 1 152 ? 147.711 134.250 177.358 1.00 31.03 152 ASN C C 1
ATOM 6064 O O . ASN C 1 152 ? 147.693 133.012 177.243 1.00 31.03 152 ASN C O 1
ATOM 6069 N N . ARG C 1 153 ? 146.689 134.989 177.806 1.00 25.85 153 ARG C N 1
ATOM 6070 C CA . ARG C 1 153 ? 145.429 134.372 178.309 1.00 25.85 153 ARG C CA 1
ATOM 6071 C C . ARG C 1 153 ? 144.669 133.579 177.233 1.00 25.85 153 ARG C C 1
ATOM 6072 O O . ARG C 1 153 ? 144.259 132.438 177.548 1.00 25.85 153 ARG C O 1
ATOM 6080 N N . PRO C 1 154 ? 144.467 134.061 175.985 1.00 27.24 154 PRO C N 1
ATOM 6081 C CA . PRO C 1 154 ? 143.694 133.295 175.011 1.00 27.24 154 PRO C CA 1
ATOM 6082 C C . PRO C 1 154 ? 144.353 131.944 174.718 1.00 27.24 154 PRO C C 1
ATOM 6083 O O . PRO C 1 154 ? 143.646 130.955 174.599 1.00 27.24 154 PRO C O 1
ATOM 6087 N N . SER C 1 155 ? 145.682 131.922 174.640 1.00 28.63 155 SER C N 1
ATOM 6088 C CA . SER C 1 155 ? 146.395 130.676 174.270 1.00 28.63 155 SER C CA 1
ATOM 6089 C C . SER C 1 155 ? 146.135 129.572 175.296 1.00 28.63 155 SER C C 1
ATOM 6090 O O . SER C 1 155 ? 145.939 128.423 174.869 1.00 28.63 155 SER C O 1
ATOM 6093 N N . PHE C 1 156 ? 146.106 129.901 176.589 1.00 25.74 156 PHE C N 1
ATOM 6094 C CA . PHE C 1 156 ? 145.983 128.831 177.614 1.00 25.74 156 PHE C CA 1
ATOM 6095 C C . PHE C 1 156 ? 144.667 128.072 177.451 1.00 25.74 156 PHE C C 1
ATOM 6096 O O . PHE C 1 156 ? 144.658 126.864 177.716 1.00 25.74 156 PHE C O 1
ATOM 6104 N N . ASP C 1 157 ? 143.587 128.752 177.070 1.00 26.67 157 ASP C N 1
ATOM 6105 C CA . ASP C 1 157 ? 142.292 128.027 176.998 1.00 26.67 157 ASP C CA 1
ATOM 6106 C C . ASP C 1 157 ? 142.443 126.880 175.994 1.00 26.67 157 ASP C C 1
ATOM 6107 O O . ASP C 1 157 ? 141.993 125.759 176.306 1.00 26.67 157 ASP C O 1
ATOM 6112 N N . ALA C 1 158 ? 143.092 127.136 174.855 1.00 26.68 158 ALA C N 1
ATOM 6113 C CA . ALA C 1 158 ? 143.338 126.058 173.868 1.00 26.68 158 ALA C CA 1
ATOM 6114 C C . ALA C 1 158 ? 144.255 124.987 174.468 1.00 26.68 158 ALA C C 1
ATOM 6115 O O . ALA C 1 158 ? 143.989 123.791 174.241 1.00 26.68 158 ALA C O 1
ATOM 6117 N N . ILE C 1 159 ? 145.288 125.398 175.207 1.00 27.84 159 ILE C N 1
ATOM 6118 C CA . ILE C 1 159 ? 146.265 124.422 175.779 1.00 27.84 159 ILE C CA 1
ATOM 6119 C C . ILE C 1 159 ? 145.522 123.498 176.747 1.00 27.84 159 ILE C C 1
ATOM 6120 O O . ILE C 1 159 ? 145.743 122.279 176.671 1.00 27.84 159 ILE C O 1
ATOM 6125 N N . LEU C 1 160 ? 144.630 124.048 177.577 1.00 28.47 160 LEU C N 1
ATOM 6126 C CA . LEU C 1 160 ? 143.912 123.231 178.590 1.00 28.47 160 LEU C CA 1
ATOM 6127 C C . LEU C 1 160 ? 143.058 122.190 177.866 1.00 28.47 160 LEU C C 1
ATOM 6128 O O . LEU C 1 160 ? 143.001 121.045 178.337 1.00 28.47 160 LEU C O 1
ATOM 6133 N N . TYR C 1 161 ? 142.424 122.556 176.755 1.00 33.93 161 TYR C N 1
ATOM 6134 C CA . TYR C 1 161 ? 141.502 121.587 176.108 1.00 33.93 161 TYR C CA 1
ATOM 6135 C C . TYR C 1 161 ? 142.310 120.424 175.528 1.00 33.93 161 TYR C C 1
ATOM 6136 O O . TYR C 1 161 ? 141.734 119.347 175.351 1.00 33.93 161 TYR C O 1
ATOM 6145 N N . TYR C 1 162 ? 143.611 120.617 175.300 1.00 40.70 162 TYR C N 1
ATOM 6146 C CA . TYR C 1 162 ? 144.458 119.504 174.796 1.00 40.70 162 TYR C CA 1
ATOM 6147 C C . TYR C 1 162 ? 144.459 118.351 175.806 1.00 40.70 162 TYR C C 1
ATOM 6148 O O . TYR C 1 162 ? 144.284 117.198 175.381 1.00 40.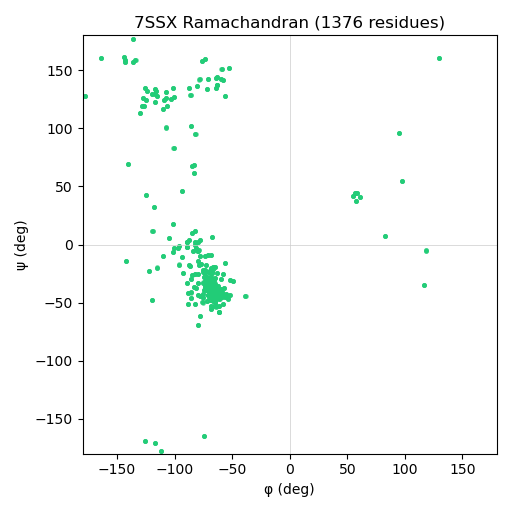70 162 TYR C O 1
ATOM 6157 N N . TYR C 1 163 ? 144.627 118.653 177.096 1.00 40.67 163 TYR C N 1
ATOM 6158 C CA . TYR C 1 163 ? 144.579 117.595 178.140 1.00 40.67 163 TYR C CA 1
ATOM 6159 C C . TYR C 1 163 ? 143.169 117.010 178.231 1.00 40.67 163 TYR C C 1
ATOM 6160 O O . TYR C 1 163 ? 143.038 115.778 178.298 1.00 40.67 163 TYR C O 1
ATOM 6169 N N . GLN C 1 164 ? 142.148 117.868 178.211 1.00 37.22 164 GLN C N 1
ATOM 6170 C CA . GLN C 1 164 ? 140.743 117.405 178.362 1.00 37.22 164 GLN C CA 1
ATOM 6171 C C . GLN C 1 164 ? 140.343 116.519 177.180 1.00 37.22 164 GLN C C 1
ATOM 6172 O O . GLN C 1 164 ? 139.612 115.538 177.407 1.00 37.22 164 GLN C O 1
ATOM 6178 N N . SER C 1 165 ? 140.795 116.854 175.970 1.00 39.17 165 SER C N 1
ATOM 6179 C CA . SER C 1 165 ? 140.375 116.111 174.752 1.00 39.17 165 SER C CA 1
ATOM 6180 C C . SER C 1 165 ? 141.305 114.928 174.474 1.00 39.17 165 SER C C 1
ATOM 6181 O O . SER C 1 165 ? 141.097 114.253 173.449 1.00 39.17 165 SER C O 1
ATOM 6184 N N . GLY C 1 166 ? 142.289 114.691 175.340 1.00 37.65 166 GLY C N 1
ATOM 6185 C CA . GLY C 1 166 ? 143.261 113.612 175.089 1.00 37.65 166 GLY C CA 1
ATOM 6186 C C . GLY C 1 166 ? 144.062 113.809 173.815 1.00 37.65 166 GLY C C 1
ATOM 6187 O O . GLY C 1 166 ? 144.259 112.813 173.095 1.00 37.65 166 GLY C O 1
ATOM 6188 N N . GLY C 1 167 ? 144.495 115.036 173.511 1.00 40.22 167 GLY C N 1
ATOM 6189 C CA . GLY C 1 167 ? 145.403 115.219 172.360 1.00 40.22 167 GLY C CA 1
ATOM 6190 C C . GLY C 1 167 ? 144.880 116.102 171.239 1.00 40.22 167 GLY C C 1
ATOM 6191 O O . GLY C 1 167 ? 145.670 116.364 170.313 1.00 40.22 167 GLY C O 1
ATOM 6192 N N . ARG C 1 168 ? 143.631 116.568 171.292 1.00 41.95 168 ARG C N 1
ATOM 6193 C CA . ARG C 1 168 ? 143.181 117.487 170.208 1.00 41.95 168 ARG C CA 1
ATOM 6194 C C . ARG C 1 168 ? 143.874 118.839 170.402 1.00 41.95 168 ARG C C 1
ATOM 6195 O O . ARG C 1 168 ? 143.868 119.340 171.540 1.00 41.95 168 ARG C O 1
ATOM 6203 N N . ILE C 1 169 ? 144.420 119.417 169.328 1.00 39.78 169 ILE C N 1
ATOM 6204 C CA . ILE C 1 169 ? 145.074 120.757 169.424 1.00 39.78 169 ILE C CA 1
ATOM 6205 C C . ILE C 1 169 ? 144.485 121.686 168.355 1.00 39.78 169 ILE C C 1
ATOM 6206 O O . ILE C 1 169 ? 144.457 121.281 167.180 1.00 39.78 169 ILE C O 1
ATOM 6211 N N . ARG C 1 170 ? 143.992 122.867 168.752 1.00 41.39 170 ARG C N 1
ATOM 6212 C CA . ARG C 1 170 ? 143.486 123.851 167.755 1.00 41.39 170 ARG C CA 1
ATOM 6213 C C . ARG C 1 170 ? 144.037 125.240 168.093 1.00 41.39 170 ARG C C 1
ATOM 6214 O O . ARG C 1 170 ? 144.401 125.449 169.260 1.00 41.39 170 ARG C O 1
ATOM 6222 N N . ARG C 1 171 ? 144.071 126.155 167.121 1.00 38.44 171 ARG C N 1
ATOM 6223 C CA . ARG C 1 171 ? 144.529 127.543 167.380 1.00 38.44 171 ARG C CA 1
ATOM 6224 C C . ARG C 1 171 ? 143.314 128.473 167.362 1.00 38.44 171 ARG C C 1
ATOM 6225 O O . ARG C 1 171 ? 142.565 128.424 166.368 1.00 38.44 171 ARG C O 1
ATOM 6233 N N . PRO C 1 172 ? 143.057 129.297 168.402 1.00 38.41 172 PRO C N 1
ATOM 6234 C CA . PRO C 1 172 ? 141.873 130.144 168.374 1.00 38.41 172 PRO C CA 1
ATOM 6235 C C . PRO C 1 172 ? 141.945 131.157 167.223 1.00 38.41 172 PRO C C 1
ATOM 6236 O O . PRO C 1 172 ? 143.011 131.700 167.011 1.00 38.41 172 PRO C O 1
ATOM 6240 N N . VAL C 1 173 ? 140.843 131.373 166.503 1.00 38.57 173 VAL C N 1
ATOM 6241 C CA . VAL C 1 173 ? 140.825 132.213 165.312 1.00 38.57 173 VAL C CA 1
ATOM 6242 C C . VAL C 1 173 ? 141.344 133.611 165.620 1.00 38.57 173 VAL C C 1
ATOM 6243 O O . VAL C 1 173 ? 141.679 134.373 164.706 1.00 38.57 173 VAL C O 1
ATOM 6247 N N . ASN C 1 174 ? 141.416 133.976 166.899 1.00 38.70 174 ASN C N 1
ATOM 6248 C CA . ASN C 1 174 ? 141.891 135.289 167.306 1.00 38.70 174 ASN C CA 1
ATOM 6249 C C . ASN C 1 174 ? 143.337 135.289 167.803 1.00 38.70 174 ASN C C 1
ATOM 6250 O O . ASN C 1 174 ? 143.741 136.236 168.480 1.00 38.70 174 ASN C O 1
ATOM 6255 N N . VAL C 1 175 ? 144.120 134.257 167.507 1.00 37.03 175 VAL C N 1
ATOM 6256 C CA . VAL C 1 175 ? 145.506 134.157 167.955 1.00 37.03 175 VAL C CA 1
ATOM 6257 C C . VAL C 1 175 ? 146.393 133.947 166.736 1.00 37.03 175 VAL C C 1
ATOM 6258 O O . VAL C 1 175 ? 146.156 133.016 165.966 1.00 37.03 175 VAL C O 1
ATOM 6262 N N . PRO C 1 176 ? 147.430 134.787 166.469 1.00 39.19 176 PRO C N 1
ATOM 6263 C CA . PRO C 1 176 ? 148.359 134.532 165.357 1.00 39.19 176 PRO C CA 1
ATOM 6264 C C . PRO C 1 176 ? 149.075 133.182 165.494 1.00 39.19 176 PRO C C 1
ATOM 6265 O O . PRO C 1 176 ? 149.292 132.749 166.609 1.00 39.19 176 PRO C O 1
ATOM 6269 N N . ILE C 1 177 ? 149.446 132.571 164.366 1.00 39.73 177 ILE C N 1
ATOM 6270 C CA . ILE C 1 177 ? 150.068 131.214 164.398 1.00 39.73 177 ILE C CA 1
ATOM 6271 C C . ILE C 1 177 ? 151.378 131.267 165.191 1.00 39.73 177 ILE C C 1
ATOM 6272 O O . ILE C 1 177 ? 151.604 130.354 166.003 1.00 39.73 177 ILE C O 1
ATOM 6277 N N . ASP C 1 178 ? 152.192 132.304 164.982 1.00 40.54 178 ASP C N 1
ATOM 6278 C CA . ASP C 1 178 ? 153.519 132.363 165.653 1.00 40.54 178 ASP C CA 1
ATOM 6279 C C . ASP C 1 178 ? 153.349 132.444 167.175 1.00 40.54 178 ASP C C 1
ATOM 6280 O O . ASP C 1 178 ? 154.098 131.747 167.884 1.00 40.54 178 ASP C O 1
ATOM 6285 N N . ILE C 1 179 ? 152.409 133.262 167.655 1.00 38.31 179 ILE C N 1
ATOM 6286 C CA . ILE C 1 179 ? 152.241 133.439 169.127 1.00 38.31 179 ILE C CA 1
ATOM 6287 C C . ILE C 1 179 ? 151.812 132.099 169.724 1.00 38.31 179 ILE C C 1
ATOM 6288 O O . ILE C 1 179 ? 152.376 131.698 170.755 1.00 38.31 179 ILE C O 1
ATOM 6293 N N . PHE C 1 180 ? 150.876 131.421 169.060 1.00 35.76 180 PHE C N 1
ATOM 6294 C CA . PHE C 1 180 ? 150.392 130.112 169.565 1.00 35.76 180 PHE C CA 1
ATOM 6295 C C . PHE C 1 180 ? 151.546 129.110 169.537 1.00 35.76 180 PHE C C 1
ATOM 6296 O O . PHE C 1 180 ? 151.675 128.329 170.488 1.00 35.76 180 PHE C O 1
ATOM 6304 N N . SER C 1 181 ? 152.361 129.147 168.479 1.00 37.07 181 SER C N 1
ATOM 6305 C CA . SER C 1 181 ? 153.492 128.193 168.347 1.00 37.07 181 SER C CA 1
ATOM 6306 C C . SER C 1 181 ? 154.464 128.413 169.506 1.00 37.07 181 SER C C 1
ATOM 6307 O O . SER C 1 181 ? 154.975 127.418 170.044 1.00 37.07 181 SER C O 1
ATOM 6310 N N . GLU C 1 182 ? 154.718 129.656 169.916 1.00 37.89 182 GLU C N 1
ATOM 6311 C CA . GLU C 1 182 ? 155.740 129.821 170.986 1.00 37.89 182 GLU C CA 1
ATOM 6312 C C . GLU C 1 182 ? 155.137 129.396 172.328 1.00 37.89 182 GLU C C 1
ATOM 6313 O O . GLU C 1 182 ? 155.874 128.802 173.147 1.00 37.89 182 GLU C O 1
ATOM 6319 N N . GLU C 1 183 ? 153.831 129.612 172.509 1.00 37.24 183 GLU C N 1
ATOM 6320 C CA . GLU C 1 183 ? 153.158 129.157 173.752 1.00 37.24 183 GLU C CA 1
ATOM 6321 C C . GLU C 1 183 ? 153.216 127.632 173.786 1.00 37.24 183 GLU C C 1
ATOM 6322 O O . GLU C 1 183 ? 153.505 127.070 174.863 1.00 37.24 183 GLU C O 1
ATOM 6328 N N . ILE C 1 184 ? 152.972 126.957 172.658 1.00 38.52 184 ILE C N 1
ATOM 6329 C CA . ILE C 1 184 ? 153.055 125.464 172.625 1.00 38.52 184 ILE C CA 1
ATOM 6330 C C . ILE C 1 184 ? 154.459 125.021 173.045 1.00 38.52 184 ILE C C 1
ATOM 6331 O O . ILE C 1 184 ? 154.564 124.098 173.879 1.00 38.52 184 ILE C O 1
ATOM 6336 N N . ARG C 1 185 ? 155.493 125.687 172.535 1.00 41.82 185 ARG C N 1
ATOM 6337 C CA . ARG C 1 185 ? 156.888 125.312 172.884 1.00 41.82 185 ARG C CA 1
ATOM 6338 C C . ARG C 1 185 ? 157.120 125.529 174.384 1.00 41.82 185 ARG C C 1
ATOM 6339 O O . ARG C 1 185 ? 157.780 124.675 174.999 1.00 41.82 185 ARG C O 1
ATOM 6347 N N . PHE C 1 186 ? 156.585 126.616 174.946 1.00 40.31 186 PHE C N 1
ATOM 6348 C CA . PHE C 1 186 ? 156.777 126.925 176.389 1.00 40.31 186 PHE C CA 1
ATOM 6349 C C . PHE C 1 186 ? 156.147 125.828 177.252 1.00 40.31 186 PHE C C 1
ATOM 6350 O O . PHE C 1 186 ? 156.757 125.443 178.266 1.00 40.31 186 PHE C O 1
ATOM 6358 N N . TYR C 1 187 ? 154.968 125.338 176.861 1.00 39.56 187 TYR C N 1
ATOM 6359 C CA . TYR C 1 187 ? 154.259 124.326 177.690 1.00 39.56 187 TYR C CA 1
ATOM 6360 C C . TYR C 1 187 ? 154.861 122.942 177.433 1.00 39.56 187 TYR C C 1
ATOM 6361 O O . TYR C 1 187 ? 154.442 121.986 178.115 1.00 39.56 187 TYR C O 1
ATOM 6370 N N . GLN C 1 188 ? 155.798 122.845 176.482 1.00 40.55 188 GLN C N 1
ATOM 6371 C CA . GLN C 1 188 ? 156.509 121.563 176.219 1.00 40.55 188 GLN C CA 1
ATOM 6372 C C . GLN C 1 188 ? 155.510 120.450 175.898 1.00 40.55 188 GLN C C 1
ATOM 6373 O O . GLN C 1 188 ? 155.671 119.341 176.440 1.00 40.55 188 GLN C O 1
ATOM 6379 N N . LEU C 1 189 ? 154.515 120.743 175.057 1.00 39.03 189 LEU C N 1
ATOM 6380 C CA . LEU C 1 189 ? 153.539 119.699 174.653 1.00 39.03 189 LEU C CA 1
ATOM 6381 C C . LEU C 1 189 ? 154.275 118.579 173.907 1.00 39.03 189 LEU C C 1
ATOM 6382 O O . LEU C 1 189 ? 153.959 117.404 174.172 1.00 39.03 189 LEU C O 1
ATOM 6387 N N . GLY C 1 190 ? 155.224 118.919 173.026 1.00 39.49 190 GLY C N 1
ATOM 6388 C CA . GLY C 1 190 ? 156.029 117.881 172.347 1.00 39.49 190 GLY C CA 1
ATOM 6389 C C . GLY C 1 190 ? 156.076 118.057 170.839 1.00 39.49 190 GLY C C 1
ATOM 6390 O O . GLY C 1 190 ? 155.195 118.757 170.308 1.00 39.49 190 GLY C O 1
ATOM 6391 N N . GLU C 1 191 ? 157.061 117.440 170.170 1.00 47.57 191 GLU C N 1
ATOM 6392 C CA . GLU C 1 191 ? 157.167 117.524 168.719 1.00 47.57 191 GLU C CA 1
ATOM 6393 C C . GLU C 1 191 ? 156.004 116.813 168.048 1.00 47.57 191 GLU C C 1
ATOM 6394 O O . GLU C 1 191 ? 155.602 117.181 166.938 1.00 47.57 191 GLU C O 1
ATOM 6400 N N . GLU C 1 192 ? 155.331 115.917 168.776 1.00 49.24 192 GLU C N 1
ATOM 6401 C CA . GLU C 1 192 ? 154.120 115.229 168.237 1.00 49.24 192 GLU C CA 1
ATOM 6402 C C . GLU C 1 192 ? 152.910 116.178 168.248 1.00 49.24 192 GLU C C 1
ATOM 6403 O O . GLU C 1 192 ? 152.224 116.277 167.200 1.00 49.24 192 GLU C O 1
ATOM 6409 N N . ALA C 1 193 ? 152.635 116.838 169.375 1.00 44.18 193 ALA C N 1
ATOM 6410 C CA . ALA C 1 193 ? 151.527 117.820 169.423 1.00 44.18 193 ALA C CA 1
ATOM 6411 C C . ALA C 1 193 ? 151.817 118.962 168.444 1.00 44.18 193 ALA C C 1
ATOM 6412 O O . ALA C 1 193 ? 150.872 119.432 167.768 1.00 44.18 193 ALA C O 1
ATOM 6414 N N . MET C 1 194 ? 153.078 119.396 168.380 1.00 46.70 194 MET C N 1
ATOM 6415 C CA . MET C 1 194 ? 153.465 120.492 167.455 1.00 46.70 194 MET C CA 1
ATOM 6416 C C . MET C 1 194 ? 153.207 120.023 166.023 1.00 46.70 194 MET C C 1
ATOM 6417 O O . MET C 1 194 ? 152.703 120.826 165.223 1.00 46.70 194 MET C O 1
ATOM 6422 N N . GLU C 1 195 ? 153.529 118.762 165.725 1.00 45.89 195 GLU C N 1
ATOM 6423 C CA . GLU C 1 195 ? 153.298 118.202 164.367 1.00 45.89 195 GLU C CA 1
ATOM 6424 C C . GLU C 1 195 ? 151.797 118.188 164.061 1.00 45.89 195 GLU C C 1
ATOM 6425 O O . GLU C 1 195 ? 151.430 118.544 162.928 1.00 45.89 195 GLU C O 1
ATOM 6431 N N . LYS C 1 196 ? 150.969 117.814 165.041 1.00 44.78 196 LYS C N 1
ATOM 6432 C CA . LYS C 1 196 ? 149.497 117.824 164.824 1.00 44.78 196 LYS C CA 1
ATOM 6433 C C . LYS C 1 196 ? 149.044 119.257 164.520 1.00 44.78 196 LYS C C 1
ATOM 6434 O O . LYS C 1 196 ? 148.239 119.446 163.575 1.00 44.78 196 LYS C O 1
ATOM 6440 N N . PHE C 1 197 ? 149.542 120.233 165.282 1.00 44.40 197 PHE C N 1
ATOM 6441 C CA . PHE C 1 197 ? 149.181 121.656 165.046 1.00 44.40 197 PHE C CA 1
ATOM 6442 C C . PHE C 1 197 ? 149.584 122.051 163.623 1.00 44.40 197 PHE C C 1
ATOM 6443 O O . PHE C 1 197 ? 148.785 122.717 162.938 1.00 44.40 197 PHE C O 1
ATOM 6451 N N . ARG C 1 198 ? 150.784 121.651 163.192 1.00 48.19 198 ARG C N 1
ATOM 6452 C CA . ARG C 1 198 ? 151.287 122.017 161.842 1.00 48.19 198 ARG C CA 1
ATOM 6453 C C . ARG C 1 198 ? 150.383 121.394 160.776 1.00 48.19 198 ARG C C 1
ATOM 6454 O O . ARG C 1 198 ? 150.099 122.071 159.771 1.00 48.19 198 ARG C O 1
ATOM 6462 N N . GLU C 1 199 ? 149.955 120.150 160.993 1.00 43.61 199 GLU C N 1
ATOM 6463 C CA . GLU C 1 199 ? 149.050 119.466 160.037 1.00 43.61 199 GLU C CA 1
ATOM 6464 C C . GLU C 1 199 ? 147.732 120.242 159.966 1.00 43.61 199 GLU C C 1
ATOM 6465 O O . GLU C 1 199 ? 147.205 120.409 158.851 1.00 43.61 199 GLU C O 1
ATOM 6471 N N . ASP C 1 200 ? 147.231 120.704 161.118 1.00 44.76 200 ASP C N 1
ATOM 6472 C CA . ASP C 1 200 ? 145.961 121.480 161.136 1.00 44.76 200 ASP C CA 1
ATOM 6473 C C . ASP C 1 200 ? 146.127 122.769 160.321 1.00 44.76 200 ASP C C 1
ATOM 6474 O O . ASP C 1 200 ? 145.164 123.149 159.640 1.00 44.76 200 ASP C O 1
ATOM 6479 N N . GLU C 1 201 ? 147.292 123.414 160.397 1.00 45.33 201 GLU C N 1
ATOM 6480 C CA . GLU C 1 201 ? 147.582 124.654 159.630 1.00 45.33 201 GLU C CA 1
ATOM 6481 C C . GLU C 1 201 ? 147.597 124.331 158.134 1.00 45.33 201 GLU C C 1
ATOM 6482 O O . GLU C 1 201 ? 147.057 125.139 157.354 1.00 45.33 201 GLU C O 1
ATOM 6488 N N . GLY C 1 202 ? 148.096 123.148 157.769 1.00 42.64 202 GLY C N 1
ATOM 6489 C CA . GLY C 1 202 ? 148.124 122.741 156.352 1.00 42.64 202 GLY C CA 1
ATOM 6490 C C . GLY C 1 202 ? 149.488 123.009 155.754 1.00 42.64 202 GLY C C 1
ATOM 6491 O O . GLY C 1 202 ? 149.561 123.735 154.744 1.00 42.64 202 GLY C O 1
ATOM 6492 N N . PHE C 1 203 ? 150.534 122.465 156.387 1.00 49.37 203 PHE C N 1
ATOM 6493 C CA . PHE C 1 203 ? 151.920 122.577 155.865 1.00 49.37 203 PHE C CA 1
ATOM 6494 C C . PHE C 1 203 ? 152.586 121.223 156.123 1.00 49.37 203 PHE C C 1
ATOM 6495 O O . PHE C 1 203 ? 153.486 121.161 156.981 1.00 49.37 203 PHE C O 1
ATOM 6503 N N . LEU C 1 204 ? 152.156 120.178 155.411 1.00 47.28 204 LEU C N 1
ATOM 6504 C CA . LEU C 1 204 ? 152.669 118.804 155.673 1.00 47.28 204 LEU C CA 1
ATOM 6505 C C . LEU C 1 204 ? 153.916 118.513 154.835 1.00 47.28 204 LEU C C 1
ATOM 6506 O O . LEU C 1 204 ? 154.424 117.379 154.924 1.00 47.28 204 LEU C O 1
ATOM 6511 N N . ARG C 1 205 ? 154.387 119.487 154.051 1.00 49.44 205 ARG C N 1
ATOM 6512 C CA . ARG C 1 205 ? 155.542 119.245 153.144 1.00 49.44 205 ARG C CA 1
ATOM 6513 C C . ARG C 1 205 ? 156.857 119.395 153.919 1.00 49.44 205 ARG C C 1
ATOM 6514 O O . ARG C 1 205 ? 157.595 120.360 153.647 1.00 49.44 205 ARG C O 1
ATOM 6522 N N . GLU C 1 206 ? 157.139 118.467 154.842 1.00 49.81 206 GLU C N 1
ATOM 6523 C CA . GLU C 1 206 ? 158.400 118.508 155.633 1.00 49.81 206 GLU C CA 1
ATOM 6524 C C . GLU C 1 206 ? 159.371 117.435 155.124 1.00 49.81 206 GLU C C 1
ATOM 6525 O O . GLU C 1 206 ? 160.432 117.266 155.755 1.00 49.81 206 GLU C O 1
ATOM 6531 N N . GLU C 1 207 ? 159.026 116.740 154.035 1.00 48.82 207 GLU C N 1
ATOM 6532 C CA . GLU C 1 207 ? 159.870 115.619 153.532 1.00 48.82 207 GLU C CA 1
ATOM 6533 C C . GLU C 1 207 ? 161.252 116.126 153.097 1.00 48.82 207 GLU C C 1
ATOM 6534 O O . GLU C 1 207 ? 161.327 117.251 152.561 1.00 48.82 207 GLU C O 1
ATOM 6540 N N . GLU C 1 208 ? 162.302 115.326 153.323 1.00 51.42 208 GLU C N 1
ATOM 6541 C CA . GLU C 1 208 ? 163.648 115.705 152.922 1.00 51.42 208 GLU C CA 1
ATOM 6542 C C . GLU C 1 208 ? 164.265 114.549 152.146 1.00 51.42 208 GLU C C 1
ATOM 6543 O O . GLU C 1 208 ? 164.532 113.481 152.706 1.00 51.42 208 GLU C O 1
ATOM 6549 N N . ARG C 1 209 ? 164.495 114.773 150.840 1.00 48.52 209 ARG C N 1
ATOM 6550 C CA . ARG C 1 209 ? 164.889 113.674 149.958 1.00 48.52 209 ARG C CA 1
ATOM 6551 C C . ARG C 1 209 ? 166.372 113.340 150.134 1.00 48.52 209 ARG C C 1
ATOM 6552 O O . ARG C 1 209 ? 167.185 114.250 150.338 1.00 48.52 209 ARG C O 1
ATOM 6560 N N . PRO C 1 210 ? 166.742 112.060 150.087 1.00 44.01 210 PRO C N 1
ATOM 6561 C CA . PRO C 1 210 ? 168.055 111.628 150.583 1.00 44.01 210 PRO C CA 1
ATOM 6562 C C . PRO C 1 210 ? 169.213 111.992 149.662 1.00 44.01 210 PRO C C 1
ATOM 6563 O O . PRO C 1 210 ? 169.091 112.765 148.715 1.00 44.01 210 PRO C O 1
ATOM 6567 N N . LEU C 1 211 ? 170.361 111.348 149.901 1.00 43.32 211 LEU C N 1
ATOM 6568 C CA . LEU C 1 211 ? 171.559 111.581 149.050 1.00 43.32 211 LEU C CA 1
ATOM 6569 C C . LEU C 1 211 ? 172.281 110.237 148.895 1.00 43.32 211 LEU C C 1
ATOM 6570 O O . LEU C 1 211 ? 172.067 109.363 149.757 1.00 43.32 211 LEU C O 1
ATOM 6575 N N . PRO C 1 212 ? 173.112 110.011 147.852 1.00 43.41 212 PRO C N 1
ATOM 6576 C CA . PRO C 1 212 ? 173.878 108.765 147.728 1.00 43.41 212 PRO C CA 1
ATOM 6577 C C . PRO C 1 212 ? 174.897 108.547 148.858 1.00 43.41 212 PRO C C 1
ATOM 6578 O O . PRO C 1 212 ? 175.567 109.496 149.222 1.00 43.41 212 PRO C O 1
ATOM 6582 N N . ARG C 1 213 ? 174.989 107.317 149.375 1.00 45.53 213 ARG C N 1
ATOM 6583 C CA . ARG C 1 213 ? 175.918 106.967 150.490 1.00 45.53 213 ARG C CA 1
ATOM 6584 C C . ARG C 1 213 ? 177.342 106.679 149.994 1.00 45.53 213 ARG C C 1
ATOM 6585 O O . ARG C 1 213 ? 177.802 105.545 150.212 1.00 45.53 213 ARG C O 1
ATOM 6593 N N . ARG C 1 214 ? 178.017 107.652 149.373 1.00 47.68 214 ARG C N 1
ATOM 6594 C CA . ARG C 1 214 ? 179.434 107.487 148.944 1.00 47.68 214 ARG C CA 1
ATOM 6595 C C . ARG C 1 214 ? 179.990 108.884 148.663 1.00 47.68 214 ARG C C 1
ATOM 6596 O O . ARG C 1 214 ? 179.170 109.800 148.532 1.00 47.68 214 ARG C O 1
ATOM 6604 N N . ASP C 1 215 ? 181.313 109.063 148.647 1.00 45.00 215 ASP C N 1
ATOM 6605 C CA . ASP C 1 215 ? 181.889 110.382 148.265 1.00 45.00 215 ASP C CA 1
ATOM 6606 C C . ASP C 1 215 ? 181.677 110.678 146.776 1.00 45.00 215 ASP C C 1
ATOM 6607 O O . ASP C 1 215 ? 181.247 111.803 146.457 1.00 45.00 215 ASP C O 1
ATOM 6612 N N . PHE C 1 216 ? 181.975 109.716 145.897 1.00 46.29 216 PHE C N 1
ATOM 6613 C CA . PHE C 1 216 ? 181.888 109.996 144.440 1.00 46.29 216 PHE C CA 1
ATOM 6614 C C . PHE C 1 216 ? 180.437 110.193 144.005 1.00 46.29 216 PHE C C 1
ATOM 6615 O O . PHE C 1 216 ? 180.154 111.187 143.313 1.00 46.29 216 PHE C O 1
ATOM 6623 N N . GLN C 1 217 ? 179.580 109.202 144.293 1.00 45.24 217 GLN C N 1
ATOM 6624 C CA . GLN C 1 217 ? 178.160 109.224 143.838 1.00 45.24 217 GLN C CA 1
ATOM 6625 C C . GLN C 1 217 ? 177.441 110.493 144.292 1.00 45.24 217 GLN C C 1
ATOM 6626 O O . GLN C 1 217 ? 176.680 111.055 143.483 1.00 45.24 217 GLN C O 1
ATOM 6632 N N . ARG C 1 218 ? 177.660 110.913 145.541 1.00 46.15 218 ARG C N 1
ATOM 6633 C CA . ARG C 1 218 ? 176.905 112.077 146.071 1.00 46.15 218 ARG C CA 1
ATOM 6634 C C . ARG C 1 218 ? 177.199 113.290 145.186 1.00 46.15 218 ARG C C 1
ATOM 6635 O O . ARG C 1 218 ? 176.242 113.995 144.832 1.00 46.15 218 ARG C O 1
ATOM 6643 N N . GLN C 1 219 ? 178.463 113.478 144.798 1.00 46.22 219 GLN C N 1
ATOM 6644 C CA . GLN C 1 219 ? 178.845 114.646 143.964 1.00 46.22 219 GLN C CA 1
ATOM 6645 C C . GLN C 1 219 ? 178.122 114.575 142.612 1.00 46.22 219 GLN C C 1
ATOM 6646 O O . GLN C 1 219 ? 177.586 115.613 142.181 1.00 46.22 219 GLN C O 1
ATOM 6652 N N . VAL C 1 220 ? 178.096 113.397 141.980 1.00 39.87 220 VAL C N 1
ATOM 6653 C CA . VAL C 1 220 ? 177.472 113.267 140.627 1.00 39.87 220 VAL C CA 1
ATOM 6654 C C . VAL C 1 220 ? 175.966 113.539 140.727 1.00 39.87 220 VAL C C 1
ATOM 6655 O O . VAL C 1 220 ? 175.448 114.320 139.899 1.00 39.87 220 VAL C O 1
ATOM 6659 N N . TRP C 1 221 ? 175.302 112.957 141.730 1.00 39.88 221 TRP C N 1
ATOM 6660 C CA . TRP C 1 221 ? 173.849 113.197 141.923 1.00 39.88 221 TRP C CA 1
ATOM 6661 C C . TRP C 1 221 ? 173.627 114.672 142.244 1.00 39.88 221 TRP C C 1
ATOM 6662 O O . TRP C 1 221 ? 172.696 115.261 141.678 1.00 39.88 221 TRP C O 1
ATOM 6673 N N . LEU C 1 222 ? 174.475 115.241 143.100 1.00 40.72 222 LEU C N 1
ATOM 6674 C CA . LEU C 1 222 ? 174.272 116.649 143.526 1.00 40.72 222 LEU C CA 1
ATOM 6675 C C . LEU C 1 222 ? 174.380 117.558 142.302 1.00 40.72 222 LEU C C 1
ATOM 6676 O O . LEU C 1 222 ? 173.548 118.465 142.177 1.00 40.72 222 LEU C O 1
ATOM 6681 N N . LEU C 1 223 ? 175.366 117.325 141.433 1.00 41.47 223 LEU C N 1
ATOM 6682 C CA . LEU C 1 223 ? 175.550 118.263 140.296 1.00 41.47 223 LEU C CA 1
ATOM 6683 C C . LEU C 1 223 ? 174.329 118.203 139.370 1.00 41.47 223 LEU C C 1
ATOM 6684 O O . LEU C 1 223 ? 173.807 119.279 139.017 1.00 41.47 223 LEU C O 1
ATOM 6689 N N . PHE C 1 224 ? 173.891 116.994 138.998 1.00 39.90 224 PHE C N 1
ATOM 6690 C CA . PHE C 1 224 ? 172.762 116.879 138.037 1.00 39.90 224 PHE C CA 1
ATOM 6691 C C . PHE C 1 224 ? 171.427 117.268 138.684 1.00 39.90 224 PHE C C 1
ATOM 6692 O O . PHE C 1 224 ? 170.687 118.073 138.090 1.00 39.90 224 PHE C O 1
ATOM 6700 N N . GLU C 1 225 ? 171.137 116.717 139.864 1.00 39.61 225 GLU C N 1
ATOM 6701 C CA . GLU C 1 225 ? 169.850 117.002 140.552 1.00 39.61 225 GLU C CA 1
ATOM 6702 C C . GLU C 1 225 ? 169.797 118.432 141.105 1.00 39.61 225 GLU C C 1
ATOM 6703 O O . GLU C 1 225 ? 168.742 119.072 140.948 1.00 39.61 225 GLU C O 1
ATOM 6709 N N . TYR C 1 226 ? 170.879 118.915 141.728 1.00 38.01 226 TYR C N 1
ATOM 6710 C CA . TYR C 1 226 ? 170.841 120.247 142.399 1.00 38.01 226 TYR C CA 1
ATOM 6711 C C . TYR C 1 226 ? 171.634 121.320 141.615 1.00 38.01 226 TYR C C 1
ATOM 6712 O O . TYR C 1 226 ? 172.873 121.332 141.755 1.00 38.01 226 TYR C O 1
ATOM 6721 N N . PRO C 1 227 ? 171.008 122.231 140.817 1.00 39.25 227 PRO C N 1
ATOM 6722 C CA . PRO C 1 227 ? 171.741 123.289 140.111 1.00 39.25 227 PRO C CA 1
ATOM 6723 C C . PRO C 1 227 ? 172.108 124.473 140.978 1.00 39.25 227 PRO C C 1
ATOM 6724 O O . PRO C 1 227 ? 172.933 125.287 140.552 1.00 39.25 227 PRO C O 1
ATOM 6728 N N . GLU C 1 228 ? 171.528 124.607 142.170 1.00 39.16 228 GLU C N 1
ATOM 6729 C CA . GLU C 1 228 ? 171.785 125.775 143.002 1.00 39.16 228 GLU C CA 1
ATOM 6730 C C . GLU C 1 228 ? 173.064 125.657 143.809 1.00 39.16 228 GLU C C 1
ATOM 6731 O O . GLU C 1 228 ? 173.396 126.585 144.551 1.00 39.16 228 GLU C O 1
ATOM 6737 N N . SER C 1 229 ? 173.785 124.548 143.679 1.00 39.22 229 SER C N 1
ATOM 6738 C CA . SER C 1 229 ? 174.960 124.308 144.505 1.00 39.22 229 SER C CA 1
ATOM 6739 C C . SER C 1 229 ? 176.168 125.094 144.017 1.00 39.22 229 SER C C 1
ATOM 6740 O O . SER C 1 229 ? 176.695 125.954 144.730 1.00 39.22 229 SER C O 1
ATOM 6743 N N . SER C 1 230 ? 176.605 124.821 142.798 1.00 39.35 230 SER C N 1
ATOM 6744 C CA . SER C 1 230 ? 177.942 125.158 142.343 1.00 39.35 230 SER C CA 1
ATOM 6745 C C . SER C 1 230 ? 177.860 125.983 141.066 1.00 39.35 230 SER C C 1
ATOM 6746 O O . SER C 1 230 ? 176.797 126.473 140.685 1.00 39.35 230 SER C O 1
ATOM 6749 N N . GLY C 1 231 ? 179.009 126.164 140.424 1.00 38.93 231 GLY C N 1
ATOM 6750 C CA . GLY C 1 231 ? 179.101 126.827 139.140 1.00 38.93 231 GLY C CA 1
ATOM 6751 C C . GLY C 1 231 ? 178.932 125.891 137.954 1.00 38.93 231 GLY C C 1
ATOM 6752 O O . GLY C 1 231 ? 178.168 126.174 137.022 1.00 38.93 231 GLY C O 1
ATOM 6753 N N . PRO C 1 232 ? 179.691 124.785 137.940 1.00 38.25 232 PRO C N 1
ATOM 6754 C CA . PRO C 1 232 ? 179.408 123.699 136.985 1.00 38.25 232 PRO C CA 1
ATOM 6755 C C . PRO C 1 232 ? 177.971 123.195 136.969 1.00 38.25 232 PRO C C 1
ATOM 6756 O O . PRO C 1 232 ? 177.502 122.775 135.906 1.00 38.25 232 PRO C O 1
ATOM 6760 N N . ALA C 1 233 ? 177.257 123.238 138.092 1.00 37.70 233 ALA C N 1
ATOM 6761 C CA . ALA C 1 233 ? 175.853 122.845 138.092 1.00 37.70 233 ALA C CA 1
ATOM 6762 C C . ALA C 1 233 ? 175.002 123.798 137.253 1.00 37.70 233 ALA C C 1
ATOM 6763 O O . ALA C 1 233 ? 174.162 123.354 136.459 1.00 37.70 233 ALA C O 1
ATOM 6765 N N . ARG C 1 234 ? 175.234 125.105 137.379 1.00 36.91 234 ARG C N 1
ATOM 6766 C CA . ARG C 1 234 ? 174.517 126.049 136.533 1.00 36.91 234 ARG C CA 1
ATOM 6767 C C . ARG C 1 234 ? 174.968 125.960 135.080 1.00 36.91 234 ARG C C 1
ATOM 6768 O O . ARG C 1 234 ? 174.169 126.221 134.168 1.00 36.91 234 ARG C O 1
ATOM 6776 N N . GLY C 1 235 ? 176.224 125.574 134.848 1.00 32.23 235 GLY C N 1
ATOM 6777 C CA . GLY C 1 235 ? 176.670 125.337 133.485 1.00 32.23 235 GLY C CA 1
ATOM 6778 C C . GLY C 1 235 ? 175.956 124.171 132.832 1.00 32.23 235 GLY C C 1
ATOM 6779 O O . GLY C 1 235 ? 175.549 124.253 131.670 1.00 32.23 235 GLY C O 1
ATOM 6780 N N . ILE C 1 236 ? 175.763 123.085 133.585 1.00 31.55 236 ILE C N 1
ATOM 6781 C CA . ILE C 1 236 ? 175.028 121.928 133.077 1.00 31.55 236 ILE C CA 1
ATOM 6782 C C . ILE C 1 236 ? 173.568 122.289 132.821 1.00 31.55 236 ILE C C 1
ATOM 6783 O O . ILE C 1 236 ? 172.985 121.887 131.806 1.00 31.55 236 ILE C O 1
ATOM 6788 N N . ALA C 1 237 ? 172.980 123.113 133.694 1.00 31.33 237 ALA C N 1
ATOM 6789 C CA . ALA C 1 237 ? 171.594 123.541 133.503 1.00 31.33 237 ALA C CA 1
ATOM 6790 C C . ALA C 1 237 ? 171.413 124.389 132.244 1.00 31.33 237 ALA C C 1
ATOM 6791 O O . ALA C 1 237 ? 170.475 124.161 131.466 1.00 31.33 237 ALA C O 1
ATOM 6793 N N . ILE C 1 238 ? 172.311 125.348 132.002 1.00 29.34 238 ILE C N 1
ATOM 6794 C CA . ILE C 1 238 ? 172.161 126.214 130.832 1.00 29.34 238 ILE C CA 1
ATOM 6795 C C . ILE C 1 238 ? 172.450 125.452 129.538 1.00 29.34 238 ILE C C 1
ATOM 6796 O O . ILE C 1 238 ? 171.744 125.628 128.531 1.00 29.34 238 ILE C O 1
ATOM 6801 N N . VAL C 1 239 ? 173.447 124.555 129.555 1.00 25.40 239 VAL C N 1
ATOM 6802 C CA . VAL C 1 239 ? 173.719 123.711 128.391 1.00 25.40 239 VAL C CA 1
ATOM 6803 C C . VAL C 1 239 ? 172.535 122.804 128.077 1.00 25.40 239 VAL C C 1
ATOM 6804 O O . VAL C 1 239 ? 172.159 122.656 126.906 1.00 25.40 239 VAL C O 1
ATOM 6808 N N . SER C 1 240 ? 171.875 122.266 129.103 1.00 25.38 240 SER C N 1
ATOM 6809 C CA . SER C 1 240 ? 170.718 121.406 128.890 1.00 25.38 240 SER C CA 1
ATOM 6810 C C . SER C 1 240 ? 169.540 122.155 128.280 1.00 25.38 240 SER C C 1
ATOM 6811 O O . SER C 1 240 ? 168.906 121.648 127.344 1.00 25.38 240 SER C O 1
ATOM 6814 N N . VAL C 1 241 ? 169.252 123.366 128.767 1.00 20.33 241 VAL C N 1
ATOM 6815 C CA . VAL C 1 241 ? 168.138 124.137 128.210 1.00 20.33 241 VAL C CA 1
ATOM 6816 C C . VAL C 1 241 ? 168.420 124.540 126.764 1.00 20.33 241 VAL C C 1
ATOM 6817 O O . VAL C 1 241 ? 167.521 124.506 125.909 1.00 20.33 241 VAL C O 1
ATOM 6821 N N . LEU C 1 242 ? 169.679 124.853 126.443 1.00 21.72 242 LEU C N 1
ATOM 6822 C CA . LEU C 1 242 ? 170.013 125.211 125.066 1.00 21.72 242 LEU C CA 1
ATOM 6823 C C . LEU C 1 242 ? 169.890 124.022 124.117 1.00 21.72 242 LEU C C 1
ATOM 6824 O O . LEU C 1 242 ? 169.453 124.183 122.968 1.00 21.72 242 LEU C O 1
ATOM 6829 N N . VAL C 1 243 ? 170.253 122.823 124.576 1.00 18.45 243 VAL C N 1
ATOM 6830 C CA . VAL C 1 243 ? 170.155 121.653 123.711 1.00 18.45 243 VAL C CA 1
ATOM 6831 C C . VAL C 1 243 ? 168.693 121.291 123.451 1.00 18.45 243 VAL C C 1
ATOM 6832 O O . VAL C 1 243 ? 168.320 120.944 122.318 1.00 18.45 243 VAL C O 1
ATOM 6836 N N . ILE C 1 244 ? 167.831 121.441 124.469 1.00 16.11 244 ILE C N 1
ATOM 6837 C CA . ILE C 1 244 ? 166.396 121.196 124.287 1.00 16.11 244 ILE C CA 1
ATOM 6838 C C . ILE C 1 244 ? 165.794 122.182 123.291 1.00 16.11 244 ILE C C 1
ATOM 6839 O O . ILE C 1 244 ? 165.020 121.794 122.398 1.00 16.11 244 ILE C O 1
ATOM 6844 N N . LEU C 1 245 ? 166.192 123.456 123.376 1.00 13.47 245 LEU C N 1
ATOM 6845 C CA . LEU C 1 245 ? 165.655 124.467 122.465 1.00 13.47 245 LEU C CA 1
ATOM 6846 C C . LEU C 1 245 ? 166.098 124.250 121.019 1.00 13.47 245 LEU C C 1
ATOM 6847 O O . LEU C 1 245 ? 165.296 124.431 120.089 1.00 13.47 245 LEU C O 1
ATOM 6852 N N . ILE C 1 246 ? 167.349 123.836 120.792 1.00 13.92 246 ILE C N 1
ATOM 6853 C CA . ILE C 1 246 ? 167.712 123.610 119.396 1.00 13.92 246 ILE C CA 1
ATOM 6854 C C . ILE C 1 246 ? 167.095 122.328 118.857 1.00 13.92 246 ILE C C 1
ATOM 6855 O O . ILE C 1 246 ? 166.884 122.231 117.650 1.00 13.92 246 ILE C O 1
ATOM 6860 N N . SER C 1 247 ? 166.740 121.358 119.707 1.00 13.48 247 SER C N 1
ATOM 6861 C CA . SER C 1 247 ? 166.032 120.192 119.184 1.00 13.48 247 SER C CA 1
ATOM 6862 C C . SER C 1 247 ? 164.610 120.542 118.757 1.00 13.48 247 SER C C 1
ATOM 6863 O O . SER C 1 247 ? 164.111 120.008 117.756 1.00 13.48 247 SER C O 1
ATOM 6866 N N . ILE C 1 248 ? 163.955 121.459 119.473 1.00 9.81 248 ILE C N 1
ATOM 6867 C CA . ILE C 1 248 ? 162.634 121.935 119.042 1.00 9.81 248 ILE C CA 1
ATOM 6868 C C . ILE C 1 248 ? 162.717 122.668 117.697 1.00 9.81 248 ILE C C 1
ATOM 6869 O O . ILE C 1 248 ? 161.883 122.455 116.792 1.00 9.81 248 ILE C O 1
ATOM 6874 N N . VAL C 1 249 ? 163.732 123.523 117.539 1.00 11.93 249 VAL C N 1
ATOM 6875 C CA . VAL C 1 249 ? 163.934 124.242 116.280 1.00 11.93 249 VAL C CA 1
ATOM 6876 C C . VAL C 1 249 ? 164.204 123.280 115.121 1.00 11.93 249 VAL C C 1
ATOM 6877 O O . VAL C 1 249 ? 163.678 123.463 114.019 1.00 11.93 249 VAL C O 1
ATOM 6881 N N . ILE C 1 250 ? 164.982 122.218 115.363 1.00 14.66 250 ILE C N 1
ATOM 6882 C CA . ILE C 1 250 ? 165.265 121.207 114.339 1.00 14.66 250 ILE C CA 1
ATOM 6883 C C . ILE C 1 250 ? 164.005 120.451 113.927 1.00 14.66 250 ILE C C 1
ATOM 6884 O O . ILE C 1 250 ? 163.809 120.166 112.746 1.00 14.66 250 ILE C O 1
ATOM 6889 N N . PHE C 1 251 ? 163.122 120.144 114.880 1.00 10.52 251 PHE C N 1
ATOM 6890 C CA . PHE C 1 251 ? 161.839 119.488 114.592 1.00 10.52 251 PHE C CA 1
ATOM 6891 C C . PHE C 1 251 ? 160.972 120.297 113.604 1.00 10.52 251 PHE C C 1
ATOM 6892 O O . PHE C 1 251 ? 160.564 119.805 112.528 1.00 10.52 251 PHE C O 1
ATOM 6900 N N . CYS C 1 252 ? 160.776 121.587 113.902 1.00 11.57 252 CYS C N 1
ATOM 6901 C CA . CYS C 1 252 ? 159.957 122.422 113.014 1.00 11.57 252 CYS C CA 1
ATOM 6902 C C . CYS C 1 252 ? 160.644 122.720 111.668 1.00 11.57 252 CYS C C 1
ATOM 6903 O O . CYS C 1 252 ? 159.997 122.711 110.603 1.00 11.57 252 CYS C O 1
ATOM 6906 N N . LEU C 1 253 ? 161.953 122.978 111.676 1.00 18.01 253 LEU C N 1
ATOM 6907 C CA . LEU C 1 253 ? 162.653 123.208 110.417 1.00 18.01 253 LEU C CA 1
ATOM 6908 C C . LEU C 1 253 ? 162.738 121.965 109.548 1.00 18.01 253 LEU C C 1
ATOM 6909 O O . LEU C 1 253 ? 162.816 122.100 108.327 1.00 18.01 253 LEU C O 1
ATOM 6914 N N . GLU C 1 254 ? 162.767 120.775 110.153 1.00 24.61 254 GLU C N 1
ATOM 6915 C CA . GLU C 1 254 ? 162.639 119.535 109.404 1.00 24.61 254 GLU C CA 1
ATOM 6916 C C . GLU C 1 254 ? 161.362 119.531 108.600 1.00 24.61 254 GLU C C 1
ATOM 6917 O O . GLU C 1 254 ? 161.362 119.153 107.427 1.00 24.61 254 GLU C O 1
ATOM 6923 N N . THR C 1 255 ? 160.266 119.968 109.207 1.00 21.81 255 THR C N 1
ATOM 6924 C CA . THR C 1 255 ? 159.024 119.830 108.451 1.00 21.81 255 THR C CA 1
ATOM 6925 C C . THR C 1 255 ? 158.733 120.963 107.463 1.00 21.81 255 THR C C 1
ATOM 6926 O O . THR C 1 255 ? 157.750 120.851 106.728 1.00 21.81 255 THR C O 1
ATOM 6930 N N . LEU C 1 256 ? 159.546 122.050 107.416 1.00 27.34 256 LEU C N 1
ATOM 6931 C CA . LEU C 1 256 ? 159.450 123.038 106.305 1.00 27.34 256 LEU C CA 1
ATOM 6932 C C . LEU C 1 256 ? 159.522 122.425 104.900 1.00 27.34 256 LEU C C 1
ATOM 6933 O O . LEU C 1 256 ? 160.137 121.371 104.737 1.00 27.34 256 LEU C O 1
ATOM 6938 N N . PRO C 1 257 ? 158.928 123.022 103.859 1.00 38.67 257 PRO C N 1
ATOM 6939 C CA . PRO C 1 257 ? 158.925 122.371 102.542 1.00 38.67 257 PRO C CA 1
ATOM 6940 C C . PRO C 1 257 ? 160.060 122.763 101.608 1.00 38.67 257 PRO C C 1
ATOM 6941 O O . PRO C 1 257 ? 160.226 122.114 100.570 1.00 38.67 257 PRO C O 1
ATOM 6945 N N . GLU C 1 258 ? 160.831 123.799 101.933 1.00 45.97 258 GLU C N 1
ATOM 6946 C CA . GLU C 1 258 ? 162.008 124.139 101.153 1.00 45.97 258 GLU C CA 1
ATOM 6947 C C . GLU C 1 258 ? 163.107 123.102 101.290 1.00 45.97 258 GLU C C 1
ATOM 6948 O O . GLU C 1 258 ? 163.901 122.937 100.363 1.00 45.97 258 GLU C O 1
ATOM 6954 N N . PHE C 1 259 ? 163.169 122.399 102.415 1.00 41.30 259 PHE C N 1
ATOM 6955 C CA . PHE C 1 259 ? 164.186 121.390 102.658 1.00 41.30 259 PHE C CA 1
ATOM 6956 C C . PHE C 1 259 ? 163.783 120.016 102.159 1.00 41.30 259 PHE C C 1
ATOM 6957 O O . PHE C 1 259 ? 164.597 119.317 101.553 1.00 41.30 259 PHE C O 1
ATOM 6965 N N . ARG C 1 260 ? 162.533 119.628 102.366 1.00 44.49 260 ARG C N 1
ATOM 6966 C CA . ARG C 1 260 ? 162.078 118.272 102.108 1.00 44.49 260 ARG C CA 1
ATOM 6967 C C . ARG C 1 260 ? 161.746 118.011 100.647 1.00 44.49 260 ARG C C 1
ATOM 6968 O O . ARG C 1 260 ? 161.251 116.925 100.323 1.00 44.49 260 ARG C O 1
ATOM 6976 N N . ASP C 1 293 ? 173.549 115.035 105.493 1.00 42.61 293 ASP C N 1
ATOM 6977 C CA . ASP C 1 293 ? 172.439 115.880 105.912 1.00 42.61 293 ASP C CA 1
ATOM 6978 C C . ASP C 1 293 ? 172.815 116.594 107.202 1.00 42.61 293 ASP C C 1
ATOM 6979 O O . ASP C 1 293 ? 173.251 115.937 108.152 1.00 42.61 293 ASP C O 1
ATOM 6984 N N . PRO C 1 294 ? 172.696 117.922 107.277 1.00 38.95 294 PRO C N 1
ATOM 6985 C CA . PRO C 1 294 ? 172.950 118.602 108.558 1.00 38.95 294 PRO C CA 1
ATOM 6986 C C . PRO C 1 294 ? 171.916 118.300 109.630 1.00 38.95 294 PRO C C 1
ATOM 6987 O O . PRO C 1 294 ? 172.269 118.302 110.817 1.00 38.95 294 PRO C O 1
ATOM 6991 N N . PHE C 1 295 ? 170.667 118.018 109.248 1.00 35.85 295 PHE C N 1
ATOM 6992 C CA . PHE C 1 295 ? 169.612 117.815 110.234 1.00 35.85 295 PHE C CA 1
ATOM 6993 C C . PHE C 1 295 ? 169.816 116.524 111.008 1.00 35.85 295 PHE C C 1
ATOM 6994 O O . PHE C 1 295 ? 169.598 116.487 112.223 1.00 35.85 295 PHE C O 1
ATOM 7002 N N . PHE C 1 296 ? 170.266 115.468 110.332 1.00 37.22 296 PHE C N 1
ATOM 7003 C CA . PHE C 1 296 ? 170.549 114.210 111.008 1.00 37.22 296 PHE C CA 1
ATOM 7004 C C . PHE C 1 296 ? 171.735 114.335 111.953 1.00 37.22 296 PHE C C 1
ATOM 7005 O O . PHE C 1 296 ? 171.734 113.717 113.021 1.00 37.22 296 PHE C O 1
ATOM 7013 N N . VAL C 1 297 ? 172.721 115.164 111.611 1.00 34.36 297 VAL C N 1
ATOM 7014 C CA . VAL C 1 297 ? 173.881 115.348 112.477 1.00 34.36 297 VAL C CA 1
ATOM 7015 C C . VAL C 1 297 ? 173.504 116.129 113.731 1.00 34.36 297 VAL C C 1
ATOM 7016 O O . VAL C 1 297 ? 173.894 115.758 114.846 1.00 34.36 297 VAL C O 1
ATOM 7020 N N . VAL C 1 298 ? 172.717 117.202 113.578 1.00 33.02 298 VAL C N 1
ATOM 7021 C CA . VAL C 1 298 ? 172.279 117.966 114.748 1.00 33.02 298 VAL C CA 1
ATOM 7022 C C . VAL C 1 298 ? 171.349 117.134 115.625 1.00 33.02 298 VAL C C 1
ATOM 7023 O O . VAL C 1 298 ? 171.457 117.151 116.861 1.00 33.02 298 VAL C O 1
ATOM 7027 N N . GLU C 1 299 ? 170.471 116.343 115.008 1.00 33.65 299 GLU C N 1
ATOM 7028 C CA . GLU C 1 299 ? 169.555 115.514 115.778 1.00 33.65 299 GLU C CA 1
ATOM 7029 C C . GLU C 1 299 ? 170.290 114.399 116.513 1.00 33.65 299 GLU C C 1
ATOM 7030 O O . GLU C 1 299 ? 169.981 114.112 117.676 1.00 33.65 299 GLU C O 1
ATOM 7036 N N . THR C 1 300 ? 171.307 113.802 115.887 1.00 32.23 300 THR C N 1
ATOM 7037 C CA . THR C 1 300 ? 172.044 112.760 116.585 1.00 32.23 300 THR C CA 1
ATOM 7038 C C . THR C 1 300 ? 172.953 113.328 117.670 1.00 32.23 300 THR C C 1
ATOM 7039 O O . THR C 1 300 ? 173.152 112.656 118.683 1.00 32.23 300 THR C O 1
ATOM 7043 N N . LEU C 1 301 ? 173.416 114.578 117.552 1.00 31.94 301 LEU C N 1
ATOM 7044 C CA . LEU C 1 301 ? 174.150 115.177 118.666 1.00 31.94 301 LEU C CA 1
ATOM 7045 C C . LEU C 1 301 ? 173.230 115.459 119.848 1.00 31.94 301 LEU C C 1
ATOM 7046 O O . LEU C 1 301 ? 173.617 115.246 121.009 1.00 31.94 301 LEU C O 1
ATOM 7051 N N . CYS C 1 302 ? 172.002 115.911 119.571 1.00 29.34 302 CYS C N 1
ATOM 7052 C CA . CYS C 1 302 ? 171.037 116.137 120.643 1.00 29.34 302 CYS C CA 1
ATOM 7053 C C . CYS C 1 302 ? 170.662 114.835 121.342 1.00 29.34 302 CYS C C 1
ATOM 7054 O O . CYS C 1 302 ? 170.534 114.795 122.573 1.00 29.34 302 CYS C O 1
ATOM 7057 N N . ILE C 1 303 ? 170.525 113.750 120.578 1.00 29.86 303 ILE C N 1
ATOM 7058 C CA . ILE C 1 303 ? 170.188 112.459 121.171 1.00 29.86 303 ILE C CA 1
ATOM 7059 C C . ILE C 1 303 ? 171.350 111.901 121.994 1.00 29.86 303 ILE C C 1
ATOM 7060 O O . ILE C 1 303 ? 171.127 111.295 123.056 1.00 29.86 303 ILE C O 1
ATOM 7065 N N . ILE C 1 304 ? 172.597 112.128 121.555 1.00 31.23 304 ILE C N 1
ATOM 7066 C CA . ILE C 1 304 ? 173.761 111.741 122.358 1.00 31.23 304 ILE C CA 1
ATOM 7067 C C . ILE C 1 304 ? 173.770 112.465 123.702 1.00 31.23 304 ILE C C 1
ATOM 7068 O O . ILE C 1 304 ? 173.986 111.835 124.746 1.00 31.23 304 ILE C O 1
ATOM 7073 N N . TRP C 1 305 ? 173.478 113.773 123.714 1.00 29.91 305 TRP C N 1
ATOM 7074 C CA . TRP C 1 305 ? 173.462 114.492 124.992 1.00 29.91 305 TRP C CA 1
ATOM 7075 C C . TRP C 1 305 ? 172.328 114.028 125.906 1.00 29.91 305 TRP C C 1
ATOM 7076 O O . TRP C 1 305 ? 172.524 113.899 127.127 1.00 29.91 305 TRP C O 1
ATOM 7087 N N . PHE C 1 306 ? 171.147 113.761 125.338 1.00 26.48 306 PHE C N 1
ATOM 7088 C CA . PHE C 1 306 ? 170.023 113.294 126.150 1.00 26.48 306 PHE C CA 1
ATOM 7089 C C . PHE C 1 306 ? 170.313 111.937 126.783 1.00 26.48 306 PHE C C 1
ATOM 7090 O O . PHE C 1 306 ? 170.083 111.742 127.984 1.00 26.48 306 PHE C O 1
ATOM 7098 N N . SER C 1 307 ? 170.860 110.998 126.002 1.00 30.09 307 SER C N 1
ATOM 7099 C CA . SER C 1 307 ? 171.164 109.671 126.529 1.00 30.09 307 SER C CA 1
ATOM 7100 C C . SER C 1 307 ? 172.308 109.711 127.530 1.00 30.09 307 SER C C 1
ATOM 7101 O O . SER C 1 307 ? 172.317 108.939 128.499 1.00 30.09 307 SER C O 1
ATOM 7104 N N . PHE C 1 308 ? 173.265 110.619 127.329 1.00 32.94 308 PHE C N 1
ATOM 7105 C CA . PHE C 1 308 ? 174.378 110.745 128.258 1.00 32.94 308 PHE C CA 1
ATOM 7106 C C . PHE C 1 308 ? 173.913 111.219 129.624 1.00 32.94 308 PHE C C 1
ATOM 7107 O O . PHE C 1 308 ? 174.281 110.625 130.647 1.00 32.94 308 PHE C O 1
ATOM 7115 N N . GLU C 1 309 ? 173.084 112.267 129.669 1.00 35.61 309 GLU C N 1
ATOM 7116 C CA . GLU C 1 309 ? 172.671 112.741 130.985 1.00 35.61 309 GLU C CA 1
ATOM 7117 C C . GLU C 1 309 ? 171.642 111.809 131.612 1.00 35.61 309 GLU C C 1
ATOM 7118 O O . GLU C 1 309 ? 171.544 111.740 132.840 1.00 35.61 309 GLU C O 1
ATOM 7124 N N . LEU C 1 310 ? 170.911 111.033 130.801 1.00 34.04 310 LEU C N 1
ATOM 7125 C CA . LEU C 1 310 ? 170.012 110.049 131.396 1.00 34.04 310 LEU C CA 1
ATOM 7126 C C . LEU C 1 310 ? 170.787 108.917 132.054 1.00 34.04 310 LEU C C 1
ATOM 7127 O O . LEU C 1 310 ? 170.427 108.476 133.152 1.00 34.04 310 LEU C O 1
ATOM 7132 N N . LEU C 1 311 ? 171.875 108.461 131.427 1.00 37.02 311 LEU C N 1
ATOM 7133 C CA . LEU C 1 311 ? 172.681 107.406 132.037 1.00 37.02 311 LEU C CA 1
ATOM 7134 C C . LEU C 1 311 ? 173.398 107.900 133.287 1.00 37.02 311 LEU C C 1
ATOM 7135 O O . LEU C 1 311 ? 173.447 107.191 134.301 1.00 37.02 311 LEU C O 1
ATOM 7140 N N . VAL C 1 312 ? 173.954 109.115 133.237 1.00 35.18 312 VAL C N 1
ATOM 7141 C CA . VAL C 1 312 ? 174.619 109.684 134.407 1.00 35.18 312 VAL C CA 1
ATOM 7142 C C . VAL C 1 312 ? 173.649 109.922 135.561 1.00 35.18 312 VAL C C 1
ATOM 7143 O O . VAL C 1 312 ? 173.986 109.642 136.713 1.00 35.18 312 VAL C O 1
ATOM 7147 N N . ARG C 1 313 ? 172.425 110.352 135.244 1.00 37.94 313 ARG C N 1
ATOM 7148 C CA . ARG C 1 313 ? 171.388 110.560 136.293 1.00 37.94 313 ARG C CA 1
ATOM 7149 C C . ARG C 1 313 ? 170.999 109.204 136.888 1.00 37.94 313 ARG C C 1
ATOM 7150 O O . ARG C 1 313 ? 170.813 109.136 138.119 1.00 37.94 313 ARG C O 1
ATOM 7158 N N . PHE C 1 314 ? 170.888 108.166 136.055 1.00 38.71 314 PHE C N 1
ATOM 7159 C CA . PHE C 1 314 ? 170.442 106.860 136.529 1.00 38.71 314 PHE C CA 1
ATOM 7160 C C . PHE C 1 314 ? 171.486 106.195 137.411 1.00 38.71 314 PHE C C 1
ATOM 7161 O O . PHE C 1 314 ? 171.151 105.655 138.468 1.00 38.71 314 PHE C O 1
ATOM 7169 N N . PHE C 1 315 ? 172.753 106.215 136.996 1.00 40.91 315 PHE C N 1
ATOM 7170 C CA . PHE C 1 315 ? 173.756 105.439 137.720 1.00 40.91 315 PHE C CA 1
ATOM 7171 C C . PHE C 1 315 ? 174.260 106.157 138.965 1.00 40.91 315 PHE C C 1
ATOM 7172 O O . PHE C 1 315 ? 174.982 105.559 139.765 1.00 40.91 315 PHE C O 1
ATOM 7180 N N . ALA C 1 316 ? 173.783 107.383 139.181 1.00 37.68 316 ALA C N 1
ATOM 7181 C CA . ALA C 1 316 ? 174.204 108.151 140.373 1.00 37.68 316 ALA C CA 1
ATOM 7182 C C . ALA C 1 316 ? 172.990 108.445 141.254 1.00 37.68 316 ALA C C 1
ATOM 7183 O O . ALA C 1 316 ? 173.002 109.483 141.925 1.00 37.68 316 ALA C O 1
ATOM 7185 N N . CYS C 1 317 ? 171.997 107.556 141.282 1.00 41.81 317 CYS C N 1
ATOM 7186 C CA . CYS C 1 317 ? 170.773 107.889 142.057 1.00 41.81 317 CYS C CA 1
ATOM 7187 C C . CYS C 1 317 ? 170.732 107.044 143.332 1.00 41.81 317 CYS C C 1
ATOM 7188 O O . CYS C 1 317 ? 170.969 105.825 143.243 1.00 41.81 317 CYS C O 1
ATOM 7191 N N . PRO C 1 318 ? 170.493 107.648 144.515 1.00 41.43 318 PRO C N 1
ATOM 7192 C CA . PRO C 1 318 ? 170.512 106.912 145.778 1.00 41.43 318 PRO C CA 1
ATOM 7193 C C . PRO C 1 318 ? 169.612 105.667 145.751 1.00 41.43 318 PRO C C 1
ATOM 7194 O O . PRO C 1 318 ? 170.047 104.635 146.224 1.00 41.43 318 PRO C O 1
ATOM 7198 N N . SER C 1 319 ? 168.400 105.786 145.203 1.00 39.96 319 SER C N 1
ATOM 7199 C CA . SER C 1 319 ? 167.486 104.650 145.202 1.00 39.96 319 SER C CA 1
ATOM 7200 C C . SER C 1 319 ? 166.987 104.422 143.785 1.00 39.96 319 SER C C 1
ATOM 7201 O O . SER C 1 319 ? 166.336 105.296 143.204 1.00 39.96 319 SER C O 1
ATOM 7204 N N . LYS C 1 320 ? 167.267 103.238 143.235 1.00 40.07 320 LYS C N 1
ATOM 7205 C CA . LYS C 1 320 ? 166.817 102.904 141.859 1.00 40.07 320 LYS C CA 1
ATOM 7206 C C . LYS C 1 320 ? 165.308 102.643 141.870 1.00 40.07 320 LYS C C 1
ATOM 7207 O O . LYS C 1 320 ? 164.678 102.783 140.804 1.00 40.07 320 LYS C O 1
ATOM 7213 N N . ALA C 1 321 ? 164.741 102.307 143.031 1.00 39.78 321 ALA C N 1
ATOM 7214 C CA . ALA C 1 321 ? 163.329 101.950 143.074 1.00 39.78 321 ALA C CA 1
ATOM 7215 C C . ALA C 1 321 ? 162.433 103.154 142.828 1.00 39.78 321 ALA C C 1
ATOM 7216 O O . ALA C 1 321 ? 161.282 102.995 142.411 1.00 39.78 321 ALA C O 1
ATOM 7218 N N . THR C 1 322 ? 162.948 104.351 143.083 1.00 39.46 322 THR C N 1
ATOM 7219 C CA . THR C 1 322 ? 162.233 105.601 142.887 1.00 39.46 322 THR C CA 1
ATOM 7220 C C . THR C 1 322 ? 162.373 106.117 141.458 1.00 39.46 322 THR C C 1
ATOM 7221 O O . THR C 1 322 ? 161.540 106.911 141.008 1.00 39.46 322 THR C O 1
ATOM 7225 N N . PHE C 1 323 ? 163.372 105.629 140.717 1.00 41.33 323 PHE C N 1
ATOM 7226 C CA . PHE C 1 323 ? 163.689 106.190 139.408 1.00 41.33 323 PHE C CA 1
ATOM 7227 C C . PHE C 1 323 ? 162.620 105.855 138.377 1.00 41.33 323 PHE C C 1
ATOM 7228 O O . PHE C 1 323 ? 162.328 106.666 137.494 1.00 41.33 323 PHE C O 1
ATOM 7236 N N . SER C 1 324 ? 162.019 104.676 138.465 1.00 42.15 324 SER C N 1
ATOM 7237 C CA . SER C 1 324 ? 160.889 104.390 137.586 1.00 42.15 324 SER C CA 1
ATOM 7238 C C . SER C 1 324 ? 159.557 104.721 138.253 1.00 42.15 324 SER C C 1
ATOM 7239 O O . SER C 1 324 ? 158.606 103.945 138.220 1.00 42.15 324 SER C O 1
ATOM 7242 N N . ARG C 1 325 ? 159.486 105.892 138.875 1.00 43.98 325 ARG C N 1
ATOM 7243 C CA . ARG C 1 325 ? 158.223 106.466 139.312 1.00 43.98 325 ARG C CA 1
ATOM 7244 C C . ARG C 1 325 ? 158.159 107.972 139.138 1.00 43.98 325 ARG C C 1
ATOM 7245 O O . ARG C 1 325 ? 157.066 108.538 139.247 1.00 43.98 325 ARG C O 1
ATOM 7253 N N . ASN C 1 326 ? 159.281 108.638 138.897 1.00 38.59 326 ASN C N 1
ATOM 7254 C CA . ASN C 1 326 ? 159.256 110.052 138.570 1.00 38.59 326 ASN C CA 1
ATOM 7255 C C . ASN C 1 326 ? 158.687 110.234 137.172 1.00 38.59 326 ASN C C 1
ATOM 7256 O O . ASN C 1 326 ? 158.926 109.421 136.280 1.00 38.59 326 ASN C O 1
ATOM 7261 N N . ILE C 1 327 ? 157.906 111.297 136.990 1.00 33.64 327 ILE C N 1
ATOM 7262 C CA . ILE C 1 327 ? 157.304 111.553 135.687 1.00 33.64 327 ILE C CA 1
ATOM 7263 C C . ILE C 1 327 ? 158.352 112.056 134.709 1.00 33.64 327 ILE C C 1
ATOM 7264 O O . ILE C 1 327 ? 158.293 111.745 133.515 1.00 33.64 327 ILE C O 1
ATOM 7269 N N . MET C 1 328 ? 159.346 112.792 135.204 1.00 34.24 328 MET C N 1
ATOM 7270 C CA . MET C 1 328 ? 160.328 113.416 134.332 1.00 34.24 328 MET C CA 1
ATOM 7271 C C . MET C 1 328 ? 161.306 112.410 133.742 1.00 34.24 328 MET C C 1
ATOM 7272 O O . MET C 1 328 ? 161.752 112.583 132.600 1.00 34.24 328 MET C O 1
ATOM 7277 N N . ASN C 1 329 ? 161.623 111.340 134.467 1.00 35.79 329 ASN C N 1
ATOM 7278 C CA . ASN C 1 329 ? 162.477 110.308 133.893 1.00 35.79 329 ASN C CA 1
ATOM 7279 C C . ASN C 1 329 ? 161.753 109.507 132.819 1.00 35.79 329 ASN C C 1
ATOM 7280 O O . ASN C 1 329 ? 162.366 109.116 131.814 1.00 35.79 329 ASN C O 1
ATOM 7285 N N . LEU C 1 330 ? 160.450 109.293 132.989 1.00 30.53 330 LEU C N 1
ATOM 7286 C CA . LEU C 1 330 ? 159.648 108.709 131.922 1.00 30.53 330 LEU C CA 1
ATOM 7287 C C . LEU C 1 330 ? 159.591 109.618 130.701 1.00 30.53 330 LEU C C 1
ATOM 7288 O O . LEU C 1 330 ? 159.638 109.133 129.566 1.00 30.53 330 LEU C O 1
ATOM 7293 N N . ILE C 1 331 ? 159.518 110.937 130.916 1.00 25.61 331 ILE C N 1
ATOM 7294 C CA . ILE C 1 331 ? 159.534 111.883 129.802 1.00 25.61 331 ILE C CA 1
ATOM 7295 C C . ILE C 1 331 ? 160.863 111.819 129.054 1.00 25.61 331 ILE C C 1
ATOM 7296 O O . ILE C 1 331 ? 160.890 111.847 127.821 1.00 25.61 331 ILE C O 1
ATOM 7301 N N . ASP C 1 332 ? 161.977 111.663 129.773 1.00 29.89 332 ASP C N 1
ATOM 7302 C CA . ASP C 1 332 ? 163.282 111.580 129.110 1.00 29.89 332 ASP C CA 1
ATOM 7303 C C . ASP C 1 332 ? 163.435 110.284 128.314 1.00 29.89 332 ASP C C 1
ATOM 7304 O O . ASP C 1 332 ? 164.028 110.275 127.221 1.00 29.89 332 ASP C O 1
ATOM 7309 N N . ILE C 1 333 ? 162.860 109.191 128.819 1.00 28.94 333 ILE C N 1
ATOM 7310 C CA . ILE C 1 333 ? 162.909 107.924 128.090 1.00 28.94 333 ILE C CA 1
ATOM 7311 C C . ILE C 1 333 ? 162.078 108.000 126.808 1.00 28.94 333 ILE C C 1
ATOM 7312 O O . ILE C 1 333 ? 162.533 107.590 125.728 1.00 28.94 333 ILE C O 1
ATOM 7317 N N . VAL C 1 334 ? 160.866 108.558 126.893 1.00 28.82 334 VAL C N 1
ATOM 7318 C CA . VAL C 1 334 ? 160.050 108.744 125.690 1.00 28.82 334 VAL C CA 1
ATOM 7319 C C . VAL C 1 334 ? 160.665 109.777 124.738 1.00 28.82 334 VAL C C 1
ATOM 7320 O O . VAL C 1 334 ? 160.452 109.710 123.522 1.00 28.82 334 VAL C O 1
ATOM 7324 N N . ALA C 1 335 ? 161.485 110.692 125.244 1.00 27.45 335 ALA C N 1
ATOM 7325 C CA . ALA C 1 335 ? 162.188 111.610 124.359 1.00 27.45 335 ALA C CA 1
ATOM 7326 C C . ALA C 1 335 ? 163.298 110.930 123.579 1.00 27.45 335 ALA C C 1
ATOM 7327 O O . ALA C 1 335 ? 163.615 111.374 122.474 1.00 27.45 335 ALA C O 1
ATOM 7329 N N . ILE C 1 336 ? 163.914 109.878 124.119 1.00 31.95 336 ILE C N 1
ATOM 7330 C CA . ILE C 1 336 ? 164.987 109.278 123.320 1.00 31.95 336 ILE C CA 1
ATOM 7331 C C . ILE C 1 336 ? 164.573 107.996 122.584 1.00 31.95 336 ILE C C 1
ATOM 7332 O O . ILE C 1 336 ? 165.369 107.465 121.807 1.00 31.95 336 ILE C O 1
ATOM 7337 N N . ILE C 1 337 ? 163.365 107.456 122.807 1.00 33.01 337 ILE C N 1
ATOM 7338 C CA . ILE C 1 337 ? 162.999 106.169 122.175 1.00 33.01 337 ILE C CA 1
ATOM 7339 C C . ILE C 1 337 ? 162.828 106.210 120.650 1.00 33.01 337 ILE C C 1
ATOM 7340 O O . ILE C 1 337 ? 163.437 105.363 119.967 1.00 33.01 337 ILE C O 1
ATOM 7345 N N . PRO C 1 338 ? 162.008 107.111 120.049 1.00 31.69 338 PRO C N 1
ATOM 7346 C CA . PRO C 1 338 ? 161.678 106.922 118.622 1.00 31.69 338 PRO C CA 1
ATOM 7347 C C . PRO C 1 338 ? 162.834 107.098 117.657 1.00 31.69 338 PRO C C 1
ATOM 7348 O O . PRO C 1 338 ? 162.783 106.522 116.565 1.00 31.69 338 PRO C O 1
ATOM 7352 N N . TYR C 1 339 ? 163.886 107.821 118.040 1.00 32.13 339 TYR C N 1
ATOM 7353 C CA . TYR C 1 339 ? 165.108 107.851 117.240 1.00 32.13 339 TYR C CA 1
ATOM 7354 C C . TYR C 1 339 ? 165.718 106.464 117.129 1.00 32.13 339 TYR C C 1
ATOM 7355 O O . TYR C 1 339 ? 166.120 106.031 116.042 1.00 32.13 339 TYR C O 1
ATOM 7364 N N . PHE C 1 340 ? 165.773 105.743 118.247 1.00 34.76 340 PHE C N 1
ATOM 7365 C CA . PHE C 1 340 ? 166.408 104.433 118.246 1.00 34.76 340 PHE C CA 1
ATOM 7366 C C . PHE C 1 340 ? 165.548 103.396 117.539 1.00 34.76 340 PHE C C 1
ATOM 7367 O O . PHE C 1 340 ? 166.083 102.539 116.827 1.00 34.76 340 PHE C O 1
ATOM 7375 N N . ILE C 1 341 ? 164.220 103.475 117.674 1.00 34.70 341 ILE C N 1
ATOM 7376 C CA . ILE C 1 341 ? 163.433 102.491 116.922 1.00 34.70 341 ILE C CA 1
ATOM 7377 C C . ILE C 1 341 ? 163.393 102.823 115.424 1.00 34.70 341 ILE C C 1
ATOM 7378 O O . ILE C 1 341 ? 163.317 101.905 114.596 1.00 34.70 341 ILE C O 1
ATOM 7383 N N . THR C 1 342 ? 163.508 104.102 115.039 1.00 37.82 342 THR C N 1
ATOM 7384 C CA . THR C 1 342 ? 163.611 104.437 113.623 1.00 37.82 342 THR C CA 1
ATOM 7385 C C . THR C 1 342 ? 164.928 103.962 113.031 1.00 37.82 342 THR C C 1
ATOM 7386 O O . THR C 1 342 ? 164.929 103.368 111.948 1.00 37.82 342 THR C O 1
ATOM 7390 N N . LEU C 1 343 ? 166.035 104.152 113.756 1.00 39.53 343 LEU C N 1
ATOM 7391 C CA . LEU C 1 343 ? 167.326 103.646 113.295 1.00 39.53 343 LEU C CA 1
ATOM 7392 C C . LEU C 1 343 ? 167.340 102.123 113.227 1.00 39.53 343 LEU C C 1
ATOM 7393 O O . LEU C 1 343 ? 167.900 101.545 112.286 1.00 39.53 343 LEU C O 1
ATOM 7398 N N . GLY C 1 344 ? 166.680 101.461 114.181 1.00 40.06 344 GLY C N 1
ATOM 7399 C CA . GLY C 1 344 ? 166.644 100.008 114.180 1.00 40.06 344 GLY C CA 1
ATOM 7400 C C . GLY C 1 344 ? 165.864 99.425 113.015 1.00 40.06 344 GLY C C 1
ATOM 7401 O O . GLY C 1 344 ? 166.396 98.610 112.255 1.00 40.06 344 GLY C O 1
ATOM 7402 N N . THR C 1 345 ? 164.610 99.855 112.832 1.00 44.19 345 THR C N 1
ATOM 7403 C CA . THR C 1 345 ? 163.846 99.341 111.700 1.00 44.19 345 THR C CA 1
ATOM 7404 C C . THR C 1 345 ? 164.298 99.913 110.363 1.00 44.19 345 THR C C 1
ATOM 7405 O O . THR C 1 345 ? 163.863 99.409 109.322 1.00 44.19 345 THR C O 1
ATOM 7409 N N . GLU C 1 346 ? 165.154 100.935 110.354 1.00 46.43 346 GLU C N 1
ATOM 7410 C CA . GLU C 1 346 ? 165.627 101.488 109.096 1.00 46.43 346 GLU C CA 1
ATOM 7411 C C . GLU C 1 346 ? 166.978 100.910 108.691 1.00 46.43 346 GLU C C 1
ATOM 7412 O O . GLU C 1 346 ? 167.357 100.998 107.519 1.00 46.43 346 GLU C O 1
ATOM 7418 N N . LEU C 1 347 ? 167.710 100.293 109.622 1.00 46.47 347 LEU C N 1
ATOM 7419 C CA . LEU C 1 347 ? 168.964 99.632 109.280 1.00 46.47 347 LEU C CA 1
ATOM 7420 C C . LEU C 1 347 ? 168.937 98.124 109.589 1.00 46.47 347 LEU C C 1
ATOM 7421 O O . LEU C 1 347 ? 169.975 97.455 109.519 1.00 46.47 347 LEU C O 1
ATOM 7426 N N . ALA C 1 348 ? 167.768 97.566 109.892 1.00 43.59 348 ALA C N 1
ATOM 7427 C CA . ALA C 1 348 ? 167.655 96.138 110.191 1.00 43.59 348 ALA C CA 1
ATOM 7428 C C . ALA C 1 348 ? 167.650 95.342 108.889 1.00 43.59 348 ALA C C 1
ATOM 7429 O O . ALA C 1 348 ? 166.591 95.000 108.355 1.00 43.59 348 ALA C O 1
ATOM 7431 N N . LEU C 1 360 ? 152.528 103.060 107.583 1.00 42.86 360 LEU C N 1
ATOM 7432 C CA . LEU C 1 360 ? 152.611 104.478 107.155 1.00 42.86 360 LEU C CA 1
ATOM 7433 C C . LEU C 1 360 ? 151.975 105.239 108.318 1.00 42.86 360 LEU C C 1
ATOM 7434 O O . LEU C 1 360 ? 152.575 106.234 108.797 1.00 42.86 360 LEU C O 1
ATOM 7439 N N . ALA C 1 361 ? 150.810 104.761 108.766 1.00 43.23 361 ALA C N 1
ATOM 7440 C CA . ALA C 1 361 ? 150.110 105.400 109.905 1.00 43.23 361 ALA C CA 1
ATOM 7441 C C . ALA C 1 361 ? 150.955 105.229 111.170 1.00 43.23 361 ALA C C 1
ATOM 7442 O O . ALA C 1 361 ? 150.936 106.139 112.002 1.00 43.23 361 ALA C O 1
ATOM 7444 N N . ILE C 1 362 ? 151.638 104.091 111.317 1.00 43.92 362 ILE C N 1
ATOM 7445 C CA . ILE C 1 362 ? 152.551 103.899 112.486 1.00 43.92 362 ILE C CA 1
ATOM 7446 C C . ILE C 1 362 ? 153.709 104.897 112.377 1.00 43.92 362 ILE C C 1
ATOM 7447 O O . ILE C 1 362 ? 154.148 105.394 113.422 1.00 43.92 362 ILE C O 1
ATOM 7452 N N . LEU C 1 363 ? 154.204 105.154 111.164 1.00 44.76 363 LEU C N 1
ATOM 7453 C CA . LEU C 1 363 ? 155.263 106.183 110.984 1.00 44.76 363 LEU C CA 1
ATOM 7454 C C . LEU C 1 363 ? 154.707 107.554 111.375 1.00 44.76 363 LEU C C 1
ATOM 7455 O O . LEU C 1 363 ? 155.459 108.340 111.978 1.00 44.76 363 LEU C O 1
ATOM 7460 N N . ARG C 1 364 ? 153.447 107.832 111.026 1.00 45.88 364 ARG C N 1
ATOM 7461 C CA . ARG C 1 364 ? 152.820 109.121 111.412 1.00 45.88 364 ARG C CA 1
ATOM 7462 C C . ARG C 1 364 ? 152.782 109.185 112.938 1.00 45.88 364 ARG C C 1
ATOM 7463 O O . ARG C 1 364 ? 153.105 110.253 113.493 1.00 45.88 364 ARG C O 1
ATOM 7471 N N . VAL C 1 365 ? 152.444 108.066 113.581 1.00 41.82 365 VAL C N 1
ATOM 7472 C CA . VAL C 1 365 ? 152.373 108.017 115.070 1.00 41.82 365 VAL C CA 1
ATOM 7473 C C . VAL C 1 365 ? 153.769 108.319 115.621 1.00 41.82 365 VAL C C 1
ATOM 7474 O O . VAL C 1 365 ? 153.859 109.136 116.542 1.00 41.82 365 VAL C O 1
ATOM 7478 N N . ILE C 1 366 ? 154.812 107.730 115.030 1.00 38.39 366 ILE C N 1
ATOM 7479 C CA . ILE C 1 366 ? 156.202 107.935 115.534 1.00 38.39 366 ILE C CA 1
ATOM 7480 C C . ILE C 1 366 ? 156.553 109.417 115.385 1.00 38.39 366 ILE C C 1
ATOM 7481 O O . ILE C 1 366 ? 157.107 109.990 116.337 1.00 38.39 366 ILE C O 1
ATOM 7486 N N . ARG C 1 367 ? 156.192 110.018 114.251 1.00 38.56 367 ARG C N 1
ATOM 7487 C CA . ARG C 1 367 ? 156.520 111.446 114.008 1.00 38.56 367 ARG C CA 1
ATOM 7488 C C . ARG C 1 367 ? 155.794 112.324 115.033 1.00 38.56 367 ARG C C 1
ATOM 7489 O O . ARG C 1 367 ? 156.408 113.288 115.521 1.00 38.56 367 ARG C O 1
ATOM 7497 N N . LEU C 1 368 ? 154.534 112.004 115.336 1.00 31.23 368 LEU C N 1
ATOM 7498 C CA . LEU C 1 368 ? 153.769 112.780 116.348 1.00 31.23 368 LEU C CA 1
ATOM 7499 C C . LEU C 1 368 ? 154.420 112.614 117.726 1.00 31.23 368 LEU C C 1
ATOM 7500 O O . LEU C 1 368 ? 154.532 113.620 118.441 1.00 31.23 368 LEU C O 1
ATOM 7505 N N . VAL C 1 369 ? 154.845 111.398 118.075 1.00 26.61 369 VAL C N 1
ATOM 7506 C CA . VAL C 1 369 ? 155.459 111.129 119.409 1.00 26.61 369 VAL C CA 1
ATOM 7507 C C . VAL C 1 369 ? 156.708 112.007 119.546 1.00 26.61 369 VAL C C 1
ATOM 7508 O O . VAL C 1 369 ? 157.024 112.414 120.679 1.00 26.61 369 VAL C O 1
ATOM 7512 N N . ARG C 1 370 ? 157.363 112.323 118.427 1.00 22.50 370 ARG C N 1
ATOM 7513 C CA . ARG C 1 370 ? 158.626 113.110 118.504 1.00 22.50 370 ARG C CA 1
ATOM 7514 C C . ARG C 1 370 ? 158.405 114.557 118.988 1.00 22.50 370 ARG C C 1
ATOM 7515 O O . ARG C 1 370 ? 159.390 115.313 118.958 1.00 22.50 370 ARG C O 1
ATOM 7523 N N . VAL C 1 371 ? 157.195 114.945 119.415 1.00 19.16 371 VAL C N 1
ATOM 7524 C CA . VAL C 1 371 ? 156.911 116.281 119.932 1.00 19.16 371 VAL C CA 1
ATOM 7525 C C . VAL C 1 371 ? 156.964 116.329 121.450 1.00 19.16 371 VAL C C 1
ATOM 7526 O O . VAL C 1 371 ? 156.831 117.401 122.034 1.00 19.16 371 VAL C O 1
ATOM 7530 N N . PHE C 1 372 ? 157.215 115.220 122.126 1.00 20.73 372 PHE C N 1
ATOM 7531 C CA . PHE C 1 372 ? 157.220 115.244 123.584 1.00 20.73 372 PHE C CA 1
ATOM 7532 C C . PHE C 1 372 ? 158.531 115.744 124.170 1.00 20.73 372 PHE C C 1
ATOM 7533 O O . PHE C 1 372 ? 158.745 115.602 125.372 1.00 20.73 372 PHE C O 1
ATOM 7541 N N . ARG C 1 373 ? 159.413 116.308 123.350 1.00 14.31 373 ARG C N 1
ATOM 7542 C CA . ARG C 1 373 ? 160.621 116.951 123.828 1.00 14.31 373 ARG C CA 1
ATOM 7543 C C . ARG C 1 373 ? 160.362 118.353 124.354 1.00 14.31 373 ARG C C 1
ATOM 7544 O O . ARG C 1 373 ? 161.293 118.982 124.853 1.00 14.31 373 ARG C O 1
ATOM 7552 N N . ILE C 1 374 ? 159.142 118.877 124.235 1.00 14.43 374 ILE C N 1
ATOM 7553 C CA . ILE C 1 374 ? 158.848 120.162 124.856 1.00 14.43 374 ILE C CA 1
ATOM 7554 C C . ILE C 1 374 ? 158.759 119.993 126.357 1.00 14.43 374 ILE C C 1
ATOM 7555 O O . ILE C 1 374 ? 159.073 120.913 127.113 1.00 14.43 374 ILE C O 1
ATOM 7560 N N . PHE C 1 375 ? 158.318 118.832 126.817 1.00 15.96 375 PHE C N 1
ATOM 7561 C CA . PHE C 1 375 ? 158.082 118.592 128.227 1.00 15.96 375 PHE C CA 1
ATOM 7562 C C . PHE C 1 375 ? 159.348 118.289 128.987 1.00 15.96 375 PHE C C 1
ATOM 7563 O O . PHE C 1 375 ? 159.280 118.032 130.185 1.00 15.96 375 PHE C O 1
ATOM 7571 N N . LYS C 1 376 ? 160.494 118.313 128.329 1.00 16.20 376 LYS C N 1
ATOM 7572 C CA . LYS C 1 376 ? 161.771 118.242 129.002 1.00 16.20 376 LYS C CA 1
ATOM 7573 C C . LYS C 1 376 ? 162.169 119.566 129.618 1.00 16.20 376 LYS C C 1
ATOM 7574 O O . LYS C 1 376 ? 163.134 119.612 130.373 1.00 16.20 376 LYS C O 1
ATOM 7580 N N . LEU C 1 377 ? 161.451 120.632 129.314 1.00 16.68 377 LEU C N 1
ATOM 7581 C CA . LEU C 1 377 ? 161.612 121.925 129.945 1.00 16.68 377 LEU C CA 1
ATOM 7582 C C . LEU C 1 377 ? 160.944 122.000 131.301 1.00 16.68 377 LEU C C 1
ATOM 7583 O O . LEU C 1 377 ? 161.060 123.025 131.966 1.00 16.68 377 LEU C O 1
ATOM 7588 N N . SER C 1 378 ? 160.222 120.964 131.719 1.00 17.19 378 SER C N 1
ATOM 7589 C CA . SER C 1 378 ? 159.525 121.035 132.994 1.00 17.19 378 SER C CA 1
ATOM 7590 C C . SER C 1 378 ? 160.472 120.794 134.150 1.00 17.19 378 SER C C 1
ATOM 7591 O O . SER C 1 378 ? 160.149 121.110 135.296 1.00 17.19 378 SER C O 1
ATOM 7594 N N . ARG C 1 379 ? 161.642 120.222 133.881 1.00 25.02 379 ARG C N 1
ATOM 7595 C CA . ARG C 1 379 ? 162.647 120.103 134.921 1.00 25.02 379 ARG C CA 1
ATOM 7596 C C . ARG C 1 379 ? 163.276 121.435 135.275 1.00 25.02 379 ARG C C 1
ATOM 7597 O O . ARG C 1 379 ? 163.659 121.636 136.428 1.00 25.02 379 ARG C O 1
ATOM 7605 N N . HIS C 1 380 ? 163.364 122.353 134.324 1.00 21.28 380 HIS C N 1
ATOM 7606 C CA . HIS C 1 380 ? 164.004 123.636 134.527 1.00 21.28 380 HIS C CA 1
ATOM 7607 C C . HIS C 1 380 ? 163.002 124.752 134.767 1.00 21.28 380 HIS C C 1
ATOM 7608 O O . HIS C 1 380 ? 163.407 125.883 135.032 1.00 21.28 380 HIS C O 1
ATOM 7615 N N . SER C 1 381 ? 161.710 124.462 134.712 1.00 15.96 381 SER C N 1
ATOM 7616 C CA . SER C 1 381 ? 160.678 125.476 134.862 1.00 15.96 381 SER C CA 1
ATOM 7617 C C . SER C 1 381 ? 159.769 125.063 135.999 1.00 15.96 381 SER C C 1
ATOM 7618 O O . SER C 1 381 ? 159.343 123.913 136.056 1.00 15.96 381 SER C O 1
ATOM 7621 N N . LYS C 1 382 ? 159.486 125.984 136.909 1.00 17.64 382 LYS C N 1
ATOM 7622 C CA . LYS C 1 382 ? 158.656 125.697 138.067 1.00 17.64 382 LYS C CA 1
ATOM 7623 C C . LYS C 1 382 ? 157.189 126.016 137.833 1.00 17.64 382 LYS C C 1
ATOM 7624 O O . LYS C 1 382 ? 156.325 125.405 138.462 1.00 17.64 382 LYS C O 1
ATOM 7630 N N . GLY C 1 383 ? 156.879 126.923 136.917 1.00 10.63 383 GLY C N 1
ATOM 7631 C CA . GLY C 1 383 ? 155.509 127.172 136.533 1.00 10.63 383 GLY C CA 1
ATOM 7632 C C . GLY C 1 383 ? 154.891 126.018 135.785 1.00 10.63 383 GLY C C 1
ATOM 7633 O O . GLY C 1 383 ? 153.696 125.762 135.923 1.00 10.63 383 GLY C O 1
ATOM 7634 N N . LEU C 1 384 ? 155.695 125.268 135.035 1.00 7.99 384 LEU C N 1
ATOM 7635 C CA . LEU C 1 384 ? 155.184 124.101 134.325 1.00 7.99 384 LEU C CA 1
ATOM 7636 C C . LEU C 1 384 ? 154.903 122.935 135.265 1.00 7.99 384 LEU C C 1
ATOM 7637 O O . LEU C 1 384 ? 153.958 122.174 135.038 1.00 7.99 384 LEU C O 1
ATOM 7642 N N . GLN C 1 385 ? 155.675 122.798 136.339 1.00 7.18 385 GLN C N 1
ATOM 7643 C CA . GLN C 1 385 ? 155.397 121.779 137.342 1.00 7.18 385 GLN C CA 1
ATOM 7644 C C . GLN C 1 385 ? 154.125 122.084 138.125 1.00 7.18 385 GLN C C 1
ATOM 7645 O O . GLN C 1 385 ? 153.353 121.174 138.444 1.00 7.18 385 GLN C O 1
ATOM 7651 N N . ILE C 1 386 ? 153.886 123.357 138.436 1.00 6.19 386 ILE C N 1
ATOM 7652 C CA . ILE C 1 386 ? 152.632 123.796 139.044 1.00 6.19 386 ILE C CA 1
ATOM 7653 C C . ILE C 1 386 ? 151.456 123.605 138.091 1.00 6.19 386 ILE C C 1
ATOM 7654 O O . ILE C 1 386 ? 150.349 123.269 138.524 1.00 6.19 386 ILE C O 1
ATOM 7659 N N . LEU C 1 387 ? 151.676 123.771 136.787 1.00 5.02 387 LEU C N 1
ATOM 7660 C CA . LEU C 1 387 ? 150.618 123.505 135.816 1.00 5.02 387 LEU C CA 1
ATOM 7661 C C . LEU C 1 387 ? 150.266 122.022 135.745 1.00 5.02 387 LEU C C 1
ATOM 7662 O O . LEU C 1 387 ? 149.092 121.664 135.620 1.00 5.02 387 LEU C O 1
ATOM 7667 N N . GLY C 1 388 ? 151.261 121.146 135.834 1.00 4.25 388 GLY C N 1
ATOM 7668 C CA . GLY C 1 388 ? 150.977 119.719 135.882 1.00 4.25 388 GLY C CA 1
ATOM 7669 C C . GLY C 1 388 ? 150.255 119.278 137.142 1.00 4.25 388 GLY C C 1
ATOM 7670 O O . GLY C 1 388 ? 149.363 118.429 137.086 1.00 4.25 388 GLY C O 1
ATOM 7671 N N . GLN C 1 389 ? 150.619 119.849 138.295 1.00 6.24 389 GLN C N 1
ATOM 7672 C CA . GLN C 1 389 ? 149.898 119.553 139.535 1.00 6.24 389 GLN C CA 1
ATOM 7673 C C . GLN C 1 389 ? 148.453 120.038 139.492 1.00 6.24 389 GLN C C 1
ATOM 7674 O O . GLN C 1 389 ? 147.547 119.344 139.969 1.00 6.24 389 GLN C O 1
ATOM 7680 N N . THR C 1 390 ? 148.229 121.233 138.933 1.00 5.97 390 THR C N 1
ATOM 7681 C CA . THR C 1 390 ? 146.889 121.772 138.723 1.00 5.97 390 THR C CA 1
ATOM 7682 C C . THR C 1 390 ? 146.052 120.892 137.815 1.00 5.97 390 THR C C 1
ATOM 7683 O O . THR C 1 390 ? 144.872 120.667 138.082 1.00 5.97 390 THR C O 1
ATOM 7687 N N . LEU C 1 391 ? 146.630 120.413 136.715 1.00 4.05 391 LEU C N 1
ATOM 7688 C CA . LEU C 1 391 ? 145.864 119.607 135.774 1.00 4.05 391 LEU C CA 1
ATOM 7689 C C . LEU C 1 391 ? 145.593 118.216 136.301 1.00 4.05 391 LEU C C 1
ATOM 7690 O O . LEU C 1 391 ? 144.637 117.579 135.872 1.00 4.05 391 LEU C O 1
ATOM 7695 N N . LYS C 1 392 ? 146.428 117.720 137.211 1.00 5.60 392 LYS C N 1
ATOM 7696 C CA . LYS C 1 392 ? 146.136 116.395 137.818 1.00 5.60 392 LYS C CA 1
ATOM 7697 C C . LYS C 1 392 ? 145.009 116.564 138.834 1.00 5.60 392 LYS C C 1
ATOM 7698 O O . LYS C 1 392 ? 144.103 115.711 138.861 1.00 5.60 392 LYS C O 1
ATOM 7704 N N . ALA C 1 393 ? 145.061 117.634 139.629 1.00 8.26 393 ALA C N 1
ATOM 7705 C CA . ALA C 1 393 ? 144.057 117.814 140.668 1.00 8.26 393 ALA C CA 1
ATOM 7706 C C . ALA C 1 393 ? 142.679 118.164 140.135 1.00 8.26 393 ALA C C 1
ATOM 7707 O O . ALA C 1 393 ? 141.727 118.167 140.916 1.00 8.26 393 ALA C O 1
ATOM 7709 N N . SER C 1 394 ? 142.536 118.450 138.845 1.00 7.98 394 SER C N 1
ATOM 7710 C CA . SER C 1 394 ? 141.312 119.001 138.285 1.00 7.98 394 SER C CA 1
ATOM 7711 C C . SER C 1 394 ? 140.784 118.157 137.149 1.00 7.98 394 SER C C 1
ATOM 7712 O O . SER C 1 394 ? 140.345 118.685 136.146 1.00 7.98 394 SER C O 1
ATOM 7715 N N . MET C 1 395 ? 140.793 116.838 137.281 1.00 14.49 395 MET C N 1
ATOM 7716 C CA . MET C 1 395 ? 140.398 115.981 136.172 1.00 14.49 395 MET C CA 1
ATOM 7717 C C . MET C 1 395 ? 138.895 115.815 136.039 1.00 14.49 395 MET C C 1
ATOM 7718 O O . MET C 1 395 ? 138.427 115.498 134.949 1.00 14.49 395 MET C O 1
ATOM 7723 N N . ARG C 1 396 ? 138.133 115.978 137.116 1.00 15.56 396 ARG C N 1
ATOM 7724 C CA . ARG C 1 396 ? 136.679 115.914 137.025 1.00 15.56 396 ARG C CA 1
ATOM 7725 C C . ARG C 1 396 ? 136.106 117.158 136.355 1.00 15.56 396 ARG C C 1
ATOM 7726 O O . ARG C 1 396 ? 135.151 117.071 135.579 1.00 15.56 396 ARG C O 1
ATOM 7734 N N . GLU C 1 397 ? 136.718 118.314 136.595 1.00 9.61 397 GLU C N 1
ATOM 7735 C CA . GLU C 1 397 ? 136.263 119.569 136.010 1.00 9.61 397 GLU C CA 1
ATOM 7736 C C . GLU C 1 397 ? 136.566 119.655 134.518 1.00 9.61 397 GLU C C 1
ATOM 7737 O O . GLU C 1 397 ? 135.780 120.238 133.767 1.00 9.61 397 GLU C O 1
ATOM 7743 N N . LEU C 1 398 ? 137.664 119.058 134.059 1.00 5.30 398 LEU C N 1
ATOM 7744 C CA . LEU C 1 398 ? 137.948 119.012 132.628 1.00 5.30 398 LEU C CA 1
ATOM 7745 C C . LEU C 1 398 ? 136.985 118.091 131.891 1.00 5.30 398 LEU C C 1
ATOM 7746 O O . LEU C 1 398 ? 136.560 118.397 130.767 1.00 5.30 398 LEU C O 1
ATOM 7751 N N . GLY C 1 399 ? 136.630 116.963 132.501 1.00 4.15 399 GLY C N 1
ATOM 7752 C CA . GLY C 1 399 ? 135.618 116.098 131.930 1.00 4.15 399 GLY C CA 1
ATOM 7753 C C . GLY C 1 399 ? 134.248 116.732 131.876 1.00 4.15 399 GLY C C 1
ATOM 7754 O O . GLY C 1 399 ? 133.521 116.542 130.904 1.00 4.15 399 GLY C O 1
ATOM 7755 N N . LEU C 1 400 ? 133.893 117.525 132.885 1.00 1.98 400 LEU C N 1
ATOM 7756 C CA . LEU C 1 400 ? 132.631 118.259 132.843 1.00 1.98 400 LEU C CA 1
ATOM 7757 C C . LEU C 1 400 ? 132.626 119.342 131.775 1.00 1.98 400 LEU C C 1
ATOM 7758 O O . LEU C 1 400 ? 131.593 119.583 131.153 1.00 1.98 400 LEU C O 1
ATOM 7763 N N . LEU C 1 401 ? 133.751 120.020 131.568 1.00 3.82 401 LEU C N 1
ATOM 7764 C CA . LEU C 1 401 ? 133.860 121.018 130.509 1.00 3.82 401 LEU C CA 1
ATOM 7765 C C . LEU C 1 401 ? 133.637 120.408 129.131 1.00 3.82 401 LEU C C 1
ATOM 7766 O O . LEU C 1 401 ? 132.857 120.931 128.321 1.00 3.82 401 LEU C O 1
ATOM 7771 N N . ILE C 1 402 ? 134.280 119.273 128.866 1.00 3.74 402 ILE C N 1
ATOM 7772 C CA . ILE C 1 402 ? 134.135 118.622 127.569 1.00 3.74 402 ILE C CA 1
ATOM 7773 C C . ILE C 1 402 ? 132.734 118.034 127.391 1.00 3.74 402 ILE C C 1
ATOM 7774 O O . ILE C 1 402 ? 132.159 118.097 126.299 1.00 3.74 402 ILE C O 1
ATOM 7779 N N . PHE C 1 403 ? 132.127 117.533 128.468 1.00 2.48 403 PHE C N 1
ATOM 7780 C CA . PHE C 1 403 ? 130.777 116.985 128.386 1.00 2.48 403 PHE C CA 1
ATOM 7781 C C . PHE C 1 403 ? 129.721 118.060 128.140 1.00 2.48 403 PHE C C 1
ATOM 7782 O O . PHE C 1 403 ? 128.809 117.860 127.330 1.00 2.48 403 PHE C O 1
ATOM 7790 N N . PHE C 1 404 ? 129.821 119.203 128.826 1.00 1.11 404 PHE C N 1
ATOM 7791 C CA . PHE C 1 404 ? 128.886 120.305 128.605 1.00 1.11 404 PHE C CA 1
ATOM 7792 C C . PHE C 1 404 ? 129.003 120.871 127.193 1.00 1.11 404 PHE C C 1
ATOM 7793 O O . PHE C 1 404 ? 127.989 121.205 126.566 1.00 1.11 404 PHE C O 1
ATOM 7801 N N . LEU C 1 405 ? 130.225 120.953 126.659 1.00 5.09 405 LEU C N 1
ATOM 7802 C CA . LEU C 1 405 ? 130.397 121.425 125.289 1.00 5.09 405 LEU C CA 1
ATOM 7803 C C . LEU C 1 405 ? 129.843 120.442 124.265 1.00 5.09 405 LEU C C 1
ATOM 7804 O O . LEU C 1 405 ? 129.292 120.862 123.249 1.00 5.09 405 LEU C O 1
ATOM 7809 N N . PHE C 1 406 ? 129.930 119.144 124.556 1.00 7.50 406 PHE C N 1
ATOM 7810 C CA . PHE C 1 406 ? 129.349 118.121 123.647 1.00 7.50 406 PHE C CA 1
ATOM 7811 C C . PHE C 1 406 ? 127.828 118.291 123.608 1.00 7.50 406 PHE C C 1
ATOM 7812 O O . PHE C 1 406 ? 127.263 118.355 122.503 1.00 7.50 406 PHE C O 1
ATOM 7820 N N . ILE C 1 407 ? 127.194 118.361 124.778 1.00 14.02 407 ILE C N 1
ATOM 7821 C CA . ILE C 1 407 ? 125.735 118.497 124.868 1.00 14.02 407 ILE C CA 1
ATOM 7822 C C . ILE C 1 407 ? 125.258 119.727 124.105 1.00 14.02 407 ILE C C 1
ATOM 7823 O O . ILE C 1 407 ? 124.298 119.663 123.323 1.00 14.02 407 ILE C O 1
ATOM 7828 N N . GLY C 1 408 ? 125.949 120.857 124.287 1.00 5.76 408 GLY C N 1
ATOM 7829 C CA . GLY C 1 408 ? 125.586 122.068 123.572 1.00 5.76 408 GLY C CA 1
ATOM 7830 C C . GLY C 1 408 ? 125.795 122.014 122.073 1.00 5.76 408 GLY C C 1
ATOM 7831 O O . GLY C 1 408 ? 125.014 122.592 121.322 1.00 5.76 408 GLY C O 1
ATOM 7832 N N . VAL C 1 409 ? 126.834 121.319 121.613 1.00 28.44 409 VAL C N 1
ATOM 7833 C CA . VAL C 1 409 ? 127.092 121.212 120.180 1.00 28.44 409 VAL C CA 1
ATOM 7834 C C . VAL C 1 409 ? 126.019 120.384 119.486 1.00 28.44 409 VAL C C 1
ATOM 7835 O O . VAL C 1 409 ? 125.517 120.783 118.429 1.00 28.44 409 VAL C O 1
ATOM 7839 N N . ILE C 1 410 ? 125.602 119.263 120.090 1.00 6.64 410 ILE C N 1
ATOM 7840 C CA . ILE C 1 410 ? 124.533 118.446 119.500 1.00 6.64 410 ILE C CA 1
ATOM 7841 C C . ILE C 1 410 ? 123.215 119.210 119.467 1.00 6.64 410 ILE C C 1
ATOM 7842 O O . ILE C 1 410 ? 122.511 119.217 118.449 1.00 6.64 410 ILE C O 1
ATOM 7847 N N . LEU C 1 411 ? 122.911 119.934 120.546 1.00 9.54 411 LEU C N 1
ATOM 7848 C CA . LEU C 1 411 ? 121.656 120.671 120.659 1.00 9.54 411 LEU C CA 1
ATOM 7849 C C . LEU C 1 411 ? 121.556 121.816 119.659 1.00 9.54 411 LEU C C 1
ATOM 7850 O O . LEU C 1 411 ? 120.551 121.949 118.951 1.00 9.54 411 LEU C O 1
ATOM 7855 N N . PHE C 1 412 ? 122.590 122.647 119.565 1.00 1.75 412 PHE C N 1
ATOM 7856 C CA . PHE C 1 412 ? 122.490 123.804 118.688 1.00 1.75 412 PHE C CA 1
ATOM 7857 C C . PHE C 1 412 ? 122.721 123.465 117.226 1.00 1.75 412 PHE C C 1
ATOM 7858 O O . PHE C 1 412 ? 122.190 124.161 116.362 1.00 1.75 412 PHE C O 1
ATOM 7866 N N . SER C 1 413 ? 123.455 122.394 116.914 1.00 3.88 413 SER C N 1
ATOM 7867 C CA . SER C 1 413 ? 123.523 121.917 115.544 1.00 3.88 413 SER C CA 1
ATOM 7868 C C . SER C 1 413 ? 122.190 121.401 115.044 1.00 3.88 413 SER C C 1
ATOM 7869 O O . SER C 1 413 ? 121.807 121.710 113.909 1.00 3.88 413 SER C O 1
ATOM 7872 N N . SER C 1 414 ? 121.481 120.610 115.867 1.00 5.92 414 SER C N 1
ATOM 7873 C CA . SER C 1 414 ? 120.136 120.158 115.528 1.00 5.92 414 SER C CA 1
ATOM 7874 C C . SER C 1 414 ? 119.191 121.313 115.299 1.00 5.92 414 SER C C 1
ATOM 7875 O O . SER C 1 414 ? 118.441 121.312 114.317 1.00 5.92 414 SER C O 1
ATOM 7878 N N . ALA C 1 415 ? 119.233 122.319 116.177 1.00 5.91 415 ALA C N 1
ATOM 7879 C CA . ALA C 1 415 ? 118.319 123.448 116.058 1.00 5.91 415 ALA C CA 1
ATOM 7880 C C . ALA C 1 415 ? 118.589 124.295 114.821 1.00 5.91 415 ALA C C 1
ATOM 7881 O O . ALA C 1 415 ? 117.647 124.686 114.131 1.00 5.91 415 ALA C O 1
ATOM 7883 N N . VAL C 1 416 ? 119.850 124.599 114.506 1.00 6.09 416 VAL C N 1
ATOM 7884 C CA . VAL C 1 416 ? 120.118 125.534 113.366 1.00 6.09 416 VAL C CA 1
ATOM 7885 C C . VAL C 1 416 ? 119.737 124.889 112.026 1.00 6.09 416 VAL C C 1
ATOM 7886 O O . VAL C 1 416 ? 119.158 125.600 111.187 1.00 6.09 416 VAL C O 1
ATOM 7890 N N . TYR C 1 417 ? 120.002 123.593 111.839 1.00 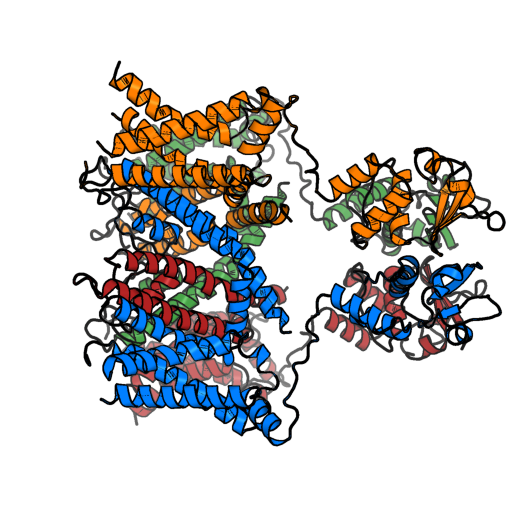14.06 417 TYR C N 1
ATOM 7891 C CA . TYR C 1 417 ? 119.750 122.945 110.523 1.00 14.06 417 TYR C CA 1
ATOM 7892 C C . TYR C 1 417 ? 118.265 122.995 110.173 1.00 14.06 417 TYR C C 1
ATOM 7893 O O . TYR C 1 417 ? 117.945 123.282 109.012 1.00 14.06 417 TYR C O 1
ATOM 7902 N N . PHE C 1 418 ? 117.392 122.735 111.145 1.00 17.90 418 PHE C N 1
ATOM 7903 C CA . PHE C 1 418 ? 115.936 122.681 110.859 1.00 17.90 418 PHE C CA 1
ATOM 7904 C C . PHE C 1 418 ? 115.426 124.044 110.384 1.00 17.90 418 PHE C C 1
ATOM 7905 O O . PHE C 1 418 ? 114.613 124.076 109.444 1.00 17.90 418 PHE C O 1
ATOM 7913 N N . ALA C 1 419 ? 115.886 125.129 111.010 1.00 13.80 419 ALA C N 1
ATOM 7914 C CA . ALA C 1 419 ? 115.481 126.493 110.595 1.00 13.80 419 ALA C CA 1
ATOM 7915 C C . ALA C 1 419 ? 115.983 126.801 109.180 1.00 13.80 419 ALA C C 1
ATOM 7916 O O . ALA C 1 419 ? 115.230 127.427 108.419 1.00 13.80 419 ALA C O 1
ATOM 7918 N N . GLU C 1 420 ? 117.204 126.380 108.841 1.00 20.83 420 GLU C N 1
ATOM 7919 C CA . GLU C 1 420 ? 117.808 126.729 107.525 1.00 20.83 420 GLU C CA 1
ATOM 7920 C C . GLU C 1 420 ? 117.457 125.702 106.445 1.00 20.83 420 GLU C C 1
ATOM 7921 O O . GLU C 1 420 ? 117.856 125.923 105.292 1.00 20.83 420 GLU C O 1
ATOM 7927 N N . ALA C 1 421 ? 116.723 124.643 106.787 1.00 34.88 421 ALA C N 1
ATOM 7928 C CA . ALA C 1 421 ? 116.436 123.577 105.799 1.00 34.88 421 ALA C CA 1
ATOM 7929 C C . ALA C 1 421 ? 115.484 124.096 104.721 1.00 34.88 421 ALA C C 1
ATOM 7930 O O . ALA C 1 421 ? 115.499 123.539 103.608 1.00 34.88 421 ALA C O 1
ATOM 7932 N N . ASP C 1 422 ? 114.690 125.124 105.034 1.00 41.77 422 ASP C N 1
ATOM 7933 C CA . ASP C 1 422 ? 113.669 125.614 104.068 1.00 41.77 422 ASP C CA 1
ATOM 7934 C C . ASP C 1 422 ? 114.256 126.697 103.153 1.00 41.77 422 ASP C C 1
ATOM 7935 O O . ASP C 1 422 ? 113.523 127.174 102.266 1.00 41.77 422 ASP C O 1
ATOM 7940 N N . ASP C 1 423 ? 115.520 127.073 103.365 1.00 41.04 423 ASP C N 1
ATOM 7941 C CA . ASP C 1 423 ? 116.169 128.101 102.509 1.00 41.04 423 ASP C CA 1
ATOM 7942 C C . ASP C 1 423 ? 117.227 127.434 101.628 1.00 41.04 423 ASP C C 1
ATOM 7943 O O . ASP C 1 423 ? 118.127 126.775 102.177 1.00 41.04 423 ASP C O 1
ATOM 7948 N N . PRO C 1 424 ? 117.156 127.579 100.288 1.00 37.97 424 PRO C N 1
ATOM 7949 C CA . PRO C 1 424 ? 118.164 127.016 99.382 1.00 37.97 424 PRO C CA 1
ATOM 7950 C C . PRO C 1 424 ? 119.543 127.650 99.611 1.00 37.97 424 PRO C C 1
ATOM 7951 O O . PRO C 1 424 ? 120.527 126.938 99.538 1.00 37.97 424 PRO C O 1
ATOM 7955 N N . THR C 1 425 ? 119.579 128.956 99.886 1.00 35.82 425 THR C N 1
ATOM 7956 C CA . THR C 1 425 ? 120.862 129.688 100.069 1.00 35.82 425 THR C CA 1
ATOM 7957 C C . THR C 1 425 ? 121.625 129.145 101.283 1.00 35.82 425 THR C C 1
ATOM 7958 O O . THR C 1 425 ? 122.863 129.293 101.302 1.00 35.82 425 THR C O 1
ATOM 7962 N N . SER C 1 426 ? 120.931 128.532 102.246 1.00 33.38 426 SER C N 1
ATOM 7963 C CA . SER C 1 426 ? 121.587 128.070 103.499 1.00 33.38 426 SER C CA 1
ATOM 7964 C C . SER C 1 426 ? 122.697 127.062 103.204 1.00 33.38 426 SER C C 1
ATOM 7965 O O . SER C 1 426 ? 122.521 126.234 102.290 1.00 33.38 426 SER C O 1
ATOM 7968 N N . GLY C 1 427 ? 123.796 127.133 103.960 1.00 27.32 427 GLY C N 1
ATOM 7969 C CA . GLY C 1 427 ? 124.941 126.227 103.743 1.00 27.32 427 GLY C CA 1
ATOM 7970 C C . GLY C 1 427 ? 124.827 124.937 104.540 1.00 27.32 427 GLY C C 1
ATOM 7971 O O . GLY C 1 427 ? 125.303 123.901 104.039 1.00 27.32 427 GLY C O 1
ATOM 7972 N N . PHE C 1 428 ? 124.226 124.990 105.733 1.00 18.02 428 PHE C N 1
ATOM 7973 C CA . PHE C 1 428 ? 124.023 123.762 106.545 1.00 18.02 428 PHE C CA 1
ATOM 7974 C C . PHE C 1 428 ? 123.242 122.732 105.722 1.00 18.02 428 PHE C C 1
ATOM 7975 O O . PHE C 1 428 ? 122.164 123.082 105.205 1.00 18.02 428 PHE C O 1
ATOM 7983 N N . SER C 1 429 ? 123.764 121.504 105.617 1.00 20.92 429 SER C N 1
ATOM 7984 C CA . SER C 1 429 ? 123.103 120.437 104.816 1.00 20.92 429 SER C CA 1
ATOM 7985 C C . SER C 1 429 ? 122.802 119.214 105.688 1.00 20.92 429 SER C C 1
ATOM 7986 O O . SER C 1 429 ? 121.927 118.417 105.294 1.00 20.92 429 SER C O 1
ATOM 7989 N N . SER C 1 430 ? 123.524 119.049 106.800 1.00 17.03 430 SER C N 1
ATOM 7990 C CA . SER C 1 430 ? 123.268 117.962 107.725 1.00 17.03 430 SER C CA 1
ATOM 7991 C C . SER C 1 430 ? 123.333 118.539 109.125 1.00 17.03 430 SER C C 1
ATOM 7992 O O . SER C 1 430 ? 123.604 119.722 109.309 1.00 17.03 430 SER C O 1
ATOM 7995 N N . ILE C 1 431 ? 123.064 117.701 110.117 1.00 7.32 431 ILE C N 1
ATOM 7996 C CA . ILE C 1 431 ? 123.394 118.024 111.501 1.00 7.32 431 ILE C CA 1
ATOM 7997 C C . ILE C 1 431 ? 124.887 117.792 111.719 1.00 7.32 431 ILE C C 1
ATOM 7998 O O . ILE C 1 431 ? 125.507 118.647 112.353 1.00 7.32 431 ILE C O 1
ATOM 8003 N N . PRO C 1 432 ? 125.552 116.697 111.271 1.00 10.01 432 PRO C N 1
ATOM 8004 C CA . PRO C 1 432 ? 127.017 116.613 111.388 1.00 10.01 432 PRO C CA 1
ATOM 8005 C C . PRO C 1 432 ? 127.668 117.895 110.844 1.00 10.01 432 PRO C C 1
ATOM 8006 O O . PRO C 1 432 ? 128.719 118.260 111.339 1.00 10.01 432 PRO C O 1
ATOM 8010 N N . ASP C 1 433 ? 127.048 118.541 109.849 1.00 14.09 433 ASP C N 1
ATOM 8011 C CA . ASP C 1 433 ? 127.642 119.741 109.190 1.00 14.09 433 ASP C CA 1
ATOM 8012 C C . ASP C 1 433 ? 127.791 120.935 110.142 1.00 14.09 433 ASP C C 1
ATOM 8013 O O . ASP C 1 433 ? 128.845 121.596 110.079 1.00 14.09 433 ASP C O 1
ATOM 8018 N N . ALA C 1 434 ? 126.796 121.210 110.988 1.00 9.61 434 ALA C N 1
ATOM 8019 C CA . ALA C 1 434 ? 126.850 122.431 111.825 1.00 9.61 434 ALA C CA 1
ATOM 8020 C C . ALA C 1 434 ? 127.648 122.210 113.115 1.00 9.61 434 ALA C C 1
ATOM 8021 O O . ALA C 1 434 ? 127.607 123.105 113.974 1.00 9.61 434 ALA C O 1
ATOM 8023 N N . PHE C 1 435 ? 128.344 121.077 113.248 1.00 4.76 435 PHE C N 1
ATOM 8024 C CA . PHE C 1 435 ? 129.104 120.801 114.461 1.00 4.76 435 PHE C CA 1
ATOM 8025 C C . PHE C 1 435 ? 130.234 121.801 114.642 1.00 4.76 435 PHE C C 1
ATOM 8026 O O . PHE C 1 435 ? 130.451 122.316 115.742 1.00 4.76 435 PHE C O 1
ATOM 8034 N N . TRP C 1 436 ? 130.927 122.090 113.535 1.00 0.82 436 TRP C N 1
ATOM 8035 C CA . TRP C 1 436 ? 132.030 123.086 113.545 1.00 0.82 436 TRP C CA 1
ATOM 8036 C C . TRP C 1 436 ? 131.445 124.463 113.847 1.00 0.82 436 TRP C C 1
ATOM 8037 O O . TRP C 1 436 ? 132.003 125.163 114.707 1.00 0.82 436 TRP C O 1
ATOM 8048 N N . TRP C 1 437 ? 130.363 124.828 113.159 1.00 28.44 437 TRP C N 1
ATOM 8049 C CA . TRP C 1 437 ? 129.763 126.173 113.345 1.00 28.44 437 TRP C CA 1
ATOM 8050 C C . TRP C 1 437 ? 129.401 126.350 114.819 1.00 28.44 437 TRP C C 1
ATOM 8051 O O . TRP C 1 437 ? 129.604 127.451 115.327 1.00 28.44 437 TRP C O 1
ATOM 8062 N N . ALA C 1 438 ? 128.924 125.304 115.493 1.00 7.63 438 ALA C N 1
ATOM 8063 C CA . ALA C 1 438 ? 128.482 125.493 116.890 1.00 7.63 438 ALA C CA 1
ATOM 8064 C C . ALA C 1 438 ? 129.696 125.513 117.821 1.00 7.63 438 ALA C C 1
ATOM 8065 O O . ALA C 1 438 ? 129.638 126.239 118.818 1.00 7.63 438 ALA C O 1
ATOM 8067 N N . VAL C 1 439 ? 130.757 124.766 117.512 1.00 28.44 439 VAL C N 1
ATOM 8068 C CA . VAL C 1 439 ? 131.976 124.834 118.325 1.00 28.44 439 VAL C CA 1
ATOM 8069 C C . VAL C 1 439 ? 132.577 126.239 118.310 1.00 28.44 439 VAL C C 1
ATOM 8070 O O . VAL C 1 439 ? 132.836 126.830 119.366 1.00 28.44 439 VAL C O 1
ATOM 8074 N N . VAL C 1 440 ? 132.802 126.801 117.118 1.00 6.86 440 VAL C N 1
ATOM 8075 C CA . VAL C 1 440 ? 133.400 128.135 117.052 1.00 6.86 440 VAL C CA 1
ATOM 8076 C C . VAL C 1 440 ? 132.457 129.260 117.458 1.00 6.86 440 VAL C C 1
ATOM 8077 O O . VAL C 1 440 ? 132.921 130.355 117.736 1.00 6.86 440 VAL C O 1
ATOM 8081 N N . THR C 1 441 ? 131.146 129.049 117.489 1.00 4.04 441 THR C N 1
ATOM 8082 C CA . THR C 1 441 ? 130.246 130.075 118.003 1.00 4.04 441 THR C CA 1
ATOM 8083 C C . THR C 1 441 ? 130.143 130.023 119.518 1.00 4.04 441 THR C C 1
ATOM 8084 O O . THR C 1 441 ? 130.076 131.064 120.164 1.00 4.04 441 THR C O 1
ATOM 8088 N N . MET C 1 442 ? 130.166 128.828 120.107 1.00 6.02 442 MET C N 1
ATOM 8089 C CA . MET C 1 442 ? 130.078 128.695 121.553 1.00 6.02 442 MET C CA 1
ATOM 8090 C C . MET C 1 442 ? 131.354 129.133 122.243 1.00 6.02 442 MET C C 1
ATOM 8091 O O . MET C 1 442 ? 131.304 129.727 123.318 1.00 6.02 442 MET C O 1
ATOM 8096 N N . THR C 1 443 ? 132.519 128.960 121.629 1.00 28.44 443 THR C N 1
ATOM 8097 C CA . THR C 1 443 ? 133.840 129.320 122.201 1.00 28.44 443 THR C CA 1
ATOM 8098 C C . THR C 1 443 ? 134.184 130.766 121.897 1.00 28.44 443 THR C C 1
ATOM 8099 O O . THR C 1 443 ? 135.065 131.263 122.596 1.00 28.44 443 THR C O 1
ATOM 8103 N N . THR C 1 444 ? 133.526 131.414 120.926 1.00 28.44 444 THR C N 1
ATOM 8104 C CA . THR C 1 444 ? 133.698 132.836 120.525 1.00 28.44 444 THR C CA 1
ATOM 8105 C C . THR C 1 444 ? 134.871 133.028 119.583 1.00 28.44 444 THR C C 1
ATOM 8106 O O . THR C 1 444 ? 135.191 134.150 119.332 1.00 28.44 444 THR C O 1
ATOM 8110 N N . VAL C 1 445 ? 135.513 131.983 119.097 1.00 3.19 445 VAL C N 1
ATOM 8111 C CA . VAL C 1 445 ? 136.586 132.150 118.083 1.00 3.19 445 VAL C CA 1
ATOM 8112 C C . VAL C 1 445 ? 135.808 132.749 116.930 1.00 3.19 445 VAL C C 1
ATOM 8113 O O . VAL C 1 445 ? 136.262 133.703 116.333 1.00 3.19 445 VAL C O 1
ATOM 8117 N N . GLY C 1 446 ? 134.613 132.243 116.718 1.00 10.56 446 GLY C N 1
ATOM 8118 C CA . GLY C 1 446 ? 133.683 132.814 115.753 1.00 10.56 446 GLY C CA 1
ATOM 8119 C C . GLY C 1 446 ? 134.191 132.882 114.376 1.00 10.56 446 GLY C C 1
ATOM 8120 O O . GLY C 1 446 ? 134.006 133.906 113.764 1.00 10.56 446 GLY C O 1
ATOM 8121 N N . TYR C 1 447 ? 134.832 131.816 113.901 1.00 13.83 447 TYR C N 1
ATOM 8122 C CA . TYR C 1 447 ? 135.288 131.751 112.492 1.00 13.83 447 TYR C CA 1
ATOM 8123 C C . TYR C 1 447 ? 134.039 131.851 111.628 1.00 13.83 447 TYR C C 1
ATOM 8124 O O . TYR C 1 447 ? 133.942 132.748 110.767 1.00 13.83 447 TYR C O 1
ATOM 8133 N N . GLY C 1 448 ? 133.123 130.907 111.852 1.00 18.81 448 GLY C N 1
ATOM 8134 C CA . GLY C 1 448 ? 131.894 130.832 111.046 1.00 18.81 448 GLY C CA 1
ATOM 8135 C C . GLY C 1 448 ? 132.098 129.853 109.912 1.00 18.81 448 GLY C C 1
ATOM 8136 O O . GLY C 1 448 ? 132.657 130.266 108.876 1.00 18.81 448 GLY C O 1
ATOM 8137 N N . ASP C 1 449 ? 131.677 128.598 110.091 1.00 28.37 449 ASP C N 1
ATOM 8138 C CA . ASP C 1 449 ? 131.755 127.636 108.962 1.00 28.37 449 ASP C CA 1
ATOM 8139 C C . ASP C 1 449 ? 130.831 128.190 107.883 1.00 28.37 449 ASP C C 1
ATOM 8140 O O . ASP C 1 449 ? 131.247 128.216 106.710 1.00 28.37 449 ASP C O 1
ATOM 8145 N N . MET C 1 450 ? 129.645 128.650 108.287 1.00 29.98 450 MET C N 1
ATOM 8146 C CA . MET C 1 450 ? 128.680 129.279 107.350 1.00 29.98 450 MET C CA 1
ATOM 8147 C C . MET C 1 450 ? 127.987 130.400 108.129 1.00 29.98 450 MET C C 1
ATOM 8148 O O . MET C 1 450 ? 128.034 130.359 109.369 1.00 29.98 450 MET C O 1
ATOM 8153 N N . HIS C 1 451 ? 127.370 131.342 107.411 1.00 27.11 451 HIS C N 1
ATOM 8154 C CA . HIS C 1 451 ? 126.639 132.462 108.058 1.00 27.11 451 HIS C CA 1
ATOM 8155 C C . HIS C 1 451 ? 125.130 132.173 107.984 1.00 27.11 451 HIS C C 1
ATOM 8156 O O . HIS C 1 451 ? 124.658 131.937 106.856 1.00 27.11 451 HIS C O 1
ATOM 8163 N N . PRO C 1 452 ? 124.339 132.154 109.093 1.00 19.80 452 PRO C N 1
ATOM 8164 C CA . PRO C 1 452 ? 122.925 131.792 109.002 1.00 19.80 452 PRO C CA 1
ATOM 8165 C C . PRO C 1 452 ? 122.226 132.752 108.030 1.00 19.80 452 PRO C C 1
ATOM 8166 O O . PRO C 1 452 ? 122.583 133.909 108.013 1.00 19.80 452 PRO C O 1
ATOM 8170 N N . VAL C 1 453 ? 121.287 132.250 107.222 1.00 19.90 453 VAL C N 1
ATOM 8171 C CA . VAL C 1 453 ? 120.640 133.106 106.181 1.00 19.90 453 VAL C CA 1
ATOM 8172 C C . VAL C 1 453 ? 119.178 133.389 106.538 1.00 19.90 453 VAL C C 1
ATOM 8173 O O . VAL C 1 453 ? 118.577 134.233 105.852 1.00 19.90 453 VAL C O 1
ATOM 8177 N N . THR C 1 454 ? 118.617 132.724 107.554 1.00 17.85 454 THR C N 1
ATOM 8178 C CA . THR C 1 454 ? 117.166 132.935 107.823 1.00 17.85 454 THR C CA 1
ATOM 8179 C C . THR C 1 454 ? 116.981 133.668 109.158 1.00 17.85 454 THR C C 1
ATOM 8180 O O . THR C 1 454 ? 118.002 134.003 109.771 1.00 17.85 454 THR C O 1
ATOM 8184 N N . ILE C 1 455 ? 115.737 133.898 109.594 1.00 13.67 455 ILE C N 1
ATOM 8185 C CA . ILE C 1 455 ? 115.495 134.632 110.829 1.00 13.67 455 ILE C CA 1
ATOM 8186 C C . ILE C 1 455 ? 115.542 133.708 112.038 1.00 13.67 455 ILE C C 1
ATOM 8187 O O . ILE C 1 455 ? 116.124 134.054 113.074 1.00 13.67 455 ILE C O 1
ATOM 8192 N N . GLY C 1 456 ? 114.962 132.512 111.915 1.00 11.88 456 GLY C N 1
ATOM 8193 C CA . GLY C 1 456 ? 115.059 131.534 112.978 1.00 11.88 456 GLY C CA 1
ATOM 8194 C C . GLY C 1 456 ? 116.469 131.048 113.205 1.00 11.88 456 GLY C C 1
ATOM 8195 O O . GLY C 1 456 ? 116.853 130.777 114.346 1.00 11.88 456 GLY C O 1
ATOM 8196 N N . GLY C 1 457 ? 117.265 131.036 112.128 1.00 9.86 457 GLY C N 1
ATOM 8197 C CA . GLY C 1 457 ? 118.677 130.617 112.224 1.00 9.86 457 GLY C CA 1
ATOM 8198 C C . GLY C 1 457 ? 119.515 131.655 112.944 1.00 9.86 457 GLY C C 1
ATOM 8199 O O . GLY C 1 457 ? 120.526 131.268 113.554 1.00 9.86 457 GLY C O 1
ATOM 8200 N N . LYS C 1 458 ? 119.117 132.926 112.883 1.00 4.13 458 LYS C N 1
ATOM 8201 C CA . LYS C 1 458 ? 119.829 133.981 113.586 1.00 4.13 458 LYS C CA 1
ATOM 8202 C C . LYS C 1 458 ? 119.380 134.117 115.030 1.00 4.13 458 LYS C C 1
ATOM 8203 O O . LYS C 1 458 ? 120.183 134.497 115.889 1.00 4.13 458 LYS C O 1
ATOM 8209 N N . ILE C 1 459 ? 118.143 133.734 115.337 1.00 6.76 459 ILE C N 1
ATOM 8210 C CA . ILE C 1 459 ? 117.726 133.628 116.735 1.00 6.76 459 ILE C CA 1
ATOM 8211 C C . ILE C 1 459 ? 118.432 132.463 117.435 1.00 6.76 459 ILE C C 1
ATOM 8212 O O . ILE C 1 459 ? 118.908 132.595 118.575 1.00 6.76 459 ILE C O 1
ATOM 8217 N N . VAL C 1 460 ? 118.569 131.328 116.745 1.00 4.86 460 VAL C N 1
ATOM 8218 C CA . VAL C 1 460 ? 119.318 130.195 117.291 1.00 4.86 460 VAL C CA 1
ATOM 8219 C C . VAL C 1 460 ? 120.803 130.531 117.452 1.00 4.86 460 VAL C C 1
ATOM 8220 O O . VAL C 1 460 ? 121.425 130.154 118.450 1.00 4.86 460 VAL C O 1
ATOM 8224 N N . GLY C 1 461 ? 121.385 131.268 116.504 1.00 4.52 461 GLY C N 1
ATOM 8225 C CA . GLY C 1 461 ? 122.772 131.687 116.632 1.00 4.52 461 GLY C CA 1
ATOM 8226 C C . GLY C 1 461 ? 123.041 132.634 117.781 1.00 4.52 461 GLY C C 1
ATOM 8227 O O . GLY C 1 461 ? 124.090 132.541 118.423 1.00 4.52 461 GLY C O 1
ATOM 8228 N N . SER C 1 462 ? 122.097 133.538 118.070 1.00 3.55 462 SER C N 1
ATOM 8229 C CA . SER C 1 462 ? 122.188 134.411 119.240 1.00 3.55 462 SER C CA 1
ATOM 8230 C C . SER C 1 462 ? 122.199 133.614 120.540 1.00 3.55 462 SER C C 1
ATOM 8231 O O . SER C 1 462 ? 123.011 133.870 121.446 1.00 3.55 462 SER C O 1
ATOM 8234 N N . LEU C 1 463 ? 121.306 132.626 120.640 1.00 3.86 463 LEU C N 1
ATOM 8235 C CA . LEU C 1 463 ? 121.280 131.784 121.831 1.00 3.86 463 LEU C CA 1
ATOM 8236 C C . LEU C 1 463 ? 122.529 130.915 121.971 1.00 3.86 463 LEU C C 1
ATOM 8237 O O . LEU C 1 463 ? 122.973 130.681 123.093 1.00 3.86 463 LEU C O 1
ATOM 8242 N N . CYS C 1 464 ? 123.102 130.437 120.859 1.00 1.43 464 CYS C N 1
ATOM 8243 C CA . CYS C 1 464 ? 124.345 129.660 120.892 1.00 1.43 464 CYS C CA 1
ATOM 8244 C C . CYS C 1 464 ? 125.509 130.480 121.425 1.00 1.43 464 CYS C C 1
ATOM 8245 O O . CYS C 1 464 ? 126.308 129.998 122.242 1.00 1.43 464 CYS C O 1
ATOM 8248 N N . ALA C 1 465 ? 125.610 131.732 120.976 1.00 4.90 465 ALA C N 1
ATOM 8249 C CA . ALA C 1 465 ? 126.668 132.620 121.433 1.00 4.90 465 ALA C CA 1
ATOM 8250 C C . ALA C 1 465 ? 126.564 132.946 122.912 1.00 4.90 465 ALA C C 1
ATOM 8251 O O . ALA C 1 465 ? 127.591 133.130 123.562 1.00 4.90 465 ALA C O 1
ATOM 8253 N N . ILE C 1 466 ? 125.349 133.037 123.463 1.00 5.38 466 ILE C N 1
ATOM 8254 C CA . ILE C 1 466 ? 125.199 133.265 124.908 1.00 5.38 466 ILE C CA 1
ATOM 8255 C C . ILE C 1 466 ? 125.487 131.990 125.711 1.00 5.38 466 ILE C C 1
ATOM 8256 O O . ILE C 1 466 ? 126.184 132.012 126.739 1.00 5.38 466 ILE C O 1
ATOM 8261 N N . ALA C 1 467 ? 124.929 130.863 125.262 1.00 5.73 467 ALA C N 1
ATOM 8262 C CA . ALA C 1 467 ? 125.014 129.599 125.974 1.00 5.73 467 ALA C CA 1
ATOM 8263 C C . ALA C 1 467 ? 126.421 129.070 126.073 1.00 5.73 467 ALA C C 1
ATOM 8264 O O . ALA C 1 467 ? 126.731 128.381 127.043 1.00 5.73 467 ALA C O 1
ATOM 8266 N N . GLY C 1 468 ? 127.287 129.385 125.114 1.00 7.22 468 GLY C N 1
ATOM 8267 C CA . GLY C 1 468 ? 128.666 128.948 125.233 1.00 7.22 468 GLY C CA 1
ATOM 8268 C C . GLY C 1 468 ? 129.425 129.653 126.338 1.00 7.22 468 GLY C C 1
ATOM 8269 O O . GLY C 1 468 ? 130.208 129.035 127.053 1.00 7.22 468 GLY C O 1
ATOM 8270 N N . VAL C 1 469 ? 129.212 130.959 126.472 1.00 11.45 469 VAL C N 1
ATOM 8271 C CA . VAL C 1 469 ? 129.786 131.742 127.570 1.00 11.45 469 VAL C CA 1
ATOM 8272 C C . VAL C 1 469 ? 129.337 131.189 128.917 1.00 11.45 469 VAL C C 1
ATOM 8273 O O . VAL C 1 469 ? 130.148 131.007 129.835 1.00 11.45 469 VAL C O 1
ATOM 8277 N N . LEU C 1 470 ? 128.046 130.881 129.039 1.00 11.01 470 LEU C N 1
ATOM 8278 C CA . LEU C 1 470 ? 127.535 130.321 130.288 1.00 11.01 470 LEU C CA 1
ATOM 8279 C C . LEU C 1 470 ? 128.137 128.953 130.592 1.00 11.01 470 LEU C C 1
ATOM 8280 O O . LEU C 1 470 ? 128.665 128.736 131.681 1.00 11.01 470 LEU C O 1
ATOM 8285 N N . THR C 1 471 ? 128.054 128.016 129.642 1.00 11.24 471 THR C N 1
ATOM 8286 C CA . THR C 1 471 ? 128.635 126.677 129.718 1.00 11.24 471 THR C CA 1
ATOM 8287 C C . THR C 1 471 ? 130.123 126.655 130.045 1.00 11.24 471 THR C C 1
ATOM 8288 O O . THR C 1 471 ? 130.528 125.889 130.922 1.00 11.24 471 THR C O 1
ATOM 8292 N N . ILE C 1 472 ? 130.940 127.476 129.396 1.00 10.29 472 ILE C N 1
ATOM 8293 C CA . ILE C 1 472 ? 132.375 127.459 129.638 1.00 10.29 472 ILE C CA 1
ATOM 8294 C C . ILE C 1 472 ? 132.716 128.105 130.970 1.00 10.29 472 ILE C C 1
ATOM 8295 O O . ILE C 1 472 ? 133.534 127.581 131.718 1.00 10.29 472 ILE C O 1
ATOM 8300 N N . ALA C 1 473 ? 132.040 129.190 131.339 1.00 10.16 473 ALA C N 1
ATOM 8301 C CA . ALA C 1 473 ? 132.372 129.912 132.557 1.00 10.16 473 ALA C CA 1
ATOM 8302 C C . ALA C 1 473 ? 132.078 129.158 133.846 1.00 10.16 473 ALA C C 1
ATOM 8303 O O . ALA C 1 473 ? 132.490 129.646 134.893 1.00 10.16 473 ALA C O 1
ATOM 8305 N N . LEU C 1 474 ? 131.393 128.017 133.828 1.00 5.00 474 LEU C N 1
ATOM 8306 C CA . LEU C 1 474 ? 131.002 127.367 135.074 1.00 5.00 474 LEU C CA 1
ATOM 8307 C C . LEU C 1 474 ? 132.088 126.501 135.723 1.00 5.00 474 LEU C C 1
ATOM 8308 O O . LEU C 1 474 ? 132.345 126.714 136.908 1.00 5.00 474 LEU C O 1
ATOM 8313 N N . PRO C 1 475 ? 132.769 125.554 135.057 1.00 6.44 475 PRO C N 1
ATOM 8314 C CA . PRO C 1 475 ? 133.773 124.762 135.777 1.00 6.44 475 PRO C CA 1
ATOM 8315 C C . PRO C 1 475 ? 135.176 125.355 135.833 1.00 6.44 475 PRO C C 1
ATOM 8316 O O . PRO C 1 475 ? 136.076 124.689 136.339 1.00 6.44 475 PRO C O 1
ATOM 8320 N N . VAL C 1 476 ? 135.407 126.558 135.321 1.00 6.89 476 VAL C N 1
ATOM 8321 C CA . VAL C 1 476 ? 136.728 127.189 135.236 1.00 6.89 476 VAL C CA 1
ATOM 8322 C C . VAL C 1 476 ? 137.197 127.863 136.535 1.00 6.89 476 VAL C C 1
ATOM 8323 O O . VAL C 1 476 ? 138.404 127.785 136.825 1.00 6.89 476 VAL C O 1
ATOM 8327 N N . PRO C 1 477 ? 136.347 128.526 137.354 1.00 6.15 477 PRO C N 1
ATOM 8328 C CA . PRO C 1 477 ? 136.829 128.984 138.673 1.00 6.15 477 PRO C CA 1
ATOM 8329 C C . PRO C 1 477 ? 137.381 127.911 139.612 1.00 6.15 477 PRO C C 1
ATOM 8330 O O . PRO C 1 477 ? 138.239 128.230 140.441 1.00 6.15 477 PRO C O 1
ATOM 8334 N N . VAL C 1 478 ? 136.972 126.650 139.483 1.00 7.07 478 VAL C N 1
ATOM 8335 C CA . VAL C 1 478 ? 137.545 125.594 140.311 1.00 7.07 478 VAL C CA 1
ATOM 8336 C C . VAL C 1 478 ? 138.979 125.288 139.883 1.00 7.07 478 VAL C C 1
ATOM 8337 O O . VAL C 1 478 ? 139.864 125.083 140.723 1.00 7.07 478 VAL C O 1
ATOM 8341 N N . ILE C 1 479 ? 139.241 125.301 138.577 1.00 4.25 479 ILE C N 1
ATOM 8342 C CA . ILE C 1 479 ? 140.591 125.088 138.074 1.00 4.25 479 ILE C CA 1
ATOM 8343 C C . ILE C 1 479 ? 141.498 126.264 138.423 1.00 4.25 479 ILE C C 1
ATOM 8344 O O . ILE C 1 479 ? 142.666 126.070 138.778 1.00 4.25 479 ILE C O 1
ATOM 8349 N N . VAL C 1 480 ? 140.986 127.496 138.381 1.00 7.94 480 VAL C N 1
ATOM 8350 C CA . VAL C 1 480 ? 141.868 128.598 138.771 1.00 7.94 480 VAL C CA 1
ATOM 8351 C C . VAL C 1 480 ? 142.068 128.673 140.281 1.00 7.94 480 VAL C C 1
ATOM 8352 O O . VAL C 1 480 ? 143.102 129.178 140.729 1.00 7.94 480 VAL C O 1
ATOM 8356 N N . SER C 1 481 ? 141.161 128.120 141.087 1.00 10.55 481 SER C N 1
ATOM 8357 C CA . SER C 1 481 ? 141.425 128.032 142.516 1.00 10.55 481 SER C CA 1
ATOM 8358 C C . SER C 1 481 ? 142.480 126.985 142.833 1.00 10.55 481 SER C C 1
ATOM 8359 O O . SER C 1 481 ? 143.320 127.201 143.714 1.00 10.55 481 SER C O 1
ATOM 8362 N N . ASN C 1 482 ? 142.451 125.846 142.133 1.00 7.94 482 ASN C N 1
ATOM 8363 C CA . ASN C 1 482 ? 143.536 124.872 142.239 1.00 7.94 482 ASN C CA 1
ATOM 8364 C C . ASN C 1 482 ? 144.881 125.465 141.837 1.00 7.94 482 ASN C C 1
ATOM 8365 O O . ASN C 1 482 ? 145.899 125.194 142.481 1.00 7.94 482 ASN C O 1
ATOM 8370 N N . PHE C 1 483 ? 144.906 126.283 140.782 1.00 5.91 483 PHE C N 1
ATOM 8371 C CA . PHE C 1 483 ? 146.157 126.925 140.384 1.00 5.91 483 PHE C CA 1
ATOM 8372 C C . PHE C 1 483 ? 146.666 127.874 141.451 1.00 5.91 483 PHE C C 1
ATOM 8373 O O . PHE C 1 483 ? 147.856 127.850 141.773 1.00 5.91 483 PHE C O 1
ATOM 8381 N N . ASN C 1 484 ? 145.788 128.729 141.991 1.00 14.56 484 ASN C N 1
ATOM 8382 C CA . ASN C 1 484 ? 146.193 129.690 143.014 1.00 14.56 484 ASN C CA 1
ATOM 8383 C C . ASN C 1 484 ? 146.706 128.995 144.265 1.00 14.56 484 ASN C C 1
ATOM 8384 O O . ASN C 1 484 ? 147.689 129.444 144.866 1.00 14.56 484 ASN C O 1
ATOM 8389 N N . TYR C 1 485 ? 146.076 127.878 144.642 1.00 15.16 485 TYR C N 1
ATOM 8390 C CA . TYR C 1 485 ? 146.531 127.078 145.773 1.00 15.16 485 TYR C CA 1
ATOM 8391 C C . TYR C 1 485 ? 147.941 126.545 145.559 1.00 15.16 485 TYR C C 1
ATOM 8392 O O . TYR C 1 485 ? 148.843 126.838 146.349 1.00 15.16 485 TYR C O 1
ATOM 8401 N N . PHE C 1 486 ? 148.161 125.777 144.483 1.00 10.06 486 PHE C N 1
ATOM 8402 C CA . PHE C 1 486 ? 149.487 125.198 144.239 1.00 10.06 486 PHE C CA 1
ATOM 8403 C C . PHE C 1 486 ? 150.554 126.235 143.935 1.00 10.06 486 PHE C C 1
ATOM 8404 O O . PHE C 1 486 ? 151.736 125.943 144.103 1.00 10.06 486 PHE C O 1
ATOM 8412 N N . TYR C 1 487 ? 150.169 127.429 143.500 1.00 13.30 487 TYR C N 1
ATOM 8413 C CA . TYR C 1 487 ? 151.125 128.453 143.112 1.00 13.30 487 TYR C CA 1
ATOM 8414 C C . TYR C 1 487 ? 151.580 129.270 144.311 1.00 13.30 487 TYR C C 1
ATOM 8415 O O . TYR C 1 487 ? 152.774 129.524 144.478 1.00 13.30 487 TYR C O 1
ATOM 8424 N N . HIS C 1 488 ? 150.646 129.697 145.160 1.00 22.67 488 HIS C N 1
ATOM 8425 C CA . HIS C 1 488 ? 151.021 130.403 146.373 1.00 22.67 488 HIS C CA 1
ATOM 8426 C C . HIS C 1 488 ? 151.426 129.465 147.499 1.00 22.67 488 HIS C C 1
ATOM 8427 O O . HIS C 1 488 ? 151.816 129.943 148.563 1.00 22.67 488 HIS C O 1
ATOM 8434 N N . ARG C 1 489 ? 151.431 128.155 147.232 1.00 32.62 489 ARG C N 1
ATOM 8435 C CA . ARG C 1 489 ? 151.940 127.189 148.241 1.00 32.62 489 ARG C CA 1
ATOM 8436 C C . ARG C 1 489 ? 153.450 127.382 148.368 1.00 32.62 489 ARG C C 1
ATOM 8437 O O . ARG C 1 489 ? 154.006 127.034 149.429 1.00 32.62 489 ARG C O 1
ATOM 8445 N N . GLU C 1 490 ? 154.084 127.942 147.335 1.00 39.81 490 GLU C N 1
ATOM 8446 C CA . GLU C 1 490 ? 155.532 128.065 147.330 1.00 39.81 490 GLU C CA 1
ATOM 8447 C C . GLU C 1 490 ? 156.041 129.010 148.409 1.00 39.81 490 GLU C C 1
ATOM 8448 O O . GLU C 1 490 ? 157.087 128.744 149.007 1.00 39.81 490 GLU C O 1
ATOM 8454 N N . THR C 1 491 ? 155.304 130.101 148.641 1.00 42.58 491 THR C N 1
ATOM 8455 C CA . THR C 1 491 ? 155.685 131.073 149.701 1.00 42.58 491 THR C CA 1
ATOM 8456 C C . THR C 1 491 ? 155.478 130.421 151.072 1.00 42.58 491 THR C C 1
ATOM 8457 O O . THR C 1 491 ? 154.369 129.960 151.345 1.00 42.58 491 THR C O 1
ATOM 8461 N N . GLY D 1 103 ? 112.696 130.750 193.319 1.00 43.45 103 GLY D N 1
ATOM 8462 C CA . GLY D 1 103 ? 113.792 131.075 192.385 1.00 43.45 103 GLY D CA 1
ATOM 8463 C C . GLY D 1 103 ? 115.101 131.300 193.118 1.00 43.45 103 GLY D C 1
ATOM 8464 O O . GLY D 1 103 ? 115.266 132.383 193.711 1.00 43.45 103 GLY D O 1
ATOM 8465 N N . GLU D 1 104 ? 115.999 130.312 193.079 1.00 49.79 104 GLU D N 1
ATOM 8466 C CA . GLU D 1 104 ? 117.307 130.427 193.778 1.00 49.79 104 GLU D CA 1
ATOM 8467 C C . GLU D 1 104 ? 118.430 130.400 192.737 1.00 49.79 104 GLU D C 1
ATOM 8468 O O . GLU D 1 104 ? 118.400 129.525 191.855 1.00 49.79 104 GLU D O 1
ATOM 8474 N N . ARG D 1 105 ? 119.376 131.335 192.839 1.00 47.11 105 ARG D N 1
ATOM 8475 C CA . ARG D 1 105 ? 120.505 131.380 191.877 1.00 47.11 105 ARG D CA 1
ATOM 8476 C C . ARG D 1 105 ? 121.335 130.101 192.032 1.00 47.11 105 ARG D C 1
ATOM 8477 O O . ARG D 1 105 ? 121.632 129.729 193.181 1.00 47.11 105 ARG D O 1
ATOM 8485 N N . VAL D 1 106 ? 121.709 129.471 190.915 1.00 36.90 106 VAL D N 1
ATOM 8486 C CA . VAL D 1 106 ? 122.543 128.234 190.955 1.00 36.90 106 VAL D CA 1
ATOM 8487 C C . VAL D 1 106 ? 123.869 128.534 190.249 1.00 36.90 106 VAL D C 1
ATOM 8488 O O . VAL D 1 106 ? 123.831 129.149 189.168 1.00 36.90 106 VAL D O 1
ATOM 8492 N N . VAL D 1 107 ? 124.997 128.140 190.852 1.00 35.17 107 VAL D N 1
ATOM 8493 C CA . VAL D 1 107 ? 126.338 128.470 190.278 1.00 35.17 107 VAL D CA 1
ATOM 8494 C C . VAL D 1 107 ? 126.909 127.259 189.533 1.00 35.17 107 VAL D C 1
ATOM 8495 O O . VAL D 1 107 ? 126.965 126.171 190.135 1.00 35.17 107 VAL D O 1
ATOM 8499 N N . ILE D 1 108 ? 127.307 127.441 188.270 1.00 29.75 108 ILE D N 1
ATOM 8500 C CA . ILE D 1 108 ? 127.937 126.350 187.473 1.00 29.75 108 ILE D CA 1
ATOM 8501 C C . ILE D 1 108 ? 129.360 126.797 187.138 1.00 29.75 108 ILE D C 1
ATOM 8502 O O . ILE D 1 108 ? 129.515 127.922 186.645 1.00 29.75 108 ILE D O 1
ATOM 8507 N N . ASN D 1 109 ? 130.356 125.946 187.393 1.00 28.89 109 ASN D N 1
ATOM 8508 C CA . ASN D 1 109 ? 131.756 126.295 187.041 1.00 28.89 109 ASN D CA 1
ATOM 8509 C C . ASN D 1 109 ? 132.171 125.473 185.821 1.00 28.89 109 ASN D C 1
ATOM 8510 O O . ASN D 1 109 ? 132.171 124.234 185.921 1.00 28.89 109 ASN D O 1
ATOM 8515 N N . ILE D 1 110 ? 132.511 126.121 184.710 1.00 23.58 110 ILE D N 1
ATOM 8516 C CA . ILE D 1 110 ? 133.020 125.335 183.549 1.00 23.58 110 ILE D CA 1
ATOM 8517 C C . ILE D 1 110 ? 134.543 125.461 183.529 1.00 23.58 110 ILE D C 1
ATOM 8518 O O . ILE D 1 110 ? 135.046 126.350 182.823 1.00 23.58 110 ILE D O 1
ATOM 8523 N N . SER D 1 111 ? 135.232 124.642 184.324 1.00 25.68 111 SER D N 1
ATOM 8524 C CA . SER D 1 111 ? 136.718 124.640 184.370 1.00 25.68 111 SER D CA 1
ATOM 8525 C C . SER D 1 111 ? 137.273 126.019 184.743 1.00 25.68 111 SER D C 1
ATOM 8526 O O . SER D 1 111 ? 138.320 126.393 184.187 1.00 25.68 111 SER D O 1
ATOM 8529 N N . GLY D 1 112 ? 136.607 126.745 185.646 1.00 25.38 112 GLY D N 1
ATOM 8530 C CA . GLY D 1 112 ? 137.154 128.038 186.101 1.00 25.38 112 GLY D CA 1
ATOM 8531 C C . GLY D 1 112 ? 136.235 129.177 185.720 1.00 25.38 112 GLY D C 1
ATOM 8532 O O . GLY D 1 112 ? 136.134 130.139 186.503 1.00 25.38 112 GLY D O 1
ATOM 8533 N N . LEU D 1 113 ? 135.583 129.067 184.562 1.00 21.87 113 LEU D N 1
ATOM 8534 C CA . LEU D 1 113 ? 134.725 130.128 184.054 1.00 21.87 113 LEU D CA 1
ATOM 8535 C C . LEU D 1 113 ? 133.340 129.967 184.657 1.00 21.87 113 LEU D C 1
ATOM 8536 O O . LEU D 1 113 ? 132.575 129.103 184.237 1.00 21.87 113 LEU D O 1
ATOM 8541 N N . ARG D 1 114 ? 133.041 130.800 185.663 1.00 26.93 114 ARG D N 1
ATOM 8542 C CA . ARG D 1 114 ? 131.784 130.666 186.447 1.00 26.93 114 ARG D CA 1
ATOM 8543 C C . ARG D 1 114 ? 130.563 131.275 185.752 1.00 26.93 114 ARG D C 1
ATOM 8544 O O . ARG D 1 114 ? 130.680 132.397 185.230 1.00 26.93 114 ARG D O 1
ATOM 8552 N N . PHE D 1 115 ? 129.432 130.561 185.775 1.00 23.90 115 PHE D N 1
ATOM 8553 C CA . PHE D 1 115 ? 128.163 131.067 185.193 1.00 23.90 115 PHE D CA 1
ATOM 8554 C C . PHE D 1 115 ? 127.089 130.987 186.282 1.00 23.90 115 PHE D C 1
ATOM 8555 O O . PHE D 1 115 ? 127.021 129.951 186.961 1.00 23.90 115 PHE D O 1
ATOM 8563 N N . GLU D 1 116 ? 126.286 132.039 186.448 1.00 36.17 116 GLU D N 1
ATOM 8564 C CA . GLU D 1 116 ? 125.222 132.064 187.490 1.00 36.17 116 GLU D CA 1
ATOM 8565 C C . GLU D 1 116 ? 123.861 132.240 186.810 1.00 36.17 116 GLU D C 1
ATOM 8566 O O . GLU D 1 116 ? 123.742 133.161 185.989 1.00 36.17 116 GLU D O 1
ATOM 8572 N N . THR D 1 117 ? 122.881 131.390 187.135 1.00 36.67 117 THR D N 1
ATOM 8573 C CA . THR D 1 117 ? 121.510 131.551 186.573 1.00 36.67 117 THR D CA 1
ATOM 8574 C C . THR D 1 117 ? 120.467 131.184 187.635 1.00 36.67 117 THR D C 1
ATOM 8575 O O . THR D 1 117 ? 120.839 130.489 188.588 1.00 36.67 117 THR D O 1
ATOM 8579 N N . GLN D 1 118 ? 119.226 131.660 187.495 1.00 43.92 118 GLN D N 1
ATOM 8580 C CA . GLN D 1 118 ? 118.130 131.302 188.442 1.00 43.92 118 GLN D CA 1
ATOM 8581 C C . GLN D 1 118 ? 117.617 129.884 188.160 1.00 43.92 118 GLN D C 1
ATOM 8582 O O . GLN D 1 118 ? 117.804 129.409 187.024 1.00 43.92 118 GLN D O 1
ATOM 8588 N N . LEU D 1 119 ? 116.985 129.242 189.149 1.00 42.06 119 LEU D N 1
ATOM 8589 C CA . LEU D 1 119 ? 116.494 127.842 188.998 1.00 42.06 119 LEU D CA 1
ATOM 8590 C C . LEU D 1 119 ? 115.417 127.744 187.915 1.00 42.06 119 LEU D C 1
ATOM 8591 O O . LEU D 1 119 ? 115.398 126.722 187.196 1.00 42.06 119 LEU D O 1
ATOM 8596 N N . LYS D 1 120 ? 114.557 128.757 187.796 1.00 44.14 120 LYS D N 1
ATOM 8597 C CA . LYS D 1 120 ? 113.423 128.697 186.836 1.00 44.14 120 LYS D CA 1
ATOM 8598 C C . LYS D 1 120 ? 113.950 128.513 185.411 1.00 44.14 120 LYS D C 1
ATOM 8599 O O . LYS D 1 120 ? 113.320 127.757 184.648 1.00 44.14 120 LYS D O 1
ATOM 8605 N N . THR D 1 121 ? 115.059 129.168 185.062 1.00 45.49 121 THR D N 1
ATOM 8606 C CA . THR D 1 121 ? 115.562 129.103 183.666 1.00 45.49 121 THR D CA 1
ATOM 8607 C C . THR D 1 121 ? 115.904 127.653 183.307 1.00 45.49 121 THR D C 1
ATOM 8608 O O . THR D 1 121 ? 115.550 127.222 182.192 1.00 45.49 121 THR D O 1
ATOM 8612 N N . LEU D 1 122 ? 116.551 126.925 184.221 1.00 44.17 122 LEU D N 1
ATOM 8613 C CA . LEU D 1 122 ? 116.930 125.508 183.966 1.00 44.17 122 LEU D CA 1
ATOM 8614 C C . LEU D 1 122 ? 115.673 124.647 183.815 1.00 44.17 122 LEU D C 1
ATOM 8615 O O . LEU D 1 122 ? 115.691 123.733 182.971 1.00 44.17 122 LEU D O 1
ATOM 8620 N N . CYS D 1 123 ? 114.628 124.929 184.595 1.00 45.65 123 CYS D N 1
ATOM 8621 C CA . CYS D 1 123 ? 113.395 124.091 184.595 1.00 45.65 123 CYS D CA 1
ATOM 8622 C C . CYS D 1 123 ? 112.700 124.059 183.228 1.00 45.65 123 CYS D C 1
ATOM 8623 O O . CYS D 1 123 ? 112.171 122.983 182.881 1.00 45.65 123 CYS D O 1
ATOM 8626 N N . GLN D 1 124 ? 112.628 125.208 182.548 1.00 47.78 124 GLN D N 1
ATOM 8627 C CA . GLN D 1 124 ? 111.897 125.315 181.254 1.00 47.78 124 GLN D CA 1
ATOM 8628 C C . GLN D 1 124 ? 112.106 124.055 180.413 1.00 47.78 124 GLN D C 1
ATOM 8629 O O . GLN D 1 124 ? 111.115 123.562 179.844 1.00 47.78 124 GLN D O 1
ATOM 8635 N N . PHE D 1 125 ? 113.341 123.559 180.334 1.00 47.93 125 PHE D N 1
ATOM 8636 C CA . PHE D 1 125 ? 113.575 122.286 179.610 1.00 47.93 125 PHE D CA 1
ATOM 8637 C C . PHE D 1 125 ? 113.928 121.208 180.637 1.00 47.93 125 PHE D C 1
ATOM 8638 O O . PHE D 1 125 ? 114.975 121.331 181.291 1.00 47.93 125 PHE D O 1
ATOM 8646 N N . PRO D 1 126 ? 113.106 120.148 180.798 1.00 48.25 126 PRO D N 1
ATOM 8647 C CA . PRO D 1 126 ? 113.422 119.074 181.735 1.00 48.25 126 PRO D CA 1
ATOM 8648 C C . PRO D 1 126 ? 114.321 117.966 181.164 1.00 48.25 126 PRO D C 1
ATOM 8649 O O . PRO D 1 126 ? 115.065 117.381 181.930 1.00 48.25 126 PRO D O 1
ATOM 8653 N N . GLU D 1 127 ? 114.257 117.712 179.854 1.00 48.76 127 GLU D N 1
ATOM 8654 C CA . GLU D 1 127 ? 115.024 116.590 179.242 1.00 48.76 127 GLU D CA 1
ATOM 8655 C C . GLU D 1 127 ? 116.533 116.827 179.359 1.00 48.76 127 GLU D C 1
ATOM 8656 O O . GLU D 1 127 ? 117.286 115.845 179.229 1.00 48.76 127 GLU D O 1
ATOM 8662 N N . THR D 1 128 ? 116.959 118.070 179.589 1.00 43.72 128 THR D N 1
ATOM 8663 C CA . THR D 1 128 ? 118.413 118.387 179.619 1.00 43.72 128 THR D CA 1
ATOM 8664 C C . THR D 1 128 ? 119.049 117.852 180.905 1.00 43.72 128 THR D C 1
ATOM 8665 O O . THR D 1 128 ? 118.304 117.619 181.872 1.00 43.72 128 THR D O 1
ATOM 8669 N N . LEU D 1 129 ? 120.375 117.677 180.909 1.00 42.49 129 LEU D N 1
ATOM 8670 C CA . LEU D 1 129 ? 121.090 117.157 182.104 1.00 42.49 129 LEU D CA 1
ATOM 8671 C C . LEU D 1 129 ? 120.820 118.116 183.264 1.00 42.49 129 LEU D C 1
ATOM 8672 O O . LEU D 1 129 ? 120.585 117.631 184.383 1.00 42.49 129 LEU D O 1
ATOM 8677 N N . LEU D 1 130 ? 120.833 119.420 182.994 1.00 42.73 130 LEU D N 1
ATOM 8678 C CA . LEU D 1 130 ? 120.523 120.447 184.024 1.00 42.73 130 LEU D CA 1
ATOM 8679 C C . LEU D 1 130 ? 119.032 120.405 184.388 1.00 42.73 130 LEU D C 1
ATOM 8680 O O . LEU D 1 130 ? 118.703 120.714 185.542 1.00 42.73 130 LEU D O 1
ATOM 8685 N N . GLY D 1 131 ? 118.154 120.104 183.425 1.00 45.31 131 GLY D N 1
ATOM 8686 C CA . GLY D 1 131 ? 116.698 120.125 183.677 1.00 45.31 131 GLY D CA 1
ATOM 8687 C C . GLY D 1 131 ? 116.217 119.128 184.723 1.00 45.31 131 GLY D C 1
ATOM 8688 O O . GLY D 1 131 ? 115.369 119.527 185.545 1.00 45.31 131 GLY D O 1
ATOM 8689 N N . ASP D 1 132 ? 116.721 117.889 184.718 1.00 48.37 132 ASP D N 1
ATOM 8690 C CA . ASP D 1 132 ? 116.201 116.858 185.663 1.00 48.37 132 ASP D CA 1
ATOM 8691 C C . ASP D 1 132 ? 116.981 116.952 186.984 1.00 48.37 132 ASP D C 1
ATOM 8692 O O . ASP D 1 132 ? 118.220 117.057 186.903 1.00 48.37 132 ASP D O 1
ATOM 8697 N N . PRO D 1 133 ? 116.357 116.931 188.194 1.00 46.59 133 PRO D N 1
ATOM 8698 C CA . PRO D 1 133 ? 117.124 117.196 189.422 1.00 46.59 133 PRO D CA 1
ATOM 8699 C C . PRO D 1 133 ? 117.963 116.030 189.913 1.00 46.59 133 PRO D C 1
ATOM 8700 O O . PRO D 1 133 ? 118.566 116.153 190.984 1.00 46.59 133 PRO D O 1
ATOM 8704 N N . LYS D 1 134 ? 118.018 114.911 189.198 1.00 47.17 134 LYS D N 1
ATOM 8705 C CA . LYS D 1 134 ? 118.824 113.778 189.634 1.00 47.17 134 LYS D CA 1
ATOM 8706 C C . LYS D 1 134 ? 119.977 113.431 188.709 1.00 47.17 134 LYS D C 1
ATOM 8707 O O . LYS D 1 134 ? 120.994 112.928 189.199 1.00 47.17 134 LYS D O 1
ATOM 8713 N N . ARG D 1 135 ? 119.925 113.874 187.450 1.00 49.25 135 ARG D N 1
ATOM 8714 C CA . ARG D 1 135 ? 121.089 113.660 186.545 1.00 49.25 135 ARG D CA 1
ATOM 8715 C C . ARG D 1 135 ? 122.166 114.712 186.857 1.00 49.25 135 ARG D C 1
ATOM 8716 O O . ARG D 1 135 ? 123.351 114.331 186.924 1.00 49.25 135 ARG D O 1
ATOM 8724 N N . ARG D 1 136 ? 121.775 115.974 187.053 1.00 50.88 136 ARG D N 1
ATOM 8725 C CA . ARG D 1 136 ? 122.731 117.062 187.405 1.00 50.88 136 ARG D CA 1
ATOM 8726 C C . ARG D 1 136 ? 123.132 116.992 188.880 1.00 50.88 136 ARG D C 1
ATOM 8727 O O . ARG D 1 136 ? 124.147 117.618 189.233 1.00 50.88 136 ARG D O 1
ATOM 8735 N N . MET D 1 137 ? 122.379 116.268 189.708 1.00 49.94 137 MET D N 1
ATOM 8736 C CA . MET D 1 137 ? 122.658 116.257 191.169 1.00 49.94 137 MET D CA 1
ATOM 8737 C C . MET D 1 137 ? 124.078 115.733 191.419 1.00 49.94 137 MET D C 1
ATOM 8738 O O . MET D 1 137 ? 124.754 116.274 192.314 1.00 49.94 137 MET D O 1
ATOM 8743 N N . ARG D 1 138 ? 124.514 114.731 190.652 1.00 48.59 138 ARG D N 1
ATOM 8744 C CA . ARG D 1 138 ? 125.872 114.142 190.827 1.00 48.59 138 ARG D CA 1
ATOM 8745 C C . ARG D 1 138 ? 126.944 115.206 190.560 1.00 48.59 138 ARG D C 1
ATOM 8746 O O . ARG D 1 138 ? 127.919 115.264 191.337 1.00 48.59 138 ARG D O 1
ATOM 8754 N N . TYR D 1 139 ? 126.766 116.052 189.539 1.00 44.40 139 TYR D N 1
ATOM 8755 C CA . TYR D 1 139 ? 127.804 117.058 189.177 1.00 44.40 139 TYR D CA 1
ATOM 8756 C C . TYR D 1 139 ? 127.932 118.125 190.270 1.00 44.40 139 TYR D C 1
ATOM 8757 O O . TYR D 1 139 ? 128.988 118.782 190.337 1.00 44.40 139 TYR D O 1
ATOM 8766 N N . PHE D 1 140 ? 126.900 118.286 191.099 1.00 44.73 140 PHE D N 1
ATOM 8767 C CA . PHE D 1 140 ? 126.922 119.278 192.212 1.00 44.73 140 PHE D CA 1
ATOM 8768 C C . PHE D 1 140 ? 127.987 118.963 193.266 1.00 44.73 140 PHE D C 1
ATOM 8769 O O . PHE D 1 140 ? 128.200 117.774 193.566 1.00 44.73 140 PHE D O 1
ATOM 8777 N N . ASP D 1 141 ? 128.621 120.002 193.823 1.00 43.37 141 ASP D N 1
ATOM 8778 C CA . ASP D 1 141 ? 129.603 119.813 194.924 1.00 43.37 141 ASP D CA 1
ATOM 8779 C C . ASP D 1 141 ? 129.056 120.533 196.159 1.00 43.37 141 ASP D C 1
ATOM 8780 O O . ASP D 1 141 ? 128.824 121.752 196.070 1.00 43.37 141 ASP D O 1
ATOM 8785 N N . PRO D 1 142 ? 128.851 119.845 197.302 1.00 43.37 142 PRO D N 1
ATOM 8786 C CA . PRO D 1 142 ? 128.249 120.465 198.490 1.00 43.37 142 PRO D CA 1
ATOM 8787 C C . PRO D 1 142 ? 129.038 121.589 199.179 1.00 43.37 142 PRO D C 1
ATOM 8788 O O . PRO D 1 142 ? 128.419 122.548 199.595 1.00 43.37 142 PRO D O 1
ATOM 8792 N N . LEU D 1 143 ? 130.358 121.450 199.297 1.00 43.92 143 LEU D N 1
ATOM 8793 C CA . LEU D 1 143 ? 131.152 122.449 200.065 1.00 43.92 143 LEU D CA 1
ATOM 8794 C C . LEU D 1 143 ? 131.065 123.839 199.422 1.00 43.92 143 LEU D C 1
ATOM 8795 O O . LEU D 1 143 ? 130.856 124.813 200.170 1.00 43.92 143 LEU D O 1
ATOM 8800 N N . ARG D 1 144 ? 131.201 123.928 198.097 1.00 48.10 144 ARG D N 1
ATOM 8801 C CA . ARG D 1 144 ? 131.230 125.262 197.439 1.00 48.10 144 ARG D CA 1
ATOM 8802 C C . ARG D 1 144 ? 129.843 125.628 196.904 1.00 48.10 144 ARG D C 1
ATOM 8803 O O . ARG D 1 144 ? 129.706 126.743 196.364 1.00 48.10 144 ARG D O 1
ATOM 8811 N N . ASN D 1 145 ? 128.865 124.725 197.036 1.00 45.95 145 ASN D N 1
ATOM 8812 C CA . ASN D 1 145 ? 127.506 124.971 196.480 1.00 45.95 145 ASN D CA 1
ATOM 8813 C C . ASN D 1 145 ? 127.627 125.284 194.985 1.00 45.95 145 ASN D C 1
ATOM 8814 O O . ASN D 1 145 ? 126.926 126.200 194.517 1.00 45.95 145 ASN D O 1
ATOM 8819 N N . GLU D 1 146 ? 128.484 124.549 194.268 1.00 44.29 146 GLU D N 1
ATOM 8820 C CA . GLU D 1 146 ? 128.702 124.806 192.820 1.00 44.29 146 GLU D CA 1
ATOM 8821 C C . GLU D 1 146 ? 128.725 123.475 192.067 1.00 44.29 146 GLU D C 1
ATOM 8822 O O . GLU D 1 146 ? 128.936 122.441 192.716 1.00 44.29 146 GLU D O 1
ATOM 8828 N N . TYR D 1 147 ? 128.435 123.512 190.766 1.00 42.46 147 TYR D N 1
ATOM 8829 C CA . TYR D 1 147 ? 128.481 122.296 189.916 1.00 42.46 147 TYR D CA 1
ATOM 8830 C C . TYR D 1 147 ? 129.801 122.371 189.151 1.00 42.46 147 TYR D C 1
ATOM 8831 O O . TYR D 1 147 ? 130.097 123.467 188.648 1.00 42.46 147 TYR D O 1
ATOM 8840 N N . PHE D 1 148 ? 130.576 121.293 189.061 1.00 38.10 148 PHE D N 1
ATOM 8841 C CA . PHE D 1 148 ? 131.840 121.459 188.299 1.00 38.10 148 PHE D CA 1
ATOM 8842 C C . PHE D 1 148 ? 131.833 120.585 187.047 1.00 38.10 148 PHE D C 1
ATOM 8843 O O . PHE D 1 148 ? 131.612 119.368 187.162 1.00 38.10 148 PHE D O 1
ATOM 8851 N N . PHE D 1 149 ? 132.110 121.190 185.894 1.00 35.50 149 PHE D N 1
ATOM 8852 C CA . PHE D 1 149 ? 132.159 120.450 184.609 1.00 35.50 149 PHE D CA 1
ATOM 8853 C C . PHE D 1 149 ? 133.511 120.764 183.968 1.00 35.50 149 PHE D C 1
ATOM 8854 O O . PHE D 1 149 ? 133.769 121.947 183.692 1.00 35.50 149 PHE D O 1
ATOM 8862 N N . ASP D 1 150 ? 134.349 119.743 183.744 1.00 36.75 150 ASP D N 1
ATOM 8863 C CA . ASP D 1 150 ? 135.634 120.003 183.041 1.00 36.75 150 ASP D CA 1
ATOM 8864 C C . ASP D 1 150 ? 135.346 119.966 181.539 1.00 36.75 150 ASP D C 1
ATOM 8865 O O . ASP D 1 150 ? 135.784 119.004 180.881 1.00 36.75 150 ASP D O 1
ATOM 8870 N N . ARG D 1 151 ? 134.579 120.930 181.018 1.00 37.22 151 ARG D N 1
ATOM 8871 C CA . ARG D 1 151 ? 134.193 120.954 179.576 1.00 37.22 151 ARG D CA 1
ATOM 8872 C C . ARG D 1 151 ? 134.765 122.210 178.907 1.00 37.22 151 ARG D C 1
ATOM 8873 O O . ARG D 1 151 ? 135.582 122.888 179.557 1.00 37.22 151 ARG D O 1
ATOM 8881 N N . ASN D 1 152 ? 134.365 122.513 177.660 1.00 31.03 152 ASN D N 1
ATOM 8882 C CA . ASN D 1 152 ? 135.000 123.672 176.978 1.00 31.03 152 ASN D CA 1
ATOM 8883 C C . ASN D 1 152 ? 134.251 124.946 177.364 1.00 31.03 152 ASN D C 1
ATOM 8884 O O . ASN D 1 152 ? 133.013 124.963 177.249 1.00 31.03 152 ASN D O 1
ATOM 8889 N N . ARG D 1 153 ? 134.990 125.968 177.812 1.00 25.85 153 ARG D N 1
ATOM 8890 C CA . ARG D 1 153 ? 134.372 127.228 178.314 1.00 25.85 153 ARG D CA 1
ATOM 8891 C C . ARG D 1 153 ? 133.579 127.987 177.237 1.00 25.85 153 ARG D C 1
ATOM 8892 O O . ARG D 1 153 ? 132.438 128.398 177.552 1.00 25.85 153 ARG D O 1
ATOM 8900 N N . PRO D 1 154 ? 134.061 128.189 175.990 1.00 27.24 154 PRO D N 1
ATOM 8901 C CA . PRO D 1 154 ? 133.295 128.962 175.015 1.00 27.24 154 PRO D CA 1
ATOM 8902 C C . PRO D 1 154 ? 131.944 128.302 174.722 1.00 27.24 154 PRO D C 1
ATOM 8903 O O . PRO D 1 154 ? 130.955 129.009 174.603 1.00 27.24 154 PRO D O 1
ATOM 8907 N N . SER D 1 155 ? 131.923 126.973 174.645 1.00 28.63 155 SER D N 1
ATOM 8908 C CA . SER D 1 155 ? 130.677 126.260 174.275 1.00 28.63 155 SER D CA 1
ATOM 8909 C C . SER D 1 155 ? 129.573 126.519 175.301 1.00 28.63 155 SER D C 1
ATOM 8910 O O . SER D 1 155 ? 128.423 126.714 174.873 1.00 28.63 155 SER D O 1
ATOM 8913 N N . PHE D 1 156 ? 129.902 126.549 176.593 1.00 25.74 156 PHE D N 1
ATOM 8914 C CA . PHE D 1 156 ? 128.831 126.672 177.618 1.00 25.74 156 PHE D CA 1
ATOM 8915 C C . PHE D 1 156 ? 128.072 127.988 177.455 1.00 25.74 156 PHE D C 1
ATOM 8916 O O . PHE D 1 156 ? 126.864 127.996 177.720 1.00 25.74 156 PHE D O 1
ATOM 8924 N N . ASP D 1 157 ? 128.751 129.068 177.073 1.00 26.67 157 ASP D N 1
ATOM 8925 C CA . ASP D 1 157 ? 128.026 130.363 177.001 1.00 26.67 157 ASP D CA 1
ATOM 8926 C C . ASP D 1 157 ? 126.879 130.210 175.996 1.00 26.67 157 ASP D C 1
ATOM 8927 O O . ASP D 1 157 ? 125.758 130.660 176.308 1.00 26.67 157 ASP D O 1
ATOM 8932 N N . ALA D 1 158 ? 127.136 129.561 174.858 1.00 26.68 158 ALA D N 1
ATOM 8933 C CA . ALA D 1 158 ? 126.058 129.315 173.871 1.00 26.68 158 ALA D CA 1
ATOM 8934 C C . ALA D 1 158 ? 124.987 128.398 174.471 1.00 26.68 158 ALA D C 1
ATOM 8935 O O . ALA D 1 158 ? 123.791 128.663 174.244 1.00 26.68 158 ALA D O 1
ATOM 8937 N N . ILE D 1 159 ? 125.398 127.364 175.211 1.00 27.84 159 ILE D N 1
ATOM 8938 C CA . ILE D 1 159 ? 124.423 126.388 175.783 1.00 27.84 159 ILE D CA 1
ATOM 8939 C C . ILE D 1 159 ? 123.498 127.131 176.750 1.00 27.84 159 ILE D C 1
ATOM 8940 O O . ILE D 1 159 ? 122.280 126.909 176.675 1.00 27.84 159 ILE D O 1
ATOM 8945 N N . LEU D 1 160 ? 124.048 128.023 177.580 1.00 28.47 160 LEU D N 1
ATOM 8946 C CA . LEU D 1 160 ? 123.230 128.742 178.593 1.00 28.47 160 LEU D CA 1
ATOM 8947 C C . LEU D 1 160 ? 122.189 129.595 177.869 1.00 28.47 160 LEU D C 1
ATOM 8948 O O . LEU D 1 160 ? 121.044 129.652 178.339 1.00 28.47 160 LEU D O 1
ATOM 8953 N N . TYR D 1 161 ? 122.555 130.229 176.757 1.00 33.93 161 TYR D N 1
ATOM 8954 C CA . TYR D 1 161 ? 121.586 131.150 176.110 1.00 33.93 161 TYR D CA 1
ATOM 8955 C C . TYR D 1 161 ? 120.424 130.341 175.529 1.00 33.93 161 TYR D C 1
ATOM 8956 O O . TYR D 1 161 ? 119.346 130.917 175.352 1.00 33.93 161 TYR D O 1
ATOM 8965 N N . TYR D 1 162 ? 120.616 129.040 175.302 1.00 40.70 162 TYR D N 1
ATOM 8966 C CA . TYR D 1 162 ? 119.504 128.192 174.798 1.00 40.70 162 TYR D CA 1
ATOM 8967 C C . TYR D 1 162 ? 118.351 128.192 175.808 1.00 40.70 162 TYR D C 1
ATOM 8968 O O . TYR D 1 162 ? 117.198 128.366 175.383 1.00 40.70 162 TYR D O 1
ATOM 8977 N N . TYR D 1 163 ? 118.653 128.024 177.099 1.00 40.67 163 TYR D N 1
ATOM 8978 C CA . TYR D 1 163 ? 117.595 128.073 178.142 1.00 40.67 163 TYR D CA 1
ATOM 8979 C C . TYR D 1 163 ? 117.010 129.483 178.232 1.00 40.67 163 TYR D C 1
ATOM 8980 O O . TYR D 1 163 ? 115.777 129.613 178.299 1.00 40.67 163 TYR D O 1
ATOM 8989 N N . GLN D 1 164 ? 117.867 130.504 178.212 1.00 37.22 164 GLN D N 1
ATOM 8990 C CA . GLN D 1 164 ? 117.404 131.909 178.362 1.00 37.22 164 GLN D CA 1
ATOM 8991 C C . GLN D 1 164 ? 116.518 132.308 177.180 1.00 37.22 164 GLN D C 1
ATOM 8992 O O . GLN D 1 164 ? 115.537 133.039 177.406 1.00 37.22 164 GLN D O 1
ATOM 8998 N N . SER D 1 165 ? 116.852 131.856 175.970 1.00 39.17 165 SER D N 1
ATOM 8999 C CA . SER D 1 165 ? 116.110 132.274 174.752 1.00 39.17 165 SER D CA 1
ATOM 9000 C C . SER D 1 165 ? 114.928 131.344 174.474 1.00 39.17 165 SER D C 1
ATOM 9001 O O . SER D 1 165 ? 114.253 131.551 173.450 1.00 39.17 165 SER D O 1
ATOM 9004 N N . GLY D 1 166 ? 114.690 130.360 175.341 1.00 37.65 166 GLY D N 1
ATOM 9005 C CA . GLY D 1 166 ? 113.612 129.388 175.090 1.00 37.65 166 GLY D CA 1
ATOM 9006 C C . GLY D 1 166 ? 113.809 128.587 173.816 1.00 37.65 166 GLY D C 1
ATOM 9007 O O . GLY D 1 166 ? 112.813 128.389 173.096 1.00 37.65 166 GLY D O 1
ATOM 9008 N N . GLY D 1 167 ? 115.036 128.153 173.512 1.00 40.22 167 GLY D N 1
ATOM 9009 C CA . GLY D 1 167 ? 115.220 127.245 172.362 1.00 40.22 167 GLY D CA 1
ATOM 9010 C C . GLY D 1 167 ? 116.102 127.768 171.241 1.00 40.22 167 GLY D C 1
ATOM 9011 O O . GLY D 1 167 ? 116.365 126.978 170.316 1.00 40.22 167 GLY D O 1
ATOM 9012 N N . ARG D 1 168 ? 116.568 129.017 171.294 1.00 41.95 168 ARG D N 1
ATOM 9013 C CA . ARG D 1 168 ? 117.487 129.467 170.210 1.00 41.95 168 ARG D CA 1
ATOM 9014 C C . ARG D 1 168 ? 118.840 128.774 170.404 1.00 41.95 168 ARG D C 1
ATOM 9015 O O . ARG D 1 168 ? 119.341 128.781 171.542 1.00 41.95 168 ARG D O 1
ATOM 9023 N N . ILE D 1 169 ? 119.418 128.228 169.331 1.00 39.78 169 ILE D N 1
ATOM 9024 C CA . ILE D 1 169 ? 120.758 127.575 169.427 1.00 39.78 169 ILE D CA 1
ATOM 9025 C C . ILE D 1 169 ? 121.687 128.163 168.358 1.00 39.78 169 ILE D C 1
ATOM 9026 O O . ILE D 1 169 ? 121.283 128.191 167.183 1.00 39.78 169 ILE D O 1
ATOM 9031 N N . ARG D 1 170 ? 122.868 128.657 168.755 1.00 41.39 170 ARG D N 1
ATOM 9032 C CA . ARG D 1 170 ? 123.852 129.163 167.758 1.00 41.39 170 ARG D CA 1
ATOM 9033 C C . ARG D 1 170 ? 125.241 128.612 168.096 1.00 41.39 170 ARG D C 1
ATOM 9034 O O . ARG D 1 170 ? 125.450 128.249 169.264 1.00 41.39 170 ARG D O 1
ATOM 9042 N N . ARG D 1 171 ? 126.156 128.579 167.124 1.00 38.44 171 ARG D N 1
ATOM 9043 C CA . ARG D 1 171 ? 127.544 128.121 167.384 1.00 38.44 171 ARG D CA 1
ATOM 9044 C C . ARG D 1 171 ? 128.474 129.336 167.365 1.00 38.44 171 ARG D C 1
ATOM 9045 O O . ARG D 1 171 ? 128.424 130.085 166.371 1.00 38.44 171 ARG D O 1
ATOM 9053 N N . PRO D 1 172 ? 129.298 129.594 168.405 1.00 38.41 172 PRO D N 1
ATOM 9054 C CA . PRO D 1 172 ? 130.145 130.778 168.377 1.00 38.41 172 PRO D CA 1
ATOM 9055 C C . PRO D 1 172 ? 131.157 130.706 167.226 1.00 38.41 172 PRO D C 1
ATOM 9056 O O . PRO D 1 172 ? 131.700 129.640 167.015 1.00 38.41 172 PRO D O 1
ATOM 9060 N N . VAL D 1 173 ? 131.373 131.808 166.506 1.00 38.57 173 VAL D N 1
ATOM 9061 C CA . VAL D 1 173 ? 132.213 131.826 165.315 1.00 38.57 173 VAL D CA 1
ATOM 9062 C C . VAL D 1 173 ? 133.612 131.308 165.623 1.00 38.57 173 VAL D C 1
ATOM 9063 O O . VAL D 1 173 ? 134.374 130.972 164.710 1.00 38.57 173 VAL D O 1
ATOM 9067 N N . ASN D 1 174 ? 133.977 131.236 166.902 1.00 38.70 174 ASN D N 1
ATOM 9068 C CA . ASN D 1 174 ? 135.289 130.761 167.309 1.00 38.70 174 ASN D CA 1
ATOM 9069 C C . ASN D 1 174 ? 135.289 129.316 167.808 1.00 38.70 174 ASN D C 1
ATOM 9070 O O . ASN D 1 174 ? 136.237 128.912 168.484 1.00 38.70 174 ASN D O 1
ATOM 9075 N N . VAL D 1 175 ? 134.258 128.532 167.511 1.00 37.03 175 VAL D N 1
ATOM 9076 C CA . VAL D 1 175 ? 134.158 127.147 167.960 1.00 37.03 175 VAL D CA 1
ATOM 9077 C C . VAL D 1 175 ? 133.949 126.259 166.741 1.00 37.03 175 VAL D C 1
ATOM 9078 O O . VAL D 1 175 ? 133.018 126.495 165.971 1.00 37.03 175 VAL D O 1
ATOM 9082 N N . PRO D 1 176 ? 134.789 125.221 166.475 1.00 39.19 176 PRO D N 1
ATOM 9083 C CA . PRO D 1 176 ? 134.535 124.292 165.363 1.00 39.19 176 PRO D CA 1
ATOM 9084 C C . PRO D 1 176 ? 133.186 123.576 165.500 1.00 39.19 176 PRO D C 1
ATOM 9085 O O . PRO D 1 176 ? 132.752 123.359 166.616 1.00 39.19 176 PRO D O 1
ATOM 9089 N N . ILE D 1 177 ? 132.574 123.204 164.373 1.00 39.73 177 ILE D N 1
ATOM 9090 C CA . ILE D 1 177 ? 131.217 122.581 164.405 1.00 39.73 177 ILE D CA 1
ATOM 9091 C C . ILE D 1 177 ? 131.271 121.273 165.198 1.00 39.73 177 ILE D C 1
ATOM 9092 O O . ILE D 1 177 ? 130.358 121.046 166.011 1.00 39.73 177 ILE D O 1
ATOM 9097 N N . ASP D 1 178 ? 132.308 120.459 164.990 1.00 40.54 178 ASP D N 1
ATOM 9098 C CA . ASP D 1 178 ? 132.368 119.132 165.662 1.00 40.54 178 ASP D CA 1
ATOM 9099 C C . ASP D 1 178 ? 132.448 119.303 167.184 1.00 40.54 178 ASP D C 1
ATOM 9100 O O . ASP D 1 178 ? 131.751 118.554 167.893 1.00 40.54 178 ASP D O 1
ATOM 9105 N N . ILE D 1 179 ? 133.266 120.243 167.663 1.00 38.31 179 ILE D N 1
ATOM 9106 C CA . ILE D 1 179 ? 133.443 120.411 169.135 1.00 38.31 179 ILE D CA 1
ATOM 9107 C C . ILE D 1 179 ? 132.103 120.840 169.731 1.00 38.31 179 ILE D C 1
ATOM 9108 O O . ILE D 1 179 ? 131.702 120.276 170.763 1.00 38.31 179 ILE D O 1
ATOM 9113 N N . PHE D 1 180 ? 131.424 121.776 169.067 1.00 35.76 180 PHE D N 1
ATOM 9114 C CA . PHE D 1 180 ? 130.115 122.260 169.571 1.00 35.76 180 PHE D CA 1
ATOM 9115 C C . PHE D 1 180 ? 129.113 121.106 169.544 1.00 35.76 180 PHE D C 1
ATOM 9116 O O . PHE D 1 180 ? 128.332 120.977 170.495 1.00 35.76 180 PHE D O 1
ATOM 9124 N N . SER D 1 181 ? 129.150 120.290 168.487 1.00 37.07 181 SER D N 1
ATOM 9125 C CA . SER D 1 181 ? 128.197 119.158 168.355 1.00 37.07 181 SER D CA 1
ATOM 9126 C C . SER D 1 181 ? 128.417 118.187 169.514 1.00 37.07 181 SER D C 1
ATOM 9127 O O . SER D 1 181 ? 127.422 117.676 170.052 1.00 37.07 181 SER D O 1
ATOM 9130 N N . GLU D 1 182 ? 129.661 117.934 169.925 1.00 37.89 182 GLU D N 1
ATOM 9131 C CA . GLU D 1 182 ? 129.826 116.913 170.995 1.00 37.89 182 GLU D CA 1
ATOM 9132 C C . GLU D 1 182 ? 129.400 117.516 172.337 1.00 37.89 182 GLU D C 1
ATOM 9133 O O . GLU D 1 182 ? 128.806 116.779 173.156 1.00 37.89 182 GLU D O 1
ATOM 9139 N N . GLU D 1 183 ? 129.616 118.822 172.517 1.00 37.24 183 GLU D N 1
ATOM 9140 C CA . GLU D 1 183 ? 129.160 119.496 173.760 1.00 37.24 183 GLU D CA 1
ATOM 9141 C C . GLU D 1 183 ? 127.636 119.437 173.793 1.00 37.24 183 GLU D C 1
ATOM 9142 O O . GLU D 1 183 ? 127.073 119.148 174.871 1.00 37.24 183 GLU D O 1
ATOM 9148 N N . ILE D 1 184 ? 126.960 119.680 172.665 1.00 38.52 184 ILE D N 1
ATOM 9149 C CA . ILE D 1 184 ? 125.467 119.597 172.633 1.00 38.52 184 ILE D CA 1
ATOM 9150 C C . ILE D 1 184 ? 125.025 118.192 173.053 1.00 38.52 184 ILE D C 1
ATOM 9151 O O . ILE D 1 184 ? 124.101 118.088 173.887 1.00 38.52 184 ILE D O 1
ATOM 9156 N N . ARG D 1 185 ? 125.691 117.159 172.543 1.00 41.82 185 ARG D N 1
ATOM 9157 C CA . ARG D 1 185 ? 125.317 115.764 172.893 1.00 41.82 185 ARG D CA 1
ATOM 9158 C C . ARG D 1 185 ? 125.533 115.533 174.394 1.00 41.82 185 ARG D C 1
ATOM 9159 O O . ARG D 1 185 ? 124.680 114.872 175.008 1.00 41.82 185 ARG D O 1
ATOM 9167 N N . PHE D 1 186 ? 126.621 116.068 174.955 1.00 40.31 186 PHE D N 1
ATOM 9168 C CA . PHE D 1 186 ? 126.929 115.877 176.398 1.00 40.31 186 PHE D CA 1
ATOM 9169 C C . PHE D 1 186 ? 125.831 116.507 177.260 1.00 40.31 186 PHE D C 1
ATOM 9170 O O . PHE D 1 186 ? 125.447 115.897 178.275 1.00 40.31 186 PHE D O 1
ATOM 9178 N N . TYR D 1 187 ? 125.342 117.685 176.869 1.00 39.56 187 TYR D N 1
ATOM 9179 C CA . TYR D 1 187 ? 124.329 118.395 177.697 1.00 39.56 187 TYR D CA 1
ATOM 9180 C C . TYR D 1 187 ? 122.945 117.792 177.441 1.00 39.56 187 TYR D C 1
ATOM 9181 O O . TYR D 1 187 ? 121.989 118.211 178.122 1.00 39.56 187 TYR D O 1
ATOM 9190 N N . GLN D 1 188 ? 122.848 116.855 176.490 1.00 40.55 188 GLN D N 1
ATOM 9191 C CA . GLN D 1 188 ? 121.567 116.143 176.227 1.00 40.55 188 GLN D CA 1
ATOM 9192 C C . GLN D 1 188 ? 120.454 117.142 175.905 1.00 40.55 188 GLN D C 1
ATOM 9193 O O . GLN D 1 188 ? 119.345 116.981 176.447 1.00 40.55 188 GLN D O 1
ATOM 9199 N N . LEU D 1 189 ? 120.747 118.136 175.064 1.00 39.03 189 LEU D N 1
ATOM 9200 C CA . LEU D 1 189 ? 119.703 119.111 174.660 1.00 39.03 189 LEU D CA 1
ATOM 9201 C C . LEU D 1 189 ? 118.582 118.375 173.914 1.00 39.03 189 LEU D C 1
ATOM 9202 O O . LEU D 1 189 ? 117.408 118.691 174.179 1.00 39.03 189 LEU D O 1
ATOM 9207 N N . GLY D 1 190 ? 118.923 117.426 173.033 1.00 39.49 190 GLY D N 1
ATOM 9208 C CA . GLY D 1 190 ? 117.886 116.620 172.355 1.00 39.49 190 GLY D CA 1
ATOM 9209 C C . GLY D 1 190 ? 118.061 116.572 170.846 1.00 39.49 190 GLY D C 1
ATOM 9210 O O . GLY D 1 190 ? 118.761 117.454 170.315 1.00 39.49 190 GLY D O 1
ATOM 9211 N N . GLU D 1 191 ? 117.445 115.587 170.178 1.00 47.57 191 GLU D N 1
ATOM 9212 C CA . GLU D 1 191 ? 117.529 115.480 168.727 1.00 47.57 191 GLU D CA 1
ATOM 9213 C C . GLU D 1 191 ? 116.818 116.643 168.055 1.00 47.57 191 GLU D C 1
ATOM 9214 O O . GLU D 1 191 ? 117.186 117.045 166.946 1.00 47.57 191 GLU D O 1
ATOM 9220 N N . GLU D 1 192 ? 115.922 117.316 168.783 1.00 49.24 192 GLU D N 1
ATOM 9221 C CA . GLU D 1 192 ? 115.234 118.526 168.244 1.00 49.24 192 GLU D CA 1
ATOM 9222 C C . GLU D 1 192 ? 116.182 119.736 168.254 1.00 49.24 192 GLU D C 1
ATOM 9223 O O . GLU D 1 192 ? 116.281 120.422 167.206 1.00 49.24 192 GLU D O 1
ATOM 9229 N N . ALA D 1 193 ? 116.841 120.013 169.381 1.00 44.18 193 ALA D N 1
ATOM 9230 C CA . ALA D 1 193 ? 117.824 121.121 169.429 1.00 44.18 193 ALA D CA 1
ATOM 9231 C C . ALA D 1 193 ? 118.965 120.830 168.450 1.00 44.18 193 ALA D C 1
ATOM 9232 O O . ALA D 1 193 ? 119.436 121.775 167.774 1.00 44.18 193 ALA D O 1
ATOM 9234 N N . MET D 1 194 ? 119.400 119.570 168.387 1.00 46.70 194 MET D N 1
ATOM 9235 C CA . MET D 1 194 ? 120.496 119.183 167.462 1.00 46.70 194 MET D CA 1
ATOM 9236 C C . MET D 1 194 ? 120.028 119.439 166.030 1.00 46.70 194 MET D C 1
ATOM 9237 O O . MET D 1 194 ? 120.830 119.943 165.229 1.00 46.70 194 MET D O 1
ATOM 9242 N N . GLU D 1 195 ? 118.767 119.117 165.732 1.00 45.89 195 GLU D N 1
ATOM 9243 C CA . GLU D 1 195 ? 118.207 119.347 164.374 1.00 45.89 195 GLU D CA 1
ATOM 9244 C C . GLU D 1 195 ? 118.192 120.848 164.066 1.00 45.89 195 GLU D C 1
ATOM 9245 O O . GLU D 1 195 ? 118.548 121.215 162.933 1.00 45.89 195 GLU D O 1
ATOM 9251 N N . LYS D 1 196 ? 117.818 121.676 165.046 1.00 44.78 196 LYS D N 1
ATOM 9252 C CA . LYS D 1 196 ? 117.827 123.148 164.829 1.00 44.78 196 LYS D CA 1
ATOM 9253 C C . LYS D 1 196 ? 119.260 123.602 164.525 1.00 44.78 196 LYS D C 1
ATOM 9254 O O . LYS D 1 196 ? 119.449 124.407 163.579 1.00 44.78 196 LYS D O 1
ATOM 9260 N N . PHE D 1 197 ? 120.237 123.104 165.287 1.00 44.40 197 PHE D N 1
ATOM 9261 C CA . PHE D 1 197 ? 121.659 123.465 165.051 1.00 44.40 197 PHE D CA 1
ATOM 9262 C C . PHE D 1 197 ? 122.055 123.062 163.628 1.00 44.40 197 PHE D C 1
ATOM 9263 O O . PHE D 1 197 ? 122.721 123.861 162.943 1.00 44.40 197 PHE D O 1
ATOM 9271 N N . ARG D 1 198 ? 121.655 121.862 163.198 1.00 48.19 198 ARG D N 1
ATOM 9272 C CA . ARG D 1 198 ? 122.022 121.358 161.848 1.00 48.19 198 ARG D CA 1
ATOM 9273 C C . ARG D 1 198 ? 121.398 122.262 160.781 1.00 48.19 198 ARG D C 1
ATOM 9274 O O . ARG D 1 198 ? 122.076 122.546 159.777 1.00 48.19 198 ARG D O 1
ATOM 9282 N N . GLU D 1 199 ?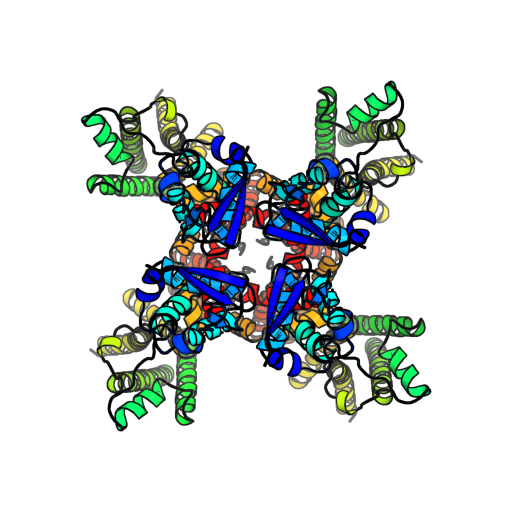 120.154 122.689 160.998 1.00 43.61 199 GLU D N 1
ATOM 9283 C CA . GLU D 1 199 ? 119.470 123.594 160.041 1.00 43.61 199 GLU D CA 1
ATOM 9284 C C . GLU D 1 199 ? 120.245 124.912 159.971 1.00 43.61 199 GLU D C 1
ATOM 9285 O O . GLU D 1 199 ? 120.413 125.438 158.854 1.00 43.61 199 GLU D O 1
ATOM 9291 N N . ASP D 1 200 ? 120.707 125.414 161.122 1.00 44.76 200 ASP D N 1
ATOM 9292 C CA . ASP D 1 200 ? 121.483 126.684 161.139 1.00 44.76 200 ASP D CA 1
ATOM 9293 C C . ASP D 1 200 ? 122.772 126.518 160.325 1.00 44.76 200 ASP D C 1
ATOM 9294 O O . ASP D 1 200 ? 123.152 127.481 159.643 1.00 44.76 200 ASP D O 1
ATOM 9299 N N . GLU D 1 201 ? 123.418 125.354 160.401 1.00 45.33 201 GLU D N 1
ATOM 9300 C CA . GLU D 1 201 ? 124.658 125.064 159.635 1.00 45.33 201 GLU D CA 1
ATOM 9301 C C . GLU D 1 201 ? 124.335 125.047 158.138 1.00 45.33 201 GLU D C 1
ATOM 9302 O O . GLU D 1 201 ? 125.143 125.587 157.359 1.00 45.33 201 GLU D O 1
ATOM 9308 N N . GLY D 1 202 ? 123.152 124.548 157.774 1.00 42.64 202 GLY D N 1
ATOM 9309 C CA . GLY D 1 202 ? 122.745 124.519 156.357 1.00 42.64 202 GLY D CA 1
ATOM 9310 C C . GLY D 1 202 ? 123.013 123.155 155.759 1.00 42.64 202 GLY D C 1
ATOM 9311 O O . GLY D 1 202 ? 123.739 123.082 154.749 1.00 42.64 202 GLY D O 1
ATOM 9312 N N . PHE D 1 203 ? 122.469 122.109 156.393 1.00 49.37 203 PHE D N 1
ATOM 9313 C CA . PHE D 1 203 ? 122.582 120.723 155.871 1.00 49.37 203 PHE D CA 1
ATOM 9314 C C . PHE D 1 203 ? 121.229 120.057 156.129 1.00 49.37 203 PHE D C 1
ATOM 9315 O O . PHE D 1 203 ? 121.167 119.157 156.987 1.00 49.37 203 PHE D O 1
ATOM 9323 N N . LEU D 1 204 ? 120.184 120.486 155.417 1.00 47.28 204 LEU D N 1
ATOM 9324 C CA . LEU D 1 204 ? 118.810 119.973 155.679 1.00 47.28 204 LEU D CA 1
ATOM 9325 C C . LEU D 1 204 ? 118.519 118.725 154.841 1.00 47.28 204 LEU D C 1
ATOM 9326 O O . LEU D 1 204 ? 117.385 118.217 154.931 1.00 47.28 204 LEU D O 1
ATOM 9331 N N . ARG D 1 205 ? 119.493 118.254 154.058 1.00 49.44 205 ARG D N 1
ATOM 9332 C CA . ARG D 1 205 ? 119.252 117.098 153.152 1.00 49.44 205 ARG D CA 1
ATOM 9333 C C . ARG D 1 205 ? 119.402 115.784 153.927 1.00 49.44 205 ARG D C 1
ATOM 9334 O O . ARG D 1 205 ? 120.368 115.046 153.655 1.00 49.44 205 ARG D O 1
ATOM 9342 N N . GLU D 1 206 ? 118.474 115.502 154.850 1.00 49.81 206 GLU D N 1
ATOM 9343 C CA . GLU D 1 206 ? 118.515 114.242 155.642 1.00 49.81 206 GLU D CA 1
ATOM 9344 C C . GLU D 1 206 ? 117.444 113.270 155.133 1.00 49.81 206 GLU D C 1
ATOM 9345 O O . GLU D 1 206 ? 117.275 112.209 155.765 1.00 49.81 206 GLU D O 1
ATOM 9351 N N . GLU D 1 207 ? 116.748 113.614 154.044 1.00 48.82 207 GLU D N 1
ATOM 9352 C CA . GLU D 1 207 ? 115.628 112.769 153.541 1.00 48.82 207 GLU D CA 1
ATOM 9353 C C . GLU D 1 207 ? 116.135 111.388 153.107 1.00 48.82 207 GLU D C 1
ATOM 9354 O O . GLU D 1 207 ? 117.260 111.313 152.571 1.00 48.82 207 GLU D O 1
ATOM 9360 N N . GLU D 1 208 ? 115.335 110.337 153.333 1.00 51.42 208 GLU D N 1
ATOM 9361 C CA . GLU D 1 208 ? 115.715 108.991 152.933 1.00 51.42 208 GLU D CA 1
ATOM 9362 C C . GLU D 1 208 ? 114.559 108.374 152.157 1.00 51.42 208 GLU D C 1
ATOM 9363 O O . GLU D 1 208 ? 113.491 108.107 152.717 1.00 51.42 208 GLU D O 1
ATOM 9369 N N . ARG D 1 209 ? 114.783 108.143 150.851 1.00 48.52 209 ARG D N 1
ATOM 9370 C CA . ARG D 1 209 ? 113.684 107.748 149.969 1.00 48.52 209 ARG D CA 1
ATOM 9371 C C . ARG D 1 209 ? 113.351 106.265 150.146 1.00 48.52 209 ARG D C 1
ATOM 9372 O O . ARG D 1 209 ? 114.261 105.452 150.350 1.00 48.52 209 ARG D O 1
ATOM 9380 N N . PRO D 1 210 ? 112.071 105.894 150.099 1.00 44.01 210 PRO D N 1
ATOM 9381 C CA . PRO D 1 210 ? 111.639 104.581 150.595 1.00 44.01 210 PRO D CA 1
ATOM 9382 C C . PRO D 1 210 ? 112.004 103.423 149.675 1.00 44.01 210 PRO D C 1
ATOM 9383 O O . PRO D 1 210 ? 112.778 103.545 148.728 1.00 44.01 210 PRO D O 1
ATOM 9387 N N . LEU D 1 211 ? 111.361 102.275 149.914 1.00 43.32 211 LEU D N 1
ATOM 9388 C CA . LEU D 1 211 ? 111.594 101.077 149.064 1.00 43.32 211 LEU D CA 1
ATOM 9389 C C . LEU D 1 211 ? 110.250 100.355 148.909 1.00 43.32 211 LEU D C 1
ATOM 9390 O O . LEU D 1 211 ? 109.376 100.569 149.770 1.00 43.32 211 LEU D O 1
ATOM 9395 N N . PRO D 1 212 ? 110.024 99.523 147.866 1.00 43.41 212 PRO D N 1
ATOM 9396 C CA . PRO D 1 212 ? 108.779 98.757 147.742 1.00 43.41 212 PRO D CA 1
ATOM 9397 C C . PRO D 1 212 ? 108.561 97.738 148.873 1.00 43.41 212 PRO D C 1
ATOM 9398 O O . PRO D 1 212 ? 109.511 97.069 149.238 1.00 43.41 212 PRO D O 1
ATOM 9402 N N . ARG D 1 213 ? 107.331 97.646 149.390 1.00 45.53 213 ARG D N 1
ATOM 9403 C CA . ARG D 1 213 ? 106.981 96.717 150.506 1.00 45.53 213 ARG D CA 1
ATOM 9404 C C . ARG D 1 213 ? 106.694 95.293 150.010 1.00 45.53 213 ARG D C 1
ATOM 9405 O O . ARG D 1 213 ? 105.560 94.833 150.228 1.00 45.53 213 ARG D O 1
ATOM 9413 N N . ARG D 1 214 ? 107.667 94.618 149.389 1.00 47.68 214 ARG D N 1
ATOM 9414 C CA . ARG D 1 214 ? 107.502 93.200 148.961 1.00 47.68 214 ARG D CA 1
ATOM 9415 C C . ARG D 1 214 ? 108.900 92.645 148.680 1.00 47.68 214 ARG D C 1
ATOM 9416 O O . ARG D 1 214 ? 109.815 93.465 148.549 1.00 47.68 214 ARG D O 1
ATOM 9424 N N . ASP D 1 215 ? 109.079 91.321 148.665 1.00 45.00 215 ASP D N 1
ATOM 9425 C CA . ASP D 1 215 ? 110.399 90.746 148.283 1.00 45.00 215 ASP D CA 1
ATOM 9426 C C . ASP D 1 215 ? 110.695 90.957 146.794 1.00 45.00 215 ASP D C 1
ATOM 9427 O O . ASP D 1 215 ? 111.820 91.388 146.476 1.00 45.00 215 ASP D O 1
ATOM 9432 N N . PHE D 1 216 ? 109.733 90.659 145.916 1.00 46.29 216 PHE D N 1
ATOM 9433 C CA . PHE D 1 216 ? 110.013 90.745 144.458 1.00 46.29 216 PHE D CA 1
ATOM 9434 C C . PHE D 1 216 ? 110.209 92.197 144.023 1.00 46.29 216 PHE D C 1
ATOM 9435 O O . PHE D 1 216 ? 111.204 92.480 143.331 1.00 46.29 216 PHE D O 1
ATOM 9443 N N . GLN D 1 217 ? 109.218 93.052 144.311 1.00 45.24 217 GLN D N 1
ATOM 9444 C CA . GLN D 1 217 ? 109.240 94.473 143.855 1.00 45.24 217 GLN D CA 1
ATOM 9445 C C . GLN D 1 217 ? 110.509 95.192 144.309 1.00 45.24 217 GLN D C 1
ATOM 9446 O O . GLN D 1 217 ? 111.070 95.953 143.499 1.00 45.24 217 GLN D O 1
ATOM 9452 N N . ARG D 1 218 ? 110.928 94.974 145.557 1.00 46.15 218 ARG D N 1
ATOM 9453 C CA . ARG D 1 218 ? 112.092 95.730 146.087 1.00 46.15 218 ARG D CA 1
ATOM 9454 C C . ARG D 1 218 ? 113.305 95.436 145.203 1.00 46.15 218 ARG D C 1
ATOM 9455 O O . ARG D 1 218 ? 114.010 96.392 144.849 1.00 46.15 218 ARG D O 1
ATOM 9463 N N . GLN D 1 219 ? 113.494 94.172 144.815 1.00 46.22 219 GLN D N 1
ATOM 9464 C CA . GLN D 1 219 ? 114.662 93.790 143.982 1.00 46.22 219 GLN D CA 1
ATOM 9465 C C . GLN D 1 219 ? 114.591 94.512 142.630 1.00 46.22 219 GLN D C 1
ATOM 9466 O O . GLN D 1 219 ? 115.630 95.048 142.199 1.00 46.22 219 GLN D O 1
ATOM 9472 N N . VAL D 1 220 ? 113.413 94.537 141.997 1.00 39.87 220 VAL D N 1
ATOM 9473 C CA . VAL D 1 220 ? 113.284 95.160 140.644 1.00 39.87 220 VAL D CA 1
ATOM 9474 C C . VAL D 1 220 ? 113.555 96.667 140.743 1.00 39.87 220 VAL D C 1
ATOM 9475 O O . VAL D 1 220 ? 114.336 97.185 139.915 1.00 39.87 220 VAL D O 1
ATOM 9479 N N . TRP D 1 221 ? 112.973 97.330 141.746 1.00 39.88 221 TRP D N 1
ATOM 9480 C CA . TRP D 1 221 ? 113.212 98.784 141.938 1.00 39.88 221 TRP D CA 1
ATOM 9481 C C . TRP D 1 221 ? 114.686 99.007 142.259 1.00 39.88 221 TRP D C 1
ATOM 9482 O O . TRP D 1 221 ? 115.276 99.937 141.693 1.00 39.88 221 TRP D O 1
ATOM 9493 N N . LEU D 1 222 ? 115.256 98.159 143.116 1.00 40.72 222 LEU D N 1
ATOM 9494 C CA . LEU D 1 222 ? 116.663 98.363 143.542 1.00 40.72 222 LEU D CA 1
ATOM 9495 C C . LEU D 1 222 ? 117.573 98.255 142.318 1.00 40.72 222 LEU D C 1
ATOM 9496 O O . LEU D 1 222 ? 118.480 99.087 142.193 1.00 40.72 222 LEU D O 1
ATOM 9501 N N . LEU D 1 223 ? 117.340 97.268 141.450 1.00 41.47 223 LEU D N 1
ATOM 9502 C CA . LEU D 1 223 ? 118.278 97.084 140.312 1.00 41.47 223 LEU D CA 1
ATOM 9503 C C . LEU D 1 223 ? 118.218 98.305 139.387 1.00 41.47 223 LEU D C 1
ATOM 9504 O O . LEU D 1 223 ? 119.295 98.827 139.033 1.00 41.47 223 LEU D O 1
ATOM 9509 N N . PHE D 1 224 ? 117.010 98.742 139.013 1.00 39.90 224 PHE D N 1
ATOM 9510 C CA . PHE D 1 224 ? 116.894 99.871 138.052 1.00 39.90 224 PHE D CA 1
ATOM 9511 C C . PHE D 1 224 ? 117.283 101.206 138.699 1.00 39.90 224 PHE D C 1
ATOM 9512 O O . PHE D 1 224 ? 118.088 101.946 138.105 1.00 39.90 224 PHE D O 1
ATOM 9520 N N . GLU D 1 225 ? 116.731 101.497 139.879 1.00 39.61 225 GLU D N 1
ATOM 9521 C CA . GLU D 1 225 ? 117.016 102.784 140.566 1.00 39.61 225 GLU D CA 1
ATOM 9522 C C . GLU D 1 225 ? 118.446 102.838 141.119 1.00 39.61 225 GLU D C 1
ATOM 9523 O O . GLU D 1 225 ? 119.086 103.893 140.962 1.00 39.61 225 GLU D O 1
ATOM 9529 N N . TYR D 1 226 ? 118.929 101.756 141.742 1.00 38.01 226 TYR D N 1
ATOM 9530 C CA . TYR D 1 226 ? 120.261 101.795 142.414 1.00 38.01 226 TYR D CA 1
ATOM 9531 C C . TYR D 1 226 ? 121.334 101.002 141.631 1.00 38.01 226 TYR D C 1
ATOM 9532 O O . TYR D 1 226 ? 121.347 99.763 141.771 1.00 38.01 226 TYR D O 1
ATOM 9541 N N . PRO D 1 227 ? 122.245 101.628 140.832 1.00 39.25 227 PRO D N 1
ATOM 9542 C CA . PRO D 1 227 ? 123.303 100.894 140.127 1.00 39.25 227 PRO D CA 1
ATOM 9543 C C . PRO D 1 227 ? 124.487 100.528 140.994 1.00 39.25 227 PRO D C 1
ATOM 9544 O O . PRO D 1 227 ? 125.302 99.703 140.569 1.00 39.25 227 PRO D O 1
ATOM 9548 N N . GLU D 1 228 ? 124.621 101.109 142.186 1.00 39.16 228 GLU D N 1
ATOM 9549 C CA . GLU D 1 228 ? 125.789 100.853 143.018 1.00 39.16 228 GLU D CA 1
ATOM 9550 C C . GLU D 1 228 ? 125.671 99.574 143.825 1.00 39.16 228 GLU D C 1
ATOM 9551 O O . GLU D 1 228 ? 126.599 99.243 144.568 1.00 39.16 228 GLU D O 1
ATOM 9557 N N . SER D 1 229 ? 124.562 98.853 143.696 1.00 39.22 229 SER D N 1
ATOM 9558 C CA . SER D 1 229 ? 124.323 97.678 144.522 1.00 39.22 229 SER D CA 1
ATOM 9559 C C . SER D 1 229 ? 125.109 96.470 144.035 1.00 39.22 229 SER D C 1
ATOM 9560 O O . SER D 1 229 ? 125.969 95.944 144.748 1.00 39.22 229 SER D O 1
ATOM 9563 N N . SER D 1 230 ? 124.837 96.032 142.816 1.00 39.35 230 SER D N 1
ATOM 9564 C CA . SER D 1 230 ? 125.174 94.695 142.362 1.00 39.35 230 SER D CA 1
ATOM 9565 C C . SER D 1 230 ? 125.999 94.777 141.085 1.00 39.35 230 SER D C 1
ATOM 9566 O O . SER D 1 230 ? 126.490 95.840 140.703 1.00 39.35 230 SER D O 1
ATOM 9569 N N . GLY D 1 231 ? 126.180 93.627 140.444 1.00 38.93 231 GLY D N 1
ATOM 9570 C CA . GLY D 1 231 ? 126.844 93.536 139.160 1.00 38.93 231 GLY D CA 1
ATOM 9571 C C . GLY D 1 231 ? 125.909 93.703 137.974 1.00 38.93 231 GLY D C 1
ATOM 9572 O O . GLY D 1 231 ? 126.191 94.468 137.041 1.00 38.93 231 GLY D O 1
ATOM 9573 N N . PRO D 1 232 ? 124.802 92.944 137.959 1.00 38.25 232 PRO D N 1
ATOM 9574 C CA . PRO D 1 232 ? 123.717 93.226 137.005 1.00 38.25 232 PRO D CA 1
ATOM 9575 C C . PRO D 1 232 ? 123.212 94.663 136.987 1.00 38.25 232 PRO D C 1
ATOM 9576 O O . PRO D 1 232 ? 122.792 95.132 135.924 1.00 38.25 232 PRO D O 1
ATOM 9580 N N . ALA D 1 233 ? 123.254 95.378 138.111 1.00 37.70 233 ALA D N 1
ATOM 9581 C CA . ALA D 1 233 ? 122.861 96.782 138.109 1.00 37.70 233 ALA D CA 1
ATOM 9582 C C . ALA D 1 233 ? 123.814 97.632 137.270 1.00 37.70 233 ALA D C 1
ATOM 9583 O O . ALA D 1 233 ? 123.370 98.472 136.476 1.00 37.70 233 ALA D O 1
ATOM 9585 N N . ARG D 1 234 ? 125.121 97.401 137.396 1.00 36.91 234 ARG D N 1
ATOM 9586 C CA . ARG D 1 234 ? 126.065 98.117 136.550 1.00 36.91 234 ARG D CA 1
ATOM 9587 C C . ARG D 1 234 ? 125.976 97.667 135.098 1.00 36.91 234 ARG D C 1
ATOM 9588 O O . ARG D 1 234 ? 126.237 98.465 134.185 1.00 36.91 234 ARG D O 1
ATOM 9596 N N . GLY D 1 235 ? 125.591 96.410 134.866 1.00 32.23 235 GLY D N 1
ATOM 9597 C CA . GLY D 1 235 ? 125.355 95.963 133.503 1.00 32.23 235 GLY D CA 1
ATOM 9598 C C . GLY D 1 235 ? 124.188 96.676 132.850 1.00 32.23 235 GLY D C 1
ATOM 9599 O O . GLY D 1 235 ? 124.270 97.083 131.688 1.00 32.23 235 GLY D O 1
ATOM 9600 N N . ILE D 1 236 ? 123.102 96.870 133.603 1.00 31.55 236 ILE D N 1
ATOM 9601 C CA . ILE D 1 236 ? 121.945 97.604 133.094 1.00 31.55 236 ILE D CA 1
ATOM 9602 C C . ILE D 1 236 ? 122.305 99.064 132.838 1.00 31.55 236 ILE D C 1
ATOM 9603 O O . ILE D 1 236 ? 121.903 99.646 131.822 1.00 31.55 236 ILE D O 1
ATOM 9608 N N . ALA D 1 237 ? 123.129 99.652 133.710 1.00 31.33 237 ALA D N 1
ATOM 9609 C CA . ALA D 1 237 ? 123.556 101.038 133.519 1.00 31.33 237 ALA D CA 1
ATOM 9610 C C . ALA D 1 237 ? 124.405 101.219 132.259 1.00 31.33 237 ALA D C 1
ATOM 9611 O O . ALA D 1 237 ? 124.176 102.157 131.481 1.00 31.33 237 ALA D O 1
ATOM 9613 N N . ILE D 1 238 ? 125.363 100.321 132.018 1.00 29.34 238 ILE D N 1
ATOM 9614 C CA . ILE D 1 238 ? 126.230 100.471 130.848 1.00 29.34 238 ILE D CA 1
ATOM 9615 C C . ILE D 1 238 ? 125.468 100.181 129.554 1.00 29.34 238 ILE D C 1
ATOM 9616 O O . ILE D 1 238 ? 125.644 100.888 128.547 1.00 29.34 238 ILE D O 1
ATOM 9621 N N . VAL D 1 239 ? 124.572 99.184 129.572 1.00 25.40 239 VAL D N 1
ATOM 9622 C CA . VAL D 1 239 ? 123.728 98.911 128.408 1.00 25.40 239 VAL D CA 1
ATOM 9623 C C . VAL D 1 239 ? 122.820 100.095 128.093 1.00 25.40 239 VAL D C 1
ATOM 9624 O O . VAL D 1 239 ? 122.672 100.470 126.921 1.00 25.40 239 VAL D O 1
ATOM 9628 N N . SER D 1 240 ? 122.282 100.755 129.119 1.00 25.38 240 SER D N 1
ATOM 9629 C CA . SER D 1 240 ? 121.422 101.911 128.905 1.00 25.38 240 SER D CA 1
ATOM 9630 C C . SER D 1 240 ? 122.170 103.089 128.295 1.00 25.38 240 SER D C 1
ATOM 9631 O O . SER D 1 240 ? 121.663 103.723 127.359 1.00 25.38 240 SER D O 1
ATOM 9634 N N . VAL D 1 241 ? 123.382 103.378 128.782 1.00 20.33 241 VAL D N 1
ATOM 9635 C CA . VAL D 1 241 ? 124.151 104.492 128.224 1.00 20.33 241 VAL D CA 1
ATOM 9636 C C . VAL D 1 241 ? 124.555 104.210 126.778 1.00 20.33 241 VAL D C 1
ATOM 9637 O O . VAL D 1 241 ? 124.521 105.108 125.923 1.00 20.33 241 VAL D O 1
ATOM 9641 N N . LEU D 1 242 ? 124.869 102.951 126.458 1.00 21.72 242 LEU D N 1
ATOM 9642 C CA . LEU D 1 242 ? 125.227 102.617 125.081 1.00 21.72 242 LEU D CA 1
ATOM 9643 C C . LEU D 1 242 ? 124.038 102.739 124.132 1.00 21.72 242 LEU D C 1
ATOM 9644 O O . LEU D 1 242 ? 124.199 103.175 122.982 1.00 21.72 242 LEU D O 1
ATOM 9649 N N . VAL D 1 243 ? 122.839 102.376 124.591 1.00 18.45 243 VAL D N 1
ATOM 9650 C CA . VAL D 1 243 ? 121.669 102.473 123.726 1.00 18.45 243 VAL D CA 1
ATOM 9651 C C . VAL D 1 243 ? 121.306 103.934 123.465 1.00 18.45 243 VAL D C 1
ATOM 9652 O O . VAL D 1 243 ? 120.960 104.307 122.332 1.00 18.45 243 VAL D O 1
ATOM 9656 N N . ILE D 1 244 ? 121.457 104.796 124.483 1.00 16.11 244 ILE D N 1
ATOM 9657 C CA . ILE D 1 244 ? 121.211 106.232 124.300 1.00 16.11 244 ILE D CA 1
ATOM 9658 C C . ILE D 1 244 ? 122.197 106.834 123.304 1.00 16.11 244 ILE D C 1
ATOM 9659 O O . ILE D 1 244 ? 121.809 107.607 122.411 1.00 16.11 244 ILE D O 1
ATOM 9664 N N . LEU D 1 245 ? 123.471 106.436 123.389 1.00 13.47 245 LEU D N 1
ATOM 9665 C CA . LEU D 1 245 ? 124.482 106.972 122.478 1.00 13.47 245 LEU D CA 1
ATOM 9666 C C . LEU D 1 245 ? 124.265 106.529 121.032 1.00 13.47 245 LEU D C 1
ATOM 9667 O O . LEU D 1 245 ? 124.446 107.331 120.102 1.00 13.47 245 LEU D O 1
ATOM 9672 N N . ILE D 1 246 ? 123.852 105.277 120.805 1.00 13.92 246 ILE D N 1
ATOM 9673 C CA . ILE D 1 246 ? 123.626 104.914 119.410 1.00 13.92 246 ILE D CA 1
ATOM 9674 C C . ILE D 1 246 ? 122.344 105.530 118.870 1.00 13.92 246 ILE D C 1
ATOM 9675 O O . ILE D 1 246 ? 122.247 105.741 117.663 1.00 13.92 246 ILE D O 1
ATOM 9680 N N . SER D 1 247 ? 121.374 105.886 119.721 1.00 13.48 247 SER D N 1
ATOM 9681 C CA . SER D 1 247 ? 120.208 106.593 119.197 1.00 13.48 247 SER D CA 1
ATOM 9682 C C . SER D 1 247 ? 120.557 108.015 118.769 1.00 13.48 247 SER D C 1
ATOM 9683 O O . SER D 1 247 ? 120.023 108.513 117.768 1.00 13.48 247 SER D O 1
ATOM 9686 N N . ILE D 1 248 ? 121.474 108.671 119.485 1.00 9.81 248 ILE D N 1
ATOM 9687 C CA . ILE D 1 248 ? 121.950 109.991 119.053 1.00 9.81 248 ILE D CA 1
ATOM 9688 C C . ILE D 1 248 ? 122.683 109.908 117.708 1.00 9.81 248 ILE D C 1
ATOM 9689 O O . ILE D 1 248 ? 122.469 110.741 116.803 1.00 9.81 248 ILE D O 1
ATOM 9694 N N . VAL D 1 249 ? 123.538 108.893 117.551 1.00 11.93 249 VAL D N 1
ATOM 9695 C CA . VAL D 1 249 ? 124.257 108.691 116.293 1.00 11.93 249 VAL D CA 1
ATOM 9696 C C . VAL D 1 249 ? 123.295 108.420 115.133 1.00 11.93 249 VAL D C 1
ATOM 9697 O O . VAL D 1 249 ? 123.479 108.946 114.031 1.00 11.93 249 VAL D O 1
ATOM 9701 N N . ILE D 1 250 ? 122.234 107.642 115.376 1.00 14.66 250 ILE D N 1
ATOM 9702 C CA . ILE D 1 250 ? 121.223 107.358 114.351 1.00 14.66 250 ILE D CA 1
ATOM 9703 C C . ILE D 1 250 ? 120.467 108.618 113.939 1.00 14.66 250 ILE D C 1
ATOM 9704 O O . ILE D 1 250 ? 120.182 108.813 112.757 1.00 14.66 250 ILE D O 1
ATOM 9709 N N . PHE D 1 251 ? 120.159 109.501 114.891 1.00 10.52 251 PHE D N 1
ATOM 9710 C CA . PHE D 1 251 ? 119.503 110.784 114.603 1.00 10.52 251 PHE D CA 1
ATOM 9711 C C . PHE D 1 251 ? 120.312 111.650 113.614 1.00 10.52 251 PHE D C 1
ATOM 9712 O O . PHE D 1 251 ? 119.820 112.058 112.538 1.00 10.52 251 PHE D O 1
ATOM 9720 N N . CYS D 1 252 ? 121.602 111.847 113.912 1.00 11.57 252 CYS D N 1
ATOM 9721 C CA . CYS D 1 252 ? 122.437 112.666 113.024 1.00 11.57 252 CYS D CA 1
ATOM 9722 C C . CYS D 1 252 ? 122.735 111.978 111.678 1.00 11.57 252 CYS D C 1
ATOM 9723 O O . CYS D 1 252 ? 122.725 112.624 110.613 1.00 11.57 252 CYS D O 1
ATOM 9726 N N . LEU D 1 253 ? 122.994 110.670 111.687 1.00 18.01 253 LEU D N 1
ATOM 9727 C CA . LEU D 1 253 ? 123.224 109.969 110.428 1.00 18.01 253 LEU D CA 1
ATOM 9728 C C . LEU D 1 253 ? 121.981 109.883 109.560 1.00 18.01 253 LEU D C 1
ATOM 9729 O O . LEU D 1 253 ? 122.116 109.805 108.338 1.00 18.01 253 LEU D O 1
ATOM 9734 N N . GLU D 1 254 ? 120.791 109.854 110.164 1.00 24.61 254 GLU D N 1
ATOM 9735 C CA . GLU D 1 254 ? 119.551 109.982 109.415 1.00 24.61 254 GLU D CA 1
ATOM 9736 C C . GLU D 1 254 ? 119.546 111.258 108.611 1.00 24.61 254 GLU D C 1
ATOM 9737 O O . GLU D 1 254 ? 119.169 111.257 107.438 1.00 24.61 254 GLU D O 1
ATOM 9743 N N . THR D 1 255 ? 119.983 112.355 109.217 1.00 21.81 255 THR D N 1
ATOM 9744 C CA . THR D 1 255 ? 119.845 113.596 108.461 1.00 21.81 255 THR D CA 1
ATOM 9745 C C . THR D 1 255 ? 120.978 113.886 107.473 1.00 21.81 255 THR D C 1
ATOM 9746 O O . THR D 1 255 ? 120.866 114.870 106.736 1.00 21.81 255 THR D O 1
ATOM 9750 N N . LEU D 1 256 ? 122.066 113.074 107.426 1.00 27.34 256 LEU D N 1
ATOM 9751 C CA . LEU D 1 256 ? 123.054 113.170 106.315 1.00 27.34 256 LEU D CA 1
ATOM 9752 C C . LEU D 1 256 ? 122.441 113.097 104.909 1.00 27.34 256 LEU D C 1
ATOM 9753 O O . LEU D 1 256 ? 121.386 112.481 104.747 1.00 27.34 256 LEU D O 1
ATOM 9758 N N . PRO D 1 257 ? 123.037 113.691 103.869 1.00 38.67 257 PRO D N 1
ATOM 9759 C CA . PRO D 1 257 ? 122.386 113.693 102.552 1.00 38.67 257 PRO D CA 1
ATOM 9760 C C . PRO D 1 257 ? 122.779 112.557 101.618 1.00 38.67 257 PRO D C 1
ATOM 9761 O O . PRO D 1 257 ? 122.130 112.391 100.580 1.00 38.67 257 PRO D O 1
ATOM 9765 N N . GLU D 1 258 ? 123.815 111.787 101.944 1.00 45.97 258 GLU D N 1
ATOM 9766 C CA . GLU D 1 258 ? 124.156 110.610 101.164 1.00 45.97 258 GLU D CA 1
ATOM 9767 C C . GLU D 1 258 ? 123.120 109.510 101.301 1.00 45.97 258 GLU D C 1
ATOM 9768 O O . GLU D 1 258 ? 122.954 108.716 100.375 1.00 45.97 258 GLU D O 1
ATOM 9774 N N . PHE D 1 259 ? 122.416 109.449 102.427 1.00 41.30 259 PHE D N 1
ATOM 9775 C CA . PHE D 1 259 ? 121.407 108.431 102.670 1.00 41.30 259 PHE D CA 1
ATOM 9776 C C . PHE D 1 259 ? 120.033 108.834 102.171 1.00 41.30 259 PHE D C 1
ATOM 9777 O O . PHE D 1 259 ? 119.334 108.019 101.565 1.00 41.30 259 PHE D O 1
ATOM 9785 N N . ARG D 1 260 ? 119.645 110.084 102.377 1.00 44.49 260 ARG D N 1
ATOM 9786 C CA . ARG D 1 260 ? 118.289 110.538 102.119 1.00 44.49 260 ARG D CA 1
ATOM 9787 C C . ARG D 1 260 ? 118.027 110.870 100.657 1.00 44.49 260 ARG D C 1
ATOM 9788 O O . ARG D 1 260 ? 116.942 111.364 100.333 1.00 44.49 260 ARG D O 1
ATOM 9796 N N . ASP D 1 293 ? 115.055 99.068 105.508 1.00 42.61 293 ASP D N 1
ATOM 9797 C CA . ASP D 1 293 ? 115.900 100.179 105.927 1.00 42.61 293 ASP D CA 1
ATOM 9798 C C . ASP D 1 293 ? 116.614 99.803 107.218 1.00 42.61 293 ASP D C 1
ATOM 9799 O O . ASP D 1 293 ? 115.957 99.367 108.167 1.00 42.61 293 ASP D O 1
ATOM 9804 N N . PRO D 1 294 ? 117.942 99.922 107.293 1.00 38.95 294 PRO D N 1
ATOM 9805 C CA . PRO D 1 294 ? 118.622 99.669 108.574 1.00 38.95 294 PRO D CA 1
ATOM 9806 C C . PRO D 1 294 ? 118.319 100.704 109.645 1.00 38.95 294 PRO D C 1
ATOM 9807 O O . PRO D 1 294 ? 118.321 100.351 110.832 1.00 38.95 294 PRO D O 1
ATOM 9811 N N . PHE D 1 295 ? 118.036 101.953 109.263 1.00 35.85 295 PHE D N 1
ATOM 9812 C CA . PHE D 1 295 ? 117.833 103.008 110.248 1.00 35.85 295 PHE D CA 1
ATOM 9813 C C . PHE D 1 295 ? 116.542 102.803 111.022 1.00 35.85 295 PHE D C 1
ATOM 9814 O O . PHE D 1 295 ? 116.505 103.022 112.237 1.00 35.85 295 PHE D O 1
ATOM 9822 N N . PHE D 1 296 ? 115.487 102.353 110.345 1.00 37.22 296 PHE D N 1
ATOM 9823 C CA . PHE D 1 296 ? 114.228 102.070 111.022 1.00 37.22 296 PHE D CA 1
ATOM 9824 C C . PHE D 1 296 ? 114.353 100.885 111.968 1.00 37.22 296 PHE D C 1
ATOM 9825 O O . PHE D 1 296 ? 113.736 100.886 113.035 1.00 37.22 296 PHE D O 1
ATOM 9833 N N . VAL D 1 297 ? 115.183 99.898 111.626 1.00 34.36 297 VAL D N 1
ATOM 9834 C CA . VAL D 1 297 ? 115.367 98.739 112.493 1.00 34.36 297 VAL D CA 1
ATOM 9835 C C . VAL D 1 297 ? 116.148 99.117 113.746 1.00 34.36 297 VAL D C 1
ATOM 9836 O O . VAL D 1 297 ? 115.777 98.727 114.862 1.00 34.36 297 VAL D O 1
ATOM 9840 N N . VAL D 1 298 ? 117.220 99.904 113.594 1.00 33.02 298 VAL D N 1
ATOM 9841 C CA . VAL D 1 298 ? 117.985 100.343 114.763 1.00 33.02 298 VAL D CA 1
ATOM 9842 C C . VAL D 1 298 ? 117.151 101.273 115.640 1.00 33.02 298 VAL D C 1
ATOM 9843 O O . VAL D 1 298 ? 117.169 101.166 116.876 1.00 33.02 298 VAL D O 1
ATOM 9847 N N . GLU D 1 299 ? 116.361 102.151 115.022 1.00 33.65 299 GLU D N 1
ATOM 9848 C CA . GLU D 1 299 ? 115.532 103.066 115.791 1.00 33.65 299 GLU D CA 1
ATOM 9849 C C . GLU D 1 299 ? 114.417 102.332 116.527 1.00 33.65 299 GLU D C 1
ATOM 9850 O O . GLU D 1 299 ? 114.129 102.641 117.689 1.00 33.65 299 GLU D O 1
ATOM 9856 N N . THR D 1 300 ? 113.820 101.314 115.901 1.00 32.23 300 THR D N 1
ATOM 9857 C CA . THR D 1 300 ? 112.778 100.577 116.599 1.00 32.23 300 THR D CA 1
ATOM 9858 C C . THR D 1 300 ? 113.347 99.669 117.685 1.00 32.23 300 THR D C 1
ATOM 9859 O O . THR D 1 300 ? 112.675 99.471 118.698 1.00 32.23 300 THR D O 1
ATOM 9863 N N . LEU D 1 301 ? 114.596 99.206 117.567 1.00 31.94 301 LEU D N 1
ATOM 9864 C CA . LEU D 1 301 ? 115.195 98.473 118.682 1.00 31.94 301 LEU D CA 1
ATOM 9865 C C . LEU D 1 301 ? 115.477 99.393 119.863 1.00 31.94 301 LEU D C 1
ATOM 9866 O O . LEU D 1 301 ? 115.263 99.007 121.025 1.00 31.94 301 LEU D O 1
ATOM 9871 N N . CYS D 1 302 ? 115.929 100.621 119.585 1.00 29.34 302 CYS D N 1
ATOM 9872 C CA . CYS D 1 302 ? 116.154 101.588 120.657 1.00 29.34 302 CYS D CA 1
ATOM 9873 C C . CYS D 1 302 ? 114.852 101.963 121.356 1.00 29.34 302 CYS D C 1
ATOM 9874 O O . CYS D 1 302 ? 114.812 102.090 122.586 1.00 29.34 302 CYS D O 1
ATOM 9877 N N . ILE D 1 303 ? 113.767 102.099 120.592 1.00 29.86 303 ILE D N 1
ATOM 9878 C CA . ILE D 1 303 ? 112.475 102.435 121.185 1.00 29.86 303 ILE D CA 1
ATOM 9879 C C . ILE D 1 303 ? 111.918 101.273 122.008 1.00 29.86 303 ILE D C 1
ATOM 9880 O O . ILE D 1 303 ? 111.312 101.496 123.070 1.00 29.86 303 ILE D O 1
ATOM 9885 N N . ILE D 1 304 ? 112.145 100.026 121.570 1.00 31.23 304 ILE D N 1
ATOM 9886 C CA . ILE D 1 304 ? 111.759 98.863 122.373 1.00 31.23 304 ILE D CA 1
ATOM 9887 C C . ILE D 1 304 ? 112.482 98.855 123.717 1.00 31.23 304 ILE D C 1
ATOM 9888 O O . ILE D 1 304 ? 111.852 98.639 124.761 1.00 31.23 304 ILE D O 1
ATOM 9893 N N . TRP D 1 305 ? 113.790 99.147 123.729 1.00 29.91 305 TRP D N 1
ATOM 9894 C CA . TRP D 1 305 ? 114.509 99.163 125.007 1.00 29.91 305 TRP D CA 1
ATOM 9895 C C . TRP D 1 305 ? 114.044 100.298 125.921 1.00 29.91 305 TRP D C 1
ATOM 9896 O O . TRP D 1 305 ? 113.916 100.102 127.142 1.00 29.91 305 TRP D O 1
ATOM 9907 N N . PHE D 1 306 ? 113.777 101.478 125.352 1.00 26.48 306 PHE D N 1
ATOM 9908 C CA . PHE D 1 306 ? 113.310 102.603 126.163 1.00 26.48 306 PHE D CA 1
ATOM 9909 C C . PHE D 1 306 ? 111.953 102.312 126.797 1.00 26.48 306 PHE D C 1
ATOM 9910 O O . PHE D 1 306 ? 111.757 102.543 127.998 1.00 26.48 306 PHE D O 1
ATOM 9918 N N . SER D 1 307 ? 111.015 101.765 126.015 1.00 30.09 307 SER D N 1
ATOM 9919 C CA . SER D 1 307 ? 109.687 101.460 126.543 1.00 30.09 307 SER D CA 1
ATOM 9920 C C . SER D 1 307 ? 109.727 100.317 127.544 1.00 30.09 307 SER D C 1
ATOM 9921 O O . SER D 1 307 ? 108.955 100.308 128.513 1.00 30.09 307 SER D O 1
ATOM 9924 N N . PHE D 1 308 ? 110.636 99.361 127.344 1.00 32.94 308 PHE D N 1
ATOM 9925 C CA . PHE D 1 308 ? 110.762 98.248 128.274 1.00 32.94 308 PHE D CA 1
ATOM 9926 C C . PHE D 1 308 ? 111.235 98.714 129.639 1.00 32.94 308 PHE D C 1
ATOM 9927 O O . PHE D 1 308 ? 110.642 98.346 130.662 1.00 32.94 308 PHE D O 1
ATOM 9935 N N . GLU D 1 309 ? 112.284 99.544 129.684 1.00 35.61 309 GLU D N 1
ATOM 9936 C CA . GLU D 1 309 ? 112.757 99.957 131.000 1.00 35.61 309 GLU D CA 1
ATOM 9937 C C . GLU D 1 309 ? 111.825 100.986 131.626 1.00 35.61 309 GLU D C 1
ATOM 9938 O O . GLU D 1 309 ? 111.756 101.084 132.854 1.00 35.61 309 GLU D O 1
ATOM 9944 N N . LEU D 1 310 ? 111.049 101.717 130.814 1.00 34.04 310 LEU D N 1
ATOM 9945 C CA . LEU D 1 310 ? 110.064 102.615 131.409 1.00 34.04 310 LEU D CA 1
ATOM 9946 C C . LEU D 1 310 ? 108.932 101.840 132.067 1.00 34.04 310 LEU D C 1
ATOM 9947 O O . LEU D 1 310 ? 108.491 102.200 133.165 1.00 34.04 310 LEU D O 1
ATOM 9952 N N . LEU D 1 311 ? 108.476 100.751 131.441 1.00 37.02 311 LEU D N 1
ATOM 9953 C CA . LEU D 1 311 ? 107.422 99.945 132.051 1.00 37.02 311 LEU D CA 1
ATOM 9954 C C . LEU D 1 311 ? 107.916 99.229 133.301 1.00 37.02 311 LEU D C 1
ATOM 9955 O O . LEU D 1 311 ? 107.206 99.180 134.315 1.00 37.02 311 LEU D O 1
ATOM 9960 N N . VAL D 1 312 ? 109.132 98.674 133.251 1.00 35.18 312 VAL D N 1
ATOM 9961 C CA . VAL D 1 312 ? 109.701 98.009 134.422 1.00 35.18 312 VAL D CA 1
ATOM 9962 C C . VAL D 1 312 ? 109.938 98.980 135.575 1.00 35.18 312 VAL D C 1
ATOM 9963 O O . VAL D 1 312 ? 109.658 98.643 136.728 1.00 35.18 312 VAL D O 1
ATOM 9967 N N . ARG D 1 313 ? 110.367 100.204 135.258 1.00 37.94 313 ARG D N 1
ATOM 9968 C CA . ARG D 1 313 ? 110.575 101.242 136.306 1.00 37.94 313 ARG D CA 1
ATOM 9969 C C . ARG D 1 313 ? 109.219 101.631 136.901 1.00 37.94 313 ARG D C 1
ATOM 9970 O O . ARG D 1 313 ? 109.150 101.817 138.132 1.00 37.94 313 ARG D O 1
ATOM 9978 N N . PHE D 1 314 ? 108.181 101.741 136.068 1.00 38.71 314 PHE D N 1
ATOM 9979 C CA . PHE D 1 314 ? 106.874 102.187 136.542 1.00 38.71 314 PHE D CA 1
ATOM 9980 C C . PHE D 1 314 ? 106.210 101.143 137.424 1.00 38.71 314 PHE D C 1
ATOM 9981 O O . PHE D 1 314 ? 105.669 101.478 138.481 1.00 38.71 314 PHE D O 1
ATOM 9989 N N . PHE D 1 315 ? 106.230 99.875 137.010 1.00 40.91 315 PHE D N 1
ATOM 9990 C CA . PHE D 1 315 ? 105.454 98.873 137.734 1.00 40.91 315 PHE D CA 1
ATOM 9991 C C . PHE D 1 315 ? 106.173 98.369 138.979 1.00 40.91 315 PHE D C 1
ATOM 9992 O O . PHE D 1 315 ? 105.574 97.647 139.780 1.00 40.91 315 PHE D O 1
ATOM 10000 N N . ALA D 1 316 ? 107.399 98.847 139.196 1.00 37.68 316 ALA D N 1
ATOM 10001 C CA . ALA D 1 316 ? 108.166 98.427 140.388 1.00 37.68 316 ALA D CA 1
ATOM 10002 C C . ALA D 1 316 ? 108.460 99.641 141.268 1.00 37.68 316 ALA D C 1
ATOM 10003 O O . ALA D 1 316 ? 109.497 99.630 141.939 1.00 37.68 316 ALA D O 1
ATOM 10005 N N . CYS D 1 317 ? 107.570 100.634 141.296 1.00 41.81 317 CYS D N 1
ATOM 10006 C CA . CYS D 1 317 ? 107.903 101.859 142.070 1.00 41.81 317 CYS D CA 1
ATOM 10007 C C . CYS D 1 317 ? 107.058 101.900 143.345 1.00 41.81 317 CYS D C 1
ATOM 10008 O O . CYS D 1 317 ? 105.838 101.663 143.256 1.00 41.81 317 CYS D O 1
ATOM 10011 N N . PRO D 1 318 ? 107.662 102.140 144.528 1.00 41.43 318 PRO D N 1
ATOM 10012 C CA . PRO D 1 318 ? 106.925 102.121 145.791 1.00 41.43 318 PRO D CA 1
ATOM 10013 C C . PRO D 1 318 ? 105.680 103.020 145.763 1.00 41.43 318 PRO D C 1
ATOM 10014 O O . PRO D 1 318 ? 104.648 102.585 146.236 1.00 41.43 318 PRO D O 1
ATOM 10018 N N . SER D 1 319 ? 105.798 104.232 145.215 1.00 39.96 319 SER D N 1
ATOM 10019 C CA . SER D 1 319 ? 104.662 105.146 145.213 1.00 39.96 319 SER D CA 1
ATOM 10020 C C . SER D 1 319 ? 104.434 105.644 143.796 1.00 39.96 319 SER D C 1
ATOM 10021 O O . SER D 1 319 ? 105.308 106.295 143.215 1.00 39.96 319 SER D O 1
ATOM 10024 N N . LYS D 1 320 ? 103.251 105.363 143.246 1.00 40.07 320 LYS D N 1
ATOM 10025 C CA . LYS D 1 320 ? 102.916 105.812 141.869 1.00 40.07 320 LYS D CA 1
ATOM 10026 C C . LYS D 1 320 ? 102.655 107.321 141.879 1.00 40.07 320 LYS D C 1
ATOM 10027 O O . LYS D 1 320 ? 102.795 107.951 140.814 1.00 40.07 320 LYS D O 1
ATOM 10033 N N . ALA D 1 321 ? 102.319 107.889 143.040 1.00 39.78 321 ALA D N 1
ATOM 10034 C CA . ALA D 1 321 ? 101.961 109.301 143.083 1.00 39.78 321 ALA D CA 1
ATOM 10035 C C . ALA D 1 321 ? 103.165 110.197 142.836 1.00 39.78 321 ALA D C 1
ATOM 10036 O O . ALA D 1 321 ? 103.006 111.348 142.419 1.00 39.78 321 ALA D O 1
ATOM 10038 N N . THR D 1 322 ? 104.362 109.683 143.092 1.00 39.46 322 THR D N 1
ATOM 10039 C CA . THR D 1 322 ? 105.612 110.398 142.896 1.00 39.46 322 THR D CA 1
ATOM 10040 C C . THR D 1 322 ? 106.128 110.257 141.466 1.00 39.46 322 THR D C 1
ATOM 10041 O O . THR D 1 322 ? 106.921 111.091 141.017 1.00 39.46 322 THR D O 1
ATOM 10045 N N . PHE D 1 323 ? 105.641 109.258 140.726 1.00 41.33 323 PHE D N 1
ATOM 10046 C CA . PHE D 1 323 ? 106.202 108.940 139.417 1.00 41.33 323 PHE D CA 1
ATOM 10047 C C . PHE D 1 323 ? 105.867 110.009 138.386 1.00 41.33 323 PHE D C 1
ATOM 10048 O O . PHE D 1 323 ? 106.678 110.301 137.503 1.00 41.33 323 PHE D O 1
ATOM 10056 N N . SER D 1 324 ? 104.687 110.610 138.474 1.00 42.15 324 SER D N 1
ATOM 10057 C CA . SER D 1 324 ? 104.401 111.739 137.594 1.00 42.15 324 SER D CA 1
ATOM 10058 C C . SER D 1 324 ? 104.731 113.071 138.260 1.00 42.15 324 SER D C 1
ATOM 10059 O O . SER D 1 324 ? 103.955 114.023 138.227 1.00 42.15 324 SER D O 1
ATOM 10062 N N . ARG D 1 325 ? 105.902 113.144 138.883 1.00 43.98 325 ARG D N 1
ATOM 10063 C CA . ARG D 1 325 ? 106.476 114.407 139.319 1.00 43.98 325 ARG D CA 1
ATOM 10064 C C . ARG D 1 325 ? 107.982 114.471 139.145 1.00 43.98 325 ARG D C 1
ATOM 10065 O O . ARG D 1 325 ? 108.547 115.565 139.254 1.00 43.98 325 ARG D O 1
ATOM 10073 N N . ASN D 1 326 ? 108.649 113.349 138.905 1.00 38.59 326 ASN D N 1
ATOM 10074 C CA . ASN D 1 326 ? 110.062 113.374 138.578 1.00 38.59 326 ASN D CA 1
ATOM 10075 C C . ASN D 1 326 ? 110.245 113.943 137.180 1.00 38.59 326 ASN D C 1
ATOM 10076 O O . ASN D 1 326 ? 109.432 113.703 136.288 1.00 38.59 326 ASN D O 1
ATOM 10081 N N . ILE D 1 327 ? 111.307 114.725 136.997 1.00 33.64 327 ILE D N 1
ATOM 10082 C CA . ILE D 1 327 ? 111.563 115.326 135.694 1.00 33.64 327 ILE D CA 1
ATOM 10083 C C . ILE D 1 327 ? 112.067 114.278 134.716 1.00 33.64 327 ILE D C 1
ATOM 10084 O O . ILE D 1 327 ? 111.756 114.336 133.522 1.00 33.64 327 ILE D O 1
ATOM 10089 N N . MET D 1 328 ? 112.803 113.284 135.212 1.00 34.24 328 MET D N 1
ATOM 10090 C CA . MET D 1 328 ? 113.427 112.301 134.341 1.00 34.24 328 MET D CA 1
ATOM 10091 C C . MET D 1 328 ? 112.422 111.323 133.751 1.00 34.24 328 MET D C 1
ATOM 10092 O O . MET D 1 328 ? 112.595 110.877 132.610 1.00 34.24 328 MET D O 1
ATOM 10097 N N . ASN D 1 329 ? 111.352 111.006 134.476 1.00 35.79 329 ASN D N 1
ATOM 10098 C CA . ASN D 1 329 ? 110.320 110.152 133.902 1.00 35.79 329 ASN D CA 1
ATOM 10099 C C . ASN D 1 329 ? 109.519 110.875 132.828 1.00 35.79 329 ASN D C 1
ATOM 10100 O O . ASN D 1 329 ? 109.128 110.261 131.823 1.00 35.79 329 ASN D O 1
ATOM 10105 N N . LEU D 1 330 ? 109.304 112.177 132.998 1.00 30.53 330 LEU D N 1
ATOM 10106 C CA . LEU D 1 330 ? 108.720 112.979 131.930 1.00 30.53 330 LEU D CA 1
ATOM 10107 C C . LEU D 1 330 ? 109.630 113.036 130.709 1.00 30.53 330 LEU D C 1
ATOM 10108 O O . LEU D 1 330 ? 109.145 112.988 129.574 1.00 30.53 330 LEU D O 1
ATOM 10113 N N . ILE D 1 331 ? 110.948 113.109 130.924 1.00 25.61 331 ILE D N 1
ATOM 10114 C CA . ILE D 1 331 ? 111.895 113.093 129.810 1.00 25.61 331 ILE D CA 1
ATOM 10115 C C . ILE D 1 331 ? 111.832 111.764 129.063 1.00 25.61 331 ILE D C 1
ATOM 10116 O O . ILE D 1 331 ? 111.860 111.736 127.830 1.00 25.61 331 ILE D O 1
ATOM 10121 N N . ASP D 1 332 ? 111.676 110.650 129.783 1.00 29.89 332 ASP D N 1
ATOM 10122 C CA . ASP D 1 332 ? 111.593 109.345 129.121 1.00 29.89 332 ASP D CA 1
ATOM 10123 C C . ASP D 1 332 ? 110.298 109.191 128.324 1.00 29.89 332 ASP D C 1
ATOM 10124 O O . ASP D 1 332 ? 110.289 108.597 127.232 1.00 29.89 332 ASP D O 1
ATOM 10129 N N . ILE D 1 333 ? 109.204 109.765 128.828 1.00 28.94 333 ILE D N 1
ATOM 10130 C CA . ILE D 1 333 ? 107.937 109.716 128.100 1.00 28.94 333 ILE D CA 1
ATOM 10131 C C . ILE D 1 333 ? 108.014 110.546 126.817 1.00 28.94 333 ILE D C 1
ATOM 10132 O O . ILE D 1 333 ? 107.604 110.090 125.738 1.00 28.94 333 ILE D O 1
ATOM 10137 N N . VAL D 1 334 ? 108.571 111.759 126.901 1.00 28.82 334 VAL D N 1
ATOM 10138 C CA . VAL D 1 334 ? 108.756 112.574 125.698 1.00 28.82 334 VAL D CA 1
ATOM 10139 C C . VAL D 1 334 ? 109.790 111.959 124.747 1.00 28.82 334 VAL D C 1
ATOM 10140 O O . VAL D 1 334 ? 109.724 112.171 123.531 1.00 28.82 334 VAL D O 1
ATOM 10144 N N . ALA D 1 335 ? 110.705 111.139 125.253 1.00 27.45 335 ALA D N 1
ATOM 10145 C CA . ALA D 1 335 ? 111.623 110.436 124.368 1.00 27.45 335 ALA D CA 1
ATOM 10146 C C . ALA D 1 335 ? 110.944 109.326 123.589 1.00 27.45 335 ALA D C 1
ATOM 10147 O O . ALA D 1 335 ? 111.388 109.008 122.484 1.00 27.45 335 ALA D O 1
ATOM 10149 N N . ILE D 1 336 ? 109.892 108.710 124.129 1.00 31.95 336 ILE D N 1
ATOM 10150 C CA . ILE D 1 336 ? 109.292 107.636 123.331 1.00 31.95 336 ILE D CA 1
ATOM 10151 C C . ILE D 1 336 ? 108.010 108.049 122.595 1.00 31.95 336 ILE D C 1
ATOM 10152 O O . ILE D 1 336 ? 107.480 107.252 121.818 1.00 31.95 336 ILE D O 1
ATOM 10157 N N . ILE D 1 337 ? 107.470 109.257 122.817 1.00 33.01 337 ILE D N 1
ATOM 10158 C CA . ILE D 1 337 ? 106.183 109.622 122.185 1.00 33.01 337 ILE D CA 1
ATOM 10159 C C . ILE D 1 337 ? 106.224 109.793 120.659 1.00 33.01 337 ILE D C 1
ATOM 10160 O O . ILE D 1 337 ? 105.377 109.183 119.976 1.00 33.01 337 ILE D O 1
ATOM 10165 N N . PRO D 1 338 ? 107.125 110.613 120.058 1.00 31.69 338 PRO D N 1
ATOM 10166 C CA . PRO D 1 338 ? 106.936 110.942 118.631 1.00 31.69 338 PRO D CA 1
ATOM 10167 C C . PRO D 1 338 ? 107.113 109.785 117.666 1.00 31.69 338 PRO D C 1
ATOM 10168 O O . PRO D 1 338 ? 106.536 109.836 116.574 1.00 31.69 338 PRO D O 1
ATOM 10172 N N . TYR D 1 339 ? 107.836 108.734 118.050 1.00 32.13 339 TYR D N 1
ATOM 10173 C CA . TYR D 1 339 ? 107.867 107.512 117.251 1.00 32.13 339 TYR D CA 1
ATOM 10174 C C . TYR D 1 339 ? 106.480 106.901 117.139 1.00 32.13 339 TYR D C 1
ATOM 10175 O O . TYR D 1 339 ? 106.047 106.499 116.052 1.00 32.13 339 TYR D O 1
ATOM 10184 N N . PHE D 1 340 ? 105.758 106.846 118.258 1.00 34.76 340 PHE D N 1
ATOM 10185 C CA . PHE D 1 340 ? 104.449 106.211 118.256 1.00 34.76 340 PHE D CA 1
ATOM 10186 C C . PHE D 1 340 ? 103.412 107.070 117.549 1.00 34.76 340 PHE D C 1
ATOM 10187 O O . PHE D 1 340 ? 102.555 106.535 116.837 1.00 34.76 340 PHE D O 1
ATOM 10195 N N . ILE D 1 341 ? 103.490 108.398 117.683 1.00 34.70 341 ILE D N 1
ATOM 10196 C CA . ILE D 1 341 ? 102.506 109.185 116.931 1.00 34.70 341 ILE D CA 1
ATOM 10197 C C . ILE D 1 341 ? 102.838 109.224 115.433 1.00 34.70 341 ILE D C 1
ATOM 10198 O O . ILE D 1 341 ? 101.921 109.299 114.605 1.00 34.70 341 ILE D O 1
ATOM 10203 N N . THR D 1 342 ? 104.117 109.110 115.048 1.00 37.82 342 THR D N 1
ATOM 10204 C CA . THR D 1 342 ? 104.452 109.006 113.632 1.00 37.82 342 THR D CA 1
ATOM 10205 C C . THR D 1 342 ? 103.979 107.689 113.041 1.00 37.82 342 THR D C 1
ATOM 10206 O O . THR D 1 342 ? 103.384 107.687 111.957 1.00 37.82 342 THR D O 1
ATOM 10210 N N . LEU D 1 343 ? 104.168 106.582 113.766 1.00 39.53 343 LEU D N 1
ATOM 10211 C CA . LEU D 1 343 ? 103.663 105.290 113.306 1.00 39.53 343 LEU D CA 1
ATOM 10212 C C . LEU D 1 343 ? 102.140 105.276 113.237 1.00 39.53 343 LEU D C 1
ATOM 10213 O O . LEU D 1 343 ? 101.562 104.716 112.296 1.00 39.53 343 LEU D O 1
ATOM 10218 N N . GLY D 1 344 ? 101.477 105.937 114.192 1.00 40.06 344 GLY D N 1
ATOM 10219 C CA . GLY D 1 344 ? 100.024 105.972 114.190 1.00 40.06 344 GLY D CA 1
ATOM 10220 C C . GLY D 1 344 ? 99.442 106.751 113.024 1.00 40.06 344 GLY D C 1
ATOM 10221 O O . GLY D 1 344 ? 98.627 106.219 112.265 1.00 40.06 344 GLY D O 1
ATOM 10222 N N . THR D 1 345 ? 99.871 108.005 112.841 1.00 44.19 345 THR D N 1
ATOM 10223 C CA . THR D 1 345 ? 99.357 108.769 111.708 1.00 44.19 345 THR D CA 1
ATOM 10224 C C . THR D 1 345 ? 99.929 108.316 110.372 1.00 44.19 345 THR D C 1
ATOM 10225 O O . THR D 1 345 ? 99.425 108.751 109.331 1.00 44.19 345 THR D O 1
ATOM 10229 N N . GLU D 1 346 ? 100.951 107.460 110.363 1.00 46.43 346 GLU D N 1
ATOM 10230 C CA . GLU D 1 346 ? 101.505 106.987 109.106 1.00 46.43 346 GLU D CA 1
ATOM 10231 C C . GLU D 1 346 ? 100.928 105.635 108.701 1.00 46.43 346 GLU D C 1
ATOM 10232 O O . GLU D 1 346 ? 101.016 105.256 107.530 1.00 46.43 346 GLU D O 1
ATOM 10238 N N . LEU D 1 347 ? 100.310 104.904 109.633 1.00 46.47 347 LEU D N 1
ATOM 10239 C CA . LEU D 1 347 ? 99.650 103.649 109.291 1.00 46.47 347 LEU D CA 1
ATOM 10240 C C . LEU D 1 347 ? 98.142 103.676 109.600 1.00 46.47 347 LEU D C 1
ATOM 10241 O O . LEU D 1 347 ? 97.474 102.637 109.530 1.00 46.47 347 LEU D O 1
ATOM 10246 N N . ALA D 1 348 ? 97.584 104.845 109.902 1.00 43.59 348 ALA D N 1
ATOM 10247 C CA . ALA D 1 348 ? 96.155 104.957 110.200 1.00 43.59 348 ALA D CA 1
ATOM 10248 C C . ALA D 1 348 ? 95.359 104.962 108.899 1.00 43.59 348 ALA D C 1
ATOM 10249 O O . ALA D 1 348 ? 95.017 106.020 108.365 1.00 43.59 348 ALA D O 1
ATOM 10251 N N . LEU D 1 360 ? 103.073 120.085 107.587 1.00 42.86 360 LEU D N 1
ATOM 10252 C CA . LEU D 1 360 ? 104.490 120.003 107.159 1.00 42.86 360 LEU D CA 1
ATOM 10253 C C . LEU D 1 360 ? 105.252 120.640 108.321 1.00 42.86 360 LEU D C 1
ATOM 10254 O O . LEU D 1 360 ? 106.247 120.040 108.802 1.00 42.86 360 LEU D O 1
ATOM 10259 N N . ALA D 1 361 ? 104.773 121.805 108.769 1.00 43.23 361 ALA D N 1
ATOM 10260 C CA . ALA D 1 361 ? 105.411 122.506 109.908 1.00 43.23 361 ALA D CA 1
ATOM 10261 C C . ALA D 1 361 ? 105.241 121.661 111.173 1.00 43.23 361 ALA D C 1
ATOM 10262 O O . ALA D 1 361 ? 106.151 121.681 112.006 1.00 43.23 361 ALA D O 1
ATOM 10264 N N . ILE D 1 362 ? 104.103 120.978 111.321 1.00 43.92 362 ILE D N 1
ATOM 10265 C CA . ILE D 1 362 ? 103.911 120.065 112.490 1.00 43.92 362 ILE D CA 1
ATOM 10266 C C . ILE D 1 362 ? 104.909 118.908 112.382 1.00 43.92 362 ILE D C 1
ATOM 10267 O O . ILE D 1 362 ? 105.406 118.469 113.427 1.00 43.92 362 ILE D O 1
ATOM 10272 N N . LEU D 1 363 ? 105.167 118.412 111.169 1.00 44.76 363 LEU D N 1
ATOM 10273 C CA . LEU D 1 363 ? 106.196 117.354 110.989 1.00 44.76 363 LEU D CA 1
ATOM 10274 C C . LEU D 1 363 ? 107.567 117.910 111.381 1.00 44.76 363 LEU D C 1
ATOM 10275 O O . LEU D 1 363 ? 108.353 117.158 111.984 1.00 44.76 363 LEU D O 1
ATOM 10280 N N . ARG D 1 364 ? 107.844 119.170 111.031 1.00 45.88 364 ARG D N 1
ATOM 10281 C CA . ARG D 1 364 ? 109.133 119.797 111.416 1.00 45.88 364 ARG D CA 1
ATOM 10282 C C . ARG D 1 364 ? 109.197 119.836 112.942 1.00 45.88 364 ARG D C 1
ATOM 10283 O O . ARG D 1 364 ? 110.265 119.514 113.498 1.00 45.88 364 ARG D O 1
ATOM 10291 N N . VAL D 1 365 ? 108.078 120.175 113.586 1.00 41.82 365 VAL D N 1
ATOM 10292 C CA . VAL D 1 365 ? 108.029 120.246 115.074 1.00 41.82 365 VAL D CA 1
ATOM 10293 C C . VAL D 1 365 ? 108.331 118.851 115.626 1.00 41.82 365 VAL D C 1
ATOM 10294 O O . VAL D 1 365 ? 109.148 118.761 116.547 1.00 41.82 365 VAL D O 1
ATOM 10298 N N . ILE D 1 366 ? 107.743 117.807 115.036 1.00 38.39 366 ILE D N 1
ATOM 10299 C CA . ILE D 1 366 ? 107.948 116.417 115.540 1.00 38.39 366 ILE D CA 1
ATOM 10300 C C . ILE D 1 366 ? 109.430 116.067 115.392 1.00 38.39 366 ILE D C 1
ATOM 10301 O O . ILE D 1 366 ? 110.003 115.513 116.344 1.00 38.39 366 ILE D O 1
ATOM 10306 N N . ARG D 1 367 ? 110.031 116.428 114.257 1.00 38.56 367 ARG D N 1
ATOM 10307 C CA . ARG D 1 367 ? 111.459 116.099 114.015 1.00 38.56 367 ARG D CA 1
ATOM 10308 C C . ARG D 1 367 ? 112.336 116.826 115.040 1.00 38.56 367 ARG D C 1
ATOM 10309 O O . ARG D 1 367 ? 113.300 116.213 115.528 1.00 38.56 367 ARG D O 1
ATOM 10317 N N . LEU D 1 368 ? 112.017 118.087 115.342 1.00 31.23 368 LEU D N 1
ATOM 10318 C CA . LEU D 1 368 ? 112.791 118.852 116.354 1.00 31.23 368 LEU D CA 1
ATOM 10319 C C . LEU D 1 368 ? 112.626 118.202 117.733 1.00 31.23 368 LEU D C 1
ATOM 10320 O O . LEU D 1 368 ? 113.632 118.091 118.447 1.00 31.23 368 LEU D O 1
ATOM 10325 N N . VAL D 1 369 ? 111.410 117.776 118.081 1.00 26.61 369 VAL D N 1
ATOM 10326 C CA . VAL D 1 369 ? 111.141 117.163 119.415 1.00 26.61 369 VAL D CA 1
ATOM 10327 C C . VAL D 1 369 ? 112.020 115.914 119.553 1.00 26.61 369 VAL D C 1
ATOM 10328 O O . VAL D 1 369 ? 112.426 115.599 120.687 1.00 26.61 369 VAL D O 1
ATOM 10332 N N . ARG D 1 370 ? 112.335 115.259 118.434 1.00 22.50 370 ARG D N 1
ATOM 10333 C CA . ARG D 1 370 ? 113.123 113.996 118.512 1.00 22.50 370 ARG D CA 1
ATOM 10334 C C . ARG D 1 370 ? 114.570 114.217 118.996 1.00 22.50 370 ARG D C 1
ATOM 10335 O O . ARG D 1 370 ? 115.327 113.233 118.967 1.00 22.50 370 ARG D O 1
ATOM 10343 N N . VAL D 1 371 ? 114.957 115.429 119.422 1.00 19.16 371 VAL D N 1
ATOM 10344 C CA . VAL D 1 371 ? 116.293 115.713 119.940 1.00 19.16 371 VAL D CA 1
ATOM 10345 C C . VAL D 1 371 ? 116.341 115.660 121.458 1.00 19.16 371 VAL D C 1
ATOM 10346 O O . VAL D 1 371 ? 117.413 115.795 122.042 1.00 19.16 371 VAL D O 1
ATOM 10350 N N . PHE D 1 372 ? 115.232 115.410 122.134 1.00 20.73 372 PHE D N 1
ATOM 10351 C CA . PHE D 1 372 ? 115.256 115.406 123.592 1.00 20.73 372 PHE D CA 1
ATOM 10352 C C . PHE D 1 372 ? 115.757 114.095 124.178 1.00 20.73 372 PHE D C 1
ATOM 10353 O O . PHE D 1 372 ? 115.614 113.881 125.380 1.00 20.73 372 PHE D O 1
ATOM 10361 N N . ARG D 1 373 ? 116.321 113.213 123.359 1.00 14.31 373 ARG D N 1
ATOM 10362 C CA . ARG D 1 373 ? 116.964 112.005 123.838 1.00 14.31 373 ARG D CA 1
ATOM 10363 C C . ARG D 1 373 ? 118.366 112.264 124.364 1.00 14.31 373 ARG D C 1
ATOM 10364 O O . ARG D 1 373 ? 118.996 111.334 124.863 1.00 14.31 373 ARG D O 1
ATOM 10372 N N . ILE D 1 374 ? 118.890 113.485 124.244 1.00 14.43 374 ILE D N 1
ATOM 10373 C CA . ILE D 1 374 ? 120.174 113.779 124.865 1.00 14.43 374 ILE D CA 1
ATOM 10374 C C . ILE D 1 374 ? 120.005 113.869 126.366 1.00 14.43 374 ILE D C 1
ATOM 10375 O O . ILE D 1 374 ? 120.925 113.556 127.122 1.00 14.43 374 ILE D O 1
ATOM 10380 N N . PHE D 1 375 ? 118.844 114.310 126.826 1.00 15.96 375 PHE D N 1
ATOM 10381 C CA . PHE D 1 375 ? 118.603 114.547 128.236 1.00 15.96 375 PHE D CA 1
ATOM 10382 C C . PHE D 1 375 ? 118.300 113.281 128.997 1.00 15.96 375 PHE D C 1
ATOM 10383 O O . PHE D 1 375 ? 118.044 113.349 130.194 1.00 15.96 375 PHE D O 1
ATOM 10391 N N . LYS D 1 376 ? 118.326 112.134 128.339 1.00 16.20 376 LYS D N 1
ATOM 10392 C CA . LYS D 1 376 ? 118.255 110.857 129.013 1.00 16.20 376 LYS D CA 1
ATOM 10393 C C . LYS D 1 376 ? 119.578 110.460 129.629 1.00 16.20 376 LYS D C 1
ATOM 10394 O O . LYS D 1 376 ? 119.625 109.496 130.384 1.00 16.20 376 LYS D O 1
ATOM 10400 N N . LEU D 1 377 ? 120.644 111.179 129.324 1.00 16.68 377 LEU D N 1
ATOM 10401 C CA . LEU D 1 377 ? 121.937 111.019 129.956 1.00 16.68 377 LEU D CA 1
ATOM 10402 C C . LEU D 1 377 ? 122.012 111.688 131.311 1.00 16.68 377 LEU D C 1
ATOM 10403 O O . LEU D 1 377 ? 123.037 111.571 131.977 1.00 16.68 377 LEU D O 1
ATOM 10408 N N . SER D 1 378 ? 120.976 112.409 131.729 1.00 17.19 378 SER D N 1
ATOM 10409 C CA . SER D 1 378 ? 121.046 113.106 133.004 1.00 17.19 378 SER D CA 1
ATOM 10410 C C . SER D 1 378 ? 120.805 112.160 134.160 1.00 17.19 378 SER D C 1
ATOM 10411 O O . SER D 1 378 ? 121.122 112.484 135.306 1.00 17.19 378 SER D O 1
ATOM 10414 N N . ARG D 1 379 ? 120.233 110.989 133.892 1.00 25.02 379 ARG D N 1
ATOM 10415 C CA . ARG D 1 379 ? 120.115 109.985 134.932 1.00 25.02 379 ARG D CA 1
ATOM 10416 C C . ARG D 1 379 ? 121.447 109.357 135.287 1.00 25.02 379 ARG D C 1
ATOM 10417 O O . ARG D 1 379 ? 121.648 108.975 136.439 1.00 25.02 379 ARG D O 1
ATOM 10425 N N . HIS D 1 380 ? 122.365 109.268 134.336 1.00 21.28 380 HIS D N 1
ATOM 10426 C CA . HIS D 1 380 ? 123.649 108.629 134.539 1.00 21.28 380 HIS D CA 1
ATOM 10427 C C . HIS D 1 380 ? 124.764 109.631 134.779 1.00 21.28 380 HIS D C 1
ATOM 10428 O O . HIS D 1 380 ? 125.895 109.228 135.044 1.00 21.28 380 HIS D O 1
ATOM 10435 N N . SER D 1 381 ? 124.474 110.924 134.724 1.00 15.96 381 SER D N 1
ATOM 10436 C CA . SER D 1 381 ? 125.487 111.956 134.873 1.00 15.96 381 SER D CA 1
ATOM 10437 C C . SER D 1 381 ? 125.074 112.866 136.009 1.00 15.96 381 SER D C 1
ATOM 10438 O O . SER D 1 381 ? 123.924 113.291 136.066 1.00 15.96 381 SER D O 1
ATOM 10441 N N . LYS D 1 382 ? 125.995 113.149 136.920 1.00 17.64 382 LYS D N 1
ATOM 10442 C CA . LYS D 1 382 ? 125.707 113.980 138.077 1.00 17.64 382 LYS D CA 1
ATOM 10443 C C . LYS D 1 382 ? 126.025 115.446 137.842 1.00 17.64 382 LYS D C 1
ATOM 10444 O O . LYS D 1 382 ? 125.415 116.311 138.471 1.00 17.64 382 LYS D O 1
ATOM 10450 N N . GLY D 1 383 ? 126.933 115.757 136.927 1.00 10.63 383 GLY D N 1
ATOM 10451 C CA . GLY D 1 383 ? 127.182 117.126 136.542 1.00 10.63 383 GLY D CA 1
ATOM 10452 C C . GLY D 1 383 ? 126.027 117.743 135.794 1.00 10.63 383 GLY D C 1
ATOM 10453 O O . GLY D 1 383 ? 125.771 118.938 135.931 1.00 10.63 383 GLY D O 1
ATOM 10454 N N . LEU D 1 384 ? 125.278 116.939 135.043 1.00 7.99 384 LEU D N 1
ATOM 10455 C CA . LEU D 1 384 ? 124.111 117.449 134.333 1.00 7.99 384 LEU D CA 1
ATOM 10456 C C . LEU D 1 384 ? 122.945 117.730 135.273 1.00 7.99 384 LEU D C 1
ATOM 10457 O O . LEU D 1 384 ? 122.183 118.675 135.045 1.00 7.99 384 LEU D O 1
ATOM 10462 N N . GLN D 1 385 ? 122.808 116.959 136.347 1.00 7.18 385 GLN D N 1
ATOM 10463 C CA . GLN D 1 385 ? 121.788 117.237 137.350 1.00 7.18 385 GLN D CA 1
ATOM 10464 C C . GLN D 1 385 ? 122.093 118.509 138.133 1.00 7.18 385 GLN D C 1
ATOM 10465 O O . GLN D 1 385 ? 121.183 119.281 138.451 1.00 7.18 385 GLN D O 1
ATOM 10471 N N . ILE D 1 386 ? 123.366 118.749 138.443 1.00 6.19 386 ILE D N 1
ATOM 10472 C CA . ILE D 1 386 ? 123.804 120.003 139.051 1.00 6.19 386 ILE D CA 1
ATOM 10473 C C . ILE D 1 386 ? 123.613 121.179 138.098 1.00 6.19 386 ILE D C 1
ATOM 10474 O O . ILE D 1 386 ? 123.277 122.286 138.530 1.00 6.19 386 ILE D O 1
ATOM 10479 N N . LEU D 1 387 ? 123.779 120.958 136.794 1.00 5.02 387 LEU D N 1
ATOM 10480 C CA . LEU D 1 387 ? 123.513 122.016 135.822 1.00 5.02 387 LEU D CA 1
ATOM 10481 C C . LEU D 1 387 ? 122.030 122.367 135.750 1.00 5.02 387 LEU D C 1
ATOM 10482 O O . LEU D 1 387 ? 121.672 123.541 135.625 1.00 5.02 387 LEU D O 1
ATOM 10487 N N . GLY D 1 388 ? 121.154 121.372 135.840 1.00 4.25 388 GLY D N 1
ATOM 10488 C CA . GLY D 1 388 ? 119.727 121.656 135.888 1.00 4.25 388 GLY D CA 1
ATOM 10489 C C . GLY D 1 388 ? 119.285 122.378 137.147 1.00 4.25 388 GLY D C 1
ATOM 10490 O O . GLY D 1 388 ? 118.436 123.270 137.091 1.00 4.25 388 GLY D O 1
ATOM 10491 N N . GLN D 1 389 ? 119.856 122.014 138.300 1.00 6.24 389 GLN D N 1
ATOM 10492 C CA . GLN D 1 389 ? 119.561 122.736 139.540 1.00 6.24 389 GLN D CA 1
ATOM 10493 C C . GLN D 1 389 ? 120.045 124.181 139.496 1.00 6.24 389 GLN D C 1
ATOM 10494 O O . GLN D 1 389 ? 119.351 125.088 139.973 1.00 6.24 389 GLN D O 1
ATOM 10500 N N . THR D 1 390 ? 121.240 124.406 138.938 1.00 5.97 390 THR D N 1
ATOM 10501 C CA . THR D 1 390 ? 121.779 125.746 138.727 1.00 5.97 390 THR D CA 1
ATOM 10502 C C . THR D 1 390 ? 120.899 126.582 137.818 1.00 5.97 390 THR D C 1
ATOM 10503 O O . THR D 1 390 ? 120.672 127.762 138.084 1.00 5.97 390 THR D O 1
ATOM 10507 N N . LEU D 1 391 ? 120.419 126.003 136.719 1.00 4.05 391 LEU D N 1
ATOM 10508 C CA . LEU D 1 391 ? 119.613 126.769 135.777 1.00 4.05 391 LEU D CA 1
ATOM 10509 C C . LEU D 1 391 ? 118.223 127.039 136.304 1.00 4.05 391 LEU D C 1
ATOM 10510 O O . LEU D 1 391 ? 117.585 127.995 135.874 1.00 4.05 391 LEU D O 1
ATOM 10515 N N . LYS D 1 392 ? 117.726 126.205 137.214 1.00 5.60 392 LYS D N 1
ATOM 10516 C CA . LYS D 1 392 ? 116.401 126.496 137.821 1.00 5.60 392 LYS D CA 1
ATOM 10517 C C . LYS D 1 392 ? 116.569 127.624 138.836 1.00 5.60 392 LYS D C 1
ATOM 10518 O O . LYS D 1 392 ? 115.716 128.529 138.863 1.00 5.60 392 LYS D O 1
ATOM 10524 N N . ALA D 1 393 ? 117.639 127.573 139.632 1.00 8.26 393 ALA D N 1
ATOM 10525 C CA . ALA D 1 393 ? 117.819 128.577 140.670 1.00 8.26 393 ALA D CA 1
ATOM 10526 C C . ALA D 1 393 ? 118.168 129.955 140.136 1.00 8.26 393 ALA D C 1
ATOM 10527 O O . ALA D 1 393 ? 118.171 130.907 140.917 1.00 8.26 393 ALA D O 1
ATOM 10529 N N . SER D 1 394 ? 118.455 130.097 138.846 1.00 7.98 394 SER D N 1
ATOM 10530 C CA . SER D 1 394 ? 119.006 131.322 138.286 1.00 7.98 394 SER D CA 1
ATOM 10531 C C . SER D 1 394 ? 118.161 131.849 137.150 1.00 7.98 394 SER D C 1
ATOM 10532 O O . SER D 1 394 ? 118.689 132.288 136.147 1.00 7.98 394 SER D O 1
ATOM 10535 N N . MET D 1 395 ? 116.843 131.839 137.281 1.00 14.49 395 MET D N 1
ATOM 10536 C CA . MET D 1 395 ? 115.986 132.234 136.172 1.00 14.49 395 MET D CA 1
ATOM 10537 C C . MET D 1 395 ? 115.819 133.736 136.038 1.00 14.49 395 MET D C 1
ATOM 10538 O O . MET D 1 395 ? 115.502 134.204 134.948 1.00 14.49 395 MET D O 1
ATOM 10543 N N . ARG D 1 396 ? 115.981 134.499 137.114 1.00 15.56 396 ARG D N 1
ATOM 10544 C CA . ARG D 1 396 ? 115.917 135.952 137.023 1.00 15.56 396 ARG D CA 1
ATOM 10545 C C . ARG D 1 396 ? 117.161 136.526 136.354 1.00 15.56 396 ARG D C 1
ATOM 10546 O O . ARG D 1 396 ? 117.073 137.481 135.577 1.00 15.56 396 ARG D O 1
ATOM 10554 N N . GLU D 1 397 ? 118.317 135.914 136.594 1.00 9.61 397 GLU D N 1
ATOM 10555 C CA . GLU D 1 397 ? 119.572 136.369 136.009 1.00 9.61 397 GLU D CA 1
ATOM 10556 C C . GLU D 1 397 ? 119.659 136.066 134.517 1.00 9.61 397 GLU D C 1
ATOM 10557 O O . GLU D 1 397 ? 120.241 136.852 133.765 1.00 9.61 397 GLU D O 1
ATOM 10563 N N . LEU D 1 398 ? 119.062 134.967 134.059 1.00 5.30 398 LEU D N 1
ATOM 10564 C CA . LEU D 1 398 ? 119.016 134.682 132.627 1.00 5.30 398 LEU D CA 1
ATOM 10565 C C . LEU D 1 398 ? 118.095 135.645 131.889 1.00 5.30 398 LEU D C 1
ATOM 10566 O O . LEU D 1 398 ? 118.401 136.070 130.766 1.00 5.30 398 LEU D O 1
ATOM 10571 N N . GLY D 1 399 ? 116.966 136.000 132.500 1.00 4.15 399 GLY D N 1
ATOM 10572 C CA . GLY D 1 399 ? 116.102 137.011 131.928 1.00 4.15 399 GLY D CA 1
ATOM 10573 C C . GLY D 1 399 ? 116.735 138.382 131.873 1.00 4.15 399 GLY D C 1
ATOM 10574 O O . GLY D 1 399 ? 116.545 139.108 130.901 1.00 4.15 399 GLY D O 1
ATOM 10575 N N . LEU D 1 400 ? 117.528 138.738 132.882 1.00 1.98 400 LEU D N 1
ATOM 10576 C CA . LEU D 1 400 ? 118.262 139.999 132.840 1.00 1.98 400 LEU D CA 1
ATOM 10577 C C . LEU D 1 400 ? 119.344 140.005 131.772 1.00 1.98 400 LEU D C 1
ATOM 10578 O O . LEU D 1 400 ? 119.585 141.037 131.149 1.00 1.98 400 LEU D O 1
ATOM 10583 N N . LEU D 1 401 ? 120.023 138.879 131.566 1.00 3.82 401 LEU D N 1
ATOM 10584 C CA . LEU D 1 401 ? 121.021 138.770 130.507 1.00 3.82 401 LEU D CA 1
ATOM 10585 C C . LEU D 1 401 ? 120.412 138.993 129.128 1.00 3.82 401 LEU D C 1
ATOM 10586 O O . LEU D 1 401 ? 120.934 139.772 128.318 1.00 3.82 401 LEU D O 1
ATOM 10591 N N . ILE D 1 402 ? 119.276 138.350 128.863 1.00 3.74 402 ILE D N 1
ATOM 10592 C CA . ILE D 1 402 ? 118.626 138.493 127.566 1.00 3.74 402 ILE D CA 1
ATOM 10593 C C . ILE D 1 402 ? 118.037 139.894 127.388 1.00 3.74 402 ILE D C 1
ATOM 10594 O O . ILE D 1 402 ? 118.100 140.469 126.295 1.00 3.74 402 ILE D O 1
ATOM 10599 N N . PHE D 1 403 ? 117.536 140.502 128.464 1.00 2.48 403 PHE D N 1
ATOM 10600 C CA . PHE D 1 403 ? 116.987 141.851 128.382 1.00 2.48 403 PHE D CA 1
ATOM 10601 C C . PHE D 1 403 ? 118.062 142.907 128.135 1.00 2.48 403 PHE D C 1
ATOM 10602 O O . PHE D 1 403 ? 117.862 143.819 127.325 1.00 2.48 403 PHE D O 1
ATOM 10610 N N . PHE D 1 404 ? 119.205 142.808 128.821 1.00 1.11 404 PHE D N 1
ATOM 10611 C CA . PHE D 1 404 ? 120.306 143.744 128.600 1.00 1.11 404 PHE D CA 1
ATOM 10612 C C . PHE D 1 404 ? 120.873 143.626 127.188 1.00 1.11 404 PHE D C 1
ATOM 10613 O O . PHE D 1 404 ? 121.206 144.640 126.561 1.00 1.11 404 PHE D O 1
ATOM 10621 N N . LEU D 1 405 ? 120.955 142.404 126.655 1.00 5.09 405 LEU D N 1
ATOM 10622 C CA . LEU D 1 405 ? 121.428 142.232 125.286 1.00 5.09 405 LEU D CA 1
ATOM 10623 C C . LEU D 1 405 ? 120.444 142.785 124.261 1.00 5.09 405 LEU D C 1
ATOM 10624 O O . LEU D 1 405 ? 120.864 143.335 123.245 1.00 5.09 405 LEU D O 1
ATOM 10629 N N . PHE D 1 406 ? 119.146 142.697 124.552 1.00 7.50 406 PHE D N 1
ATOM 10630 C CA . PHE D 1 406 ? 118.123 143.277 123.642 1.00 7.50 406 PHE D CA 1
ATOM 10631 C C . PHE D 1 406 ? 118.293 144.798 123.602 1.00 7.50 406 PHE D C 1
ATOM 10632 O O . PHE D 1 406 ? 118.357 145.363 122.497 1.00 7.50 406 PHE D O 1
ATOM 10640 N N . ILE D 1 407 ? 118.363 145.432 124.772 1.00 14.02 407 ILE D N 1
ATOM 10641 C CA . ILE D 1 407 ? 118.498 146.892 124.862 1.00 14.02 407 ILE D CA 1
ATOM 10642 C C . ILE D 1 407 ? 119.729 147.369 124.099 1.00 14.02 407 ILE D C 1
ATOM 10643 O O . ILE D 1 407 ? 119.664 148.328 123.316 1.00 14.02 407 ILE D O 1
ATOM 10648 N N . GLY D 1 408 ? 120.858 146.678 124.281 1.00 5.76 408 GLY D N 1
ATOM 10649 C CA . GLY D 1 408 ? 122.069 147.042 123.566 1.00 5.76 408 GLY D CA 1
ATOM 10650 C C . GLY D 1 408 ? 122.016 146.831 122.067 1.00 5.76 408 GLY D C 1
ATOM 10651 O O . GLY D 1 408 ? 122.593 147.612 121.316 1.00 5.76 408 GLY D O 1
ATOM 10652 N N . VAL D 1 409 ? 121.321 145.792 121.607 1.00 28.44 409 VAL D N 1
ATOM 10653 C CA . VAL D 1 409 ? 121.215 145.533 120.174 1.00 28.44 409 VAL D CA 1
ATOM 10654 C C . VAL D 1 409 ? 120.387 146.606 119.480 1.00 28.44 409 VAL D C 1
ATOM 10655 O O . VAL D 1 409 ? 120.785 147.108 118.423 1.00 28.44 409 VAL D O 1
ATOM 10659 N N . ILE D 1 410 ? 119.265 147.023 120.083 1.00 6.64 410 ILE D N 1
ATOM 10660 C CA . ILE D 1 410 ? 118.448 148.092 119.493 1.00 6.64 410 ILE D CA 1
ATOM 10661 C C . ILE D 1 410 ? 119.211 149.409 119.459 1.00 6.64 410 ILE D C 1
ATOM 10662 O O . ILE D 1 410 ? 119.218 150.113 118.441 1.00 6.64 410 ILE D O 1
ATOM 10667 N N . LEU D 1 411 ? 119.934 149.714 120.538 1.00 9.54 411 LEU D N 1
ATOM 10668 C CA . LEU D 1 411 ? 120.671 150.969 120.651 1.00 9.54 411 LEU D CA 1
ATOM 10669 C C . LEU D 1 411 ? 121.817 151.070 119.651 1.00 9.54 411 LEU D C 1
ATOM 10670 O O . LEU D 1 411 ? 121.950 152.074 118.942 1.00 9.54 411 LEU D O 1
ATOM 10675 N N . PHE D 1 412 ? 122.648 150.036 119.558 1.00 1.75 412 PHE D N 1
ATOM 10676 C CA . PHE D 1 412 ? 123.805 150.136 118.681 1.00 1.75 412 PHE D CA 1
ATOM 10677 C C . PHE D 1 412 ? 123.466 149.904 117.218 1.00 1.75 412 PHE D C 1
ATOM 10678 O O . PHE D 1 412 ? 124.162 150.435 116.355 1.00 1.75 412 PHE D O 1
ATOM 10686 N N . SER D 1 413 ? 122.396 149.169 116.907 1.00 3.88 413 SER D N 1
ATOM 10687 C CA . SER D 1 413 ? 121.919 149.101 115.537 1.00 3.88 413 SER D CA 1
ATOM 10688 C C . SER D 1 413 ? 121.402 150.433 115.037 1.00 3.88 413 SER D C 1
ATOM 10689 O O . SER D 1 413 ? 121.711 150.816 113.901 1.00 3.88 413 SER D O 1
ATOM 10692 N N . SER D 1 414 ? 120.611 151.143 115.859 1.00 5.92 414 SER D N 1
ATOM 10693 C CA . SER D 1 414 ? 120.158 152.487 115.519 1.00 5.92 414 SER D CA 1
ATOM 10694 C C . SER D 1 414 ? 121.314 153.433 115.290 1.00 5.92 414 SER D C 1
ATOM 10695 O O . SER D 1 414 ? 121.312 154.182 114.308 1.00 5.92 414 SER D O 1
ATOM 10698 N N . ALA D 1 415 ? 122.319 153.391 116.168 1.00 5.91 415 ALA D N 1
ATOM 10699 C CA . ALA D 1 415 ? 123.448 154.306 116.049 1.00 5.91 415 ALA D CA 1
ATOM 10700 C C . ALA D 1 415 ? 124.296 154.035 114.812 1.00 5.91 415 ALA D C 1
ATOM 10701 O O . ALA D 1 415 ? 124.686 154.977 114.122 1.00 5.91 415 ALA D O 1
ATOM 10703 N N . VAL D 1 416 ? 124.599 152.775 114.498 1.00 6.09 416 VAL D N 1
ATOM 10704 C CA . VAL D 1 416 ? 125.535 152.506 113.358 1.00 6.09 416 VAL D CA 1
ATOM 10705 C C . VAL D 1 416 ? 124.890 152.886 112.017 1.00 6.09 416 VAL D C 1
ATOM 10706 O O . VAL D 1 416 ? 125.601 153.465 111.178 1.00 6.09 416 VAL D O 1
ATOM 10710 N N . TYR D 1 417 ? 123.595 152.621 111.831 1.00 14.06 417 TYR D N 1
ATOM 10711 C CA . TYR D 1 417 ? 122.947 152.872 110.515 1.00 14.06 417 TYR D CA 1
ATOM 10712 C C . TYR D 1 417 ? 122.996 154.357 110.163 1.00 14.06 417 TYR D C 1
ATOM 10713 O O . TYR D 1 417 ? 123.283 154.677 109.002 1.00 14.06 417 TYR D O 1
ATOM 10722 N N . PHE D 1 418 ? 122.735 155.230 111.135 1.00 17.90 418 PHE D N 1
ATOM 10723 C CA . PHE D 1 418 ? 122.681 156.686 110.849 1.00 17.90 418 PHE D CA 1
ATOM 10724 C C . PHE D 1 418 ? 124.044 157.196 110.374 1.00 17.90 418 PHE D C 1
ATOM 10725 O O . PHE D 1 418 ? 124.076 158.008 109.433 1.00 17.90 418 PHE D O 1
ATOM 10733 N N . ALA D 1 419 ? 125.129 156.737 111.000 1.00 13.80 419 ALA D N 1
ATOM 10734 C CA . ALA D 1 419 ? 126.492 157.142 110.585 1.00 13.80 419 ALA D CA 1
ATOM 10735 C C . ALA D 1 419 ? 126.801 156.639 109.170 1.00 13.80 419 ALA D C 1
ATOM 10736 O O . ALA D 1 419 ? 127.427 157.392 108.408 1.00 13.80 419 ALA D O 1
ATOM 10738 N N . GLU D 1 420 ? 126.380 155.418 108.832 1.00 20.83 420 GLU D N 1
ATOM 10739 C CA . GLU D 1 420 ? 126.730 154.814 107.516 1.00 20.83 420 GLU D CA 1
ATOM 10740 C C . GLU D 1 420 ? 125.703 155.164 106.436 1.00 20.83 420 GLU D C 1
ATOM 10741 O O . GLU D 1 420 ? 125.924 154.765 105.283 1.00 20.83 420 GLU D O 1
ATOM 10747 N N . ALA D 1 421 ? 124.644 155.898 106.777 1.00 34.88 421 ALA D N 1
ATOM 10748 C CA . ALA D 1 421 ? 123.578 156.183 105.789 1.00 34.88 421 ALA D CA 1
ATOM 10749 C C . ALA D 1 421 ? 124.097 157.136 104.711 1.00 34.88 421 ALA D C 1
ATOM 10750 O O . ALA D 1 421 ? 123.539 157.120 103.598 1.00 34.88 421 ALA D O 1
ATOM 10752 N N . ASP D 1 422 ? 125.124 157.930 105.023 1.00 41.77 422 ASP D N 1
ATOM 10753 C CA . ASP D 1 422 ? 125.614 158.951 104.057 1.00 41.77 422 ASP D CA 1
ATOM 10754 C C . ASP D 1 422 ? 126.697 158.363 103.142 1.00 41.77 422 ASP D C 1
ATOM 10755 O O . ASP D 1 422 ? 127.175 159.096 102.255 1.00 41.77 422 ASP D O 1
ATOM 10760 N N . ASP D 1 423 ? 127.074 157.100 103.355 1.00 41.04 423 ASP D N 1
ATOM 10761 C CA . ASP D 1 423 ? 128.102 156.451 102.500 1.00 41.04 423 ASP D CA 1
ATOM 10762 C C . ASP D 1 423 ? 127.436 155.392 101.619 1.00 41.04 423 ASP D C 1
ATOM 10763 O O . ASP D 1 423 ? 126.777 154.492 102.168 1.00 41.04 423 ASP D O 1
ATOM 10768 N N . PRO D 1 424 ? 127.580 155.462 100.278 1.00 37.97 424 PRO D N 1
ATOM 10769 C CA . PRO D 1 424 ? 127.019 154.454 99.373 1.00 37.97 424 PRO D CA 1
ATOM 10770 C C . PRO D 1 424 ? 127.653 153.075 99.603 1.00 37.97 424 PRO D C 1
ATOM 10771 O O . PRO D 1 424 ? 126.941 152.091 99.531 1.00 37.97 424 PRO D O 1
ATOM 10775 N N . THR D 1 425 ? 128.959 153.040 99.878 1.00 35.82 425 THR D N 1
ATOM 10776 C CA . THR D 1 425 ? 129.692 151.757 100.062 1.00 35.82 425 THR D CA 1
ATOM 10777 C C . THR D 1 425 ? 129.148 150.994 101.276 1.00 35.82 425 THR D C 1
ATOM 10778 O O . THR D 1 425 ? 129.297 149.757 101.296 1.00 35.82 425 THR D O 1
ATOM 10782 N N . SER D 1 426 ? 128.535 151.689 102.239 1.00 33.38 426 SER D N 1
ATOM 10783 C CA . SER D 1 426 ? 128.073 151.033 103.492 1.00 33.38 426 SER D CA 1
ATOM 10784 C C . SER D 1 426 ? 127.065 149.922 103.197 1.00 33.38 426 SER D C 1
ATOM 10785 O O . SER D 1 426 ? 126.237 150.098 102.283 1.00 33.38 426 SER D O 1
ATOM 10788 N N . GLY D 1 427 ? 127.136 148.824 103.954 1.00 27.32 427 GLY D N 1
ATOM 10789 C CA . GLY D 1 427 ? 126.231 147.678 103.738 1.00 27.32 427 GLY D CA 1
ATOM 10790 C C . GLY D 1 427 ? 124.941 147.793 104.534 1.00 27.32 427 GLY D C 1
ATOM 10791 O O . GLY D 1 427 ? 123.905 147.316 104.033 1.00 27.32 427 GLY D O 1
ATOM 10792 N N . PHE D 1 428 ? 124.994 148.394 105.727 1.00 18.02 428 PHE D N 1
ATOM 10793 C CA . PHE D 1 428 ? 123.765 148.597 106.539 1.00 18.02 428 PHE D CA 1
ATOM 10794 C C . PHE D 1 428 ? 122.736 149.378 105.715 1.00 18.02 428 PHE D C 1
ATOM 10795 O O . PHE D 1 428 ? 123.085 150.455 105.198 1.00 18.02 428 PHE D O 1
ATOM 10803 N N . SER D 1 429 ? 121.507 148.855 105.610 1.00 20.92 429 SER D N 1
ATOM 10804 C CA . SER D 1 429 ? 120.440 149.515 104.808 1.00 20.92 429 SER D CA 1
ATOM 10805 C C . SER D 1 429 ? 119.217 149.816 105.680 1.00 20.92 429 SER D C 1
ATOM 10806 O O . SER D 1 429 ? 118.420 150.691 105.286 1.00 20.92 429 SER D O 1
ATOM 10809 N N . SER D 1 430 ? 119.052 149.095 106.793 1.00 17.03 430 SER D N 1
ATOM 10810 C CA . SER D 1 430 ? 117.965 149.351 107.718 1.00 17.03 430 SER D CA 1
ATOM 10811 C C . SER D 1 430 ? 118.542 149.286 109.117 1.00 17.03 430 SER D C 1
ATOM 10812 O O . SER D 1 430 ? 119.725 149.016 109.302 1.00 17.03 430 SER D O 1
ATOM 10815 N N . ILE D 1 431 ? 117.703 149.556 110.109 1.00 7.32 431 ILE D N 1
ATOM 10816 C CA . ILE D 1 431 ? 118.026 149.227 111.493 1.00 7.32 431 ILE D CA 1
ATOM 10817 C C . ILE D 1 431 ? 117.795 147.733 111.712 1.00 7.32 431 ILE D C 1
ATOM 10818 O O . ILE D 1 431 ? 118.650 147.114 112.347 1.00 7.32 431 ILE D O 1
ATOM 10823 N N . PRO D 1 432 ? 116.700 147.068 111.264 1.00 10.01 432 PRO D N 1
ATOM 10824 C CA . PRO D 1 432 ? 116.616 145.603 111.382 1.00 10.01 432 PRO D CA 1
ATOM 10825 C C . PRO D 1 432 ? 117.899 144.952 110.838 1.00 10.01 432 PRO D C 1
ATOM 10826 O O . PRO D 1 432 ? 118.264 143.902 111.334 1.00 10.01 432 PRO D O 1
ATOM 10830 N N . ASP D 1 433 ? 118.545 145.572 109.843 1.00 14.09 433 ASP D N 1
ATOM 10831 C CA . ASP D 1 433 ? 119.745 144.978 109.185 1.00 14.09 433 ASP D CA 1
ATOM 10832 C C . ASP D 1 433 ? 120.939 144.830 110.137 1.00 14.09 433 ASP D C 1
ATOM 10833 O O . ASP D 1 433 ? 121.601 143.776 110.075 1.00 14.09 433 ASP D O 1
ATOM 10838 N N . ALA D 1 434 ? 121.214 145.826 110.983 1.00 9.61 434 ALA D N 1
ATOM 10839 C CA . ALA D 1 434 ? 122.435 145.772 111.820 1.00 9.61 434 ALA D CA 1
ATOM 10840 C C . ALA D 1 434 ? 122.213 144.975 113.110 1.00 9.61 434 ALA D C 1
ATOM 10841 O O . ALA D 1 434 ? 123.108 145.017 113.969 1.00 9.61 434 ALA D O 1
ATOM 10843 N N . PHE D 1 435 ? 121.081 144.279 113.243 1.00 4.76 435 PHE D N 1
ATOM 10844 C CA . PHE D 1 435 ? 120.804 143.519 114.456 1.00 4.76 435 PHE D CA 1
ATOM 10845 C C . PHE D 1 435 ? 121.805 142.390 114.638 1.00 4.76 435 PHE D C 1
ATOM 10846 O O . PHE D 1 435 ? 122.320 142.173 115.738 1.00 4.76 435 PHE D O 1
ATOM 10854 N N . TRP D 1 436 ? 122.095 141.695 113.532 1.00 0.82 436 TRP D N 1
ATOM 10855 C CA . TRP D 1 436 ? 123.091 140.593 113.542 1.00 0.82 436 TRP D CA 1
ATOM 10856 C C . TRP D 1 436 ? 124.468 141.179 113.844 1.00 0.82 436 TRP D C 1
ATOM 10857 O O . TRP D 1 436 ? 125.168 140.621 114.704 1.00 0.82 436 TRP D O 1
ATOM 10868 N N . TRP D 1 437 ? 124.833 142.261 113.156 1.00 28.44 437 TRP D N 1
ATOM 10869 C CA . TRP D 1 437 ? 126.177 142.861 113.341 1.00 28.44 437 TRP D CA 1
ATOM 10870 C C . TRP D 1 437 ? 126.354 143.224 114.816 1.00 28.44 437 TRP D C 1
ATOM 10871 O O . TRP D 1 437 ? 127.455 143.021 115.324 1.00 28.44 437 TRP D O 1
ATOM 10882 N N . ALA D 1 438 ? 125.307 143.701 115.489 1.00 7.63 438 ALA D N 1
ATOM 10883 C CA . ALA D 1 438 ? 125.496 144.144 116.886 1.00 7.63 438 ALA D CA 1
ATOM 10884 C C . ALA D 1 438 ? 125.516 142.930 117.818 1.00 7.63 438 ALA D C 1
ATOM 10885 O O . ALA D 1 438 ? 126.242 142.989 118.814 1.00 7.63 438 ALA D O 1
ATOM 10887 N N . VAL D 1 439 ? 124.770 141.869 117.509 1.00 28.44 439 VAL D N 1
ATOM 10888 C CA . VAL D 1 439 ? 124.838 140.650 118.323 1.00 28.44 439 VAL D CA 1
ATOM 10889 C C . VAL D 1 439 ? 126.243 140.050 118.308 1.00 28.44 439 VAL D C 1
ATOM 10890 O O . VAL D 1 439 ? 126.834 139.791 119.364 1.00 28.44 439 VAL D O 1
ATOM 10894 N N . VAL D 1 440 ? 126.806 139.824 117.116 1.00 6.86 440 VAL D N 1
ATOM 10895 C CA . VAL D 1 440 ? 128.140 139.226 117.051 1.00 6.86 440 VAL D CA 1
ATOM 10896 C C . VAL D 1 440 ? 129.265 140.170 117.457 1.00 6.86 440 VAL D C 1
ATOM 10897 O O . VAL D 1 440 ? 130.360 139.706 117.735 1.00 6.86 440 VAL D O 1
ATOM 10901 N N . THR D 1 441 ? 129.053 141.481 117.486 1.00 4.04 441 THR D N 1
ATOM 10902 C CA . THR D 1 441 ? 130.079 142.382 118.000 1.00 4.04 441 THR D CA 1
ATOM 10903 C C . THR D 1 441 ? 130.027 142.486 119.515 1.00 4.04 441 THR D C 1
ATOM 10904 O O . THR D 1 441 ? 131.067 142.553 120.161 1.00 4.04 441 THR D O 1
ATOM 10908 N N . MET D 1 442 ? 128.831 142.462 120.104 1.00 6.02 442 MET D N 1
ATOM 10909 C CA . MET D 1 442 ? 128.698 142.551 121.550 1.00 6.02 442 MET D CA 1
ATOM 10910 C C . MET D 1 442 ? 129.136 141.275 122.241 1.00 6.02 442 MET D C 1
ATOM 10911 O O . MET D 1 442 ? 129.730 141.326 123.316 1.00 6.02 442 MET D O 1
ATOM 10916 N N . THR D 1 443 ? 128.964 140.110 121.627 1.00 28.44 443 THR D N 1
ATOM 10917 C CA . THR D 1 443 ? 129.324 138.790 122.200 1.00 28.44 443 THR D CA 1
ATOM 10918 C C . THR D 1 443 ? 130.771 138.445 121.896 1.00 28.44 443 THR D C 1
ATOM 10919 O O . THR D 1 443 ? 131.267 137.565 122.596 1.00 28.44 443 THR D O 1
ATOM 10923 N N . THR D 1 444 ? 131.418 139.103 120.925 1.00 28.44 444 THR D N 1
ATOM 10924 C CA . THR D 1 444 ? 132.840 138.932 120.524 1.00 28.44 444 THR D CA 1
ATOM 10925 C C . THR D 1 444 ? 133.033 137.759 119.583 1.00 28.44 444 THR D C 1
ATOM 10926 O O . THR D 1 444 ? 134.155 137.439 119.333 1.00 28.44 444 THR D O 1
ATOM 10930 N N . VAL D 1 445 ? 131.988 137.115 119.097 1.00 3.19 445 VAL D N 1
ATOM 10931 C CA . VAL D 1 445 ? 132.156 136.042 118.084 1.00 3.19 445 VAL D CA 1
ATOM 10932 C C . VAL D 1 445 ? 132.755 136.820 116.930 1.00 3.19 445 VAL D C 1
ATOM 10933 O O . VAL D 1 445 ? 133.709 136.366 116.334 1.00 3.19 445 VAL D O 1
ATOM 10937 N N . GLY D 1 446 ? 132.248 138.015 116.717 1.00 10.56 446 GLY D N 1
ATOM 10938 C CA . GLY D 1 446 ? 132.819 138.944 115.752 1.00 10.56 446 GLY D CA 1
ATOM 10939 C C . GLY D 1 446 ? 132.888 138.436 114.376 1.00 10.56 446 GLY D C 1
ATOM 10940 O O . GLY D 1 446 ? 133.912 138.621 113.764 1.00 10.56 446 GLY D O 1
ATOM 10941 N N . TYR D 1 447 ? 131.822 137.794 113.901 1.00 13.83 447 TYR D N 1
ATOM 10942 C CA . TYR D 1 447 ? 131.757 137.338 112.492 1.00 13.83 447 TYR D CA 1
ATOM 10943 C C . TYR D 1 447 ? 131.857 138.586 111.628 1.00 13.83 447 TYR D C 1
ATOM 10944 O O . TYR D 1 447 ? 132.753 138.683 110.767 1.00 13.83 447 TYR D O 1
ATOM 10953 N N . GLY D 1 448 ? 130.912 139.502 111.851 1.00 18.81 448 GLY D N 1
ATOM 10954 C CA . GLY D 1 448 ? 130.837 140.731 111.044 1.00 18.81 448 GLY D CA 1
ATOM 10955 C C . GLY D 1 448 ? 129.858 140.526 109.910 1.00 18.81 448 GLY D C 1
ATOM 10956 O O . GLY D 1 448 ? 130.272 139.966 108.875 1.00 18.81 448 GLY D O 1
ATOM 10957 N N . ASP D 1 449 ? 128.603 140.947 110.089 1.00 28.37 449 ASP D N 1
ATOM 10958 C CA . ASP D 1 449 ? 127.642 140.867 108.960 1.00 28.37 449 ASP D CA 1
ATOM 10959 C C . ASP D 1 449 ? 128.195 141.791 107.881 1.00 28.37 449 ASP D C 1
ATOM 10960 O O . ASP D 1 449 ? 128.222 141.375 106.708 1.00 28.37 449 ASP D O 1
ATOM 10965 N N . MET D 1 450 ? 128.655 142.977 108.284 1.00 29.98 450 MET D N 1
ATOM 10966 C CA . MET D 1 450 ? 129.284 143.943 107.347 1.00 29.98 450 MET D CA 1
ATOM 10967 C C . MET D 1 450 ? 130.404 144.636 108.126 1.00 29.98 450 MET D C 1
ATOM 10968 O O . MET D 1 450 ? 130.363 144.590 109.366 1.00 29.98 450 MET D O 1
ATOM 10973 N N . HIS D 1 451 ? 131.346 145.253 107.407 1.00 27.11 451 HIS D N 1
ATOM 10974 C CA . HIS D 1 451 ? 132.465 145.985 108.054 1.00 27.11 451 HIS D CA 1
ATOM 10975 C C . HIS D 1 451 ? 132.176 147.494 107.980 1.00 27.11 451 HIS D C 1
ATOM 10976 O O . HIS D 1 451 ? 131.940 147.965 106.851 1.00 27.11 451 HIS D O 1
ATOM 10983 N N . PRO D 1 452 ? 132.157 148.285 109.087 1.00 19.80 452 PRO D N 1
ATOM 10984 C CA . PRO D 1 452 ? 131.794 149.699 108.996 1.00 19.80 452 PRO D CA 1
ATOM 10985 C C . PRO D 1 452 ? 132.754 150.398 108.024 1.00 19.80 452 PRO D C 1
ATOM 10986 O O . PRO D 1 452 ? 133.912 150.041 108.008 1.00 19.80 452 PRO D O 1
ATOM 10990 N N . VAL D 1 453 ? 132.252 151.336 107.216 1.00 19.90 453 VAL D N 1
ATOM 10991 C CA . VAL D 1 453 ? 133.108 151.983 106.174 1.00 19.90 453 VAL D CA 1
ATOM 10992 C C . VAL D 1 453 ? 133.391 153.446 106.531 1.00 19.90 453 VAL D C 1
ATOM 10993 O O . VAL D 1 453 ? 134.234 154.046 105.845 1.00 19.90 453 VAL D O 1
ATOM 10997 N N . THR D 1 454 ? 132.725 154.007 107.546 1.00 17.85 454 THR D N 1
ATOM 10998 C CA . THR D 1 454 ? 132.936 155.458 107.815 1.00 17.85 454 THR D CA 1
ATOM 10999 C C . THR D 1 454 ? 133.668 155.643 109.150 1.00 17.85 454 THR D C 1
ATOM 11000 O O . THR D 1 454 ? 134.004 154.623 109.764 1.00 17.85 454 THR D O 1
ATOM 11004 N N . ILE D 1 455 ? 133.898 156.888 109.585 1.00 13.67 455 ILE D N 1
ATOM 11005 C CA . ILE D 1 455 ? 134.632 157.131 110.820 1.00 13.67 455 ILE D CA 1
ATOM 11006 C C . ILE D 1 455 ? 133.708 157.085 112.029 1.00 13.67 455 ILE D C 1
ATOM 11007 O O . ILE D 1 455 ? 134.053 156.502 113.065 1.00 13.67 455 ILE D O 1
ATOM 11012 N N . GLY D 1 456 ? 132.512 157.664 111.905 1.00 11.88 456 GLY D N 1
ATOM 11013 C CA . GLY D 1 456 ? 131.533 157.567 112.968 1.00 11.88 456 GLY D CA 1
ATOM 11014 C C . GLY D 1 456 ? 131.048 156.157 113.196 1.00 11.88 456 GLY D C 1
ATOM 11015 O O . GLY D 1 456 ? 130.777 155.773 114.337 1.00 11.88 456 GLY D O 1
ATOM 11016 N N . GLY D 1 457 ? 131.036 155.360 112.119 1.00 9.86 457 GLY D N 1
ATOM 11017 C CA . GLY D 1 457 ? 130.618 153.949 112.216 1.00 9.86 457 GLY D CA 1
ATOM 11018 C C . GLY D 1 457 ? 131.656 153.110 112.936 1.00 9.86 457 GLY D C 1
ATOM 11019 O O . GLY D 1 457 ? 131.269 152.100 113.547 1.00 9.86 457 GLY D O 1
ATOM 11020 N N . LYS D 1 458 ? 132.927 153.509 112.875 1.00 4.13 458 LYS D N 1
ATOM 11021 C CA . LYS D 1 458 ? 133.982 152.798 113.579 1.00 4.13 458 LYS D CA 1
ATOM 11022 C C . LYS D 1 458 ? 134.118 153.248 115.023 1.00 4.13 458 LYS D C 1
ATOM 11023 O O . LYS D 1 458 ? 134.498 152.445 115.882 1.00 4.13 458 LYS D O 1
ATOM 11029 N N . ILE D 1 459 ? 133.734 154.485 115.329 1.00 6.76 459 ILE D N 1
ATOM 11030 C CA . ILE D 1 459 ? 133.627 154.902 116.727 1.00 6.76 459 ILE D CA 1
ATOM 11031 C C . ILE D 1 459 ? 132.463 154.196 117.427 1.00 6.76 459 ILE D C 1
ATOM 11032 O O . ILE D 1 459 ? 132.594 153.721 118.568 1.00 6.76 459 ILE D O 1
ATOM 11037 N N . VAL D 1 460 ? 131.328 154.058 116.737 1.00 4.86 460 VAL D N 1
ATOM 11038 C CA . VAL D 1 460 ? 130.195 153.310 117.283 1.00 4.86 460 VAL D CA 1
ATOM 11039 C C . VAL D 1 460 ? 130.531 151.825 117.445 1.00 4.86 460 VAL D C 1
ATOM 11040 O O . VAL D 1 460 ? 130.155 151.203 118.443 1.00 4.86 460 VAL D O 1
ATOM 11044 N N . GLY D 1 461 ? 131.269 151.242 116.498 1.00 4.52 461 GLY D N 1
ATOM 11045 C CA . GLY D 1 461 ? 131.688 149.855 116.626 1.00 4.52 461 GLY D CA 1
ATOM 11046 C C . GLY D 1 461 ? 132.636 149.588 117.776 1.00 4.52 461 GLY D C 1
ATOM 11047 O O . GLY D 1 461 ? 132.543 148.539 118.418 1.00 4.52 461 GLY D O 1
ATOM 11048 N N . SER D 1 462 ? 133.539 150.532 118.064 1.00 3.55 462 SER D N 1
ATOM 11049 C CA . SER D 1 462 ? 134.412 150.441 119.235 1.00 3.55 462 SER D CA 1
ATOM 11050 C C . SER D 1 462 ? 133.615 150.431 120.534 1.00 3.55 462 SER D C 1
ATOM 11051 O O . SER D 1 462 ? 133.871 149.619 121.441 1.00 3.55 462 SER D O 1
ATOM 11054 N N . LEU D 1 463 ? 132.626 151.324 120.634 1.00 3.86 463 LEU D N 1
ATOM 11055 C CA . LEU D 1 463 ? 131.784 151.350 121.825 1.00 3.86 463 LEU D CA 1
ATOM 11056 C C . LEU D 1 463 ? 130.915 150.101 121.965 1.00 3.86 463 LEU D C 1
ATOM 11057 O O . LEU D 1 463 ? 130.682 149.657 123.087 1.00 3.86 463 LEU D O 1
ATOM 11062 N N . CYS D 1 464 ? 130.438 149.527 120.854 1.00 1.43 464 CYS D N 1
ATOM 11063 C CA . CYS D 1 464 ? 129.661 148.284 120.886 1.00 1.43 464 CYS D CA 1
ATOM 11064 C C . CYS D 1 464 ? 130.481 147.121 121.421 1.00 1.43 464 CYS D C 1
ATOM 11065 O O . CYS D 1 464 ? 130.000 146.322 122.238 1.00 1.43 464 CYS D O 1
ATOM 11068 N N . ALA D 1 465 ? 131.734 147.020 120.971 1.00 4.90 465 ALA D N 1
ATOM 11069 C CA . ALA D 1 465 ? 132.622 145.962 121.429 1.00 4.90 465 ALA D CA 1
ATOM 11070 C C . ALA D 1 465 ? 132.947 146.067 122.908 1.00 4.90 465 ALA D C 1
ATOM 11071 O O . ALA D 1 465 ? 133.132 145.040 123.558 1.00 4.90 465 ALA D O 1
ATOM 11073 N N . ILE D 1 466 ? 133.038 147.282 123.458 1.00 5.38 466 ILE D N 1
ATOM 11074 C CA . ILE D 1 466 ? 133.266 147.433 124.904 1.00 5.38 466 ILE D CA 1
ATOM 11075 C C . ILE D 1 466 ? 131.991 147.145 125.706 1.00 5.38 466 ILE D C 1
ATOM 11076 O O . ILE D 1 466 ? 132.013 146.448 126.734 1.00 5.38 466 ILE D O 1
ATOM 11081 N N . ALA D 1 467 ? 130.864 147.703 125.257 1.00 5.73 467 ALA D N 1
ATOM 11082 C CA . ALA D 1 467 ? 129.600 147.618 125.969 1.00 5.73 467 ALA D CA 1
ATOM 11083 C C . ALA D 1 467 ? 129.071 146.210 126.069 1.00 5.73 467 ALA D C 1
ATOM 11084 O O . ALA D 1 467 ? 128.382 145.900 127.038 1.00 5.73 467 ALA D O 1
ATOM 11086 N N . GLY D 1 468 ? 129.387 145.344 125.110 1.00 7.22 468 GLY D N 1
ATOM 11087 C CA . GLY D 1 468 ? 128.950 143.964 125.229 1.00 7.22 468 GLY D CA 1
ATOM 11088 C C . GLY D 1 468 ? 129.655 143.207 126.335 1.00 7.22 468 GLY D C 1
ATOM 11089 O O . GLY D 1 468 ? 129.037 142.423 127.051 1.00 7.22 468 GLY D O 1
ATOM 11090 N N . VAL D 1 469 ? 130.961 143.420 126.469 1.00 11.45 469 VAL D N 1
ATOM 11091 C CA . VAL D 1 469 ? 131.744 142.847 127.567 1.00 11.45 469 VAL D CA 1
ATOM 11092 C C . VAL D 1 469 ? 131.191 143.296 128.914 1.00 11.45 469 VAL D C 1
ATOM 11093 O O . VAL D 1 469 ? 131.009 142.486 129.832 1.00 11.45 469 VAL D O 1
ATOM 11097 N N . LEU D 1 470 ? 130.882 144.587 129.036 1.00 11.01 470 LEU D N 1
ATOM 11098 C CA . LEU D 1 470 ? 130.322 145.099 130.284 1.00 11.01 470 LEU D CA 1
ATOM 11099 C C . LEU D 1 470 ? 128.954 144.496 130.588 1.00 11.01 470 LEU D C 1
ATOM 11100 O O . LEU D 1 470 ? 128.738 143.969 131.677 1.00 11.01 470 LEU D O 1
ATOM 11105 N N . THR D 1 471 ? 128.017 144.578 129.638 1.00 11.24 471 THR D N 1
ATOM 11106 C CA . THR D 1 471 ? 126.678 143.997 129.714 1.00 11.24 471 THR D CA 1
ATOM 11107 C C . THR D 1 471 ? 126.657 142.509 130.042 1.00 11.24 471 THR D C 1
ATOM 11108 O O . THR D 1 471 ? 125.891 142.104 130.919 1.00 11.24 471 THR D O 1
ATOM 11112 N N . ILE D 1 472 ? 127.478 141.692 129.393 1.00 10.29 472 ILE D N 1
ATOM 11113 C CA . ILE D 1 472 ? 127.461 140.257 129.636 1.00 10.29 472 ILE D CA 1
ATOM 11114 C C . ILE D 1 472 ? 128.108 139.917 130.969 1.00 10.29 472 ILE D C 1
ATOM 11115 O O . ILE D 1 472 ? 127.584 139.099 131.717 1.00 10.29 472 ILE D O 1
ATOM 11120 N N . ALA D 1 473 ? 129.192 140.593 131.337 1.00 10.16 473 ALA D N 1
ATOM 11121 C CA . ALA D 1 473 ? 129.914 140.263 132.555 1.00 10.16 473 ALA D CA 1
ATOM 11122 C C . ALA D 1 473 ? 129.160 140.557 133.844 1.00 10.16 473 ALA D C 1
ATOM 11123 O O . ALA D 1 473 ? 129.648 140.145 134.892 1.00 10.16 473 ALA D O 1
ATOM 11125 N N . LEU D 1 474 ? 128.019 141.241 133.826 1.00 5.00 474 LEU D N 1
ATOM 11126 C CA . LEU D 1 474 ? 127.368 141.633 135.072 1.00 5.00 474 LEU D CA 1
ATOM 11127 C C . LEU D 1 474 ? 126.502 140.546 135.721 1.00 5.00 474 LEU D C 1
ATOM 11128 O O . LEU D 1 474 ? 126.716 140.290 136.906 1.00 5.00 474 LEU D O 1
ATOM 11133 N N . PRO D 1 475 ? 125.556 139.865 135.054 1.00 6.44 475 PRO D N 1
ATOM 11134 C CA . PRO D 1 475 ? 124.764 138.861 135.775 1.00 6.44 475 PRO D CA 1
ATOM 11135 C C . PRO D 1 475 ? 125.358 137.458 135.832 1.00 6.44 475 PRO D C 1
ATOM 11136 O O . PRO D 1 475 ? 124.692 136.559 136.338 1.00 6.44 475 PRO D O 1
ATOM 11140 N N . VAL D 1 476 ? 126.561 137.227 135.321 1.00 6.89 476 VAL D N 1
ATOM 11141 C CA . VAL D 1 476 ? 127.192 135.907 135.236 1.00 6.89 476 VAL D CA 1
ATOM 11142 C C . VAL D 1 476 ? 127.867 135.439 136.535 1.00 6.89 476 VAL D C 1
ATOM 11143 O O . VAL D 1 476 ? 127.788 134.232 136.826 1.00 6.89 476 VAL D O 1
ATOM 11147 N N . PRO D 1 477 ? 128.529 136.289 137.354 1.00 6.15 477 PRO D N 1
ATOM 11148 C CA . PRO D 1 477 ? 128.987 135.808 138.674 1.00 6.15 477 PRO D CA 1
ATOM 11149 C C . PRO D 1 477 ? 127.914 135.256 139.613 1.00 6.15 477 PRO D C 1
ATOM 11150 O O . PRO D 1 477 ? 128.233 134.399 140.442 1.00 6.15 477 PRO D O 1
ATOM 11154 N N . VAL D 1 478 ? 126.653 135.665 139.483 1.00 7.07 478 VAL D N 1
ATOM 11155 C CA . VAL D 1 478 ? 125.597 135.092 140.311 1.00 7.07 478 VAL D CA 1
ATOM 11156 C C . VAL D 1 478 ? 125.291 133.657 139.884 1.00 7.07 478 VAL D C 1
ATOM 11157 O O . VAL D 1 478 ? 125.086 132.772 140.724 1.00 7.07 478 VAL D O 1
ATOM 11161 N N . ILE D 1 479 ? 125.304 133.394 138.578 1.00 4.25 479 ILE D N 1
ATOM 11162 C CA . ILE D 1 479 ? 125.093 132.045 138.076 1.00 4.25 479 ILE D CA 1
ATOM 11163 C C . ILE D 1 479 ? 126.269 131.138 138.425 1.00 4.25 479 ILE D C 1
ATOM 11164 O O . ILE D 1 479 ? 126.074 129.970 138.780 1.00 4.25 479 ILE D O 1
ATOM 11169 N N . VAL D 1 480 ? 127.501 131.650 138.383 1.00 7.94 480 VAL D N 1
ATOM 11170 C CA . VAL D 1 480 ? 128.603 130.769 138.773 1.00 7.94 480 VAL D CA 1
ATOM 11171 C C . VAL D 1 480 ? 128.678 130.570 140.284 1.00 7.94 480 VAL D C 1
ATOM 11172 O O . VAL D 1 480 ? 129.182 129.536 140.732 1.00 7.94 480 VAL D O 1
ATOM 11176 N N . SER D 1 481 ? 128.124 131.477 141.089 1.00 10.55 481 SER D N 1
ATOM 11177 C CA . SER D 1 481 ? 128.036 131.214 142.519 1.00 10.55 481 SER D CA 1
ATOM 11178 C C . SER D 1 481 ? 126.989 130.159 142.836 1.00 10.55 481 SER D C 1
ATOM 11179 O O . SER D 1 481 ? 127.205 129.319 143.717 1.00 10.55 481 SER D O 1
ATOM 11182 N N . ASN D 1 482 ? 125.850 130.186 142.135 1.00 7.94 482 ASN D N 1
ATOM 11183 C CA . ASN D 1 482 ? 124.876 129.101 142.242 1.00 7.94 482 ASN D CA 1
ATOM 11184 C C . ASN D 1 482 ? 125.470 127.756 141.840 1.00 7.94 482 ASN D C 1
ATOM 11185 O O . ASN D 1 482 ? 125.200 126.738 142.485 1.00 7.94 482 ASN D O 1
ATOM 11190 N N . PHE D 1 483 ? 126.289 127.731 140.785 1.00 5.91 483 PHE D N 1
ATOM 11191 C CA . PHE D 1 483 ? 126.931 126.480 140.389 1.00 5.91 483 PHE D CA 1
ATOM 11192 C C . PHE D 1 483 ? 127.880 125.972 141.455 1.00 5.91 483 PHE D C 1
ATOM 11193 O O . PHE D 1 483 ? 127.856 124.782 141.779 1.00 5.91 483 PHE D O 1
ATOM 11201 N N . ASN D 1 484 ? 128.734 126.850 141.996 1.00 14.56 484 ASN D N 1
ATOM 11202 C CA . ASN D 1 484 ? 129.695 126.446 143.018 1.00 14.56 484 ASN D CA 1
ATOM 11203 C C . ASN D 1 484 ? 129.001 125.934 144.270 1.00 14.56 484 ASN D C 1
ATOM 11204 O O . ASN D 1 484 ? 129.449 124.951 144.871 1.00 14.56 484 ASN D O 1
ATOM 11209 N N . TYR D 1 485 ? 127.883 126.563 144.647 1.00 15.16 485 TYR D N 1
ATOM 11210 C CA . TYR D 1 485 ? 127.084 126.109 145.778 1.00 15.16 485 TYR D CA 1
ATOM 11211 C C . TYR D 1 485 ? 126.551 124.698 145.564 1.00 15.16 485 TYR D C 1
ATOM 11212 O O . TYR D 1 485 ? 126.844 123.796 146.355 1.00 15.16 485 TYR D O 1
ATOM 11221 N N . PHE D 1 486 ? 125.783 124.477 144.488 1.00 10.06 486 PHE D N 1
ATOM 11222 C CA . PHE D 1 486 ? 125.204 123.151 144.245 1.00 10.06 486 PHE D CA 1
ATOM 11223 C C . PHE D 1 486 ? 126.242 122.084 143.942 1.00 10.06 486 PHE D C 1
ATOM 11224 O O . PHE D 1 486 ? 125.950 120.903 144.110 1.00 10.06 486 PHE D O 1
ATOM 11232 N N . TYR D 1 487 ? 127.436 122.469 143.506 1.00 13.30 487 TYR D N 1
ATOM 11233 C CA . TYR D 1 487 ? 128.460 121.514 143.119 1.00 13.30 487 TYR D CA 1
ATOM 11234 C C . TYR D 1 487 ? 129.277 121.060 144.318 1.00 13.30 487 TYR D C 1
ATOM 11235 O O . TYR D 1 487 ? 129.532 119.866 144.486 1.00 13.30 487 TYR D O 1
ATOM 11244 N N . HIS D 1 488 ? 129.703 121.994 145.167 1.00 22.67 488 HIS D N 1
ATOM 11245 C CA . HIS D 1 488 ? 130.409 121.620 146.380 1.00 22.67 488 HIS D CA 1
ATOM 11246 C C . HIS D 1 488 ? 129.471 121.216 147.506 1.00 22.67 488 HIS D C 1
ATOM 11247 O O . HIS D 1 488 ? 129.950 120.826 148.570 1.00 22.67 488 HIS D O 1
ATOM 11254 N N . ARG D 1 489 ? 128.162 121.210 147.239 1.00 32.62 489 ARG D N 1
ATOM 11255 C CA . ARG D 1 489 ? 127.196 120.701 148.248 1.00 32.62 489 ARG D CA 1
ATOM 11256 C C . ARG D 1 489 ? 127.389 119.191 148.376 1.00 32.62 489 ARG D C 1
ATOM 11257 O O . ARG D 1 489 ? 127.041 118.636 149.437 1.00 32.62 489 ARG D O 1
ATOM 11265 N N . GLU D 1 490 ? 127.950 118.557 147.343 1.00 39.81 490 GLU D N 1
ATOM 11266 C CA . GLU D 1 490 ? 128.073 117.108 147.338 1.00 39.81 490 GLU D CA 1
ATOM 11267 C C . GLU D 1 490 ? 129.018 116.601 148.418 1.00 39.81 490 GLU D C 1
ATOM 11268 O O . GLU D 1 490 ? 128.752 115.554 149.017 1.00 39.81 490 GLU D O 1
ATOM 11274 N N . THR D 1 491 ? 130.109 117.338 148.650 1.00 42.58 491 THR D N 1
ATOM 11275 C CA . THR D 1 491 ? 131.081 116.958 149.710 1.00 42.58 491 THR D CA 1
ATOM 11276 C C . THR D 1 491 ? 130.428 117.165 151.081 1.00 42.58 491 THR D C 1
ATOM 11277 O O . THR D 1 491 ? 129.967 118.274 151.354 1.00 42.58 491 THR D O 1
#

GO terms:
  GO:0006091 generation of precursor metabolites and energy (P, TAS)
  GO:0008218 bioluminescence (P, TAS)

Sequence (1384 aa):
GERVVINISGLRFETQLKTLCQFPETLLGDPKRRMRYFDPLRNEYFFDRNRPSFDAILYYYQSGGRIRRPVNVPIDIFSEEIRFYQLGEEAMEKFREDEGFLREEERPLPRRDFQRQVWLLFEYPESSGPARGIAIVSVLVILISIVIFCLETLPEFRDPFFVVETLCIIWFSFELLVRFFACPSKATFSRNIMNLIDIVAIIPYFITLGTELALAILRVIRLVRVFRIFKLSRHSKGLQILGQTLKASMRELGLLIFFLFIGVILFSSAVYFAEADDPTSGFSSIPDAFWWAVVTMTTVGYGDMHPVTIGGKIVGSLCAIAGVLTIALPVPVIVSNFNYFYHRETGERVVINISGLRFETQLKTLCQFPETLLGDPKRRMRYFDPLRNEYFFDRNRPSFDAILYYYQSGGRIRRPVNVPIDIFSEEIRFYQLGEEAMEKFREDEGFLREEERPLPRRDFQRQVWLLFEYPESSGPARGIAIVSVLVILISIVIFCLETLPEFRDPFFVVETLCIIWFSFELLVRFFACPSKATFSRNIMNLIDIVAIIPYFITLGTELALAILRVIRLVRVFRIFKLSRHSKGLQILGQTLKASMRELGLLIFFLFIGVILFSSAVYFAEADDPTSGFSSIPDAFWWAVVTMTTVGYGDMHPVTIGGKIVGSLCAIAGVLTIALPVPVIVSNFNYFYHRETGERVVINISGLRFETQLKTLCQFPETLLGDPKRRMRYFDPLRNEYFFDRNRPSFDAILYYYQSGGRIRRPVNVPIDIFSEEIRFYQLGEEAMEKFREDEGFLREEERPLPRRDFQRQVWLLFEYPESSGPARGIAIVSVLVILISIVIFCLETLPEFRDPFFVVETLCIIWFSFELLVRFFACPSKATFSRNIMNLIDIVAIIPYFITLGTELALAILRVIRLVRVFRIFKLSRHSKGLQILGQTLKASMRELGLLIFFLFIGVILFSSAVYFAEADDPTSGFSSIPDAFWWAVVTMTTVGYGDMHPVTIGGKIVGSLCAIAGVLTIALPVPVIVSNFNYFYHRETGERVVINISGLRFETQLKTLCQFPETLLGDPKRRMRYFDPLRNEYFFDRNRPSFDAILYYYQSGGRIRRPVNVPIDIFSEEIRFYQLGEEAMEKFREDEGFLREEERPLPRRDFQRQVWLLFEYPESSGPARGIAIVSVLVILISIVIFCLETLPEFRDPFFVVETLCIIWFSFELLVRFFACPSKATFSRNIMNLIDIVAIIPYFITLGTELALAILRVIRLVRVFRIFKLSRHSKGLQILGQTLKASMRELGLLIFFLFIGVILFSSAVYFAEADDPTSGFSSIPDAFWWAVVTMTTVGYGDMHPVTIGGKIVGSLCAIAGVLTIALPVPVIVSNFNYFYHRET

InterPro domains:
  IPR000786 Green fluorescent protein, GFP [PR01229] (3-27)
  IPR000786 Green fluorescent protein, GFP [PR01229] (28-48)
  IPR000786 Green fluorescent protein, GFP [PR01229] (49-69)
  IPR000786 Green fluorescent protein, GFP [PR01229] (70-85)
  IPR000786 Green fluorescent protein, GFP [PR01229] (86-108)
  IPR000786 Green fluorescent protein, GFP [PR01229] (109-129)
  IPR000786 Green fluorescent protein, GFP [PR01229] (130-149)
  IPR000786 Green fluorescent protein, GFP [PR01229] (150-171)
  IPR000786 Green fluorescent protein, GFP [PR01229] (173-192)
  IPR000786 Green fluorescent protein, GFP [PR01229] (193-211)
  IPR000786 Green fluorescent protein, GFP [PR01229] (214-237)
  IPR009017 Green fluorescent protein [G3DSA:2.40.155.10] (1-145)
  IPR009017 Green fluorescent protein [G3DSA:2.40.155.10] (146-238)
  IPR009017 Green fluorescent protein [SSF54511] (2-228)
  IPR011584 Green fluorescent protein-related [PF01353] (14-227)

Solvent-accessible surface area: 71195 Å² total; per-residue (Å²): 111,120,51,15,35,1,0,0,1,17,48,91,0,21,0,70,75,118,6,4,87,86,36,85,72,0,9,2,13,41,81,157,91,39,110,195,69,69,26,104,156,124,98,3,20,16,3,42,62,18,13,40,0,0,36,17,0,2,23,0,0,45,33,55,7,104,6,107,72,31,95,66,4,40,63,67,8,0,6,40,4,2,136,48,1,90,0,29,144,83,0,37,89,89,1,57,95,82,44,46,82,106,105,89,137,162,168,87,83,10,243,152,111,140,49,79,96,35,30,54,49,26,55,26,45,135,60,56,49,90,2,138,35,46,20,103,68,4,43,102,26,1,68,79,1,8,85,15,7,11,62,50,20,34,64,149,118,174,134,103,41,109,81,45,12,35,115,5,4,109,50,6,24,102,12,20,105,36,12,56,146,6,19,52,49,147,85,84,16,92,187,68,120,44,7,89,38,8,66,55,11,25,79,7,31,98,79,41,64,39,116,126,148,124,174,70,124,100,60,77,23,91,76,44,26,7,86,14,1,62,12,11,14,59,73,22,110,3,17,51,2,34,40,72,0,74,169,54,0,128,122,18,37,41,16,6,89,52,5,16,75,14,8,14,10,51,30,0,0,28,0,20,32,34,0,46,113,43,130,98,19,36,7,49,4,0,42,46,0,63,20,0,0,13,3,2,2,6,19,1,5,28,15,57,40,120,4,56,44,137,30,0,58,102,25,1,21,82,0,3,19,26,0,43,20,22,24,30,4,1,16,42,17,1,24,66,33,1,48,128,26,16,99,80,90,150,111,120,54,15,35,0,0,0,1,15,47,94,0,22,0,69,75,119,6,5,87,84,35,84,73,0,9,2,13,40,82,160,91,38,111,196,68,68,25,106,157,123,99,3,20,14,3,38,60,16,12,40,0,1,38,17,0,2,25,0,0,47,32,55,7,106,6,111,72,31,96,62,3,38,63,70,7,0,5,38,3,2,136,46,1,88,0,29,143,84,0,37,90,89,0,57,95,81,45,46,80,106,102,90,139,163,169,90,82,8,242,155,112,138,48,81,96,36,29,54,49,26,55,26,46,135,59,54,49,91,1,141,34,48,18,103,69,3,43,103,27,1,68,78,1,8,85,14,9,10,60,50,21,35,64,148,117,175,132,103,40,110,81,47,11,33,116,5,4,110,48,6,24,102,12,18,104,35,12,58,147,5,18,53,48,146,86,85,16,90,188,68,117,45,7,88,38,8,65,54,11,25,79,6,31,101,79,38,65,40,117,125,147,124,171,72,127,100,63,78,24,92,76,45,27,6,85,16,1,60,12,12,13,61,75,21,110,3,17,50,1,33,41,72,0,73,170,54,0,129,126,19,39,41,16,5,87,51,5,17,74,14,9,15,11,49,30,0,0,26,0,20,31,35,0,47,113,42,130,99,20,37,6,47,4,0,43,46,0,64,19,0,0,13,4,2,2,5,20,1,5,28,14,56,39,121,4,56,43,136,30,0,61,100,25,1,22,80,0,4,20,27,0,42,21,24,22,28,4,1,15,44,18,1,24,66,33,1,47,127,25,15,97,79,86,148,111,119,56,17,34,0,0,0,0,16,50,91,0,21,0,69,73,118,5,4,86,85,35,86,73,0,9,2,13,40,80,160,92,38,112,197,68,71,25,106,155,124,99,2,19,16,3,41,60,15,12,41,0,0,37,16,0,2,24,0,0,46,34,55,7,105,6,110,70,32,96,65,4,39,63,70,8,0,6,39,4,2,137,48,1,90,0,30,146,84,0,38,90,89,1,58,94,81,44,47,82,106,103,88,136,163,167,89,82,8,245,153,113,140,49,80,96,36,29,55,48,27,54,27,46,136,60,56,48,91,1,138,34,48,18,102,69,4,43,103,26,1,67,79,0,7,85,15,8,10,61,52,19,35,65,148,118,176,132,104,43,109,81,45,13,33,115,4,4,111,47,6,23,101,11,18,104,35,10,58,147,6,19,52,48,146,85,84,17,91,185,69,120,45,6,89,38,7,65,55,10,26,79,5,31,100,79,40,63,38,115,128,149,124,171,70,125,100,59,78,23,90,76,44,26,7,86,15,1,60,12,12,14,62,74,22,112,3,18,50,2,33,40,70,0,72,169,54,0,129,124,19,38,40,16,6,88,51,6,16,76,14,8,14,11,48,29,0,0,27,0,20,31,34,0,47,112,42,132,99,18,37,7,47,3,1,42,45,0,61,21,0,0,14,3,3,2,6,18,1,5,29,15,56,39,120,5,55,43,138,32,0,61,101,25,1,21,82,0,3,21,26,0,43,22,22,23,29,3,1,16,43,18,1,24,67,33,1,50,127,25,16,96,82,86,147,110,120,58,16,34,0,0,0,1,16,49,92,0,23,0,68,74,119,5,5,88,84,35,84,72,0,9,2,13,40,81,157,90,38,111,198,68,68,25,103,156,122,100,3,19,15,2,40,61,17,12,40,0,1,38,17,0,2,27,0,0,49,33,54,7,109,6,114,72,33,98,66,5,39,64,69,6,0,6,41,4,2,137,48,1,90,0,30,144,84,0,38,91,87,1,58,95,81,44,46,84,104,104,89,140,163,166,90,82,8,244,154,111,139,48,79,98,35,28,55,50,26,55,28,45,135,60,55,49,91,1,139,34,47,18,104,70,4,42,102,27,1,67,78,0,8,85,15,7,10,61,51,20,34,64,149,119,175,131,103,40,110,78,45,13,32,114,4,4,111,47,6,24,102,12,18,105,36,11,57,145,5,19,54,48,147,85,86,17,91,188,70,119,44,6,89,40,6,65,56,11,25,81,6,32,102,78,39,66,38,115,126,149,124,172,70,126,101,59,77,23,90,76,44,24,6,85,15,2,59,13,11,14,60,74,22,110,4,17,50,1,33,39,73,0,74,166,55,0,128,125,20,36,41,16,6,88,51,5,17,76,13,9,14,11,48,29,0,0,28,0,20,30,34,0,47,112,42,134,97,18,37,7,49,4,1,42,46,0,61,20,0,0,14,3,2,2,6,18,1,4,30,16,58,38,121,4,54,42,137,31,0,63,101,25,1,22,82,0,3,20,25,0,43,23,24,25,30,4,1,16,43,18,1,25,68,32,1,47,128,27,15,98,80,87,150